Protein 8DT1 (pdb70)

Organism: NCBI:txid95486

Nearest PDB structures (foldseek):
  8dt1-assembly1_D  TM=1.004E+00  e=5.465E-53  Burkholderia cenocepacia
  8dt1-assembly1_A  TM=1.001E+00  e=9.900E-51  Burkholderia cenocepacia
  4trr-assembly1_D  TM=9.990E-01  e=2.284E-48  Burkholderia cenocepacia J2315
  4trr-assembly1_C  TM=9.989E-01  e=4.718E-48  Burkholderia cenocepacia J2315
  4trr-assembly2_H  TM=9.987E-01  e=7.204E-48  Burkholderia cenocepacia J2315

Foldseek 3Di:
DQALAEAEFEPCLDFLSVLLQLVNQVVHYEYEYEYCPQVSRQVSQVVSVVVPGHYYYQNADLLDLVSLLVRLVVRCVVRVAHAEYELEDADADFDAPVPDDVVNLVVRLSNQPVSLVRNVVNRCVGCQVVLVEHEYEYEAAVLLPDDDGRGVSNSVSSVVVLVVQLVCCVVSVVSNYFYEYEHEAAEDDVVNVVVVVVVDVCQCPVRNVLAPPSDHQYSCLRSVVVVCRRPPPHNPCGSYYHYSYNRNDDD/DQALAEAEFEPCLWDLNVLLQLVNQVVHYEYEYEYCPQVSRQVSQVVSVVVPGHYHYANAPLLDLVSLLVRLVVRCVVRVAHAEYELEDAAADFAAPVPQDVVNLVVRLSNQPSSLVSNVVNRCVRCQVVLVEHEYEYEAAVLLVDDDGRGVSNSVSSVVVLVVQQVCCVVSVVSNYFYEYEHEAAEPIVNVVVVVVVPVCCQQPVRQVLAPPSDHQYSCLRSVVVVCRRPPPHNPCGSYYHYSYRRRDDD/DQALAEAEFEPCLFFLSVLLQLVNQVVHYAYEYEYCPQVSRQVSQVVSVVVPGHYYYQHADLLDLVRLLVRLVVSCVVSVAHAEYELEDADFDFDAPVPDDVVVLVVRLSNLPSSLVSNVVSRCVGCLVVLVEHEYEYEAALLLVDDDGRGVSNSVSSVVVLVVQLVCCVVSVVSHYFYEYEHEAAEPTPVVVVVQVVVCVVVVHDSLCCQQCVRQVQAPPSDHQYSCLRSVVVVCRRPPPHRVCGSYYHYSYNRRDDD/DQALAEEEFEPCLDDLSVLLQLVSQVVHYEYEYEYCPQVSRQVSQVVSVVVPGHYHYANADLLDLVRLLVRLVVRCVVRVAHAEYELEDADFDFDAPVPDDVVVLVVRCSRLPSSLVSNVVNRCVGCQVVLVEHEYEYEAAVLLPDDDGRGVSNSVSRVVVLVVQQVCCVVSVVSNYFYEYEHEAAEDDVVNVVVVVVVLDCQCPVRVVQAPPSDHQYSCLRSVVVVCRRPPPHNPCGSYYHYRYNRNDDD

Structure (mmCIF, N/CA/C/O backbone):
data_8DT1
#
_entry.id   8DT1
#
_cell.length_a   59.910
_cell.length_b   65.600
_cell.length_c   68.320
_cell.angle_alpha   97.149
_cell.angle_beta   98.382
_cell.angle_gamma   107.470
#
_symmetry.space_group_name_H-M   'P 1'
#
loop_
_entity.id
_entity.type
_entity.pdbx_description
1 polymer '3-hydroxybutyrate dehydrogenase'
2 non-polymer NICOTINAMIDE-ADENINE-DINUCLEOTIDE
3 non-polymer 'CITRIC ACID'
4 non-polymer 'PHOSPHATE ION'
5 non-polymer 'TETRAETHYLENE GLYCOL'
6 water water
#
loop_
_atom_site.group_PDB
_atom_site.id
_atom_site.type_symbol
_atom_site.label_atom_id
_atom_site.label_alt_id
_atom_site.label_comp_id
_atom_site.label_asym_id
_atom_site.label_entity_id
_atom_site.label_seq_id
_atom_site.pdbx_PDB_ins_code
_atom_site.Cartn_x
_atom_site.Cartn_y
_atom_site.Cartn_z
_atom_site.occupancy
_atom_site.B_iso_or_equiv
_atom_site.auth_seq_id
_atom_site.auth_comp_id
_atom_site.auth_asym_id
_atom_site.auth_atom_id
_atom_site.pdbx_PDB_model_num
ATOM 1 N N . ASN A 1 11 ? 8.62356 20.47493 -8.33229 1.000 64.18281 3 ASN A N 1
ATOM 2 C CA . ASN A 1 11 ? 9.21605 19.48283 -9.22516 1.000 57.85138 3 ASN A CA 1
ATOM 3 C C . ASN A 1 11 ? 9.46526 18.13542 -8.54235 1.000 51.35202 3 ASN A C 1
ATOM 4 O O . ASN A 1 11 ? 10.08323 18.05754 -7.47777 1.000 47.90235 3 ASN A O 1
ATOM 9 N N . LEU A 1 12 ? 9.01374 17.06544 -9.19029 1.000 40.71070 4 LEU A N 1
ATOM 10 C CA . LEU A 1 12 ? 9.06019 15.73160 -8.61510 1.000 37.11090 4 LEU A CA 1
ATOM 11 C C . LEU A 1 12 ? 9.83565 14.75823 -9.49722 1.000 32.70324 4 LEU A C 1
ATOM 12 O O . LEU A 1 12 ? 9.61049 13.55187 -9.43898 1.000 28.60297 4 LEU A O 1
ATOM 17 N N . ASN A 1 13 ? 10.74593 15.27213 -10.32341 1.000 32.94769 5 ASN A N 1
ATOM 18 C CA . ASN A 1 13 ? 11.55930 14.40941 -11.16833 1.000 38.76616 5 ASN A CA 1
ATOM 19 C C . ASN A 1 13 ? 12.42509 13.49425 -10.32078 1.000 34.77781 5 ASN A C 1
ATOM 20 O O . ASN A 1 13 ? 13.13146 13.94683 -9.41791 1.000 34.10546 5 ASN A O 1
ATOM 25 N N . GLY A 1 14 ? 12.36553 12.20153 -10.61374 1.000 38.85990 6 GLY A N 1
ATOM 26 C CA . GLY A 1 14 ? 13.10098 11.21381 -9.86214 1.000 40.41978 6 GLY A CA 1
ATOM 27 C C . GLY A 1 14 ? 12.35332 10.63079 -8.68641 1.000 40.04253 6 GLY A C 1
ATOM 28 O O . GLY A 1 14 ? 12.84183 9.67021 -8.07699 1.000 43.64478 6 GLY A O 1
ATOM 29 N N . LYS A 1 15 ? 11.19961 11.18689 -8.33223 1.000 30.82014 7 LYS A N 1
ATOM 30 C CA . LYS A 1 15 ? 10.39849 10.63358 -7.25939 1.000 25.90415 7 LYS A CA 1
ATOM 31 C C . LYS A 1 15 ? 9.42052 9.62104 -7.83384 1.000 24.13198 7 LYS A C 1
ATOM 32 O O . LYS A 1 15 ? 9.07735 9.65540 -9.01842 1.000 23.65807 7 LYS A O 1
ATOM 38 N N . THR A 1 16 ? 8.96766 8.72153 -6.96426 1.000 22.32788 8 THR A N 1
ATOM 39 C CA A THR A 1 16 ? 8.01903 7.67558 -7.31008 0.524 21.35826 8 THR A CA 1
ATOM 40 C CA B THR A 1 16 ? 8.01575 7.67719 -7.31273 0.476 21.36242 8 THR A CA 1
ATOM 41 C C . THR A 1 16 ? 6.76891 7.83515 -6.45881 1.000 20.90543 8 THR A C 1
ATOM 42 O O . THR A 1 16 ? 6.85852 8.16147 -5.27503 1.000 23.22674 8 THR A O 1
ATOM 49 N N . ALA A 1 17 ? 5.60262 7.62836 -7.06445 1.000 18.07793 9 ALA A N 1
ATOM 50 C CA . ALA A 1 17 ? 4.34914 7.80518 -6.35406 1.000 17.85936 9 ALA A CA 1
ATOM 51 C C . ALA A 1 17 ? 3.42979 6.62779 -6.61306 1.000 17.25747 9 ALA A C 1
ATOM 52 O O . ALA A 1 17 ? 3.41318 6.07133 -7.70948 1.000 20.58222 9 ALA A O 1
ATOM 54 N N . VAL A 1 18 ? 2.64495 6.26827 -5.59959 1.000 16.82076 10 VAL A N 1
ATOM 55 C CA A VAL A 1 18 ? 1.53868 5.32665 -5.74237 0.441 15.12532 10 VAL A CA 1
ATOM 56 C CA B VAL A 1 18 ? 1.53776 5.33811 -5.77100 0.559 15.11298 10 VAL A CA 1
ATOM 57 C C . VAL A 1 18 ? 0.25845 6.05302 -5.35692 1.000 15.81216 10 VAL A C 1
ATOM 58 O O . VAL A 1 18 ? 0.18945 6.65713 -4.27710 1.000 14.62561 10 VAL A O 1
ATOM 65 N N . VAL A 1 19 ? -0.74738 6.01196 -6.23223 1.000 13.51632 11 VAL A N 1
ATOM 66 C CA . VAL A 1 19 ? -2.04843 6.62062 -5.94826 1.000 13.53543 11 VAL A CA 1
ATOM 67 C C . VAL A 1 19 ? -3.09085 5.50615 -5.99202 1.000 16.13336 11 VAL A C 1
ATOM 68 O O . VAL A 1 19 ? -3.30101 4.89629 -7.04732 1.000 15.90134 11 VAL A O 1
ATOM 72 N N . THR A 1 20 ? -3.75438 5.24395 -4.86861 1.000 14.86042 12 THR A N 1
ATOM 73 C CA . THR A 1 20 ? -4.83019 4.24544 -4.88765 1.000 16.92351 12 THR A CA 1
ATOM 74 C C . THR A 1 20 ? -6.14520 4.88983 -5.34139 1.000 15.34680 12 THR A C 1
ATOM 75 O O . THR A 1 20 ? -6.34236 6.09515 -5.21675 1.000 16.34243 12 THR A O 1
ATOM 79 N N . GLY A 1 21 ? -7.02724 4.07082 -5.92042 1.000 14.34950 13 GLY A N 1
ATOM 80 C CA . GLY A 1 21 ? -8.24154 4.58577 -6.53216 1.000 18.08839 13 GLY A CA 1
ATOM 81 C C . GLY A 1 21 ? -8.01452 5.47263 -7.74084 1.000 21.92574 13 GLY A C 1
ATOM 82 O O . GLY A 1 21 ? -8.90276 6.23396 -8.11368 1.000 20.20205 13 GLY A O 1
ATOM 83 N N . ALA A 1 22 ? -6.84712 5.40759 -8.37172 1.000 21.37716 14 ALA A N 1
ATOM 84 C CA . ALA A 1 22 ? -6.54547 6.35187 -9.43561 1.000 19.38972 14 ALA A CA 1
ATOM 85 C C . ALA A 1 22 ? -7.05270 5.91768 -10.81064 1.000 18.17544 14 ALA A C 1
ATOM 86 O O . ALA A 1 22 ? -6.67683 6.54018 -11.80849 1.000 19.05686 14 ALA A O 1
ATOM 88 N N . ALA A 1 23 ? -7.90090 4.88339 -10.90551 1.000 19.32977 15 ALA A N 1
ATOM 89 C CA . ALA A 1 23 ? -8.51229 4.61422 -12.20657 1.000 21.46835 15 ALA A CA 1
ATOM 90 C C . ALA A 1 23 ? -9.57257 5.64755 -12.58926 1.000 19.79710 15 ALA A C 1
ATOM 91 O O . ALA A 1 23 ? -9.99683 5.67811 -13.75112 1.000 20.29896 15 ALA A O 1
ATOM 93 N N . SER A 1 24 ? -9.97690 6.51648 -11.66807 1.000 21.22584 16 SER A N 1
ATOM 94 C CA . SER A 1 24 ? -11.13480 7.36821 -11.88811 1.000 21.77551 16 SER A CA 1
ATOM 95 C C . SER A 1 24 ? -11.01533 8.64472 -11.05589 1.000 19.42025 16 SER A C 1
ATOM 96 O O . SER A 1 24 ? -10.30204 8.68502 -10.05766 1.000 18.55076 16 SER A O 1
ATOM 99 N N . GLY A 1 25 ? -11.73978 9.67835 -11.48364 1.000 19.21364 17 GLY A N 1
ATOM 100 C CA . GLY A 1 25 ? -12.05709 10.80699 -10.60985 1.000 23.78047 17 GLY A CA 1
ATOM 101 C C . GLY A 1 25 ? -10.83907 11.52684 -10.06213 1.000 24.01278 17 GLY A C 1
ATOM 102 O O . GLY A 1 25 ? -9.88554 11.83965 -10.78859 1.000 19.85381 17 GLY A O 1
ATOM 103 N N . ILE A 1 26 ? -10.89776 11.81395 -8.75557 1.000 17.82926 18 ILE A N 1
ATOM 104 C CA . ILE A 1 26 ? -9.85208 12.58159 -8.07648 1.000 18.47883 18 ILE A CA 1
ATOM 105 C C . ILE A 1 26 ? -8.50447 11.87367 -8.16283 1.000 20.18510 18 ILE A C 1
ATOM 106 O O . ILE A 1 26 ? -7.47278 12.49486 -8.45890 1.000 18.52431 18 ILE A O 1
ATOM 111 N N . GLY A 1 27 ? -8.48152 10.57176 -7.86861 1.000 15.48457 19 GLY A N 1
ATOM 112 C CA . GLY A 1 27 ? -7.22495 9.84332 -7.90382 1.000 17.56724 19 GLY A CA 1
ATOM 113 C C . GLY A 1 27 ? -6.57695 9.86446 -9.27662 1.000 15.54288 19 GLY A C 1
ATOM 114 O O . GLY A 1 27 ? -5.35877 9.99740 -9.39326 1.000 17.67651 19 GLY A O 1
ATOM 115 N N . LYS A 1 28 ? -7.38419 9.73625 -10.33155 1.000 18.75403 20 LYS A N 1
ATOM 116 C CA . LYS A 1 28 ? -6.85054 9.77101 -11.69535 1.000 15.76178 20 LYS A CA 1
ATOM 117 C C . LYS A 1 28 ? -6.17882 11.10960 -11.98893 1.000 21.77724 20 LYS A C 1
ATOM 118 O O . LYS A 1 28 ? -5.05597 11.15983 -12.50846 1.000 18.59485 20 LYS A O 1
ATOM 124 N N . GLU A 1 29 ? -6.84142 12.21180 -11.64364 1.000 19.07241 21 GLU A N 1
ATOM 125 C CA . GLU A 1 29 ? -6.23995 13.51878 -11.89707 1.000 16.94720 21 GLU A CA 1
ATOM 126 C C . GLU A 1 29 ? -4.95832 13.70875 -11.09276 1.000 16.05898 21 GLU A C 1
ATOM 127 O O . GLU A 1 29 ? -3.98321 14.26986 -11.59547 1.000 17.32915 21 GLU A O 1
ATOM 133 N N . ILE A 1 30 ? -4.93991 13.25118 -9.84682 1.000 16.00001 22 ILE A N 1
ATOM 134 C CA . ILE A 1 30 ? -3.72075 13.32383 -9.04536 1.000 15.78457 22 ILE A CA 1
ATOM 135 C C . ILE A 1 30 ? -2.58402 12.56981 -9.73905 1.000 17.13126 22 ILE A C 1
ATOM 136 O O . ILE A 1 30 ? -1.46316 13.07509 -9.86322 1.000 16.91630 22 ILE A O 1
ATOM 141 N N . ALA A 1 31 ? -2.87053 11.36712 -10.24644 1.000 19.47680 23 ALA A N 1
ATOM 142 C CA . ALA A 1 31 ? -1.83226 10.59550 -10.92323 1.000 15.57038 23 ALA A CA 1
ATOM 143 C C . ALA A 1 31 ? -1.33928 11.29668 -12.18484 1.000 17.99746 23 ALA A C 1
ATOM 144 O O . ALA A 1 31 ? -0.13044 11.33375 -12.45444 1.000 18.56087 23 ALA A O 1
ATOM 146 N N . LEU A 1 32 ? -2.25865 11.85426 -12.98019 1.000 18.22267 24 LEU A N 1
ATOM 147 C CA . LEU A 1 32 ? -1.85021 12.54649 -14.20094 1.000 18.39873 24 LEU A CA 1
ATOM 148 C C . LEU A 1 32 ? -0.96894 13.75069 -13.89125 1.000 22.36985 24 LEU A C 1
ATOM 149 O O . LEU A 1 32 ? -0.01736 14.04173 -14.63006 1.000 22.15026 24 LEU A O 1
ATOM 154 N N . GLU A 1 33 ? -1.28122 14.48159 -12.81514 1.000 20.00890 25 GLU A N 1
ATOM 155 C CA . GLU A 1 33 ? -0.53275 15.70758 -12.53092 1.000 19.98782 25 GLU A CA 1
ATOM 156 C C . GLU A 1 33 ? 0.79786 15.40578 -11.83889 1.000 20.26089 25 GLU A C 1
ATOM 157 O O . GLU A 1 33 ? 1.78682 16.11839 -12.06494 1.000 23.19787 25 GLU A O 1
ATOM 163 N N . LEU A 1 34 ? 0.85150 14.37076 -10.99885 1.000 20.56151 26 LEU A N 1
ATOM 164 C CA . LEU A 1 34 ? 2.14886 13.92584 -10.48299 1.000 24.15811 26 LEU A CA 1
ATOM 165 C C . LEU A 1 34 ? 3.06439 13.48009 -11.61302 1.000 20.17455 26 LEU A C 1
ATOM 166 O O . LEU A 1 34 ? 4.26178 13.79366 -11.61271 1.000 20.61728 26 LEU A O 1
ATOM 171 N N . ALA A 1 35 ? 2.52674 12.73033 -12.58140 1.000 23.46105 27 ALA A N 1
ATOM 172 C CA . ALA A 1 35 ? 3.33985 12.32748 -13.72669 1.000 27.27863 27 ALA A CA 1
ATOM 173 C C . ALA A 1 35 ? 3.79074 13.53835 -14.52706 1.000 30.54192 27 ALA A C 1
ATOM 174 O O . ALA A 1 35 ? 4.95199 13.61926 -14.94738 1.000 27.13907 27 ALA A O 1
ATOM 176 N N . LYS A 1 36 ? 2.88297 14.48998 -14.75478 1.000 24.74010 28 LYS A N 1
ATOM 177 C CA . LYS A 1 36 ? 3.25102 15.68773 -15.48926 1.000 25.19455 28 LYS A CA 1
ATOM 178 C C . LYS A 1 36 ? 4.38120 16.42169 -14.78754 1.000 26.84859 28 LYS A C 1
ATOM 179 O O . LYS A 1 36 ? 5.23818 17.01849 -15.44793 1.000 26.09509 28 LYS A O 1
ATOM 181 N N . ALA A 1 37 ? 4.41496 16.36309 -13.45779 1.000 25.26912 29 ALA A N 1
ATOM 182 C CA . ALA A 1 37 ? 5.46843 16.98786 -12.67035 1.000 29.07549 29 ALA A CA 1
ATOM 183 C C . ALA A 1 37 ? 6.75839 16.17677 -12.64281 1.000 29.64046 29 ALA A C 1
ATOM 184 O O . ALA A 1 37 ? 7.72179 16.60756 -12.00287 1.000 29.25122 29 ALA A O 1
ATOM 186 N N . GLY A 1 38 ? 6.79327 15.01553 -13.29284 1.000 30.82652 30 GLY A N 1
ATOM 187 C CA . GLY A 1 38 ? 8.01096 14.24267 -13.43829 1.000 31.75090 30 GLY A CA 1
ATOM 188 C C . GLY A 1 38 ? 8.10971 13.00791 -12.56698 1.000 28.94787 30 GLY A C 1
ATOM 189 O O . GLY A 1 38 ? 9.11623 12.30077 -12.65947 1.000 27.61333 30 GLY A O 1
ATOM 190 N N . ALA A 1 39 ? 7.12079 12.73096 -11.71603 1.000 25.01262 31 ALA A N 1
ATOM 191 C CA . ALA A 1 39 ? 7.13854 11.52532 -10.90179 1.000 21.61604 31 ALA A CA 1
ATOM 192 C C . ALA A 1 39 ? 6.78941 10.30939 -11.75117 1.000 24.83642 31 ALA A C 1
ATOM 193 O O . ALA A 1 39 ? 5.98462 10.38600 -12.68327 1.000 20.32300 31 ALA A O 1
ATOM 195 N N . ALA A 1 40 ? 7.41421 9.18166 -11.43177 1.000 21.11640 32 ALA A N 1
ATOM 196 C CA . ALA A 1 40 ? 6.89337 7.89768 -11.88359 1.000 18.29129 32 ALA A CA 1
ATOM 197 C C . ALA A 1 40 ? 5.72596 7.49498 -10.99052 1.000 20.77604 32 ALA A C 1
ATOM 198 O O . ALA A 1 40 ? 5.80985 7.60935 -9.76895 1.000 22.63140 32 ALA A O 1
ATOM 200 N N . VAL A 1 41 ? 4.63457 7.01496 -11.59540 1.000 17.43432 33 VAL A N 1
ATOM 201 C CA . VAL A 1 41 ? 3.36679 6.86300 -10.88404 1.000 17.95769 33 VAL A CA 1
ATOM 202 C C . VAL A 1 41 ? 2.83141 5.45621 -11.07926 1.000 20.77385 33 VAL A C 1
ATOM 203 O O . VAL A 1 41 ? 2.68329 4.99061 -12.21059 1.000 20.14039 33 VAL A O 1
ATOM 207 N N . ALA A 1 42 ? 2.47998 4.80939 -9.98353 1.000 17.74003 34 ALA A N 1
ATOM 208 C CA . ALA A 1 42 ? 1.76172 3.54868 -10.03409 1.000 18.20778 34 ALA A CA 1
ATOM 209 C C . ALA A 1 42 ? 0.29490 3.84661 -9.75463 1.000 17.23140 34 ALA A C 1
ATOM 210 O O . ALA A 1 42 ? -0.03673 4.50482 -8.75491 1.000 17.68195 34 ALA A O 1
ATOM 212 N N . ILE A 1 43 ? -0.56473 3.42487 -10.67536 1.000 19.74853 35 ILE A N 1
ATOM 213 C CA A ILE A 1 43 ? -2.00364 3.57054 -10.49893 0.500 19.63899 35 ILE A CA 1
ATOM 214 C CA B ILE A 1 43 ? -2.01531 3.54528 -10.56166 0.500 19.66139 35 ILE A CA 1
ATOM 215 C C . ILE A 1 43 ? -2.51899 2.26710 -9.90581 1.000 21.31081 35 ILE A C 1
ATOM 216 O O . ILE A 1 43 ? -2.57022 1.23375 -10.57260 1.000 20.83681 35 ILE A O 1
ATOM 225 N N . ALA A 1 44 ? -2.89450 2.32420 -8.63352 1.000 19.47365 36 ALA A N 1
ATOM 226 C CA . ALA A 1 44 ? -3.39647 1.14983 -7.93070 1.000 17.33614 36 ALA A CA 1
ATOM 227 C C . ALA A 1 44 ? -4.91558 1.23899 -7.82637 1.000 21.93673 36 ALA A C 1
ATOM 228 O O . ALA A 1 44 ? -5.45174 2.23769 -7.34011 1.000 20.50107 36 ALA A O 1
ATOM 230 N N . ASP A 1 45 ? -5.60691 0.19649 -8.27923 1.000 20.68557 37 ASP A N 1
ATOM 231 C CA . ASP A 1 45 ? -7.05440 0.24528 -8.25975 1.000 15.81716 37 ASP A CA 1
ATOM 232 C C . ASP A 1 45 ? -7.59703 -1.17635 -8.24886 1.000 19.83671 37 ASP A C 1
ATOM 233 O O . ASP A 1 45 ? -6.92561 -2.12643 -8.66541 1.000 21.24886 37 ASP A O 1
ATOM 238 N N . LEU A 1 46 ? -8.81317 -1.30760 -7.70773 1.000 19.51430 38 LEU A N 1
ATOM 239 C CA . LEU A 1 46 ? -9.54481 -2.56550 -7.81220 1.000 19.96531 38 LEU A CA 1
ATOM 240 C C . LEU A 1 46 ? -9.89497 -2.86188 -9.25755 1.000 24.98833 38 LEU A C 1
ATOM 241 O O . LEU A 1 46 ? -9.96810 -4.02855 -9.68143 1.000 25.39801 38 LEU A O 1
ATOM 246 N N . ASN A 1 47 ? -10.11554 -1.80510 -10.01896 1.000 21.58295 39 ASN A N 1
ATOM 247 C CA . ASN A 1 47 ? -10.45943 -1.86217 -11.43371 1.000 25.28242 39 ASN A CA 1
ATOM 248 C C . ASN A 1 47 ? -9.13571 -1.91446 -12.19460 1.000 33.05969 39 ASN A C 1
ATOM 249 O O . ASN A 1 47 ? -8.51508 -0.89044 -12.47799 1.000 22.24639 39 ASN A O 1
ATOM 254 N N . GLN A 1 48 ? -8.66233 -3.12940 -12.49414 1.000 28.68058 40 GLN A N 1
ATOM 255 C CA . GLN A 1 48 ? -7.34140 -3.23669 -13.10955 1.000 32.36778 40 GLN A CA 1
ATOM 256 C C . GLN A 1 48 ? -7.34583 -2.67490 -14.52642 1.000 30.36166 40 GLN A C 1
ATOM 257 O O . GLN A 1 48 ? -6.36363 -2.06001 -14.95848 1.000 27.19965 40 GLN A O 1
ATOM 263 N N . ASP A 1 49 ? -8.44195 -2.87084 -15.26265 1.000 29.93038 41 ASP A N 1
ATOM 264 C CA . ASP A 1 49 ? -8.54462 -2.30582 -16.60830 1.000 36.84307 41 ASP A CA 1
ATOM 265 C C . ASP A 1 49 ? -8.40281 -0.79370 -16.58355 1.000 33.70989 41 ASP A C 1
ATOM 266 O O . ASP A 1 49 ? -7.69080 -0.20783 -17.40744 1.000 29.52692 41 ASP A O 1
ATOM 271 N N . GLY A 1 50 ? -9.11469 -0.14318 -15.66623 1.000 27.28611 42 GLY A N 1
ATOM 272 C CA . GLY A 1 50 ? -9.04652 1.30240 -15.58910 1.000 27.71804 42 GLY A CA 1
ATOM 273 C C . GLY A 1 50 ? -7.68473 1.77638 -15.13560 1.000 24.41343 42 GLY A C 1
ATOM 274 O O . GLY A 1 50 ? -7.20282 2.82519 -15.57603 1.000 27.66321 42 GLY A O 1
ATOM 275 N N . ALA A 1 51 ? -7.05007 1.02004 -14.23795 1.000 22.89263 43 ALA A N 1
ATOM 276 C CA . ALA A 1 51 ? -5.70294 1.37604 -13.80572 1.000 25.58016 43 ALA A CA 1
ATOM 277 C C . ALA A 1 51 ? -4.73872 1.35742 -14.98477 1.000 25.70654 43 ALA A C 1
ATOM 278 O O . ALA A 1 51 ? -3.94149 2.28592 -15.16416 1.000 24.05301 43 ALA A O 1
ATOM 280 N N . ASN A 1 52 ? -4.80193 0.30356 -15.80632 1.000 28.23921 44 ASN A N 1
ATOM 281 C CA . ASN A 1 52 ? -3.92864 0.22698 -16.97527 1.000 25.39696 44 ASN A CA 1
ATOM 282 C C . ASN A 1 52 ? -4.22043 1.34387 -17.96487 1.000 31.91682 44 ASN A C 1
ATOM 283 O O . ASN A 1 52 ? -3.30462 1.84060 -18.62804 1.000 31.77036 44 ASN A O 1
ATOM 288 N N . ALA A 1 53 ? -5.48607 1.74329 -18.08682 1.000 28.15937 45 ALA A N 1
ATOM 289 C CA . ALA A 1 53 ? -5.82866 2.80835 -19.01948 1.000 35.36235 45 ALA A CA 1
ATOM 290 C C . ALA A 1 53 ? -5.15930 4.11578 -18.62262 1.000 32.89285 45 ALA A C 1
ATOM 291 O O . ALA A 1 53 ? -4.64842 4.84227 -19.48064 1.000 32.30411 45 ALA A O 1
ATOM 293 N N . VAL A 1 54 ? -5.13999 4.42570 -17.32324 1.000 29.82817 46 VAL A N 1
ATOM 294 C CA . VAL A 1 54 ? -4.47932 5.64373 -16.86215 1.000 26.97816 46 VAL A CA 1
ATOM 295 C C . VAL A 1 54 ? -2.97469 5.53782 -17.05618 1.000 28.15098 46 VAL A C 1
ATOM 296 O O . VAL A 1 54 ? -2.32115 6.49670 -17.49166 1.000 29.23880 46 VAL A O 1
ATOM 300 N N . ALA A 1 55 ? -2.39579 4.38323 -16.72072 1.000 24.42361 47 ALA A N 1
ATOM 301 C CA . ALA A 1 55 ? -0.95843 4.20488 -16.91993 1.000 27.10991 47 ALA A CA 1
ATOM 302 C C . ALA A 1 55 ? -0.59793 4.32236 -18.39150 1.000 31.55709 47 ALA A C 1
ATOM 303 O O . ALA A 1 55 ? 0.40865 4.94778 -18.74436 1.000 27.27685 47 ALA A O 1
ATOM 305 N N . ASP A 1 56 ? -1.41565 3.73250 -19.26802 1.000 29.12416 48 ASP A N 1
ATOM 306 C CA . ASP A 1 56 ? -1.11485 3.78883 -20.69228 1.000 30.61552 48 ASP A CA 1
ATOM 307 C C . ASP A 1 56 ? -1.29057 5.20306 -21.23591 1.000 32.88163 48 ASP A C 1
ATOM 308 O O . ASP A 1 56 ? -0.59723 5.58965 -22.18120 1.000 39.86426 48 ASP A O 1
ATOM 313 N N . GLU A 1 57 ? -2.15767 6.00814 -20.61806 1.000 35.79216 49 GLU A N 1
ATOM 314 C CA . GLU A 1 57 ? -2.25355 7.41949 -20.99025 1.000 37.75107 49 GLU A CA 1
ATOM 315 C C . GLU A 1 57 ? -1.00077 8.19060 -20.57919 1.000 39.40552 49 GLU A C 1
ATOM 316 O O . GLU A 1 57 ? -0.48872 9.00998 -21.35073 1.000 35.82436 49 GLU A O 1
ATOM 322 N N . ILE A 1 58 ? -0.49470 7.93853 -19.36716 1.000 32.92334 50 ILE A N 1
ATOM 323 C CA . ILE A 1 58 ? 0.71696 8.59868 -18.88862 1.000 27.28760 50 ILE A CA 1
ATOM 324 C C . ILE A 1 58 ? 1.92978 8.17935 -19.70999 1.000 30.17485 50 ILE A C 1
ATOM 325 O O . ILE A 1 58 ? 2.76822 9.01376 -20.07572 1.000 37.14325 50 ILE A O 1
ATOM 330 N N . ASN A 1 59 ? 2.06362 6.87914 -19.99188 1.000 30.48132 51 ASN A N 1
ATOM 331 C CA . ASN A 1 59 ? 3.21044 6.41281 -20.76302 1.000 32.15556 51 ASN A CA 1
ATOM 332 C C . ASN A 1 59 ? 3.18502 6.93250 -22.18559 1.000 34.29301 51 ASN A C 1
ATOM 333 O O . ASN A 1 59 ? 4.24409 7.17291 -22.76862 1.000 34.63601 51 ASN A O 1
ATOM 338 N N . LYS A 1 60 ? 1.99977 7.09274 -22.76680 1.000 37.88533 52 LYS A N 1
ATOM 339 C CA . LYS A 1 60 ? 1.94649 7.58257 -24.13644 1.000 43.67724 52 LYS A CA 1
ATOM 340 C C . LYS A 1 60 ? 2.27210 9.06338 -24.22036 1.000 39.58633 52 LYS A C 1
ATOM 341 O O . LYS A 1 60 ? 2.68947 9.53194 -25.28366 1.000 43.64434 52 LYS A O 1
ATOM 347 N N . ALA A 1 61 ? 2.11188 9.80246 -23.12846 1.000 39.29045 53 ALA A N 1
ATOM 348 C CA . ALA A 1 61 ? 2.47755 11.21097 -23.06571 1.000 42.15498 53 ALA A CA 1
ATOM 349 C C . ALA A 1 61 ? 3.94673 11.42946 -22.72259 1.000 41.63574 53 ALA A C 1
ATOM 350 O O . ALA A 1 61 ? 4.37493 12.58167 -22.60159 1.000 49.27299 53 ALA A O 1
ATOM 352 N N . GLY A 1 62 ? 4.72643 10.36340 -22.56963 1.000 34.65580 54 GLY A N 1
ATOM 353 C CA . GLY A 1 62 ? 6.13827 10.47447 -22.26263 1.000 38.78981 54 GLY A CA 1
ATOM 354 C C . GLY A 1 62 ? 6.51288 10.27832 -20.80445 1.000 40.39818 54 GLY A C 1
ATOM 355 O O . GLY A 1 62 ? 7.69969 10.40459 -20.46829 1.000 36.53699 54 GLY A O 1
ATOM 356 N N . GLY A 1 63 ? 5.55136 9.96842 -19.93327 1.000 35.21700 55 GLY A N 1
ATOM 357 C CA . GLY A 1 63 ? 5.82220 9.73135 -18.52864 1.000 30.09080 55 GLY A CA 1
ATOM 358 C C . GLY A 1 63 ? 6.19907 8.28560 -18.25570 1.000 31.12585 55 GLY A C 1
ATOM 359 O O . GLY A 1 63 ? 6.47989 7.50107 -19.16121 1.000 30.39642 55 GLY A O 1
ATOM 360 N N . LYS A 1 64 ? 6.20291 7.92876 -16.97150 1.000 28.15481 56 LYS A N 1
ATOM 361 C CA . LYS A 1 64 ? 6.48107 6.55563 -16.55416 1.000 26.34576 56 LYS A CA 1
ATOM 362 C C . LYS A 1 64 ? 5.41169 6.13983 -15.56385 1.000 22.78032 56 LYS A C 1
ATOM 363 O O . LYS A 1 64 ? 5.28419 6.75041 -14.49526 1.000 24.75375 56 LYS A O 1
ATOM 365 N N . ALA A 1 65 ? 4.66509 5.08901 -15.90232 1.000 24.78622 57 ALA A N 1
ATOM 366 C CA . ALA A 1 65 ? 3.54624 4.67225 -15.07097 1.000 22.52856 57 ALA A CA 1
ATOM 367 C C . ALA A 1 65 ? 3.34983 3.16990 -15.19095 1.000 26.20291 57 ALA A C 1
ATOM 368 O O . ALA A 1 65 ? 3.69047 2.56570 -16.20893 1.000 24.92389 57 ALA A O 1
ATOM 370 N N . ILE A 1 66 ? 2.79611 2.56568 -14.14105 1.000 25.00794 58 ILE A N 1
ATOM 371 C CA . ILE A 1 66 ? 2.35508 1.17979 -14.22529 1.000 24.11750 58 ILE A CA 1
ATOM 372 C C . ILE A 1 66 ? 0.97415 1.08970 -13.60044 1.000 25.40623 58 ILE A C 1
ATOM 373 O O . ILE A 1 66 ? 0.61106 1.88445 -12.72880 1.000 21.28276 58 ILE A O 1
ATOM 378 N N . GLY A 1 67 ? 0.18575 0.13144 -14.07346 1.000 22.49145 59 GLY A N 1
ATOM 379 C CA . GLY A 1 67 ? -1.09278 -0.17444 -13.45860 1.000 23.17495 59 GLY A CA 1
ATOM 380 C C . GLY A 1 67 ? -0.89863 -1.31786 -12.47815 1.000 22.33753 59 GLY A C 1
ATOM 381 O O . GLY A 1 67 ? -0.22675 -2.30233 -12.78707 1.000 25.00457 59 GLY A O 1
ATOM 382 N N . VAL A 1 68 ? -1.48160 -1.17304 -11.28719 1.000 19.76482 60 VAL A N 1
ATOM 383 C CA . VAL A 1 68 ? -1.35428 -2.17873 -10.23934 1.000 20.76528 60 VAL A CA 1
ATOM 384 C C . VAL A 1 68 ? -2.74629 -2.59398 -9.78154 1.000 18.14105 60 VAL A C 1
ATOM 385 O O . VAL A 1 68 ? -3.50487 -1.76372 -9.27461 1.000 19.80617 60 VAL A O 1
ATOM 389 N N . ALA A 1 69 ? -3.07868 -3.87328 -9.95422 1.000 22.73501 61 ALA A N 1
ATOM 390 C CA . ALA A 1 69 ? -4.33951 -4.38877 -9.43027 1.000 21.58138 61 ALA A CA 1
ATOM 391 C C . ALA A 1 69 ? -4.23054 -4.50724 -7.91366 1.000 24.85000 61 ALA A C 1
ATOM 392 O O . ALA A 1 69 ? -3.34009 -5.19292 -7.40993 1.000 24.75365 61 ALA A O 1
ATOM 394 N N . MET A 1 70 ? -5.11083 -3.82918 -7.17968 1.000 19.97808 62 MET A N 1
ATOM 395 C CA . MET A 1 70 ? -4.96927 -3.77881 -5.72517 1.000 18.23092 62 MET A CA 1
ATOM 396 C C . MET A 1 70 ? -6.32643 -3.54996 -5.07897 1.000 22.95517 62 MET A C 1
ATOM 397 O O . MET A 1 70 ? -6.91899 -2.48349 -5.24881 1.000 24.20617 62 MET A O 1
ATOM 402 N N . ASP A 1 71 ? -6.79353 -4.53699 -4.31898 1.000 17.75425 63 ASP A N 1
ATOM 403 C CA . ASP A 1 71 ? -7.87556 -4.34644 -3.35868 1.000 18.23458 63 ASP A CA 1
ATOM 404 C C . ASP A 1 71 ? -7.25559 -3.79817 -2.07449 1.000 16.70045 63 ASP A C 1
ATOM 405 O O . ASP A 1 71 ? -6.54398 -4.52808 -1.37416 1.000 18.18803 63 ASP A O 1
ATOM 410 N N . VAL A 1 72 ? -7.49245 -2.51645 -1.76679 1.000 15.25360 64 VAL A N 1
ATOM 411 C CA . VAL A 1 72 ? -6.82583 -1.91649 -0.60722 1.000 14.76517 64 VAL A CA 1
ATOM 412 C C . VAL A 1 72 ? -7.32096 -2.47852 0.71563 1.000 18.70364 64 VAL A C 1
ATOM 413 O O . VAL A 1 72 ? -6.72260 -2.19526 1.76300 1.000 14.23260 64 VAL A O 1
ATOM 417 N N . THR A 1 73 ? -8.36360 -3.30126 0.70560 1.000 16.44614 65 THR A N 1
ATOM 418 C CA . THR A 1 73 ? -8.79442 -3.92449 1.95021 1.000 16.76375 65 THR A CA 1
ATOM 419 C C . THR A 1 73 ? -8.06683 -5.22691 2.23899 1.000 19.56259 65 THR A C 1
ATOM 420 O O . THR A 1 73 ? -8.28909 -5.81312 3.30619 1.000 19.57861 65 THR A O 1
ATOM 424 N N . ASN A 1 74 ? -7.22747 -5.68517 1.31258 1.000 15.28810 66 ASN A N 1
ATOM 425 C CA . ASN A 1 74 ? -6.58407 -6.99651 1.36801 1.000 15.90309 66 ASN A CA 1
ATOM 426 C C . ASN A 1 74 ? -5.09569 -6.78735 1.64219 1.000 17.04461 66 ASN A C 1
ATOM 427 O O . ASN A 1 74 ? -4.36285 -6.31987 0.76569 1.000 16.83606 66 ASN A O 1
ATOM 432 N N . GLU A 1 75 ? -4.64929 -7.15806 2.84742 1.000 15.31994 67 GLU A N 1
ATOM 433 C CA . GLU A 1 75 ? -3.26822 -6.87886 3.25294 1.000 15.89233 67 GLU A CA 1
ATOM 434 C C . GLU A 1 75 ? -2.25281 -7.44203 2.25917 1.000 17.95748 67 GLU A C 1
ATOM 435 O O . GLU A 1 75 ? -1.32272 -6.73975 1.83615 1.000 17.42414 67 GLU A O 1
ATOM 441 N N . GLU A 1 76 ? -2.39598 -8.71985 1.89055 1.000 16.74629 68 GLU A N 1
ATOM 442 C CA . GLU A 1 76 ? -1.40817 -9.33938 1.01457 1.000 20.86019 68 GLU A CA 1
ATOM 443 C C . GLU A 1 76 ? -1.39983 -8.68855 -0.36863 1.000 21.82053 68 GLU A C 1
ATOM 444 O O . GLU A 1 76 ? -0.32960 -8.48565 -0.96308 1.000 20.21405 68 GLU A O 1
ATOM 450 N N . ALA A 1 77 ? -2.57301 -8.32731 -0.89430 1.000 20.60315 69 ALA A N 1
ATOM 451 C CA . ALA A 1 77 ? -2.59424 -7.63989 -2.18457 1.000 21.52724 69 ALA A CA 1
ATOM 452 C C . ALA A 1 77 ? -1.95165 -6.26505 -2.08195 1.000 19.70518 69 ALA A C 1
ATOM 453 O O . ALA A 1 77 ? -1.24904 -5.83806 -3.00258 1.000 19.69268 69 ALA A O 1
ATOM 455 N N . VAL A 1 78 ? -2.19556 -5.55198 -0.97887 1.000 17.54904 70 VAL A N 1
ATOM 456 C CA . VAL A 1 78 ? -1.55061 -4.25214 -0.77875 1.000 14.43120 70 VAL A CA 1
ATOM 457 C C . VAL A 1 78 ? -0.04162 -4.41811 -0.71657 1.000 18.53564 70 VAL A C 1
ATOM 458 O O . VAL A 1 78 ? 0.70223 -3.69559 -1.38783 1.000 16.95238 70 VAL A O 1
ATOM 462 N N . ASN A 1 79 ? 0.43361 -5.38419 0.09097 1.000 15.32724 71 ASN A N 1
ATOM 463 C CA . ASN A 1 79 ? 1.87964 -5.61551 0.19944 1.000 18.30006 71 ASN A CA 1
ATOM 464 C C . ASN A 1 79 ? 2.49199 -5.94934 -1.15202 1.000 18.40051 71 ASN A C 1
ATOM 465 O O . ASN A 1 79 ? 3.55613 -5.43289 -1.51788 1.000 18.01589 71 ASN A O 1
ATOM 470 N N . THR A 1 80 ? 1.85485 -6.85433 -1.88926 1.000 18.07376 72 THR A N 1
ATOM 471 C CA . THR A 1 80 ? 2.39048 -7.28926 -3.17385 1.000 18.79593 72 THR A CA 1
ATOM 472 C C . THR A 1 80 ? 2.44498 -6.13366 -4.16379 1.000 20.17678 72 THR A C 1
ATOM 473 O O . THR A 1 80 ? 3.41432 -5.99410 -4.92482 1.000 20.29738 72 THR A O 1
ATOM 477 N N . GLY A 1 81 ? 1.39484 -5.32156 -4.18881 1.000 18.05589 73 GLY A N 1
ATOM 478 C CA . GLY A 1 81 ? 1.37123 -4.17794 -5.09478 1.000 19.90700 73 GLY A CA 1
ATOM 479 C C . GLY A 1 81 ? 2.39334 -3.11231 -4.74644 1.000 19.28855 73 GLY A C 1
ATOM 480 O O . GLY A 1 81 ? 3.06914 -2.58050 -5.62962 1.000 22.23984 73 GLY A O 1
ATOM 481 N N . ILE A 1 82 ? 2.51749 -2.77389 -3.46276 1.000 19.77523 74 ILE A N 1
ATOM 482 C CA . ILE A 1 82 ? 3.50607 -1.77056 -3.06728 1.000 19.90753 74 ILE A CA 1
ATOM 483 C C . ILE A 1 82 ? 4.91578 -2.27987 -3.34698 1.000 22.53739 74 ILE A C 1
ATOM 484 O O . ILE A 1 82 ? 5.76767 -1.54933 -3.87071 1.000 22.44344 74 ILE A O 1
ATOM 489 N N . ASP A 1 83 ? 5.18878 -3.54312 -3.02139 1.000 18.56783 75 ASP A N 1
ATOM 490 C CA . ASP A 1 83 ? 6.51990 -4.06492 -3.31763 1.000 20.51683 75 ASP A CA 1
ATOM 491 C C . ASP A 1 83 ? 6.78178 -4.08263 -4.81118 1.000 23.54970 75 ASP A C 1
ATOM 492 O O . ASP A 1 83 ? 7.92076 -3.86733 -5.24833 1.000 24.04402 75 ASP A O 1
ATOM 497 N N . LYS A 1 84 ? 5.73477 -4.30097 -5.60491 1.000 23.26237 76 LYS A N 1
ATOM 498 C CA . LYS A 1 84 ? 5.89351 -4.26714 -7.05018 1.000 26.43340 76 LYS A CA 1
ATOM 499 C C . LYS A 1 84 ? 6.31194 -2.87726 -7.51519 1.000 25.65999 76 LYS A C 1
ATOM 500 O O . LYS A 1 84 ? 7.17390 -2.74320 -8.39523 1.000 25.81329 76 LYS A O 1
ATOM 506 N N . VAL A 1 85 ? 5.72198 -1.83832 -6.92945 1.000 22.22856 77 VAL A N 1
ATOM 507 C CA . VAL A 1 85 ? 6.11405 -0.46915 -7.26268 1.000 20.98204 77 VAL A CA 1
ATOM 508 C C . VAL A 1 85 ? 7.58361 -0.24730 -6.94093 1.000 25.96703 77 VAL A C 1
ATOM 509 O O . VAL A 1 85 ? 8.33935 0.29972 -7.75026 1.000 27.03764 77 VAL A O 1
ATOM 513 N N . ALA A 1 86 ? 8.00796 -0.67449 -5.74936 1.000 24.73836 78 ALA A N 1
ATOM 514 C CA . ALA A 1 86 ? 9.38562 -0.44364 -5.32583 1.000 26.17865 78 ALA A CA 1
ATOM 515 C C . ALA A 1 86 ? 10.36539 -1.17428 -6.23561 1.000 28.10086 78 ALA A C 1
ATOM 516 O O . ALA A 1 86 ? 11.43638 -0.65010 -6.55825 1.000 29.66206 78 ALA A O 1
ATOM 518 N N . GLU A 1 87 ? 10.00341 -2.37646 -6.67608 1.000 25.97484 79 GLU A N 1
ATOM 519 C CA A GLU A 1 87 ? 10.87472 -3.11818 -7.58178 0.451 28.05119 79 GLU A CA 1
ATOM 520 C CA B GLU A 1 87 ? 10.86090 -3.12945 -7.58509 0.549 28.02738 79 GLU A CA 1
ATOM 521 C C . GLU A 1 87 ? 10.91750 -2.47691 -8.96384 1.000 30.15727 79 GLU A C 1
ATOM 522 O O . GLU A 1 87 ? 11.99559 -2.36208 -9.56542 1.000 29.37606 79 GLU A O 1
ATOM 533 N N . ALA A 1 88 ? 9.76410 -2.04661 -9.48354 1.000 27.59839 80 ALA A N 1
ATOM 534 C CA . ALA A 1 88 ? 9.71976 -1.44426 -10.81478 1.000 29.05479 80 ALA A CA 1
ATOM 535 C C . ALA A 1 88 ? 10.44733 -0.10389 -10.85291 1.000 26.38681 80 ALA A C 1
ATOM 536 O O . ALA A 1 88 ? 11.15630 0.19392 -11.82059 1.000 26.42392 80 ALA A O 1
ATOM 538 N N . PHE A 1 89 ? 10.31054 0.70041 -9.80432 1.000 23.69422 81 PHE A N 1
ATOM 539 C CA . PHE A 1 89 ? 10.73294 2.09369 -9.83017 1.000 27.65807 81 PHE A CA 1
ATOM 540 C C . PHE A 1 89 ? 11.88925 2.40700 -8.89022 1.000 29.04014 81 PHE A C 1
ATOM 541 O O . PHE A 1 89 ? 12.48931 3.47643 -9.02121 1.000 27.21659 81 PHE A O 1
ATOM 549 N N . GLY A 1 90 ? 12.21819 1.51664 -7.95310 1.000 26.99186 82 GLY A N 1
ATOM 550 C CA . GLY A 1 90 ? 13.34052 1.71145 -7.06405 1.000 26.90253 82 GLY A CA 1
ATOM 551 C C . GLY A 1 90 ? 12.98649 2.24035 -5.69235 1.000 25.12672 82 GLY A C 1
ATOM 552 O O . GLY A 1 90 ? 13.82815 2.17692 -4.79145 1.000 25.29409 82 GLY A O 1
ATOM 553 N N . SER A 1 91 ? 11.77914 2.76403 -5.50611 1.000 21.74361 83 SER A N 1
ATOM 554 C CA . SER A 1 91 ? 11.40387 3.39649 -4.24604 1.000 21.17158 83 SER A CA 1
ATOM 555 C C . SER A 1 91 ? 9.90645 3.66366 -4.27388 1.000 21.82808 83 SER A C 1
ATOM 556 O O . SER A 1 91 ? 9.26049 3.57159 -5.31818 1.000 20.81897 83 SER A O 1
ATOM 559 N N . VAL A 1 92 ? 9.36445 4.01697 -3.10965 1.000 17.63864 84 VAL A N 1
ATOM 560 C CA . VAL A 1 92 ? 7.98290 4.48088 -2.98516 1.000 17.62338 84 VAL A CA 1
ATOM 561 C C . VAL A 1 92 ? 8.06759 5.80001 -2.21877 1.000 20.41842 84 VAL A C 1
ATOM 562 O O . VAL A 1 92 ? 8.06332 5.81659 -0.98547 1.000 19.62859 84 VAL A O 1
ATOM 566 N N . ASP A 1 93 ? 8.15836 6.92188 -2.94401 1.000 17.10237 85 ASP A N 1
ATOM 567 C CA . ASP A 1 93 ? 8.40897 8.19021 -2.25704 1.000 14.79700 85 ASP A CA 1
ATOM 568 C C . ASP A 1 93 ? 7.14510 8.93193 -1.85380 1.000 16.40101 85 ASP A C 1
ATOM 569 O O . ASP A 1 93 ? 7.17232 9.69338 -0.88091 1.000 17.82695 85 ASP A O 1
ATOM 574 N N . ILE A 1 94 ? 6.04421 8.74745 -2.58055 1.000 14.50605 86 ILE A N 1
ATOM 575 C CA . ILE A 1 94 ? 4.78768 9.42169 -2.29616 1.000 13.00401 86 ILE A CA 1
ATOM 576 C C . ILE A 1 94 ? 3.69333 8.36822 -2.30282 1.000 13.82845 86 ILE A C 1
ATOM 577 O O . ILE A 1 94 ? 3.59682 7.58096 -3.24807 1.000 14.81560 86 ILE A O 1
ATOM 582 N N . LEU A 1 95 ? 2.89621 8.32742 -1.24349 1.000 13.20452 87 LEU A N 1
ATOM 583 C CA . LEU A 1 95 ? 1.70568 7.48737 -1.20475 1.000 12.88830 87 LEU A CA 1
ATOM 584 C C . LEU A 1 95 ? 0.50109 8.39345 -1.06890 1.000 15.90365 87 LEU A C 1
ATOM 585 O O . LEU A 1 95 ? 0.45300 9.21710 -0.14567 1.000 13.82168 87 LEU A O 1
ATOM 590 N N . VAL A 1 96 ? -0.46061 8.25748 -1.98329 1.000 13.71697 88 VAL A N 1
ATOM 591 C CA . VAL A 1 96 ? -1.75120 8.93975 -1.87007 1.000 13.38517 88 VAL A CA 1
ATOM 592 C C . VAL A 1 96 ? -2.80842 7.85463 -1.67971 1.000 15.32432 88 VAL A C 1
ATOM 593 O O . VAL A 1 96 ? -3.09517 7.08045 -2.60594 1.000 13.44749 88 VAL A O 1
ATOM 597 N N . SER A 1 97 ? -3.35602 7.77295 -0.46187 1.000 12.67150 89 SER A N 1
ATOM 598 C CA . SER A 1 97 ? -4.38741 6.78481 -0.11117 1.000 13.82583 89 SER A CA 1
ATOM 599 C C . SER A 1 97 ? -5.72967 7.42528 -0.41974 1.000 16.18822 89 SER A C 1
ATOM 600 O O . SER A 1 97 ? -6.19439 8.30490 0.31208 1.000 16.37104 89 SER A O 1
ATOM 603 N N . ASN A 1 98 ? -6.33836 7.02154 -1.53565 1.000 14.59951 90 ASN A N 1
ATOM 604 C CA . ASN A 1 98 ? -7.46502 7.76509 -2.09316 1.000 13.80073 90 ASN A CA 1
ATOM 605 C C . ASN A 1 98 ? -8.67788 6.90474 -2.43514 1.000 16.20362 90 ASN A C 1
ATOM 606 O O . ASN A 1 98 ? -9.78328 7.44531 -2.47297 1.000 21.06985 90 ASN A O 1
ATOM 611 N N . ALA A 1 99 ? -8.52514 5.59722 -2.65752 1.000 11.91047 91 ALA A N 1
ATOM 612 C CA . ALA A 1 99 ? -9.67631 4.75415 -2.98587 1.000 16.49362 91 ALA A CA 1
ATOM 613 C C . ALA A 1 99 ? -10.82095 4.93629 -1.98160 1.000 16.82150 91 ALA A C 1
ATOM 614 O O . ALA A 1 99 ? -10.60852 4.98149 -0.77258 1.000 16.89398 91 ALA A O 1
ATOM 616 N N . GLY A 1 100 ? -12.04898 4.98849 -2.48310 1.000 19.14715 92 GLY A N 1
ATOM 617 C CA . GLY A 1 100 ? -13.18720 5.17077 -1.60022 1.000 18.23168 92 GLY A CA 1
ATOM 618 C C . GLY A 1 100 ? -14.46851 4.81276 -2.32265 1.000 23.79899 92 GLY A C 1
ATOM 619 O O . GLY A 1 100 ? -14.49017 4.60830 -3.53696 1.000 29.91616 92 GLY A O 1
ATOM 620 N N . ILE A 1 101 ? -15.54077 4.71514 -1.54251 1.000 20.95938 93 ILE A N 1
ATOM 621 C CA . ILE A 1 101 ? -16.89090 4.49479 -2.04604 1.000 17.45782 93 ILE A CA 1
ATOM 622 C C . ILE A 1 101 ? -17.83375 5.16984 -1.06032 1.000 16.36255 93 ILE A C 1
ATOM 623 O O . ILE A 1 101 ? -17.44715 5.53861 0.05569 1.000 14.86790 93 ILE A O 1
ATOM 628 N N . GLN A 1 102 ? -19.08484 5.33519 -1.47463 1.000 16.07560 94 GLN A N 1
ATOM 629 C CA . GLN A 1 102 ? -20.10163 5.92877 -0.61751 1.000 16.04981 94 GLN A CA 1
ATOM 630 C C . GLN A 1 102 ? -21.31087 5.00099 -0.54765 1.000 20.98382 94 GLN A C 1
ATOM 631 O O . GLN A 1 102 ? -21.76707 4.48249 -1.57599 1.000 20.76237 94 GLN A O 1
ATOM 637 N N . ILE A 1 103 ? -21.79843 4.76953 0.67229 1.000 16.77414 95 ILE A N 1
ATOM 638 C CA . ILE A 1 103 ? -23.00384 3.97934 0.92213 1.000 16.26485 95 ILE A CA 1
ATOM 639 C C . ILE A 1 103 ? -23.82545 4.73735 1.95640 1.000 17.00409 95 ILE A C 1
ATOM 640 O O . ILE A 1 103 ? -23.36671 4.92734 3.08755 1.000 20.27052 95 ILE A O 1
ATOM 645 N N . VAL A 1 104 ? -25.02962 5.14053 1.59672 1.000 19.17390 96 VAL A N 1
ATOM 646 C CA . VAL A 1 104 ? -25.84524 5.97558 2.47355 1.000 22.15074 96 VAL A CA 1
ATOM 647 C C . VAL A 1 104 ? -27.00309 5.17876 3.05201 1.000 19.13623 96 VAL A C 1
ATOM 648 O O . VAL A 1 104 ? -27.57509 4.28805 2.40470 1.000 23.39204 96 VAL A O 1
ATOM 652 N N . ASN A 1 105 ? -27.33773 5.50856 4.29843 1.000 19.64304 97 ASN A N 1
ATOM 653 C CA . ASN A 1 105 ? -28.51411 4.98215 4.98769 1.000 20.16935 97 ASN A CA 1
ATOM 654 C C . ASN A 1 105 ? -28.55946 5.66551 6.34372 1.000 17.69260 97 ASN A C 1
ATOM 655 O O . ASN A 1 105 ? -27.49722 6.04319 6.86097 1.000 18.19644 97 ASN A O 1
ATOM 660 N N . PRO A 1 106 ? -29.73359 5.83381 6.95416 1.000 18.72982 98 PRO A N 1
ATOM 661 C CA . PRO A 1 106 ? -29.76703 6.30512 8.34531 1.000 23.76227 98 PRO A CA 1
ATOM 662 C C . PRO A 1 106 ? -29.18936 5.23807 9.26897 1.000 21.18964 98 PRO A C 1
ATOM 663 O O . PRO A 1 106 ? -29.20161 4.04282 8.95434 1.000 21.37200 98 PRO A O 1
ATOM 667 N N . ILE A 1 107 ? -28.65667 5.68681 10.41244 1.000 20.96855 99 ILE A N 1
ATOM 668 C CA . ILE A 1 107 ? -27.93477 4.77254 11.29475 1.000 21.63984 99 ILE A CA 1
ATOM 669 C C . ILE A 1 107 ? -28.79855 3.56811 11.65674 1.000 22.10601 99 ILE A C 1
ATOM 670 O O . ILE A 1 107 ? -28.31529 2.43081 11.68104 1.000 20.47298 99 ILE A O 1
ATOM 675 N N . GLU A 1 108 ? -30.08986 3.78697 11.94561 1.000 22.39078 100 GLU A N 1
ATOM 676 C CA . GLU A 1 108 ? -30.88500 2.66631 12.45430 1.000 22.90495 100 GLU A CA 1
ATOM 677 C C . GLU A 1 108 ? -31.13914 1.59829 11.39304 1.000 27.96524 100 GLU A C 1
ATOM 678 O O . GLU A 1 108 ? -31.49645 0.47141 11.74423 1.000 24.93756 100 GLU A O 1
ATOM 684 N N . ASN A 1 109 ? -30.97262 1.91957 10.10697 1.000 25.34869 101 ASN A N 1
ATOM 685 C CA A ASN A 1 109 ? -31.12672 0.93445 9.04327 0.501 24.58130 101 ASN A CA 1
ATOM 686 C CA B ASN A 1 109 ? -31.12940 0.94423 9.03316 0.499 24.58508 101 ASN A CA 1
ATOM 687 C C . ASN A 1 109 ? -29.81945 0.71401 8.28674 1.000 24.56258 101 ASN A C 1
ATOM 688 O O . ASN A 1 109 ? -29.83200 0.22992 7.15481 1.000 24.83242 101 ASN A O 1
ATOM 697 N N . TYR A 1 110 ? -28.68889 1.05082 8.89543 1.000 19.32132 102 TYR A N 1
ATOM 698 C CA . TYR A 1 110 ? -27.39630 0.96539 8.22071 1.000 17.36316 102 TYR A CA 1
ATOM 699 C C . TYR A 1 110 ? -26.85974 -0.45260 8.36691 1.000 19.53867 102 TYR A C 1
ATOM 700 O O . TYR A 1 110 ? -26.75277 -0.96622 9.48362 1.000 21.94676 102 TYR A O 1
ATOM 709 N N . SER A 1 111 ? -26.56719 -1.09931 7.23828 1.000 18.11412 103 SER A N 1
ATOM 710 C CA . SER A 1 111 ? -26.11793 -2.49171 7.25005 1.000 18.34753 103 SER A CA 1
ATOM 711 C C . SER A 1 111 ? -24.74463 -2.59892 7.90541 1.000 20.68586 103 SER A C 1
ATOM 712 O O . SER A 1 111 ? -23.84045 -1.82307 7.59499 1.000 18.87057 103 SER A O 1
ATOM 715 N N . PHE A 1 112 ? -24.57851 -3.57658 8.80581 1.000 19.98835 104 PHE A N 1
ATOM 716 C CA . PHE A 1 112 ? -23.27305 -3.74576 9.44707 1.000 19.04247 104 PHE A CA 1
ATOM 717 C C . PHE A 1 112 ? -22.21528 -4.22644 8.44201 1.000 16.42639 104 PHE A C 1
ATOM 718 O O . PHE A 1 112 ? -21.05042 -3.80100 8.50214 1.000 16.69209 104 PHE A O 1
ATOM 726 N N . ALA A 1 113 ? -22.59496 -5.09209 7.50017 1.000 19.44517 105 ALA A N 1
ATOM 727 C CA . ALA A 1 113 ? -21.67833 -5.46009 6.41938 1.000 19.48033 105 ALA A CA 1
ATOM 728 C C . ALA A 1 113 ? -21.24267 -4.22653 5.62621 1.000 21.39761 105 ALA A C 1
ATOM 729 O O . ALA A 1 113 ? -20.05488 -4.07172 5.32139 1.000 18.73280 105 ALA A O 1
ATOM 731 N N . ASP A 1 114 ? -22.19121 -3.33526 5.29463 1.000 18.20152 106 ASP A N 1
ATOM 732 C CA . ASP A 1 114 ? -21.85303 -2.07540 4.63100 1.000 21.16234 106 ASP A CA 1
ATOM 733 C C . ASP A 1 114 ? -20.91844 -1.24496 5.48720 1.000 16.98208 106 ASP A C 1
ATOM 734 O O . ASP A 1 114 ? -19.91736 -0.70562 4.99952 1.000 15.59678 106 ASP A O 1
ATOM 739 N N . TRP A 1 115 ? -21.24278 -1.12175 6.77667 1.000 15.68257 107 TRP A N 1
ATOM 740 C CA . TRP A 1 115 ? -20.40970 -0.37222 7.71685 1.000 14.65214 107 TRP A CA 1
ATOM 741 C C . TRP A 1 115 ? -18.96499 -0.85619 7.67772 1.000 17.94334 107 TRP A C 1
ATOM 742 O O . TRP A 1 115 ? -18.02270 -0.05926 7.54145 1.000 14.74422 107 TRP A O 1
ATOM 753 N N . LYS A 1 116 ? -18.77362 -2.17355 7.77980 1.000 16.28069 108 LYS A N 1
ATOM 754 C CA . LYS A 1 116 ? -17.42284 -2.71953 7.83267 1.000 15.58427 108 LYS A CA 1
ATOM 755 C C . LYS A 1 116 ? -16.70782 -2.54132 6.50541 1.000 16.28725 108 LYS A C 1
ATOM 756 O O . LYS A 1 116 ? -15.50286 -2.27130 6.48525 1.000 18.09444 108 LYS A O 1
ATOM 762 N N . LYS A 1 117 ? -17.42331 -2.72516 5.38947 1.000 14.25059 109 LYS A N 1
ATOM 763 C CA . LYS A 1 117 ? -16.82173 -2.49418 4.08297 1.000 15.85196 109 LYS A CA 1
ATOM 764 C C . LYS A 1 117 ? -16.33597 -1.05924 3.95476 1.000 15.10544 109 LYS A C 1
ATOM 765 O O . LYS A 1 117 ? -15.22770 -0.81317 3.46481 1.000 14.19741 109 LYS A O 1
ATOM 771 N N . MET A 1 118 ? -17.15732 -0.10185 4.39036 1.000 12.76299 110 MET A N 1
ATOM 772 C CA . MET A 1 118 ? -16.75548 1.30190 4.37170 1.000 15.69624 110 MET A CA 1
ATOM 773 C C . MET A 1 118 ? -15.49910 1.53053 5.20442 1.000 15.22369 110 MET A C 1
ATOM 774 O O . MET A 1 118 ? -14.54659 2.17040 4.74826 1.000 14.73012 110 MET A O 1
ATOM 779 N N . GLN A 1 119 ? -15.47872 1.03558 6.44104 1.000 14.81094 111 GLN A N 1
ATOM 780 C CA . GLN A 1 119 ? -14.28071 1.21993 7.25604 1.000 16.06673 111 GLN A CA 1
ATOM 781 C C . GLN A 1 119 ? -13.07162 0.52103 6.63730 1.000 14.89246 111 GLN A C 1
ATOM 782 O O . GLN A 1 119 ? -11.95812 1.06924 6.66525 1.000 16.92959 111 GLN A O 1
ATOM 788 N N . ALA A 1 120 ? -13.27401 -0.66274 6.03842 1.000 17.32011 112 ALA A N 1
ATOM 789 C CA . ALA A 1 120 ? -12.15103 -1.38825 5.44819 1.000 15.99618 112 ALA A CA 1
ATOM 790 C C . ALA A 1 120 ? -11.54418 -0.63810 4.27037 1.000 15.21021 112 ALA A C 1
ATOM 791 O O . ALA A 1 120 ? -10.32098 -0.59466 4.13197 1.000 15.45993 112 ALA A O 1
ATOM 793 N N . ILE A 1 121 ? -12.36817 -0.08045 3.38069 1.000 13.68013 113 ILE A N 1
ATOM 794 C CA . ILE A 1 121 ? -11.80049 0.57079 2.20663 1.000 14.34013 113 ILE A CA 1
ATOM 795 C C . ILE A 1 121 ? -11.12395 1.87881 2.60255 1.000 15.56308 113 ILE A C 1
ATOM 796 O O . ILE A 1 121 ? -9.97345 2.14000 2.22324 1.000 13.83876 113 ILE A O 1
ATOM 801 N N . HIS A 1 122 ? -11.81916 2.70867 3.39416 1.000 14.60138 114 HIS A N 1
ATOM 802 C CA . HIS A 1 122 ? -11.33649 4.05860 3.68288 1.000 14.70549 114 HIS A CA 1
ATOM 803 C C . HIS A 1 122 ? -10.22720 4.04702 4.72032 1.000 15.45336 114 HIS A C 1
ATOM 804 O O . HIS A 1 122 ? -9.19668 4.71035 4.55089 1.000 15.91673 114 HIS A O 1
ATOM 811 N N . VAL A 1 123 ? -10.44305 3.33331 5.81589 1.000 14.03934 115 VAL A N 1
ATOM 812 C CA . VAL A 1 123 ? -9.54326 3.36305 6.96255 1.000 14.58504 115 VAL A CA 1
ATOM 813 C C . VAL A 1 123 ? -8.51945 2.23923 6.89230 1.000 15.09558 115 VAL A C 1
ATOM 814 O O . VAL A 1 123 ? -7.31709 2.49268 6.92301 1.000 11.99100 115 VAL A O 1
ATOM 818 N N . ASP A 1 124 ? -8.96221 0.98756 6.75676 1.000 15.03102 116 ASP A N 1
ATOM 819 C CA . ASP A 1 124 ? -7.97076 -0.08563 6.67276 1.000 14.94391 116 ASP A CA 1
ATOM 820 C C . ASP A 1 124 ? -7.09102 0.06880 5.43644 1.000 14.13991 116 ASP A C 1
ATOM 821 O O . ASP A 1 124 ? -5.88387 -0.20996 5.48587 1.000 14.00703 116 ASP A O 1
ATOM 826 N N . GLY A 1 125 ? -7.67017 0.50138 4.31098 1.000 12.44379 117 GLY A N 1
ATOM 827 C CA . GLY A 1 125 ? -6.83386 0.73575 3.13797 1.000 14.60986 117 GLY A CA 1
ATOM 828 C C . GLY A 1 125 ? -5.74499 1.76582 3.39571 1.000 17.46153 117 GLY A C 1
ATOM 829 O O . GLY A 1 125 ? -4.60354 1.62501 2.92380 1.000 14.68845 117 GLY A O 1
ATOM 830 N N . ALA A 1 126 ? -6.07595 2.82593 4.13320 1.000 13.23805 118 ALA A N 1
ATOM 831 C CA . ALA A 1 126 ? -5.04026 3.79206 4.48944 1.000 13.95478 118 ALA A CA 1
ATOM 832 C C . ALA A 1 126 ? -4.00724 3.15797 5.41084 1.000 13.82897 118 ALA A C 1
ATOM 833 O O . ALA A 1 126 ? -2.79554 3.34205 5.21614 1.000 13.80602 118 ALA A O 1
ATOM 835 N N . PHE A 1 127 ? -4.45943 2.41250 6.42780 1.000 13.14708 119 PHE A N 1
ATOM 836 C CA . PHE A 1 127 ? -3.51070 1.76728 7.32738 1.000 11.28382 119 PHE A CA 1
ATOM 837 C C . PHE A 1 127 ? -2.60118 0.81529 6.56107 1.000 12.44891 119 PHE A C 1
ATOM 838 O O . PHE A 1 127 ? -1.37192 0.84573 6.71802 1.000 14.46936 119 PHE A O 1
ATOM 846 N N . LEU A 1 128 ? -3.19291 -0.04672 5.72851 1.000 11.54068 120 LEU A N 1
ATOM 847 C CA . LEU A 1 128 ? -2.41910 -1.10992 5.07659 1.000 13.50794 120 LEU A CA 1
ATOM 848 C C . LEU A 1 128 ? -1.43373 -0.54640 4.05824 1.000 12.77681 120 LEU A C 1
ATOM 849 O O . LEU A 1 128 ? -0.27979 -0.99113 3.99968 1.000 14.61530 120 LEU A O 1
ATOM 854 N N . THR A 1 129 ? -1.87068 0.40770 3.22759 1.000 13.35285 121 THR A N 1
ATOM 855 C CA . THR A 1 129 ? -0.93675 0.98472 2.26461 1.000 17.12570 121 THR A CA 1
ATOM 856 C C . THR A 1 129 ? 0.15340 1.78046 2.97104 1.000 11.51961 121 THR A C 1
ATOM 857 O O . THR A 1 129 ? 1.31840 1.72113 2.55677 1.000 12.67096 121 THR A O 1
ATOM 861 N N . THR A 1 130 ? -0.18120 2.44035 4.09393 1.000 13.16036 122 THR A N 1
ATOM 862 C CA . THR A 1 130 ? 0.84812 3.15794 4.84494 1.000 17.00637 122 THR A CA 1
ATOM 863 C C . THR A 1 130 ? 1.87231 2.17649 5.40758 1.000 15.28749 122 THR A C 1
ATOM 864 O O . THR A 1 130 ? 3.08596 2.36302 5.24937 1.000 17.24267 122 THR A O 1
ATOM 868 N N . LYS A 1 131 ? 1.39737 1.09667 6.02408 1.000 13.29285 123 LYS A N 1
ATOM 869 C CA . LYS A 1 131 ? 2.32261 0.13410 6.61149 1.000 12.13310 123 LYS A CA 1
ATOM 870 C C . LYS A 1 131 ? 3.29601 -0.40997 5.56817 1.000 15.66409 123 LYS A C 1
ATOM 871 O O . LYS A 1 131 ? 4.50696 -0.50043 5.82610 1.000 13.17089 123 LYS A O 1
ATOM 877 N N . ALA A 1 132 ? 2.78890 -0.73822 4.37117 1.000 15.42015 124 ALA A N 1
ATOM 878 C CA . ALA A 1 132 ? 3.64252 -1.30985 3.33088 1.000 15.74924 124 ALA A CA 1
ATOM 879 C C . ALA A 1 132 ? 4.61739 -0.27596 2.77968 1.000 13.96219 124 ALA A C 1
ATOM 880 O O . ALA A 1 132 ? 5.77613 -0.60477 2.49075 1.000 15.69713 124 ALA A O 1
ATOM 882 N N . ALA A 1 133 ? 4.16126 0.97731 2.62633 1.000 14.09886 125 ALA A N 1
ATOM 883 C CA . ALA A 1 133 ? 5.00615 2.05535 2.11714 1.000 20.07618 125 ALA A CA 1
ATOM 884 C C . ALA A 1 133 ? 6.09423 2.43928 3.11011 1.000 18.80232 125 ALA A C 1
ATOM 885 O O . ALA A 1 133 ? 7.23362 2.68983 2.71158 1.000 16.11859 125 ALA A O 1
ATOM 887 N N . LEU A 1 134 ? 5.77738 2.46888 4.40826 1.000 14.55034 126 LEU A N 1
ATOM 888 C CA . LEU A 1 134 ? 6.78210 2.86531 5.39708 1.000 16.94107 126 LEU A CA 1
ATOM 889 C C . LEU A 1 134 ? 7.96341 1.91354 5.41980 1.000 19.94439 126 LEU A C 1
ATOM 890 O O . LEU A 1 134 ? 9.09525 2.33167 5.69005 1.000 18.77786 126 LEU A O 1
ATOM 895 N N . LYS A 1 135 ? 7.72600 0.62201 5.17483 1.000 17.36600 127 LYS A N 1
ATOM 896 C CA . LYS A 1 135 ? 8.84581 -0.30927 5.14442 1.000 17.28818 127 LYS A CA 1
ATOM 897 C C . LYS A 1 135 ? 9.87095 0.09343 4.08774 1.000 19.79096 127 LYS A C 1
ATOM 898 O O . LYS A 1 135 ? 11.06138 -0.20447 4.23054 1.000 21.26129 127 LYS A O 1
ATOM 904 N N . HIS A 1 136 ? 9.43179 0.78345 3.03964 1.000 20.13405 128 HIS A N 1
ATOM 905 C CA . HIS A 1 136 ? 10.32820 1.32594 2.02702 1.000 20.57195 128 HIS A CA 1
ATOM 906 C C . HIS A 1 136 ? 10.82479 2.73115 2.37770 1.000 19.20825 128 HIS A C 1
ATOM 907 O O . HIS A 1 136 ? 12.02771 2.99762 2.27389 1.000 20.11357 128 HIS A O 1
ATOM 914 N N . MET A 1 137 ? 9.92440 3.63019 2.78323 1.000 16.92775 129 MET A N 1
ATOM 915 C CA . MET A 1 137 ? 10.33034 5.01302 3.07269 1.000 13.82385 129 MET A CA 1
ATOM 916 C C . MET A 1 137 ? 11.29083 5.08227 4.24905 1.000 21.60481 129 MET A C 1
ATOM 917 O O . MET A 1 137 ? 12.15698 5.96056 4.29421 1.000 20.81105 129 MET A O 1
ATOM 922 N N . TYR A 1 138 ? 11.16659 4.16362 5.20637 1.000 18.33589 130 TYR A N 1
ATOM 923 C CA . TYR A 1 138 ? 12.02893 4.22306 6.37565 1.000 18.58813 130 TYR A CA 1
ATOM 924 C C . TYR A 1 138 ? 13.43084 3.70229 6.11270 1.000 22.15639 130 TYR A C 1
ATOM 925 O O . TYR A 1 138 ? 14.32367 3.93926 6.93329 1.000 24.09511 130 TYR A O 1
ATOM 934 N N . LYS A 1 139 ? 13.63833 2.96072 5.02612 1.000 21.59063 131 LYS A N 1
ATOM 935 C CA . LYS A 1 139 ? 14.94235 2.37149 4.78178 1.000 22.90809 131 LYS A CA 1
ATOM 936 C C . LYS A 1 139 ? 15.96042 3.47933 4.53661 1.000 25.84272 131 LYS A C 1
ATOM 937 O O . LYS A 1 139 ? 15.77279 4.32071 3.65046 1.000 26.92916 131 LYS A O 1
ATOM 939 N N . ASP A 1 140 ? 17.01450 3.49580 5.35756 1.000 27.48587 132 ASP A N 1
ATOM 940 C CA . ASP A 1 140 ? 18.04345 4.54007 5.36565 1.000 31.27584 132 ASP A CA 1
ATOM 941 C C . ASP A 1 140 ? 17.45987 5.94358 5.54443 1.000 29.30336 132 ASP A C 1
ATOM 942 O O . ASP A 1 140 ? 18.11705 6.93994 5.20007 1.000 28.78369 132 ASP A O 1
ATOM 947 N N . ASP A 1 141 ? 16.24259 6.03394 6.08868 1.000 24.16991 133 ASP A N 1
ATOM 948 C CA . ASP A 1 141 ? 15.55584 7.30496 6.31251 1.000 23.85685 133 ASP A CA 1
ATOM 949 C C . ASP A 1 141 ? 15.48583 8.11698 5.02001 1.000 25.55481 133 ASP A C 1
ATOM 950 O O . ASP A 1 141 ? 15.58326 9.35050 5.02124 1.000 25.05329 133 ASP A O 1
ATOM 955 N N . ARG A 1 142 ? 15.32427 7.40734 3.89898 1.000 22.79880 134 ARG A N 1
ATOM 956 C CA . ARG A 1 142 ? 15.05725 8.08340 2.63277 1.000 24.56918 134 ARG A CA 1
ATOM 957 C C . ARG A 1 142 ? 13.88254 9.04152 2.76280 1.000 24.19487 134 ARG A C 1
ATOM 958 O O . ARG A 1 142 ? 13.95069 10.17709 2.28494 1.000 21.76952 134 ARG A O 1
ATOM 966 N N . GLY A 1 143 ? 12.79884 8.61552 3.41638 1.000 22.52298 135 GLY A N 1
ATOM 967 C CA . GLY A 1 143 ? 11.70544 9.53495 3.68492 1.000 20.43330 135 GLY A CA 1
ATOM 968 C C . GLY A 1 143 ? 10.56488 9.40475 2.69042 1.000 19.23827 135 GLY A C 1
ATOM 969 O O . GLY A 1 143 ? 10.55762 8.57626 1.77734 1.000 18.29063 135 GLY A O 1
ATOM 970 N N . GLY A 1 144 ? 9.56690 10.24931 2.86355 1.000 16.03463 136 GLY A N 1
ATOM 971 C CA . GLY A 1 144 ? 8.38961 10.08165 2.03495 1.000 16.64126 136 GLY A CA 1
ATOM 972 C C . GLY A 1 144 ? 7.33522 11.09539 2.39635 1.000 17.78669 136 GLY A C 1
ATOM 973 O O . GLY A 1 144 ? 7.42956 11.79995 3.40606 1.000 16.80031 136 GLY A O 1
ATOM 974 N N . VAL A 1 145 ? 6.33877 11.18151 1.52682 1.000 15.77613 137 VAL A N 1
ATOM 975 C CA . VAL A 1 145 ? 5.13949 11.96337 1.78516 1.000 12.50647 137 VAL A CA 1
ATOM 976 C C . VAL A 1 145 ? 3.95828 11.01472 1.70335 1.000 14.64539 137 VAL A C 1
ATOM 977 O O . VAL A 1 145 ? 3.79831 10.31535 0.69722 1.000 15.03577 137 VAL A O 1
ATOM 981 N N . VAL A 1 146 ? 3.14334 10.98072 2.76030 1.000 12.78257 138 VAL A N 1
ATOM 982 C CA . VAL A 1 146 ? 1.93993 10.14423 2.81199 1.000 10.87110 138 VAL A CA 1
ATOM 983 C C . VAL A 1 146 ? 0.74177 11.07566 2.91046 1.000 13.15120 138 VAL A C 1
ATOM 984 O O . VAL A 1 146 ? 0.65216 11.87684 3.84769 1.000 15.69470 138 VAL A O 1
ATOM 988 N N . ILE A 1 147 ? -0.16486 10.99411 1.94131 1.000 14.58255 139 ILE A N 1
ATOM 989 C CA . ILE A 1 147 ? -1.32498 11.88567 1.88704 1.000 9.45922 139 ILE A CA 1
ATOM 990 C C . ILE A 1 147 ? -2.57302 11.01568 1.88821 1.000 14.72900 139 ILE A C 1
ATOM 991 O O . ILE A 1 147 ? -2.70282 10.11790 1.04891 1.000 14.11451 139 ILE A O 1
ATOM 996 N N . TYR A 1 148 ? -3.49185 11.27611 2.81481 1.000 12.94209 140 TYR A N 1
ATOM 997 C CA . TYR A 1 148 ? -4.76987 10.56461 2.81539 1.000 12.90196 140 TYR A CA 1
ATOM 998 C C . TYR A 1 148 ? -5.82861 11.47381 2.22195 1.000 14.65798 140 TYR A C 1
ATOM 999 O O . TYR A 1 148 ? -5.84761 12.67561 2.51116 1.000 12.67853 140 TYR A O 1
ATOM 1008 N N . MET A 1 149 ? -6.73921 10.89355 1.44283 1.000 12.18658 141 MET A N 1
ATOM 1009 C CA . MET A 1 149 ? -7.84178 11.66096 0.88769 1.000 14.84015 141 MET A CA 1
ATOM 1010 C C . MET A 1 149 ? -8.94939 11.64068 1.92489 1.000 13.76760 141 MET A C 1
ATOM 1011 O O . MET A 1 149 ? -9.57596 10.59994 2.15933 1.000 15.93158 141 MET A O 1
ATOM 1016 N N . GLY A 1 150 ? -9.14864 12.78010 2.57311 1.000 14.75336 142 GLY A N 1
ATOM 1017 C CA . GLY A 1 150 ? -10.24793 12.95136 3.49035 1.000 15.61184 142 GLY A CA 1
ATOM 1018 C C . GLY A 1 150 ? -11.42462 13.55394 2.77425 1.000 16.18686 142 GLY A C 1
ATOM 1019 O O . GLY A 1 150 ? -11.69104 13.21898 1.61669 1.000 15.33108 142 GLY A O 1
ATOM 1020 N N . SER A 1 151 ? -12.11140 14.47179 3.44388 1.000 13.58190 143 SER A N 1
ATOM 1021 C CA . SER A 1 151 ? -13.32898 15.08909 2.93501 1.000 14.48978 143 SER A CA 1
ATOM 1022 C C . SER A 1 151 ? -13.61692 16.24385 3.87731 1.000 14.39254 143 SER A C 1
ATOM 1023 O O . SER A 1 151 ? -13.07533 16.27237 4.99016 1.000 17.54833 143 SER A O 1
ATOM 1026 N N . VAL A 1 152 ? -14.48590 17.16925 3.45880 1.000 14.46653 144 VAL A N 1
ATOM 1027 C CA . VAL A 1 152 ? -15.06772 18.05267 4.47334 1.000 11.37518 144 VAL A CA 1
ATOM 1028 C C . VAL A 1 152 ? -15.69506 17.19358 5.55755 1.000 18.27304 144 VAL A C 1
ATOM 1029 O O . VAL A 1 152 ? -15.70091 17.56028 6.74064 1.000 15.30740 144 VAL A O 1
ATOM 1033 N N . HIS A 1 153 ? -16.16795 15.98207 5.18074 1.000 16.09483 145 HIS A N 1
ATOM 1034 C CA . HIS A 1 153 ? -16.72042 15.05619 6.16585 1.000 15.54396 145 HIS A CA 1
ATOM 1035 C C . HIS A 1 153 ? -15.66222 14.39861 7.06401 1.000 15.30616 145 HIS A C 1
ATOM 1036 O O . HIS A 1 153 ? -16.05528 13.49159 7.84322 1.000 15.92235 145 HIS A O 1
ATOM 1043 N N . SER A 1 154 ? -14.37469 14.75900 6.97844 1.000 13.39943 146 SER A N 1
ATOM 1044 C CA . SER A 1 154 ? -13.42213 14.46469 8.05080 1.000 11.18459 146 SER A CA 1
ATOM 1045 C C . SER A 1 154 ? -13.63539 15.37724 9.23478 1.000 15.46342 146 SER A C 1
ATOM 1046 O O . SER A 1 154 ? -13.08626 15.12046 10.31125 1.000 17.12928 146 SER A O 1
ATOM 1049 N N . HIS A 1 155 ? -14.34783 16.48176 9.01930 1.000 13.50880 147 HIS A N 1
ATOM 1050 C CA . HIS A 1 155 ? -14.47770 17.55460 9.98737 1.000 14.26302 147 HIS A CA 1
ATOM 1051 C C . HIS A 1 155 ? -15.90920 17.89075 10.34443 1.000 16.75053 147 HIS A C 1
ATOM 1052 O O . HIS A 1 155 ? -16.12923 18.51356 11.38998 1.000 15.80412 147 HIS A O 1
ATOM 1059 N N . GLU A 1 156 ? -16.88161 17.50902 9.51228 1.000 15.02278 148 GLU A N 1
ATOM 1060 C CA . GLU A 1 156 ? -18.26266 17.90999 9.70685 1.000 14.77663 148 GLU A CA 1
ATOM 1061 C C . GLU A 1 156 ? -19.15414 16.75783 9.26713 1.000 18.26398 148 GLU A C 1
ATOM 1062 O O . GLU A 1 156 ? -18.76726 15.94121 8.42835 1.000 21.27996 148 GLU A O 1
ATOM 1068 N N . ALA A 1 157 ? -20.33245 16.67431 9.85474 1.000 15.15547 149 ALA A N 1
ATOM 1069 C CA . ALA A 1 157 ? -21.21691 15.56346 9.54043 1.000 17.45075 149 ALA A CA 1
ATOM 1070 C C . ALA A 1 157 ? -22.29280 15.96764 8.54133 1.000 16.92535 149 ALA A C 1
ATOM 1071 O O . ALA A 1 157 ? -22.61301 17.14428 8.37496 1.000 20.23613 149 ALA A O 1
ATOM 1073 N N . SER A 1 158 ? -22.86837 14.95505 7.89372 1.000 15.01495 150 SER A N 1
ATOM 1074 C CA . SER A 1 158 ? -24.13588 15.06749 7.18639 1.000 18.68415 150 SER A CA 1
ATOM 1075 C C . SER A 1 158 ? -24.96513 13.84612 7.53889 1.000 20.39517 150 SER A C 1
ATOM 1076 O O . SER A 1 158 ? -24.41078 12.76836 7.78416 1.000 18.61080 150 SER A O 1
ATOM 1079 N N . PRO A 1 159 ? -26.28473 13.98075 7.57494 1.000 17.87650 151 PRO A N 1
ATOM 1080 C CA . PRO A 1 159 ? -27.12335 12.80972 7.85886 1.000 23.33604 151 PRO A CA 1
ATOM 1081 C C . PRO A 1 159 ? -27.01060 11.78381 6.75085 1.000 23.05536 151 PRO A C 1
ATOM 1082 O O . PRO A 1 159 ? -26.70867 12.10764 5.59985 1.000 20.09714 151 PRO A O 1
ATOM 1086 N N . LEU A 1 160 ? -27.24467 10.52479 7.12245 1.000 19.76949 152 LEU A N 1
ATOM 1087 C CA . LEU A 1 160 ? -27.25480 9.36234 6.24440 1.000 18.84883 152 LEU A CA 1
ATOM 1088 C C . LEU A 1 160 ? -25.85563 8.91909 5.86334 1.000 20.17431 152 LEU A C 1
ATOM 1089 O O . LEU A 1 160 ? -25.72584 7.99481 5.07889 1.000 18.11059 152 LEU A O 1
ATOM 1094 N N . LYS A 1 161 ? -24.80443 9.53275 6.39297 1.000 16.40513 153 LYS A N 1
ATOM 1095 C CA . LYS A 1 161 ? -23.44685 9.19061 5.98948 1.000 15.81495 153 LYS A CA 1
ATOM 1096 C C . LYS A 1 161 ? -22.59788 8.81105 7.19359 1.000 16.31323 153 LYS A C 1
ATOM 1097 O O . LYS A 1 161 ? -21.40223 9.06393 7.22548 1.000 15.78614 153 LYS A O 1
ATOM 1103 N N . SER A 1 162 ? -23.20158 8.12795 8.17402 1.000 16.71561 154 SER A N 1
ATOM 1104 C CA . SER A 1 162 ? -22.45900 7.76648 9.37603 1.000 15.25452 154 SER A CA 1
ATOM 1105 C C . SER A 1 162 ? -21.17258 6.99995 9.05795 1.000 15.14785 154 SER A C 1
ATOM 1106 O O . SER A 1 162 ? -20.11659 7.29705 9.62437 1.000 16.15042 154 SER A O 1
ATOM 1109 N N . ALA A 1 163 ? -21.22377 6.02583 8.14691 1.000 17.33550 155 ALA A N 1
ATOM 1110 C CA . ALA A 1 163 ? -20.02768 5.21439 7.91160 1.000 15.48624 155 ALA A CA 1
ATOM 1111 C C . ALA A 1 163 ? -18.92004 6.04332 7.27706 1.000 15.15884 155 ALA A C 1
ATOM 1112 O O . ALA A 1 163 ? -17.75544 5.95499 7.68031 1.000 15.07623 155 ALA A O 1
ATOM 1114 N N . TYR A 1 164 ? -19.27022 6.80769 6.24096 1.000 13.15562 156 TYR A N 1
ATOM 1115 C CA . TYR A 1 164 ? -18.30636 7.64889 5.53869 1.000 16.56868 156 TYR A CA 1
ATOM 1116 C C . TYR A 1 164 ? -17.71927 8.71862 6.45498 1.000 12.44448 156 TYR A C 1
ATOM 1117 O O . TYR A 1 164 ? -16.50270 8.92820 6.49038 1.000 13.54073 156 TYR A O 1
ATOM 1126 N N . VAL A 1 165 ? -18.58009 9.42184 7.18876 1.000 11.33489 157 VAL A N 1
ATOM 1127 C CA . VAL A 1 165 ? -18.10757 10.48305 8.07397 1.000 14.91895 157 VAL A CA 1
ATOM 1128 C C . VAL A 1 165 ? -17.20865 9.90338 9.14898 1.000 14.02969 157 VAL A C 1
ATOM 1129 O O . VAL A 1 165 ? -16.15001 10.45956 9.45739 1.000 11.54516 157 VAL A O 1
ATOM 1133 N N . THR A 1 166 ? -17.61036 8.76430 9.72739 1.000 11.27955 158 THR A N 1
ATOM 1134 C CA . THR A 1 166 ? -16.77062 8.10056 10.73167 1.000 12.00208 158 THR A CA 1
ATOM 1135 C C . THR A 1 166 ? -15.39634 7.75172 10.16644 1.000 15.24550 158 THR A C 1
ATOM 1136 O O . THR A 1 166 ? -14.35789 8.01037 10.79519 1.000 14.81429 158 THR A O 1
ATOM 1140 N N . ALA A 1 167 ? -15.37039 7.17167 8.96789 1.000 12.53149 159 ALA A N 1
ATOM 1141 C CA . ALA A 1 167 ? -14.10426 6.80590 8.34168 1.000 11.65852 159 ALA A CA 1
ATOM 1142 C C . ALA A 1 167 ? -13.23829 8.03407 8.04978 1.000 13.14145 159 ALA A C 1
ATOM 1143 O O . ALA A 1 167 ? -12.03030 8.04133 8.33830 1.000 13.44313 159 ALA A O 1
ATOM 1145 N N . LYS A 1 168 ? -13.82561 9.07388 7.44644 1.000 10.82874 160 LYS A N 1
ATOM 1146 C CA . LYS A 1 168 ? -13.02674 10.24563 7.08210 1.000 13.05399 160 LYS A CA 1
ATOM 1147 C C . LYS A 1 168 ? -12.53899 11.00246 8.30709 1.000 12.87992 160 LYS A C 1
ATOM 1148 O O . LYS A 1 168 ? -11.46177 11.61270 8.26163 1.000 13.10455 160 LYS A O 1
ATOM 1154 N N . HIS A 1 169 ? -13.30999 10.98688 9.40428 1.000 12.36182 161 HIS A N 1
ATOM 1155 C CA . HIS A 1 169 ? -12.79821 11.50552 10.67355 1.000 11.70537 161 HIS A CA 1
ATOM 1156 C C . HIS A 1 169 ? -11.62691 10.67714 11.19000 1.000 14.90878 161 HIS A C 1
ATOM 1157 O O . HIS A 1 169 ? -10.63857 11.22772 11.68671 1.000 13.96196 161 HIS A O 1
ATOM 1164 N N . GLY A 1 170 ? -11.73060 9.34753 11.12827 1.000 11.72126 162 GLY A N 1
ATOM 1165 C CA . GLY A 1 170 ? -10.62751 8.52060 11.59602 1.000 13.77880 162 GLY A CA 1
ATOM 1166 C C . GLY A 1 170 ? -9.32373 8.76048 10.85457 1.000 13.80607 162 GLY A C 1
ATOM 1167 O O . GLY A 1 170 ? -8.23897 8.64660 11.44243 1.000 12.47225 162 GLY A O 1
ATOM 1168 N N . LEU A 1 171 ? -9.39813 9.09562 9.56361 1.000 9.80042 163 LEU A N 1
ATOM 1169 C CA . LEU A 1 171 ? -8.15862 9.30265 8.81258 1.000 10.99900 163 LEU A CA 1
ATOM 1170 C C . LEU A 1 171 ? -7.33851 10.44190 9.38960 1.000 14.04821 163 LEU A C 1
ATOM 1171 O O . LEU A 1 171 ? -6.10722 10.42250 9.27970 1.000 11.99854 163 LEU A O 1
ATOM 1176 N N . LEU A 1 172 ? -7.99014 11.45113 9.97926 1.000 13.38351 164 LEU A N 1
ATOM 1177 C CA . LEU A 1 172 ? -7.22768 12.53233 10.60303 1.000 12.44340 164 LEU A CA 1
ATOM 1178 C C . LEU A 1 172 ? -6.36104 11.98700 11.72619 1.000 13.23057 164 LEU A C 1
ATOM 1179 O O . LEU A 1 172 ? -5.19446 12.36949 11.86862 1.000 12.37614 164 LEU A O 1
ATOM 1184 N N . GLY A 1 173 ? -6.91956 11.07884 12.52780 1.000 14.18725 165 GLY A N 1
ATOM 1185 C CA . GLY A 1 173 ? -6.16042 10.51008 13.63483 1.000 11.88539 165 GLY A CA 1
ATOM 1186 C C . GLY A 1 173 ? -4.95046 9.72121 13.16418 1.000 12.56929 165 GLY A C 1
ATOM 1187 O O . GLY A 1 173 ? -3.85486 9.86127 13.71907 1.000 12.58435 165 GLY A O 1
ATOM 1188 N N . LEU A 1 174 ? -5.14265 8.85551 12.15699 1.000 11.92282 166 LEU A N 1
ATOM 1189 C CA . LEU A 1 174 ? -4.02459 8.08883 11.60288 1.000 12.68907 166 LEU A CA 1
ATOM 1190 C C . LEU A 1 174 ? -2.93080 9.02313 11.09201 1.000 14.71285 166 LEU A C 1
ATOM 1191 O O . LEU A 1 174 ? -1.74960 8.80828 11.36169 1.000 11.63362 166 LEU A O 1
ATOM 1196 N N . ALA A 1 175 ? -3.31361 10.05959 10.33357 1.000 12.49810 167 ALA A N 1
ATOM 1197 C CA . ALA A 1 175 ? -2.31312 10.97365 9.78479 1.000 12.15281 167 ALA A CA 1
ATOM 1198 C C . ALA A 1 175 ? -1.56191 11.68891 10.89031 1.000 13.65426 167 ALA A C 1
ATOM 1199 O O . ALA A 1 175 ? -0.36414 11.95791 10.76106 1.000 13.01920 167 ALA A O 1
ATOM 1201 N N . ARG A 1 176 ? -2.26648 12.06145 11.96096 1.000 12.96124 168 ARG A N 1
ATOM 1202 C CA . ARG A 1 176 ? -1.61466 12.79540 13.03980 1.000 12.45205 168 ARG A CA 1
ATOM 1203 C C . ARG A 1 176 ? -0.63319 11.91017 13.79989 1.000 14.37676 168 ARG A C 1
ATOM 1204 O O . ARG A 1 176 ? 0.43358 12.37796 14.21821 1.000 13.28837 168 ARG A O 1
ATOM 1212 N N . VAL A 1 177 ? -0.95900 10.61798 13.97401 1.000 10.35103 169 VAL A N 1
ATOM 1213 C CA . VAL A 1 177 ? 0.00770 9.69569 14.56382 1.000 12.21755 169 VAL A CA 1
ATOM 1214 C C . VAL A 1 177 ? 1.20447 9.52838 13.63519 1.000 12.86077 169 VAL A C 1
ATOM 1215 O O . VAL A 1 177 ? 2.35430 9.55715 14.08140 1.000 13.23438 169 VAL A O 1
ATOM 1219 N N . LEU A 1 178 ? 0.95724 9.35434 12.32938 1.000 12.75630 170 LEU A N 1
ATOM 1220 C CA . LEU A 1 178 ? 2.05797 9.16337 11.39112 1.000 17.05834 170 LEU A CA 1
ATOM 1221 C C . LEU A 1 178 ? 2.99265 10.35857 11.39562 1.000 14.56070 170 LEU A C 1
ATOM 1222 O O . LEU A 1 178 ? 4.20864 10.20060 11.30380 1.000 12.67893 170 LEU A O 1
ATOM 1227 N N . ALA A 1 179 ? 2.43881 11.57482 11.48838 1.000 13.43506 171 ALA A N 1
ATOM 1228 C CA . ALA A 1 179 ? 3.30026 12.75283 11.52554 1.000 12.35339 171 ALA A CA 1
ATOM 1229 C C . ALA A 1 179 ? 4.29816 12.66599 12.67679 1.000 14.19090 171 ALA A C 1
ATOM 1230 O O . ALA A 1 179 ? 5.46435 13.05539 12.53677 1.000 14.04812 171 ALA A O 1
ATOM 1232 N N . LYS A 1 180 ? 3.84501 12.17601 13.83253 1.000 13.12048 172 LYS A N 1
ATOM 1233 C CA . LYS A 1 180 ? 4.72438 12.05186 14.99011 1.000 13.89873 172 LYS A CA 1
ATOM 1234 C C . LYS A 1 180 ? 5.73313 10.91828 14.81341 1.000 16.10194 172 LYS A C 1
ATOM 1235 O O . LYS A 1 180 ? 6.92551 11.08128 15.10753 1.000 16.26215 172 LYS A O 1
ATOM 1241 N N . GLU A 1 181 ? 5.26187 9.74381 14.38993 1.000 13.89764 173 GLU A N 1
ATOM 1242 C CA . GLU A 1 181 ? 6.16125 8.59444 14.24249 1.000 13.76867 173 GLU A CA 1
ATOM 1243 C C . GLU A 1 181 ? 7.12504 8.78478 13.08247 1.000 17.05568 173 GLU A C 1
ATOM 1244 O O . GLU A 1 181 ? 8.26691 8.32297 13.13539 1.000 17.39219 173 GLU A O 1
ATOM 1250 N N . GLY A 1 182 ? 6.67561 9.43054 12.01440 1.000 15.47838 174 GLY A N 1
ATOM 1251 C CA . GLY A 1 182 ? 7.47862 9.41254 10.79924 1.000 17.38250 174 GLY A CA 1
ATOM 1252 C C . GLY A 1 182 ? 8.56884 10.45667 10.75952 1.000 16.01131 174 GLY A C 1
ATOM 1253 O O . GLY A 1 182 ? 9.47795 10.37179 9.92355 1.000 16.37588 174 GLY A O 1
ATOM 1254 N N . ALA A 1 183 ? 8.50769 11.42494 11.66633 1.000 14.41761 175 ALA A N 1
ATOM 1255 C CA . ALA A 1 183 ? 9.40713 12.57286 11.58798 1.000 18.50287 175 ALA A CA 1
ATOM 1256 C C . ALA A 1 183 ? 10.86814 12.13439 11.62108 1.000 22.04341 175 ALA A C 1
ATOM 1257 O O . ALA A 1 183 ? 11.70308 12.63988 10.85303 1.000 21.15256 175 ALA A O 1
ATOM 1259 N N . LYS A 1 184 ? 11.20148 11.18001 12.49431 1.000 20.56230 176 LYS A N 1
ATOM 1260 C CA . LYS A 1 184 ? 12.59910 10.78147 12.62085 1.000 23.30219 176 LYS A CA 1
ATOM 1261 C C . LYS A 1 184 ? 13.10389 10.03318 11.39654 1.000 25.68545 176 LYS A C 1
ATOM 1262 O O . LYS A 1 184 ? 14.31936 9.84728 11.26164 1.000 21.05940 176 LYS A O 1
ATOM 1268 N N . HIS A 1 185 ? 12.20871 9.61248 10.51042 1.000 21.16489 177 HIS A N 1
ATOM 1269 C CA . HIS A 1 185 ? 12.56015 8.92673 9.27427 1.000 24.67755 177 HIS A CA 1
ATOM 1270 C C . HIS A 1 185 ? 12.32089 9.79372 8.04070 1.000 20.47597 177 HIS A C 1
ATOM 1271 O O . HIS A 1 185 ? 12.26102 9.26190 6.92108 1.000 20.55019 177 HIS A O 1
ATOM 1278 N N . ASN A 1 186 ? 12.14193 11.10355 8.22494 1.000 18.40975 178 ASN A N 1
ATOM 1279 C CA . ASN A 1 186 ? 11.85969 12.04312 7.13184 1.000 21.24659 178 ASN A CA 1
ATOM 1280 C C . ASN A 1 186 ? 10.57093 11.69816 6.37174 1.000 18.67571 178 ASN A C 1
ATOM 1281 O O . ASN A 1 186 ? 10.46040 11.94236 5.17048 1.000 19.91261 178 ASN A O 1
ATOM 1286 N N . VAL A 1 187 ? 9.57197 11.15822 7.05673 1.000 16.52576 179 VAL A N 1
ATOM 1287 C CA . VAL A 1 187 ? 8.26694 10.89088 6.46109 1.000 15.38331 179 VAL A CA 1
ATOM 1288 C C . VAL A 1 187 ? 7.29842 11.93288 6.99787 1.000 18.56387 179 VAL A C 1
ATOM 1289 O O . VAL A 1 187 ? 7.19326 12.10530 8.21645 1.000 17.16587 179 VAL A O 1
ATOM 1293 N N . ARG A 1 188 ? 6.60493 12.61564 6.08721 1.000 14.19853 180 ARG A N 1
ATOM 1294 C CA . ARG A 1 188 ? 5.56468 13.60007 6.37342 1.000 13.06858 180 ARG A CA 1
ATOM 1295 C C . ARG A 1 188 ? 4.19584 12.97642 6.13471 1.000 14.12927 180 ARG A C 1
ATOM 1296 O O . ARG A 1 188 ? 4.04722 12.11640 5.27152 1.000 14.30908 180 ARG A O 1
ATOM 1304 N N . SER A 1 189 ? 3.16668 13.47786 6.84519 1.000 14.25009 181 SER A N 1
ATOM 1305 C CA . SER A 1 189 ? 1.79006 13.05531 6.59393 1.000 15.26945 181 SER A CA 1
ATOM 1306 C C . SER A 1 189 ? 0.89559 14.27326 6.39705 1.000 13.72400 181 SER A C 1
ATOM 1307 O O . SER A 1 189 ? 1.14963 15.35177 6.95483 1.000 13.31562 181 SER A O 1
ATOM 1310 N N . HIS A 1 190 ? -0.14212 14.10789 5.56814 1.000 11.02086 182 HIS A N 1
ATOM 1311 C CA . HIS A 1 190 ? -1.13158 15.16954 5.38532 1.000 14.00434 182 HIS A CA 1
ATOM 1312 C C . HIS A 1 190 ? -2.47534 14.54338 5.05871 1.000 13.57719 182 HIS A C 1
ATOM 1313 O O . HIS A 1 190 ? -2.54478 13.42652 4.54556 1.000 14.68236 182 HIS A O 1
ATOM 1320 N N . VAL A 1 191 ? -3.54871 15.30002 5.28080 1.000 12.93340 183 VAL A N 1
ATOM 1321 C CA . VAL A 1 191 ? -4.86798 14.88078 4.81304 1.000 12.71558 183 VAL A CA 1
ATOM 1322 C C . VAL A 1 191 ? -5.42896 15.98170 3.92860 1.000 16.66673 183 VAL A C 1
ATOM 1323 O O . VAL A 1 191 ? -5.48591 17.14027 4.34990 1.000 15.83114 183 VAL A O 1
ATOM 1327 N N . VAL A 1 192 ? -5.84253 15.63808 2.69493 1.000 10.41519 184 VAL A N 1
ATOM 1328 C CA . VAL A 1 192 ? -6.50970 16.60944 1.82800 1.000 12.92706 184 VAL A CA 1
ATOM 1329 C C . VAL A 1 192 ? -8.00631 16.35591 1.90184 1.000 15.92496 184 VAL A C 1
ATOM 1330 O O . VAL A 1 192 ? -8.45363 15.22171 1.73885 1.000 15.52490 184 VAL A O 1
ATOM 1334 N N . CYS A 1 193 ? -8.77774 17.41695 2.13400 1.000 14.64927 185 CYS A N 1
ATOM 1335 C CA . CYS A 1 193 ? -10.21425 17.32223 2.39160 1.000 13.36619 185 CYS A CA 1
ATOM 1336 C C . CYS A 1 193 ? -10.95994 18.11101 1.32872 1.000 15.33619 185 CYS A C 1
ATOM 1337 O O . CYS A 1 193 ? -11.25406 19.29795 1.51895 1.000 18.27972 185 CYS A O 1
ATOM 1340 N N . PRO A 1 194 ? -11.31303 17.49088 0.20683 1.000 15.97941 186 PRO A N 1
ATOM 1341 C CA . PRO A 1 194 ? -12.09826 18.20293 -0.79888 1.000 13.81932 186 PRO A CA 1
ATOM 1342 C C . PRO A 1 194 ? -13.53574 18.40825 -0.33967 1.000 12.80430 186 PRO A C 1
ATOM 1343 O O . PRO A 1 194 ? -14.08393 17.61451 0.44233 1.000 15.42475 186 PRO A O 1
ATOM 1347 N N . GLY A 1 195 ? -14.12933 19.48467 -0.85063 1.000 16.49316 187 GLY A N 1
ATOM 1348 C CA . GLY A 1 195 ? -15.55717 19.68809 -0.85588 1.000 19.50374 187 GLY A CA 1
ATOM 1349 C C . GLY A 1 195 ? -16.17187 18.89350 -1.98953 1.000 26.62409 187 GLY A C 1
ATOM 1350 O O . GLY A 1 195 ? -15.61144 17.91129 -2.48498 1.000 21.29393 187 GLY A O 1
ATOM 1351 N N . PHE A 1 196 ? -17.33374 19.35184 -2.41711 1.000 22.97414 188 PHE A N 1
ATOM 1352 C CA . PHE A 1 196 ? -18.14903 18.63093 -3.38032 1.000 30.95646 188 PHE A CA 1
ATOM 1353 C C . PHE A 1 196 ? -17.52747 18.79939 -4.76239 1.000 27.02826 188 PHE A C 1
ATOM 1354 O O . PHE A 1 196 ? -17.43717 19.91591 -5.26492 1.000 26.75358 188 PHE A O 1
ATOM 1362 N N . VAL A 1 197 ? -17.10794 17.69441 -5.37814 1.000 24.93467 189 VAL A N 1
ATOM 1363 C CA . VAL A 1 197 ? -16.46064 17.71166 -6.68724 1.000 24.52707 189 VAL A CA 1
ATOM 1364 C C . VAL A 1 197 ? -17.49334 17.33565 -7.74645 1.000 32.07748 189 VAL A C 1
ATOM 1365 O O . VAL A 1 197 ? -18.18742 16.32105 -7.61199 1.000 38.11771 189 VAL A O 1
ATOM 1369 N N . ARG A 1 198 ? -17.62986 18.16977 -8.77728 1.000 29.82692 190 ARG A N 1
ATOM 1370 C CA . ARG A 1 198 ? -18.57981 17.88290 -9.84438 1.000 38.25644 190 ARG A CA 1
ATOM 1371 C C . ARG A 1 198 ? -18.07766 16.68922 -10.64060 1.000 41.07348 190 ARG A C 1
ATOM 1372 O O . ARG A 1 198 ? -16.93373 16.67343 -11.10192 1.000 50.12051 190 ARG A O 1
ATOM 1380 N N . THR A 1 199 ? -18.91276 15.67479 -10.76115 1.000 46.70965 191 THR A N 1
ATOM 1381 C CA . THR A 1 199 ? -18.57900 14.43455 -11.44348 1.000 46.67900 191 THR A CA 1
ATOM 1382 C C . THR A 1 199 ? -19.64567 14.17131 -12.48470 1.000 48.56919 191 THR A C 1
ATOM 1383 O O . THR A 1 199 ? -20.68856 14.83389 -12.50299 1.000 48.11508 191 THR A O 1
ATOM 1387 N N . PRO A 1 200 ? -19.40457 13.23043 -13.40033 1.000 58.73630 192 PRO A N 1
ATOM 1388 C CA . PRO A 1 200 ? -20.47432 12.86173 -14.34112 1.000 56.93987 192 PRO A CA 1
ATOM 1389 C C . PRO A 1 200 ? -21.77973 12.48900 -13.64745 1.000 53.19189 192 PRO A C 1
ATOM 1390 O O . PRO A 1 200 ? -22.85546 12.81241 -14.16803 1.000 52.94650 192 PRO A O 1
ATOM 1394 N N . LEU A 1 201 ? -21.71721 11.83453 -12.47743 1.000 51.55234 193 LEU A N 1
ATOM 1395 C CA . LEU A 1 201 ? -22.94109 11.52941 -11.73499 1.000 51.53438 193 LEU A CA 1
ATOM 1396 C C . LEU A 1 201 ? -23.62842 12.80230 -11.25398 1.000 50.45234 193 LEU A C 1
ATOM 1397 O O . LEU A 1 201 ? -24.85522 12.93029 -11.36314 1.000 53.72099 193 LEU A O 1
ATOM 1402 N N . VAL A 1 202 ? -22.85602 13.75248 -10.71917 1.000 48.24917 194 VAL A N 1
ATOM 1403 C CA . VAL A 1 202 ? -23.42586 15.03937 -10.33107 1.000 45.11804 194 VAL A CA 1
ATOM 1404 C C . VAL A 1 202 ? -24.09906 15.70383 -11.52631 1.000 50.18354 194 VAL A C 1
ATOM 1405 O O . VAL A 1 202 ? -25.19693 16.26138 -11.40628 1.000 54.41806 194 VAL A O 1
ATOM 1409 N N . ASP A 1 203 ? -23.46144 15.64313 -12.70202 1.000 46.91108 195 ASP A N 1
ATOM 1410 C CA . ASP A 1 203 ? -24.05155 16.22978 -13.90318 1.000 58.04515 195 ASP A CA 1
ATOM 1411 C C . ASP A 1 203 ? -25.39178 15.59937 -14.26300 1.000 61.38364 195 ASP A C 1
ATOM 1412 O O . ASP A 1 203 ? -26.20066 16.24244 -14.94470 1.000 59.91660 195 ASP A O 1
ATOM 1417 N N . LYS A 1 204 ? -25.64315 14.35865 -13.83460 1.000 55.69911 196 LYS A N 1
ATOM 1418 C CA . LYS A 1 204 ? -26.94620 13.73642 -14.04445 1.000 66.80647 196 LYS A CA 1
ATOM 1419 C C . LYS A 1 204 ? -27.93756 14.06878 -12.93608 1.000 69.94682 196 LYS A C 1
ATOM 1420 O O . LYS A 1 204 ? -29.14238 14.15491 -13.19837 1.000 64.87630 196 LYS A O 1
ATOM 1422 N N . GLN A 1 205 ? -27.45953 14.26908 -11.70414 1.000 67.12809 197 GLN A N 1
ATOM 1423 C CA . GLN A 1 205 ? -28.36577 14.58440 -10.60427 1.000 65.81465 197 GLN A CA 1
ATOM 1424 C C . GLN A 1 205 ? -28.90886 16.00343 -10.70139 1.000 67.40911 197 GLN A C 1
ATOM 1425 O O . GLN A 1 205 ? -30.05478 16.25097 -10.30901 1.000 67.29507 197 GLN A O 1
ATOM 1431 N N . ILE A 1 206 ? -28.10321 16.94240 -11.20687 1.000 60.88816 198 ILE A N 1
ATOM 1432 C CA . ILE A 1 206 ? -28.54253 18.33733 -11.29502 1.000 62.22457 198 ILE A CA 1
ATOM 1433 C C . ILE A 1 206 ? -29.85591 18.47838 -12.06490 1.000 70.07766 198 ILE A C 1
ATOM 1434 O O . ILE A 1 206 ? -30.75527 19.17965 -11.57948 1.000 67.14345 198 ILE A O 1
ATOM 1439 N N . PRO A 1 207 ? -30.03899 17.85776 -13.24052 1.000 81.96965 199 PRO A N 1
ATOM 1440 C CA . PRO A 1 207 ? -31.38527 17.85098 -13.83814 1.000 79.67159 199 PRO A CA 1
ATOM 1441 C C . PRO A 1 207 ? -32.38037 17.00760 -13.05498 1.000 79.66852 199 PRO A C 1
ATOM 1442 O O . PRO A 1 207 ? -33.55864 17.38082 -12.97254 1.000 79.20876 199 PRO A O 1
ATOM 1446 N N . GLU A 1 208 ? -31.93510 15.89308 -12.46124 1.000 74.03162 200 GLU A N 1
ATOM 1447 C CA . GLU A 1 208 ? -32.84720 14.98559 -11.76519 1.000 73.78515 200 GLU A CA 1
ATOM 1448 C C . GLU A 1 208 ? -33.45662 15.63647 -10.52551 1.000 77.57234 200 GLU A C 1
ATOM 1449 O O . GLU A 1 208 ? -34.67870 15.59477 -10.32713 1.000 66.73771 200 GLU A O 1
ATOM 1451 N N . GLN A 1 209 ? -32.61662 16.23863 -9.67519 1.000 78.33570 201 GLN A N 1
ATOM 1452 C CA . GLN A 1 209 ? -33.09087 16.74403 -8.38909 1.000 71.87532 201 GLN A CA 1
ATOM 1453 C C . GLN A 1 209 ? -34.06255 17.90520 -8.56630 1.000 73.91484 201 GLN A C 1
ATOM 1454 O O . GLN A 1 209 ? -35.04908 18.01384 -7.82679 1.000 79.37608 201 GLN A O 1
ATOM 1456 N N . ALA A 1 210 ? -33.81112 18.77140 -9.54289 1.000 65.84621 202 ALA A N 1
ATOM 1457 C CA . ALA A 1 210 ? -34.65500 19.93684 -9.77219 1.000 62.99446 202 ALA A CA 1
ATOM 1458 C C . ALA A 1 210 ? -36.06735 19.53506 -10.17963 1.000 65.36453 202 ALA A C 1
ATOM 1459 O O . ALA A 1 210 ? -36.88510 20.38471 -10.53125 1.000 71.48623 202 ALA A O 1
ATOM 1461 N N . GLU A 1 219 ? -30.20450 25.94360 -9.48930 1.000 66.02463 211 GLU A N 1
ATOM 1462 C CA . GLU A 1 219 ? -30.97482 25.90340 -8.24799 1.000 70.38277 211 GLU A CA 1
ATOM 1463 C C . GLU A 1 219 ? -30.44735 24.82889 -7.31352 1.000 69.38281 211 GLU A C 1
ATOM 1464 O O . GLU A 1 219 ? -29.98621 25.12276 -6.20807 1.000 67.22039 211 GLU A O 1
ATOM 1466 N N . VAL A 1 220 ? -30.53655 23.57591 -7.76769 1.000 65.45583 212 VAL A N 1
ATOM 1467 C CA . VAL A 1 220 ? -29.96571 22.46530 -7.01303 1.000 65.49535 212 VAL A CA 1
ATOM 1468 C C . VAL A 1 220 ? -28.48440 22.71265 -6.74882 1.000 57.95268 212 VAL A C 1
ATOM 1469 O O . VAL A 1 220 ? -27.96415 22.37562 -5.67894 1.000 59.75849 212 VAL A O 1
ATOM 1473 N N . ILE A 1 221 ? -27.79527 23.33560 -7.70832 1.000 55.71445 213 ILE A N 1
ATOM 1474 C CA . ILE A 1 221 ? -26.35327 23.54721 -7.60192 1.000 55.92981 213 ILE A CA 1
ATOM 1475 C C . ILE A 1 221 ? -26.03839 24.47175 -6.43406 1.000 50.32477 213 ILE A C 1
ATOM 1476 O O . ILE A 1 221 ? -25.35621 24.08510 -5.47779 1.000 46.70816 213 ILE A O 1
ATOM 1481 N N . LYS A 1 222 ? -26.54577 25.70635 -6.49019 1.000 51.11412 214 LYS A N 1
ATOM 1482 C CA . LYS A 1 222 ? -26.14773 26.72109 -5.52145 1.000 53.85264 214 LYS A CA 1
ATOM 1483 C C . LYS A 1 222 ? -26.76375 26.50961 -4.14005 1.000 54.84429 214 LYS A C 1
ATOM 1484 O O . LYS A 1 222 ? -26.20043 26.99459 -3.15215 1.000 50.86250 214 LYS A O 1
ATOM 1486 N N . LYS A 1 223 ? -27.88349 25.78633 -4.04141 1.000 54.65808 215 LYS A N 1
ATOM 1487 C CA . LYS A 1 223 ? -28.61423 25.63691 -2.78609 1.000 50.70266 215 LYS A CA 1
ATOM 1488 C C . LYS A 1 223 ? -28.47202 24.24389 -2.18496 1.000 54.22431 215 LYS A C 1
ATOM 1489 O O . LYS A 1 223 ? -27.97434 24.09671 -1.06414 1.000 57.08321 215 LYS A O 1
ATOM 1491 N N . VAL A 1 224 ? -28.90971 23.20815 -2.89960 1.000 56.23052 216 VAL A N 1
ATOM 1492 C CA . VAL A 1 224 ? -28.87353 21.85687 -2.34914 1.000 49.59261 216 VAL A CA 1
ATOM 1493 C C . VAL A 1 224 ? -27.44195 21.36211 -2.24907 1.000 49.02090 216 VAL A C 1
ATOM 1494 O O . VAL A 1 224 ? -27.00761 20.85627 -1.20720 1.000 47.27954 216 VAL A O 1
ATOM 1498 N N . MET A 1 225 ? -26.69233 21.48614 -3.34243 1.000 44.01158 217 MET A N 1
ATOM 1499 C CA . MET A 1 225 ? -25.36798 20.88729 -3.41630 1.000 37.85986 217 MET A CA 1
ATOM 1500 C C . MET A 1 225 ? -24.31432 21.78686 -2.78379 1.000 33.73849 217 MET A C 1
ATOM 1501 O O . MET A 1 225 ? -23.52266 21.33609 -1.95091 1.000 36.98702 217 MET A O 1
ATOM 1506 N N . LEU A 1 226 ? -24.31207 23.06999 -3.13786 1.000 32.49457 218 LEU A N 1
ATOM 1507 C CA . LEU A 1 226 ? -23.23344 23.96684 -2.74025 1.000 28.40093 218 LEU A CA 1
ATOM 1508 C C . LEU A 1 226 ? -23.70034 25.07837 -1.80569 1.000 30.38351 218 LEU A C 1
ATOM 1509 O O . LEU A 1 226 ? -22.99754 26.08087 -1.65247 1.000 24.20418 218 LEU A O 1
ATOM 1514 N N . GLY A 1 227 ? -24.85666 24.91704 -1.16004 1.000 32.42426 219 GLY A N 1
ATOM 1515 C CA . GLY A 1 227 ? -25.33909 25.94781 -0.24920 1.000 29.66708 219 GLY A CA 1
ATOM 1516 C C . GLY A 1 227 ? -24.43612 26.19552 0.94192 1.000 27.61043 219 GLY A C 1
ATOM 1517 O O . GLY A 1 227 ? -24.52081 27.25458 1.57309 1.000 25.83486 219 GLY A O 1
ATOM 1518 N N . ASN A 1 228 ? -23.56197 25.25154 1.26264 1.000 24.63598 220 ASN A N 1
ATOM 1519 C CA . ASN A 1 228 ? -22.64584 25.40276 2.37879 1.000 28.74530 220 ASN A CA 1
ATOM 1520 C C . ASN A 1 228 ? -21.29215 25.97204 1.96204 1.000 23.42879 220 ASN A C 1
ATOM 1521 O O . ASN A 1 228 ? -20.42216 26.15561 2.82235 1.000 23.36943 220 ASN A O 1
ATOM 1526 N N . THR A 1 229 ? -21.09313 26.24366 0.67260 1.000 22.10433 221 THR A N 1
ATOM 1527 C CA . THR A 1 229 ? -19.93353 27.00123 0.20834 1.000 20.68883 221 THR A CA 1
ATOM 1528 C C . THR A 1 229 ? -20.21404 28.50577 0.28626 1.000 18.08384 221 THR A C 1
ATOM 1529 O O . THR A 1 229 ? -21.35668 28.94052 0.39130 1.000 22.12184 221 THR A O 1
ATOM 1533 N N . VAL A 1 230 ? -19.14327 29.30641 0.21015 1.000 15.70613 222 VAL A N 1
ATOM 1534 C CA . VAL A 1 230 ? -19.32144 30.75582 0.24456 1.000 18.04690 222 VAL A CA 1
ATOM 1535 C C . VAL A 1 230 ? -19.64885 31.30404 -1.12723 1.000 22.53799 222 VAL A C 1
ATOM 1536 O O . VAL A 1 230 ? -20.15016 32.43165 -1.22596 1.000 18.56308 222 VAL A O 1
ATOM 1540 N N . ASP A 1 231 ? -19.40956 30.52202 -2.19209 1.000 17.09696 223 ASP A N 1
ATOM 1541 C CA . ASP A 1 231 ? -19.50793 31.05334 -3.54329 1.000 19.47814 223 ASP A CA 1
ATOM 1542 C C . ASP A 1 231 ? -20.32253 30.20891 -4.50859 1.000 20.80924 223 ASP A C 1
ATOM 1543 O O . ASP A 1 231 ? -20.45399 30.59983 -5.66954 1.000 21.88957 223 ASP A O 1
ATOM 1548 N N . GLY A 1 232 ? -20.88833 29.08687 -4.07598 1.000 19.72026 224 GLY A N 1
ATOM 1549 C CA . GLY A 1 232 ? -21.62641 28.24548 -5.00298 1.000 24.71667 224 GLY A CA 1
ATOM 1550 C C . GLY A 1 232 ? -20.80345 27.63381 -6.12672 1.000 22.24416 224 GLY A C 1
ATOM 1551 O O . GLY A 1 232 ? -21.33909 27.40619 -7.21614 1.000 25.05586 224 GLY A O 1
ATOM 1552 N N . VAL A 1 233 ? -19.52637 27.34132 -5.89225 1.000 20.80626 225 VAL A N 1
ATOM 1553 C CA . VAL A 1 233 ? -18.61418 26.83687 -6.92272 1.000 19.23230 225 VAL A CA 1
ATOM 1554 C C . VAL A 1 233 ? -18.19345 25.42104 -6.53790 1.000 20.84806 225 VAL A C 1
ATOM 1555 O O . VAL A 1 233 ? -17.82037 25.18265 -5.38842 1.000 19.39870 225 VAL A O 1
ATOM 1559 N N . PHE A 1 234 ? -18.24494 24.48415 -7.49050 1.000 21.75954 226 PHE A N 1
ATOM 1560 C CA . PHE A 1 234 ? -17.77163 23.12712 -7.20711 1.000 22.65248 226 PHE A CA 1
ATOM 1561 C C . PHE A 1 234 ? -16.26003 23.10651 -7.05400 1.000 19.96905 226 PHE A C 1
ATOM 1562 O O . PHE A 1 234 ? -15.54031 23.80742 -7.76641 1.000 19.59794 226 PHE A O 1
ATOM 1570 N N . THR A 1 235 ? -15.77563 22.26039 -6.14877 1.000 17.10335 227 THR A N 1
ATOM 1571 C CA . THR A 1 235 ? -14.35487 21.94827 -6.12719 1.000 22.20847 227 THR A CA 1
ATOM 1572 C C . THR A 1 235 ? -13.99587 21.12417 -7.36041 1.000 16.25641 227 THR A C 1
ATOM 1573 O O . THR A 1 235 ? -14.76947 20.27585 -7.79809 1.000 19.54663 227 THR A O 1
ATOM 1577 N N . THR A 1 236 ? -12.81211 21.35300 -7.92134 1.000 16.55681 228 THR A N 1
ATOM 1578 C CA . THR A 1 236 ? -12.42386 20.60286 -9.11073 1.000 20.61710 228 THR A CA 1
ATOM 1579 C C . THR A 1 236 ? -11.35416 19.57446 -8.77698 1.000 17.79170 228 THR A C 1
ATOM 1580 O O . THR A 1 236 ? -10.64184 19.68817 -7.76892 1.000 17.95357 228 THR A O 1
ATOM 1584 N N . VAL A 1 237 ? -11.23778 18.56877 -9.64881 1.000 18.41632 229 VAL A N 1
ATOM 1585 C CA . VAL A 1 237 ? -10.14272 17.61473 -9.47644 1.000 19.93242 229 VAL A CA 1
ATOM 1586 C C . VAL A 1 237 ? -8.80286 18.32435 -9.57002 1.000 19.10673 229 VAL A C 1
ATOM 1587 O O . VAL A 1 237 ? -7.83484 17.92055 -8.91058 1.000 18.18304 229 VAL A O 1
ATOM 1591 N N . GLN A 1 238 ? -8.73091 19.40354 -10.36342 1.000 15.98022 230 GLN A N 1
ATOM 1592 C CA . GLN A 1 238 ? -7.51919 20.21565 -10.44487 1.000 17.64264 230 GLN A CA 1
ATOM 1593 C C . GLN A 1 238 ? -7.18389 20.87150 -9.10823 1.000 20.05857 230 GLN A C 1
ATOM 1594 O O . GLN A 1 238 ? -6.01545 20.89048 -8.70542 1.000 18.52401 230 GLN A O 1
ATOM 1600 N N . ASP A 1 239 ? -8.18563 21.47867 -8.44336 1.000 17.94105 231 ASP A N 1
ATOM 1601 C CA . ASP A 1 239 ? -7.99241 22.02399 -7.09340 1.000 19.22148 231 ASP A CA 1
ATOM 1602 C C . ASP A 1 239 ? -7.29740 21.00680 -6.20247 1.000 15.71755 231 ASP A C 1
ATOM 1603 O O . ASP A 1 239 ? -6.34178 21.32205 -5.47938 1.000 16.33251 231 ASP A O 1
ATOM 1608 N N . VAL A 1 240 ? -7.81578 19.78463 -6.20350 1.000 13.98760 232 VAL A N 1
ATOM 1609 C CA . VAL A 1 240 ? -7.29859 18.75955 -5.30734 1.000 15.76612 232 VAL A CA 1
ATOM 1610 C C . VAL A 1 240 ? -5.88246 18.37296 -5.70127 1.000 19.37895 232 VAL A C 1
ATOM 1611 O O . VAL A 1 240 ? -4.98756 18.28630 -4.85336 1.000 16.60559 232 VAL A O 1
ATOM 1615 N N . ALA A 1 241 ? -5.67094 18.10344 -6.99164 1.000 16.16541 233 ALA A N 1
ATOM 1616 C CA . ALA A 1 241 ? -4.37330 17.63402 -7.45708 1.000 18.10767 233 ALA A CA 1
ATOM 1617 C C . ALA A 1 241 ? -3.30316 18.69645 -7.25305 1.000 15.63229 233 ALA A C 1
ATOM 1618 O O . ALA A 1 241 ? -2.17402 18.37361 -6.87523 1.000 16.89322 233 ALA A O 1
ATOM 1620 N N . GLN A 1 242 ? -3.64729 19.97250 -7.48639 1.000 16.55373 234 GLN A N 1
ATOM 1621 C CA . GLN A 1 242 ? -2.67695 21.03854 -7.26156 1.000 20.48423 234 GLN A CA 1
ATOM 1622 C C . GLN A 1 242 ? -2.28377 21.11178 -5.79127 1.000 17.87972 234 GLN A C 1
ATOM 1623 O O . GLN A 1 242 ? -1.11435 21.34500 -5.45716 1.000 18.29625 234 GLN A O 1
ATOM 1629 N N . THR A 1 243 ? -3.24251 20.89572 -4.89624 1.000 13.52245 235 THR A N 1
ATOM 1630 C CA . THR A 1 243 ? -2.90486 20.82902 -3.47608 1.000 15.20160 235 THR A CA 1
ATOM 1631 C C . THR A 1 243 ? -1.99917 19.63743 -3.17704 1.000 16.31619 235 THR A C 1
ATOM 1632 O O . THR A 1 243 ? -0.99488 19.77736 -2.46594 1.000 14.74320 235 THR A O 1
ATOM 1636 N N . VAL A 1 244 ? -2.30581 18.46755 -3.75093 1.000 16.63739 236 VAL A N 1
ATOM 1637 C CA . VAL A 1 244 ? -1.44763 17.29788 -3.55554 1.000 14.65082 236 VAL A CA 1
ATOM 1638 C C . VAL A 1 244 ? -0.03199 17.57474 -4.04126 1.000 16.42158 236 VAL A C 1
ATOM 1639 O O . VAL A 1 244 ? 0.94546 17.19629 -3.37348 1.000 16.02671 236 VAL A O 1
ATOM 1643 N N . LEU A 1 245 ? 0.10342 18.23157 -5.20924 1.000 15.64786 237 LEU A N 1
ATOM 1644 C CA A LEU A 1 245 ? 1.42746 18.51463 -5.76892 0.487 18.36685 237 LEU A CA 1
ATOM 1645 C CA B LEU A 1 245 ? 1.43501 18.48943 -5.75190 0.513 18.36725 237 LEU A CA 1
ATOM 1646 C C . LEU A 1 245 ? 2.21157 19.44971 -4.86539 1.000 16.63019 237 LEU A C 1
ATOM 1647 O O . LEU A 1 245 ? 3.40787 19.24503 -4.62738 1.000 20.04162 237 LEU A O 1
ATOM 1656 N N . PHE A 1 246 ? 1.54379 20.48595 -4.36230 1.000 17.33290 238 PHE A N 1
ATOM 1657 C CA . PHE A 1 246 ? 2.18481 21.42452 -3.44432 1.000 19.77519 238 PHE A CA 1
ATOM 1658 C C . PHE A 1 246 ? 2.71139 20.69665 -2.20846 1.000 14.66069 238 PHE A C 1
ATOM 1659 O O . PHE A 1 246 ? 3.85759 20.89861 -1.79437 1.000 15.91951 238 PHE A O 1
ATOM 1667 N N . LEU A 1 247 ? 1.89589 19.81918 -1.61979 1.000 12.33283 239 LEU A N 1
ATOM 1668 C CA . LEU A 1 247 ? 2.36075 19.06951 -0.45676 1.000 12.96436 239 LEU A CA 1
ATOM 1669 C C . LEU A 1 247 ? 3.50309 18.13631 -0.82976 1.000 18.62602 239 LEU A C 1
ATOM 1670 O O . LEU A 1 247 ? 4.48960 18.01029 -0.08348 1.000 16.87881 239 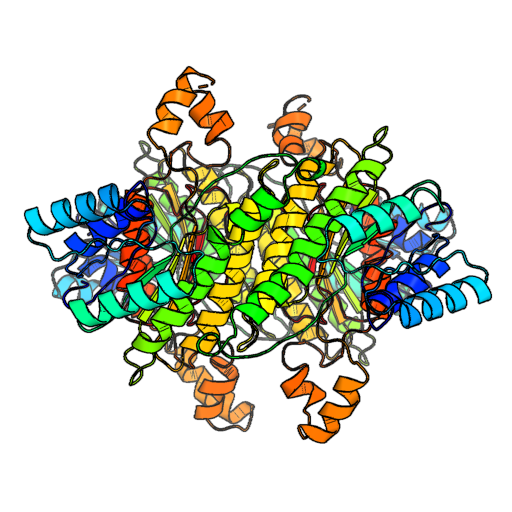LEU A O 1
ATOM 1675 N N . SER A 1 248 ? 3.39123 17.47854 -1.99033 1.000 15.78946 240 SER A N 1
ATOM 1676 C CA . SER A 1 248 ? 4.37005 16.45829 -2.36747 1.000 18.55570 240 SER A CA 1
ATOM 1677 C C . SER A 1 248 ? 5.74595 17.06265 -2.58767 1.000 18.49050 240 SER A C 1
ATOM 1678 O O . SER A 1 248 ? 6.76127 16.41144 -2.33562 1.000 21.38571 240 SER A O 1
ATOM 1681 N N . ALA A 1 249 ? 5.79546 18.30442 -3.04173 1.000 16.80111 241 ALA A N 1
ATOM 1682 C CA . ALA A 1 249 ? 7.04763 18.94425 -3.38224 1.000 19.38525 241 ALA A CA 1
ATOM 1683 C C . ALA A 1 249 ? 7.55473 19.87071 -2.28906 1.000 20.69637 241 ALA A C 1
ATOM 1684 O O . ALA A 1 249 ? 8.60903 20.47935 -2.46408 1.000 18.81567 241 ALA A O 1
ATOM 1686 N N . PHE A 1 250 ? 6.86037 19.97313 -1.16371 1.000 20.91297 242 PHE A N 1
ATOM 1687 C CA . PHE A 1 250 ? 7.23598 20.98117 -0.17873 1.000 22.20020 242 PHE A CA 1
ATOM 1688 C C . PHE A 1 250 ? 8.62553 20.67427 0.38689 1.000 19.36319 242 PHE A C 1
ATOM 1689 O O . PHE A 1 250 ? 8.92001 19.51652 0.72158 1.000 20.44643 242 PHE A O 1
ATOM 1697 N N . PRO A 1 251 ? 9.50985 21.67088 0.49982 1.000 18.99573 243 PRO A N 1
ATOM 1698 C CA . PRO A 1 251 ? 10.92666 21.36895 0.77521 1.000 21.43257 243 PRO A CA 1
ATOM 1699 C C . PRO A 1 251 ? 11.21981 20.90896 2.18576 1.000 27.96124 243 PRO A C 1
ATOM 1700 O O . PRO A 1 251 ? 12.27950 20.31598 2.40941 1.000 30.34672 243 PRO A O 1
ATOM 1704 N N . SER A 1 252 ? 10.34795 21.15861 3.14744 1.000 20.63859 244 SER A N 1
ATOM 1705 C CA . SER A 1 252 ? 10.61000 20.76072 4.52172 1.000 18.12159 244 SER A CA 1
ATOM 1706 C C . SER A 1 252 ? 9.40024 20.00573 5.03926 1.000 18.03985 244 SER A C 1
ATOM 1707 O O . SER A 1 252 ? 8.37450 19.91003 4.35225 1.000 18.95071 244 SER A O 1
ATOM 1710 N N . ALA A 1 253 ? 9.49687 19.52676 6.28241 1.000 15.58654 245 ALA A N 1
ATOM 1711 C CA . ALA A 1 253 ? 8.36929 18.85726 6.93812 1.000 14.48639 245 ALA A CA 1
ATOM 1712 C C . ALA A 1 253 ? 7.42103 19.83897 7.63259 1.000 16.36292 245 ALA A C 1
ATOM 1713 O O . ALA A 1 253 ? 6.63840 19.42696 8.49963 1.000 15.75812 245 ALA A O 1
ATOM 1715 N N . ALA A 1 254 ? 7.45004 21.12669 7.25920 1.000 16.50001 246 ALA A N 1
ATOM 1716 C CA . ALA A 1 254 ? 6.71273 22.12421 8.03553 1.000 14.19133 246 ALA A CA 1
ATOM 1717 C C . ALA A 1 254 ? 5.20218 21.87746 8.06403 1.000 14.25048 246 ALA A C 1
ATOM 1718 O O . ALA A 1 254 ? 4.54023 22.28208 9.02545 1.000 15.47115 246 ALA A O 1
ATOM 1720 N N . LEU A 1 255 ? 4.62394 21.28313 7.02045 1.000 14.13477 247 LEU A N 1
ATOM 1721 C CA . LEU A 1 255 ? 3.18219 21.07470 6.95913 1.000 14.28139 247 LEU A CA 1
ATOM 1722 C C . LEU A 1 255 ? 2.74134 19.68945 7.43027 1.000 13.76111 247 LEU A C 1
ATOM 1723 O O . LEU A 1 255 ? 1.57871 19.32821 7.21448 1.000 13.38749 247 LEU A O 1
ATOM 1728 N N . THR A 1 256 ? 3.62099 18.91438 8.06721 1.000 12.83678 248 THR A N 1
ATOM 1729 C CA . THR A 1 256 ? 3.26892 17.53940 8.41845 1.000 15.84821 248 THR A CA 1
ATOM 1730 C C . THR A 1 256 ? 2.16883 17.51131 9.48813 1.000 16.24154 248 THR A C 1
ATOM 1731 O O . THR A 1 256 ? 2.08290 18.38986 10.35237 1.000 16.71881 248 THR A O 1
ATOM 1735 N N . GLY A 1 257 ? 1.30561 16.49693 9.40665 1.000 12.82828 249 GLY A N 1
ATOM 1736 C CA . GLY A 1 257 ? 0.24221 16.34989 10.37980 1.000 13.82322 249 GLY A CA 1
ATOM 1737 C C . GLY A 1 257 ? -1.00026 17.17792 10.09997 1.000 15.67011 249 GLY A C 1
ATOM 1738 O O . GLY A 1 257 ? -1.99370 17.04184 10.83905 1.000 18.39802 249 GLY A O 1
ATOM 1739 N N . GLN A 1 258 ? -0.99376 18.01402 9.06085 1.000 11.39835 250 GLN A N 1
ATOM 1740 C CA . GLN A 1 258 ? -2.05803 18.99078 8.83458 1.000 11.34186 250 GLN A CA 1
ATOM 1741 C C . GLN A 1 258 ? -3.06090 18.46906 7.82022 1.000 17.49510 250 GLN A C 1
ATOM 1742 O O . GLN A 1 258 ? -2.70717 17.69724 6.92624 1.000 13.91731 250 GLN A O 1
ATOM 1748 N N . SER A 1 259 ? -4.31906 18.90488 7.96608 1.000 13.52068 251 SER A N 1
ATOM 1749 C CA . SER A 1 259 ? -5.32942 18.68384 6.94526 1.000 14.05486 251 SER A CA 1
ATOM 1750 C C . SER A 1 259 ? -5.59651 20.00238 6.21942 1.000 15.33359 251 SER A C 1
ATOM 1751 O O . SER A 1 259 ? -5.39813 21.10183 6.76419 1.000 15.39913 251 SER A O 1
ATOM 1754 N N . PHE A 1 260 ? -5.99278 19.87489 4.95825 1.000 16.19788 252 PHE A N 1
ATOM 1755 C CA . PHE A 1 260 ? -6.12870 20.99318 4.03182 1.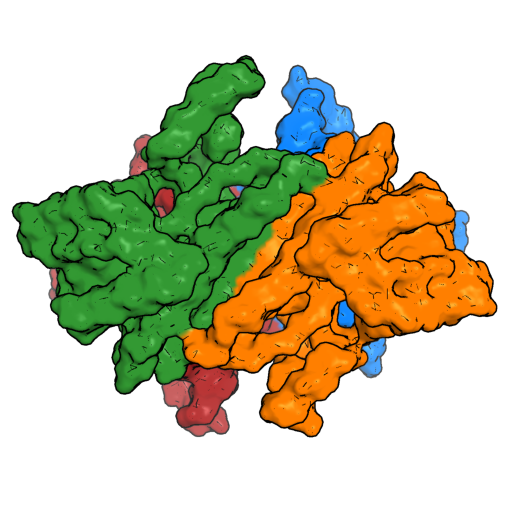000 16.33369 252 PHE A CA 1
ATOM 1756 C C . PHE A 1 260 ? -7.51157 20.89822 3.42587 1.000 16.10291 252 PHE A C 1
ATOM 1757 O O . PHE A 1 260 ? -7.83107 19.90907 2.76786 1.000 14.22540 252 PHE A O 1
ATOM 1765 N N . ILE A 1 261 ? -8.33911 21.88983 3.70952 1.000 15.79997 253 ILE A N 1
ATOM 1766 C CA A ILE A 1 261 ? -9.74061 21.87167 3.31155 0.577 15.78697 253 ILE A CA 1
ATOM 1767 C CA B ILE A 1 261 ? -9.74551 21.88870 3.32500 0.423 15.80670 253 ILE A CA 1
ATOM 1768 C C . ILE A 1 261 ? -9.84689 22.60805 1.98679 1.000 14.18406 253 ILE A C 1
ATOM 1769 O O . ILE A 1 261 ? -9.53688 23.79870 1.90120 1.000 18.16681 253 ILE A O 1
ATOM 1778 N N . VAL A 1 262 ? -10.26788 21.88863 0.95667 1.000 16.18515 254 VAL A N 1
ATOM 1779 C CA . VAL A 1 262 ? -10.28563 22.41374 -0.39834 1.000 15.95871 254 VAL A CA 1
ATOM 1780 C C . VAL A 1 262 ? -11.73945 22.41783 -0.83482 1.000 16.42306 254 VAL A C 1
ATOM 1781 O O . VAL A 1 262 ? -12.16321 21.54536 -1.59090 1.000 17.24879 254 VAL A O 1
ATOM 1785 N N . SER A 1 263 ? -12.53712 23.33047 -0.27511 1.000 14.95377 255 SER A N 1
ATOM 1786 C CA . SER A 1 263 ? -13.98534 23.16356 -0.32730 1.000 15.94158 255 SER A CA 1
ATOM 1787 C C . SER A 1 263 ? -14.74585 24.45401 -0.61297 1.000 17.31121 255 SER A C 1
ATOM 1788 O O . SER A 1 263 ? -15.97407 24.46899 -0.47383 1.000 16.57732 255 SER A O 1
ATOM 1791 N N . HIS A 1 264 ? -14.07272 25.52811 -0.98787 1.000 13.61285 256 HIS A N 1
ATOM 1792 C CA . HIS A 1 264 ? -14.75688 26.80445 -1.24690 1.000 15.56678 256 HIS A CA 1
ATOM 1793 C C . HIS A 1 264 ? -15.52454 27.25980 -0.00738 1.000 18.00292 256 HIS A C 1
ATOM 1794 O O . HIS A 1 264 ? -16.64663 27.77140 -0.09497 1.000 15.81484 256 HIS A O 1
ATOM 1801 N N . GLY A 1 265 ? -14.91352 27.04905 1.15904 1.000 14.42214 257 GLY A N 1
ATOM 1802 C CA . GLY A 1 265 ? -15.39123 27.66068 2.38353 1.000 17.98799 257 GLY A CA 1
ATOM 1803 C C . GLY A 1 265 ? -16.42505 26.85145 3.11655 1.000 18.94360 257 GLY A C 1
ATOM 1804 O O . GLY A 1 265 ? -17.04856 27.37287 4.05109 1.000 17.73289 257 GLY A O 1
ATOM 1805 N N . TRP A 1 266 ? -16.64321 25.60137 2.71008 1.000 16.20354 258 TRP A N 1
ATOM 1806 C CA . TRP A 1 266 ? -17.48766 24.67590 3.45659 1.000 15.31620 258 TRP A CA 1
ATOM 1807 C C . TRP A 1 266 ? -16.62235 24.06358 4.55785 1.000 16.27006 258 TRP A C 1
ATOM 1808 O O . TRP A 1 266 ? -15.71865 23.26775 4.27506 1.000 17.34415 258 TRP A O 1
ATOM 1819 N N . PHE A 1 267 ? -16.92298 24.44193 5.80509 1.000 16.34053 259 PHE A N 1
ATOM 1820 C CA . PHE A 1 267 ? -16.13210 24.24289 7.01804 1.000 14.27753 259 PHE A CA 1
ATOM 1821 C C . PHE A 1 267 ? -14.82751 25.02172 6.95986 1.000 17.14828 259 PHE A C 1
ATOM 1822 O O . PHE A 1 267 ? -13.98157 24.76918 6.09526 1.000 16.55941 259 PHE A O 1
ATOM 1830 N N . MET A 1 268 ? -14.63019 25.94293 7.89444 1.000 14.73148 260 MET A N 1
ATOM 1831 C CA . MET A 1 268 ? -13.40034 26.71800 7.93877 1.000 11.12080 260 MET A CA 1
ATOM 1832 C C . MET A 1 268 ? -12.65464 26.41103 9.23050 1.000 17.61177 260 MET A C 1
ATOM 1833 O O . MET A 1 268 ? -13.22231 26.51570 10.31909 1.000 18.93374 260 MET A O 1
ATOM 1838 N N . GLN A 1 269 ? -11.39358 26.02237 9.11013 1.000 13.93260 261 GLN A N 1
ATOM 1839 C CA . GLN A 1 269 ? -10.52186 25.90181 10.28050 1.000 14.06752 261 GLN A CA 1
ATOM 1840 C C . GLN A 1 269 ? -9.28431 26.74195 10.00697 1.000 12.34818 261 GLN A C 1
ATOM 1841 O O . GLN A 1 269 ? -8.79558 26.64526 8.88926 1.000 15.61948 261 GLN A O 1
ATOM 1848 N N . ASN B 1 11 ? 3.12234 31.71682 -10.37644 1.000 48.22200 3 ASN B N 1
ATOM 1849 C CA . ASN B 1 11 ? 3.47041 32.90015 -11.15620 1.000 47.65441 3 ASN B CA 1
ATOM 1850 C C . ASN B 1 11 ? 2.50252 34.07168 -10.94562 1.000 49.19008 3 ASN B C 1
ATOM 1851 O O . ASN B 1 11 ? 1.28765 33.95661 -11.12833 1.000 40.83422 3 ASN B O 1
ATOM 1856 N N . LEU B 1 12 ? 3.06033 35.22548 -10.59287 1.000 34.26532 4 LEU B N 1
ATOM 1857 C CA . LEU B 1 12 ? 2.25602 36.36292 -10.17652 1.000 29.21467 4 LEU B CA 1
ATOM 1858 C C . LEU B 1 12 ? 2.50045 37.58658 -11.04634 1.000 29.52288 4 LEU B C 1
ATOM 1859 O O . LEU B 1 12 ? 2.25885 38.71305 -10.60018 1.000 27.18061 4 LEU B O 1
ATOM 1864 N N . ASN B 1 13 ? 2.98451 37.38249 -12.27104 1.000 36.65332 5 ASN B N 1
ATOM 1865 C CA . ASN B 1 13 ? 3.21188 38.49535 -13.18080 1.000 39.16193 5 ASN B CA 1
ATOM 1866 C C . ASN B 1 13 ? 1.91366 39.23750 -13.44519 1.000 36.98538 5 ASN B C 1
ATOM 1867 O O . ASN B 1 13 ? 0.88139 38.63019 -13.75155 1.000 39.12470 5 ASN B O 1
ATOM 1872 N N . GLY B 1 14 ? 1.97564 40.55642 -13.32862 1.000 32.12883 6 GLY B N 1
ATOM 1873 C CA . GLY B 1 14 ? 0.81445 41.38930 -13.49041 1.000 39.64664 6 GLY B CA 1
ATOM 1874 C C . GLY B 1 14 ? 0.04695 41.62826 -12.21710 1.000 39.77791 6 GLY B C 1
ATOM 1875 O O . GLY B 1 14 ? -0.90022 42.42400 -12.22453 1.000 41.05802 6 GLY B O 1
ATOM 1876 N N . LYS B 1 15 ? 0.40172 40.95078 -11.12962 1.000 27.99622 7 LYS B N 1
ATOM 1877 C CA A LYS B 1 15 ? -0.28341 41.14775 -9.86491 0.477 28.71821 7 LYS B CA 1
ATOM 1878 C CA B LYS B 1 15 ? -0.28311 41.14915 -9.86442 0.523 28.71616 7 LYS B CA 1
ATOM 1879 C C . LYS B 1 15 ? 0.48159 42.13930 -9.00126 1.000 23.77130 7 LYS B C 1
ATOM 1880 O O . LYS B 1 15 ? 1.70325 42.28488 -9.11226 1.000 24.05929 7 LYS B O 1
ATOM 1891 N N . THR B 1 16 ? -0.26486 42.82871 -8.15002 1.000 20.25650 8 THR B N 1
ATOM 1892 C CA A THR B 1 16 ? 0.25457 43.80090 -7.20532 0.536 22.24888 8 THR B CA 1
ATOM 1893 C CA B THR B 1 16 ? 0.27692 43.78770 -7.20580 0.464 22.25017 8 THR B CA 1
ATOM 1894 C C . THR B 1 16 ? 0.05202 43.27800 -5.79087 1.000 19.56734 8 THR B C 1
ATOM 1895 O O . THR B 1 16 ? -0.98076 42.67336 -5.49417 1.000 24.76709 8 THR B O 1
ATOM 1902 N N . ALA B 1 17 ? 1.03353 43.49702 -4.92209 1.000 18.17282 9 ALA B N 1
ATOM 1903 C CA . ALA B 1 17 ? 0.91657 43.01961 -3.55128 1.000 17.98711 9 ALA B CA 1
ATOM 1904 C C . ALA B 1 17 ? 1.40170 44.08220 -2.57801 1.000 18.73653 9 ALA B C 1
ATOM 1905 O O . ALA B 1 17 ? 2.37678 44.77895 -2.85489 1.000 22.22842 9 ALA B O 1
ATOM 1907 N N . VAL B 1 18 ? 0.71310 44.20667 -1.44300 1.000 17.25592 10 VAL B N 1
ATOM 1908 C CA A VAL B 1 18 ? 1.19893 44.99512 -0.31923 0.497 16.04955 10 VAL B CA 1
ATOM 1909 C CA B VAL B 1 18 ? 1.17781 45.00173 -0.31051 0.503 16.04782 10 VAL B CA 1
ATOM 1910 C C . VAL B 1 18 ? 1.42585 44.04413 0.84524 1.000 17.63937 10 VAL B C 1
ATOM 1911 O O . VAL B 1 18 ? 0.55472 43.23301 1.17097 1.000 14.73844 10 VAL B O 1
ATOM 1918 N N . VAL B 1 19 ? 2.60873 44.12782 1.45384 1.000 14.02483 11 VAL B N 1
ATOM 1919 C CA . VAL B 1 19 ? 2.95703 43.29949 2.60737 1.000 13.25452 11 VAL B CA 1
ATOM 1920 C C . VAL B 1 19 ? 3.25776 44.24472 3.75555 1.000 17.38835 11 VAL B C 1
ATOM 1921 O O . VAL B 1 19 ? 4.23878 44.99699 3.69046 1.000 17.22429 11 VAL B O 1
ATOM 1925 N N . THR B 1 20 ? 2.43285 44.22314 4.80361 1.000 15.59735 12 THR B N 1
ATOM 1926 C CA . THR B 1 20 ? 2.76448 45.05367 5.95520 1.000 16.12187 12 THR B CA 1
ATOM 1927 C C . THR B 1 20 ? 3.79475 44.33449 6.81439 1.000 16.06958 12 THR B C 1
ATOM 1928 O O . THR B 1 20 ? 3.85982 43.09988 6.84497 1.000 15.40414 12 THR B O 1
ATOM 1932 N N . GLY B 1 21 ? 4.59522 45.12137 7.52603 1.000 14.25337 13 GLY B N 1
ATOM 1933 C CA . GLY B 1 21 ? 5.68046 44.55777 8.29868 1.000 16.09300 13 GLY B CA 1
ATOM 1934 C C . GLY B 1 21 ? 6.82362 43.98718 7.48073 1.000 15.64333 13 GLY B C 1
ATOM 1935 O O . GLY B 1 21 ? 7.65195 43.25347 8.03282 1.000 17.29528 13 GLY B O 1
ATOM 1936 N N . ALA B 1 22 ? 6.92531 44.30634 6.18404 1.000 16.21290 14 ALA B N 1
ATOM 1937 C CA . ALA B 1 22 ? 7.90334 43.61829 5.33972 1.000 15.91502 14 ALA B CA 1
ATOM 1938 C C . ALA B 1 22 ? 9.29496 44.27185 5.34337 1.000 17.20786 14 ALA B C 1
ATOM 1939 O O . ALA B 1 22 ? 10.14955 43.88137 4.53727 1.000 18.53115 14 ALA B O 1
ATOM 1941 N N . ALA B 1 23 ? 9.56284 45.22102 6.24159 1.000 17.50048 15 ALA B N 1
ATOM 1942 C CA . ALA B 1 23 ? 10.94298 45.67448 6.40824 1.000 16.03675 15 ALA B CA 1
ATOM 1943 C C . ALA B 1 23 ? 11.85339 44.62044 7.05450 1.000 20.03046 15 ALA B C 1
ATOM 1944 O O . ALA B 1 23 ? 13.08619 44.79567 7.04601 1.000 21.00730 15 ALA B O 1
ATOM 1946 N N . SER B 1 24 ? 11.28723 43.54173 7.59420 1.000 19.07500 16 SER B N 1
ATOM 1947 C CA . SER B 1 24 ? 12.02451 42.62391 8.45083 1.000 17.12296 16 SER B CA 1
ATOM 1948 C C . SER B 1 24 ? 11.40674 41.22618 8.39837 1.000 16.19451 16 SER B C 1
ATOM 1949 O O . SER B 1 24 ? 10.23666 41.05059 8.05092 1.000 16.44123 16 SER B O 1
ATOM 1952 N N . GLY B 1 25 ? 12.22453 40.24294 8.76319 1.000 15.87573 17 GLY B N 1
ATOM 1953 C CA . GLY B 1 25 ? 11.72892 38.92988 9.16780 1.000 19.76951 17 GLY B CA 1
ATOM 1954 C C . GLY B 1 25 ? 10.90472 38.22185 8.10677 1.000 15.60440 17 GLY B C 1
ATOM 1955 O O . GLY B 1 25 ? 11.29403 38.13036 6.93461 1.000 16.99893 17 GLY B O 1
ATOM 1956 N N . ILE B 1 26 ? 9.76737 37.68203 8.55863 1.000 15.28239 18 ILE B N 1
ATOM 1957 C CA . ILE B 1 26 ? 8.85987 36.89782 7.70954 1.000 15.62784 18 ILE B CA 1
ATOM 1958 C C . ILE B 1 26 ? 8.32610 37.75653 6.56760 1.000 18.13594 18 ILE B C 1
ATOM 1959 O O . ILE B 1 26 ? 8.32444 37.34254 5.40027 1.000 15.39337 18 ILE B O 1
ATOM 1964 N N . GLY B 1 27 ? 7.88368 38.97974 6.88298 1.000 13.43435 19 GLY B N 1
ATOM 1965 C CA . GLY B 1 27 ? 7.34585 39.84072 5.83483 1.000 15.61250 19 GLY B CA 1
ATOM 1966 C C . GLY B 1 27 ? 8.37473 40.16039 4.76295 1.000 14.44045 19 GLY B C 1
ATOM 1967 O O . GLY B 1 27 ? 8.05868 40.20396 3.56472 1.000 14.96321 19 GLY B O 1
ATOM 1968 N N . LYS B 1 28 ? 9.61008 40.41289 5.17591 1.000 13.78472 20 LYS B N 1
ATOM 1969 C CA . LYS B 1 28 ? 10.65595 40.69579 4.19900 1.000 16.34854 20 LYS B CA 1
ATOM 1970 C C . LYS B 1 28 ? 10.80387 39.53664 3.21035 1.000 16.91023 20 LYS B C 1
ATOM 1971 O O . LYS B 1 28 ? 10.83292 39.74207 1.98965 1.000 15.20197 20 LYS B O 1
ATOM 1977 N N . GLU B 1 29 ? 10.85829 38.30082 3.71747 1.000 17.48141 21 GLU B N 1
ATOM 1978 C CA . GLU B 1 29 ? 11.01030 37.15856 2.81245 1.000 18.44265 21 GLU B CA 1
ATOM 1979 C C . GLU B 1 29 ? 9.81458 37.04139 1.87555 1.000 16.98318 21 GLU B C 1
ATOM 1980 O O . GLU B 1 29 ? 9.97387 36.81234 0.67174 1.000 16.49163 21 GLU B O 1
ATOM 1986 N N . ILE B 1 30 ? 8.61521 37.25569 2.39945 1.000 13.79609 22 ILE B N 1
ATOM 1987 C CA . ILE B 1 30 ? 7.41366 37.20321 1.57049 1.000 14.99003 22 ILE B CA 1
ATOM 1988 C C . ILE B 1 30 ? 7.49858 38.21958 0.43662 1.000 16.94204 22 ILE B C 1
ATOM 1989 O O . ILE B 1 30 ? 7.20763 37.90004 -0.72290 1.000 18.17558 22 ILE B O 1
ATOM 1994 N N . ALA B 1 31 ? 7.92025 39.45167 0.74883 1.000 14.78431 23 ALA B N 1
ATOM 1995 C CA . ALA B 1 31 ? 8.03574 40.48397 -0.27944 1.000 15.27697 23 ALA B CA 1
ATOM 1996 C C . ALA B 1 31 ? 9.04527 40.08523 -1.34353 1.000 17.69006 23 ALA B C 1
ATOM 1997 O O . ALA B 1 31 ? 8.78782 40.23557 -2.54508 1.000 17.99758 23 ALA B O 1
ATOM 1999 N N . LEU B 1 32 ? 10.20895 39.57520 -0.91850 1.000 16.99458 24 LEU B N 1
ATOM 2000 C CA . LEU B 1 32 ? 11.23141 39.16166 -1.88161 1.000 19.45212 24 LEU B CA 1
ATOM 2001 C C . LEU B 1 32 ? 10.72967 38.02237 -2.76028 1.000 18.19578 24 LEU B C 1
ATOM 2002 O O . LEU B 1 32 ? 10.96811 38.01095 -3.97482 1.000 20.74693 24 LEU B O 1
ATOM 2007 N N . GLU B 1 33 ? 10.03871 37.04761 -2.16577 1.000 18.09346 25 GLU B N 1
ATOM 2008 C CA . GLU B 1 33 ? 9.58393 35.89879 -2.94647 1.000 17.71824 25 GLU B CA 1
ATOM 2009 C C . GLU B 1 33 ? 8.42072 36.27924 -3.85067 1.000 18.81872 25 GLU B C 1
ATOM 2010 O O . GLU B 1 33 ? 8.35775 35.83803 -4.99971 1.000 19.83358 25 GLU B O 1
ATOM 2016 N N . LEU B 1 34 ? 7.50325 37.11956 -3.37233 1.000 15.18832 26 LEU B N 1
ATOM 2017 C CA . LEU B 1 34 ? 6.44688 37.59300 -4.26303 1.000 19.25162 26 LEU B CA 1
ATOM 2018 C C . LEU B 1 34 ? 7.03478 38.35136 -5.44631 1.000 21.36281 26 LEU B C 1
ATOM 2019 O O . LEU B 1 34 ? 6.56985 38.19851 -6.58295 1.000 20.97003 26 LEU B O 1
ATOM 2024 N N . ALA B 1 35 ? 8.06644 39.17437 -5.20393 1.000 17.08489 27 ALA B N 1
ATOM 2025 C CA . ALA B 1 35 ? 8.66358 39.92473 -6.30618 1.000 18.06356 27 ALA B CA 1
ATOM 2026 C C . ALA B 1 35 ? 9.38291 39.00202 -7.27616 1.000 26.25242 27 ALA B C 1
ATOM 2027 O O . ALA B 1 35 ? 9.35121 39.22354 -8.49680 1.000 23.12159 27 ALA B O 1
ATOM 2029 N N . LYS B 1 36 ? 10.05466 37.97053 -6.75658 1.000 21.61099 28 LYS B N 1
ATOM 2030 C CA . LYS B 1 36 ? 10.73928 37.03705 -7.64246 1.000 22.75163 28 LYS B CA 1
ATOM 2031 C C . LYS B 1 36 ? 9.74005 36.28987 -8.52292 1.000 26.48554 28 LYS B C 1
ATOM 2032 O O . LYS B 1 36 ? 10.07242 35.87416 -9.63914 1.000 25.14035 28 LYS B O 1
ATOM 2034 N N . ALA B 1 37 ? 8.51523 36.12570 -8.04698 1.000 22.81931 29 ALA B N 1
ATOM 2035 C CA . ALA B 1 37 ? 7.45349 35.48779 -8.81129 1.000 25.68957 29 ALA B CA 1
ATOM 2036 C C . ALA B 1 37 ? 6.79145 36.43580 -9.80697 1.000 27.38495 29 ALA B C 1
ATOM 2037 O O . ALA B 1 37 ? 5.88997 36.00458 -10.53856 1.000 31.06344 29 ALA B O 1
ATOM 2039 N N . GLY B 1 38 ? 7.21367 37.70147 -9.85342 1.000 25.09128 30 GLY B N 1
ATOM 2040 C CA . GLY B 1 38 ? 6.73179 38.65418 -10.83146 1.000 26.63056 30 GLY B CA 1
ATOM 2041 C C . GLY B 1 38 ? 5.73283 39.66870 -10.31249 1.000 26.04867 30 GLY B C 1
ATOM 2042 O O . GLY B 1 38 ? 5.27902 40.51563 -11.09058 1.000 23.76332 30 GLY B O 1
ATOM 2043 N N . ALA B 1 39 ? 5.36621 39.60893 -9.03622 1.000 19.17760 31 ALA B N 1
ATOM 2044 C CA . ALA B 1 39 ? 4.45893 40.61768 -8.50097 1.000 22.17843 31 ALA B CA 1
ATOM 2045 C C . ALA B 1 39 ? 5.20299 41.92307 -8.28741 1.000 23.70220 31 ALA B C 1
ATOM 2046 O O . ALA B 1 39 ? 6.39042 41.93774 -7.94812 1.000 19.64889 31 ALA B O 1
ATOM 2048 N N . ALA B 1 40 ? 4.49612 43.03046 -8.51117 1.000 19.17087 32 ALA B N 1
ATOM 2049 C CA . ALA B 1 40 ? 4.96308 44.32216 -8.03172 1.000 20.27572 32 ALA B CA 1
ATOM 2050 C C . ALA B 1 40 ? 4.61186 44.40925 -6.55629 1.000 19.98966 32 ALA B C 1
ATOM 2051 O O . ALA B 1 40 ? 3.48119 44.10777 -6.16916 1.000 21.87835 32 ALA B O 1
ATOM 2053 N N . VAL B 1 41 ? 5.56823 44.80404 -5.72293 1.000 18.33495 33 VAL B N 1
ATOM 2054 C CA . VAL B 1 41 ? 5.41993 44.63360 -4.28531 1.000 17.91214 33 VAL B CA 1
ATOM 2055 C C . VAL B 1 41 ? 5.59237 45.96422 -3.58386 1.000 19.23469 33 VAL B C 1
ATOM 2056 O O . VAL B 1 41 ? 6.58687 46.66551 -3.79294 1.000 22.57154 33 VAL B O 1
ATOM 2060 N N . ALA B 1 42 ? 4.64465 46.28975 -2.71987 1.000 15.96307 34 ALA B N 1
ATOM 2061 C CA . ALA B 1 42 ? 4.75029 47.46279 -1.86415 1.000 19.21283 34 ALA B CA 1
ATOM 2062 C C . ALA B 1 42 ? 5.08391 46.97717 -0.46718 1.000 19.80546 34 ALA B C 1
ATOM 2063 O O . ALA B 1 42 ? 4.32849 46.18880 0.10731 1.000 18.25481 34 ALA B O 1
ATOM 2065 N N . ILE B 1 43 ? 6.21493 47.42373 0.06547 1.000 16.18101 35 ILE B N 1
ATOM 2066 C CA . ILE B 1 43 ? 6.60928 47.07705 1.42451 1.000 17.39913 35 ILE B CA 1
ATOM 2067 C C . ILE B 1 43 ? 6.11855 48.19199 2.34475 1.000 19.50637 35 ILE B C 1
ATOM 2068 O O . ILE B 1 43 ? 6.58942 49.33410 2.27340 1.000 21.55914 35 ILE B O 1
ATOM 2073 N N . ALA B 1 44 ? 5.15826 47.86394 3.21008 1.000 17.74710 36 ALA B N 1
ATOM 2074 C CA . ALA B 1 44 ? 4.53568 48.84281 4.09136 1.000 19.70089 36 ALA B CA 1
ATOM 2075 C C . ALA B 1 44 ? 4.95572 48.54362 5.52553 1.000 23.93826 36 ALA B C 1
ATOM 2076 O O . ALA B 1 44 ? 4.76303 47.42555 6.01246 1.000 21.48501 36 ALA B O 1
ATOM 2078 N N . ASP B 1 45 ? 5.53950 49.53080 6.20008 1.000 18.66633 37 ASP B N 1
ATOM 2079 C CA . ASP B 1 45 ? 6.12366 49.25257 7.50182 1.000 21.04050 37 ASP B CA 1
ATOM 2080 C C . ASP B 1 45 ? 6.19908 50.53918 8.29815 1.000 19.74375 37 ASP B C 1
ATOM 2081 O O . ASP B 1 45 ? 6.37247 51.62475 7.73617 1.000 19.90758 37 ASP B O 1
ATOM 2086 N N . LEU B 1 46 ? 6.06405 50.40402 9.61867 1.000 18.89719 38 LEU B N 1
ATOM 2087 C CA . LEU B 1 46 ? 6.32147 51.54167 10.50356 1.000 19.23431 38 LEU B CA 1
ATOM 2088 C C . LEU B 1 46 ? 7.71418 52.10822 10.25958 1.000 23.83588 38 LEU B C 1
ATOM 2089 O O . LEU B 1 46 ? 7.93534 53.32042 10.37137 1.000 26.52254 38 LEU B O 1
ATOM 2094 N N . ASN B 1 47 ? 8.65156 51.22982 9.93733 1.000 20.47292 39 ASN B N 1
ATOM 2095 C CA . ASN B 1 47 ? 10.05565 51.54612 9.67423 1.000 25.81158 39 ASN B CA 1
ATOM 2096 C C . ASN B 1 47 ? 10.16238 51.82772 8.17895 1.000 21.76951 39 ASN B C 1
ATOM 2097 O O . ASN B 1 47 ? 10.43078 50.93593 7.36635 1.000 21.51138 39 ASN B O 1
ATOM 2102 N N . GLN B 1 48 ? 9.95656 53.10171 7.80943 1.000 22.34118 40 GLN B N 1
ATOM 2103 C CA . GLN B 1 48 ? 9.90732 53.43689 6.38886 1.000 20.73799 40 GLN B CA 1
ATOM 2104 C C . GLN B 1 48 ? 11.26505 53.24981 5.71898 1.000 21.27401 40 GLN B C 1
ATOM 2105 O O . GLN B 1 48 ? 11.32849 52.82072 4.56383 1.000 19.72164 40 GLN B O 1
ATOM 2111 N N . ASP B 1 49 ? 12.35760 53.59769 6.40986 1.000 20.03995 41 ASP B N 1
ATOM 2112 C CA . ASP B 1 49 ? 13.68273 53.38093 5.84166 1.000 18.54870 41 ASP B CA 1
ATOM 2113 C C . ASP B 1 49 ? 13.91054 51.90872 5.53977 1.000 19.05823 41 ASP B C 1
ATOM 2114 O O . ASP B 1 49 ? 14.50492 51.56642 4.51144 1.000 18.65300 41 ASP B O 1
ATOM 2119 N N . GLY B 1 50 ? 13.48030 51.02805 6.44369 1.000 22.49327 42 GLY B N 1
ATOM 2120 C CA . GLY B 1 50 ? 13.62482 49.59788 6.19502 1.000 20.00174 42 GLY B CA 1
ATOM 2121 C C . GLY B 1 50 ? 12.77822 49.13014 5.03171 1.000 20.03056 42 GLY B C 1
ATOM 2122 O O . GLY B 1 50 ? 13.19002 48.26761 4.25023 1.000 20.26521 42 GLY B O 1
ATOM 2123 N N . ALA B 1 51 ? 11.58681 49.69732 4.89495 1.000 18.28908 43 ALA B N 1
ATOM 2124 C CA . ALA B 1 51 ? 10.73286 49.35239 3.76856 1.000 20.54189 43 ALA B CA 1
ATOM 2125 C C . ALA B 1 51 ? 11.38107 49.76153 2.45264 1.000 20.44835 43 ALA B C 1
ATOM 2126 O O . ALA B 1 51 ? 11.39182 48.97766 1.48798 1.000 19.59861 43 ALA B O 1
ATOM 2128 N N . ASN B 1 52 ? 11.90086 50.99033 2.39884 1.000 21.72047 44 ASN B N 1
ATOM 2129 C CA . ASN B 1 52 ? 12.61698 51.46606 1.21124 1.000 17.85259 44 ASN B CA 1
ATOM 2130 C C . ASN B 1 52 ? 13.79683 50.56061 0.87263 1.000 22.69169 44 ASN B C 1
ATOM 2131 O O . ASN B 1 52 ? 14.08677 50.31923 -0.30781 1.000 20.65710 44 ASN B O 1
ATOM 2136 N N . ALA B 1 53 ? 14.49529 50.06102 1.89737 1.000 19.76863 45 ALA B N 1
ATOM 2137 C CA . ALA B 1 53 ? 15.67885 49.24192 1.66566 1.000 20.57928 45 ALA B CA 1
ATOM 2138 C C . ALA B 1 53 ? 15.30841 47.90717 1.02281 1.000 20.25034 45 ALA B C 1
ATOM 2139 O O . ALA B 1 53 ? 16.01301 47.42105 0.12928 1.000 21.35097 45 ALA B O 1
ATOM 2141 N N . VAL B 1 54 ? 14.20990 47.30251 1.46482 1.000 18.94811 46 VAL B N 1
ATOM 2142 C CA . VAL B 1 54 ? 13.74886 46.07662 0.82395 1.000 18.76198 46 VAL B CA 1
ATOM 2143 C C . VAL B 1 54 ? 13.30900 46.36842 -0.59794 1.000 22.82915 46 VAL B C 1
ATOM 2144 O O . VAL B 1 54 ? 13.59428 45.59618 -1.52305 1.000 20.23202 46 VAL B O 1
ATOM 2148 N N . ALA B 1 55 ? 12.58531 47.47287 -0.79181 1.000 18.80750 47 ALA B N 1
ATOM 2149 C CA . ALA B 1 55 ? 12.18127 47.85740 -2.13971 1.000 22.30548 47 ALA B CA 1
ATOM 2150 C C . ALA B 1 55 ? 13.39640 48.05574 -3.04087 1.000 25.89106 47 ALA B C 1
ATOM 2151 O O . ALA B 1 55 ? 13.42027 47.57688 -4.18611 1.000 22.45317 47 ALA B O 1
ATOM 2153 N N . ASP B 1 56 ? 14.43316 48.72872 -2.53151 1.000 21.62626 48 ASP B N 1
ATOM 2154 C CA A ASP B 1 56 ? 15.62316 48.93088 -3.34783 0.502 27.45281 48 ASP B CA 1
ATOM 2155 C CA B ASP B 1 56 ? 15.65090 48.93351 -3.31780 0.498 27.44915 48 ASP B CA 1
ATOM 2156 C C . ASP B 1 56 ? 16.28997 47.60690 -3.69622 1.000 23.91789 48 ASP B C 1
ATOM 2157 O O . ASP B 1 56 ? 16.80649 47.44810 -4.80385 1.000 27.25763 48 ASP B O 1
ATOM 2166 N N . GLU B 1 57 ? 16.28272 46.64639 -2.76745 1.000 26.69819 49 GLU B N 1
ATOM 2167 C CA . GLU B 1 57 ? 16.88020 45.34289 -3.03924 1.000 28.94852 49 GLU B CA 1
ATOM 2168 C C . GLU B 1 57 ? 16.13891 44.62611 -4.16077 1.000 28.06480 49 GLU B C 1
ATOM 2169 O O . GLU B 1 57 ? 16.75730 44.02658 -5.04391 1.000 25.78440 49 GLU B O 1
ATOM 2175 N N . ILE B 1 58 ? 14.81009 44.68005 -4.13245 1.000 25.46953 50 ILE B N 1
ATOM 2176 C CA . ILE B 1 58 ? 13.99396 44.11252 -5.20149 1.000 23.33563 50 ILE B CA 1
ATOM 2177 C C . ILE B 1 58 ? 14.27132 44.80858 -6.52643 1.000 28.31999 50 ILE B C 1
ATOM 2178 O O . ILE B 1 58 ? 14.45072 44.15358 -7.56300 1.000 26.58640 50 ILE B O 1
ATOM 2183 N N . ASN B 1 59 ? 14.28051 46.14983 -6.52223 1.000 27.37152 51 ASN B N 1
ATOM 2184 C CA . ASN B 1 59 ? 14.45191 46.89110 -7.77180 1.000 29.35394 51 ASN B CA 1
ATOM 2185 C C . ASN B 1 59 ? 15.82860 46.64000 -8.37583 1.000 31.59394 51 ASN B C 1
ATOM 2186 O O . ASN B 1 59 ? 15.96398 46.49332 -9.59864 1.000 32.85529 51 ASN B O 1
ATOM 2191 N N . LYS B 1 60 ? 16.86585 46.59001 -7.53102 1.000 27.74120 52 LYS B N 1
ATOM 2192 C CA . LYS B 1 60 ? 18.21427 46.31177 -8.01718 1.000 31.19353 52 LYS B CA 1
ATOM 2193 C C . LYS B 1 60 ? 18.31021 44.94061 -8.67086 1.000 34.39530 52 LYS B C 1
ATOM 2194 O O . LYS B 1 60 ? 19.13899 44.73291 -9.56651 1.000 30.48914 52 LYS B O 1
ATOM 2196 N N . ALA B 1 61 ? 17.48910 43.99647 -8.23851 1.000 34.16104 53 ALA B N 1
ATOM 2197 C CA . ALA B 1 61 ? 17.50989 42.64727 -8.78190 1.000 35.62569 53 ALA B CA 1
ATOM 2198 C C . ALA B 1 61 ? 16.61805 42.48399 -10.00634 1.000 37.07082 53 ALA B C 1
ATOM 2199 O O . ALA B 1 61 ? 16.48821 41.36420 -10.51191 1.000 40.85858 53 ALA B O 1
ATOM 2201 N N . GLY B 1 62 ? 16.00657 43.56350 -10.49974 1.000 31.15460 54 GLY B N 1
ATOM 2202 C CA . GLY B 1 62 ? 15.16384 43.48986 -11.67813 1.000 34.81394 54 GLY B CA 1
ATOM 2203 C C . GLY B 1 62 ? 13.67388 43.41531 -11.40987 1.000 33.06310 54 GLY B C 1
ATOM 2204 O O . GLY B 1 62 ? 12.89626 43.26237 -12.35864 1.000 34.30787 54 GLY B O 1
ATOM 2205 N N . GLY B 1 63 ? 13.24727 43.51589 -10.15542 1.000 33.93839 55 GLY B N 1
ATOM 2206 C CA . GLY B 1 63 ? 11.83879 43.51059 -9.82526 1.000 32.21494 55 GLY B CA 1
ATOM 2207 C C . GLY B 1 63 ? 11.25542 44.91061 -9.81658 1.000 29.21366 55 GLY B C 1
ATOM 2208 O O . GLY B 1 63 ? 11.84104 45.87118 -10.31900 1.000 28.54058 55 GLY B O 1
ATOM 2209 N N . LYS B 1 64 ? 10.07123 45.01936 -9.22198 1.000 29.55280 56 LYS B N 1
ATOM 2210 C CA . LYS B 1 64 ? 9.35447 46.28663 -9.14558 1.000 28.86535 56 LYS B CA 1
ATOM 2211 C C . LYS B 1 64 ? 8.76605 46.41687 -7.75314 1.000 30.39620 56 LYS B C 1
ATOM 2212 O O . LYS B 1 64 ? 7.91387 45.60784 -7.36019 1.000 23.73737 56 LYS B O 1
ATOM 2218 N N . ALA B 1 65 ? 9.20652 47.43149 -7.01282 1.000 21.92093 57 ALA B N 1
ATOM 2219 C CA . ALA B 1 65 ? 8.77353 47.57217 -5.63109 1.000 19.96757 57 ALA B CA 1
ATOM 2220 C C . ALA B 1 65 ? 8.82846 49.02798 -5.19475 1.000 25.55850 57 ALA B C 1
ATOM 2221 O O . ALA B 1 65 ? 9.57508 49.84157 -5.75099 1.000 24.50742 57 ALA B O 1
ATOM 2223 N N . ILE B 1 66 ? 8.02854 49.34870 -4.17216 1.000 24.35746 58 ILE B N 1
ATOM 2224 C CA . ILE B 1 66 ? 8.09567 50.64520 -3.50845 1.000 21.03702 58 ILE B CA 1
ATOM 2225 C C . ILE B 1 66 ? 8.04401 50.40573 -2.00791 1.000 26.55916 58 ILE B C 1
ATOM 2226 O O . ILE B 1 66 ? 7.57501 49.36319 -1.53831 1.000 21.82234 58 ILE B O 1
ATOM 2231 N N . GLY B 1 67 ? 8.58331 51.36062 -1.25752 1.000 20.95098 59 GLY B N 1
ATOM 2232 C CA . GLY B 1 67 ? 8.42795 51.37994 0.19152 1.000 20.31997 59 GLY B CA 1
ATOM 2233 C C . GLY B 1 67 ? 7.32199 52.35253 0.56422 1.000 20.86353 59 GLY B C 1
ATOM 2234 O O . GLY B 1 67 ? 7.18411 53.41002 -0.04956 1.000 21.58662 59 GLY B O 1
ATOM 2235 N N . VAL B 1 68 ? 6.53231 51.98955 1.56781 1.000 18.55823 60 VAL B N 1
ATOM 2236 C CA . VAL B 1 68 ? 5.40198 52.80333 2.00184 1.000 20.26784 60 VAL B CA 1
ATOM 2237 C C . VAL B 1 68 ? 5.48460 52.98489 3.50775 1.000 21.44181 60 VAL B C 1
ATOM 2238 O O . VAL B 1 68 ? 5.58986 52.00219 4.24178 1.000 20.45409 60 VAL B O 1
ATOM 2242 N N . ALA B 1 69 ? 5.46021 54.24240 3.97172 1.000 19.21850 61 ALA B N 1
ATOM 2243 C CA . ALA B 1 69 ? 5.33907 54.49023 5.40350 1.000 21.23286 61 ALA B CA 1
ATOM 2244 C C . ALA B 1 69 ? 3.94450 54.07044 5.84985 1.000 20.61797 61 ALA B C 1
ATOM 2245 O O . ALA B 1 69 ? 2.94284 54.56729 5.31667 1.000 24.89932 61 ALA B O 1
ATOM 2247 N N . MET B 1 70 ? 3.86014 53.16984 6.82698 1.000 18.20011 62 MET B N 1
ATOM 2248 C CA . MET B 1 70 ? 2.53280 52.75461 7.27337 1.000 21.65667 62 MET B CA 1
ATOM 2249 C C . MET B 1 70 ? 2.59056 52.24529 8.71341 1.000 23.19640 62 MET B C 1
ATOM 2250 O O . MET B 1 70 ? 2.99781 51.10605 8.95583 1.000 21.51656 62 MET B O 1
ATOM 2255 N N . ASP B 1 71 ? 2.14384 53.08282 9.64150 1.000 19.32915 63 ASP B N 1
ATOM 2256 C CA . ASP B 1 71 ? 1.74318 52.62087 10.96482 1.000 19.50344 63 ASP B CA 1
ATOM 2257 C C . ASP B 1 71 ? 0.36390 51.97152 10.82877 1.000 18.23854 63 ASP B C 1
ATOM 2258 O O . ASP B 1 71 ? -0.62015 52.67583 10.58867 1.000 18.09422 63 ASP B O 1
ATOM 2263 N N . VAL B 1 72 ? 0.27410 50.64187 10.96985 1.000 17.19114 64 VAL B N 1
ATOM 2264 C CA . VAL B 1 72 ? -0.99556 49.97532 10.67315 1.000 16.16340 64 VAL B CA 1
ATOM 2265 C C . VAL B 1 72 ? -2.04426 50.21774 11.75413 1.000 17.98761 64 VAL B C 1
ATOM 2266 O O . VAL B 1 72 ? -3.20755 49.84659 11.56499 1.000 18.27083 64 VAL B O 1
ATOM 2270 N N . THR B 1 73 ? -1.67291 50.88701 12.86434 1.000 20.94692 65 THR B N 1
ATOM 2271 C CA . THR B 1 73 ? -2.65926 51.27821 13.87339 1.000 18.94661 65 THR B CA 1
ATOM 2272 C C . THR B 1 73 ? -3.37758 52.57846 13.53736 1.000 23.92965 65 THR B C 1
ATOM 2273 O O . THR B 1 73 ? -4.33184 52.93021 14.24195 1.000 20.87380 65 THR B O 1
ATOM 2277 N N . ASN B 1 74 ? -2.94093 53.27981 12.49662 1.000 20.54111 66 ASN B N 1
ATOM 2278 C CA . ASN B 1 74 ? -3.35113 54.64939 12.21262 1.000 22.72926 66 ASN B CA 1
ATOM 2279 C C . ASN B 1 74 ? -4.15764 54.63962 10.92330 1.000 23.07757 66 ASN B C 1
ATOM 2280 O O . ASN B 1 74 ? -3.62516 54.34023 9.84759 1.000 23.37480 66 ASN B O 1
ATOM 2285 N N . GLU B 1 75 ? -5.44108 54.95580 11.04040 1.000 23.55627 67 GLU B N 1
ATOM 2286 C CA . GLU B 1 75 ? -6.35832 54.77361 9.92192 1.000 22.83177 67 GLU B CA 1
ATOM 2287 C C . GLU B 1 75 ? -5.95446 55.63305 8.72478 1.000 20.55379 67 GLU B C 1
ATOM 2288 O O . GLU B 1 75 ? -5.97496 55.16564 7.58261 1.000 19.81883 67 GLU B O 1
ATOM 2294 N N . GLU B 1 76 ? -5.55995 56.88393 8.96919 1.000 22.77578 68 GLU B N 1
ATOM 2295 C CA . GLU B 1 76 ? -5.15427 57.75356 7.86574 1.000 25.28379 68 GLU B CA 1
ATOM 2296 C C . GLU B 1 76 ? -3.92258 57.20193 7.15622 1.000 27.70720 68 GLU B C 1
ATOM 2297 O O . GLU B 1 76 ? -3.87252 57.14660 5.91927 1.000 24.17352 68 GLU B O 1
ATOM 2303 N N . ALA B 1 77 ? -2.91079 56.79441 7.92833 1.000 22.47215 69 ALA B N 1
ATOM 2304 C CA . ALA B 1 77 ? -1.68983 56.27204 7.32776 1.000 25.22505 69 ALA B CA 1
ATOM 2305 C C . ALA B 1 77 ? -1.98117 55.02113 6.49927 1.000 21.09975 69 ALA B C 1
ATOM 2306 O O . ALA B 1 77 ? -1.42938 54.84651 5.40561 1.000 19.21295 69 ALA B O 1
ATOM 2308 N N . VAL B 1 78 ? -2.86066 54.15386 6.99872 1.000 18.99639 70 VAL B N 1
ATOM 2309 C CA . VAL B 1 78 ? -3.25305 52.95482 6.24980 1.000 17.86368 70 VAL B CA 1
ATOM 2310 C C . VAL B 1 78 ? -3.94522 53.34055 4.95257 1.000 17.63724 70 VAL B C 1
ATOM 2311 O O . VAL B 1 78 ? -3.60408 52.83634 3.87095 1.000 19.05027 70 VAL B O 1
ATOM 2315 N N . ASN B 1 79 ? -4.92049 54.25060 5.03608 1.000 17.58975 71 ASN B N 1
ATOM 2316 C CA . ASN B 1 79 ? -5.68900 54.60888 3.85102 1.000 22.76876 71 ASN B CA 1
ATOM 2317 C C . ASN B 1 79 ? -4.79627 55.28948 2.82194 1.000 24.39904 71 ASN B C 1
ATOM 2318 O O . ASN B 1 79 ? -4.80907 54.93258 1.63787 1.000 24.74642 71 ASN B O 1
ATOM 2323 N N . THR B 1 80 ? -4.00765 56.27740 3.26410 1.000 23.91526 72 THR B N 1
ATOM 2324 C CA . THR B 1 80 ? -3.06077 56.94740 2.37098 1.000 23.46449 72 THR B CA 1
ATOM 2325 C C . THR B 1 80 ? -2.09277 55.95409 1.72433 1.000 28.22512 72 THR B C 1
ATOM 2326 O O . THR B 1 80 ? -1.78897 56.05160 0.52586 1.000 25.85344 72 THR B O 1
ATOM 2330 N N . GLY B 1 81 ? -1.58057 55.00605 2.50943 1.000 21.83458 73 GLY B N 1
ATOM 2331 C CA . GLY B 1 81 ? -0.57917 54.08657 1.99023 1.000 24.05685 73 GLY B CA 1
ATOM 2332 C C . GLY B 1 81 ? -1.14127 53.13281 0.95980 1.000 22.30955 73 GLY B C 1
ATOM 2333 O O . GLY B 1 81 ? -0.51616 52.88629 -0.07546 1.000 22.81655 73 GLY B O 1
ATOM 2334 N N . ILE B 1 82 ? -2.32415 52.57357 1.22799 1.000 20.07750 74 ILE B N 1
ATOM 2335 C CA . ILE B 1 82 ? -2.94203 51.67107 0.26124 1.000 21.80957 74 ILE B CA 1
ATOM 2336 C C . ILE B 1 82 ? -3.30628 52.42939 -1.00578 1.000 26.36594 74 ILE B C 1
ATOM 2337 O O . ILE B 1 82 ? -3.07614 51.95079 -2.12637 1.000 23.81385 74 ILE B O 1
ATOM 2342 N N . ASP B 1 83 ? -3.85390 53.63263 -0.85633 1.000 26.61319 75 ASP B N 1
ATOM 2343 C CA . ASP B 1 83 ? -4.17593 54.41503 -2.04203 1.000 27.55940 75 ASP B CA 1
ATOM 2344 C C . ASP B 1 83 ? -2.91467 54.74671 -2.82781 1.000 33.20076 75 ASP B C 1
ATOM 2345 O O . ASP B 1 83 ? -2.94241 54.75822 -4.06282 1.000 32.96455 75 ASP B O 1
ATOM 2350 N N . LYS B 1 84 ? -1.79237 54.95737 -2.13574 1.000 29.17038 76 LYS B N 1
ATOM 2351 C CA . LYS B 1 84 ? -0.52125 55.18119 -2.81940 1.000 31.38211 76 LYS B CA 1
ATOM 2352 C C . LYS B 1 84 ? -0.13623 53.98113 -3.68408 1.000 35.46419 76 LYS B C 1
ATOM 2353 O O . LYS B 1 84 ? 0.27575 54.13516 -4.84525 1.000 32.65183 76 LYS B O 1
ATOM 2359 N N . VAL B 1 85 ? -0.24821 52.77674 -3.12339 1.000 27.19666 77 VAL B N 1
ATOM 2360 C CA . VAL B 1 85 ? 0.05063 51.55404 -3.87200 1.000 26.01367 77 VAL B CA 1
ATOM 2361 C C . VAL B 1 85 ? -0.82932 51.46786 -5.11556 1.000 30.78035 77 VAL B C 1
ATOM 2362 O O . VAL B 1 85 ? -0.35060 51.18661 -6.22093 1.000 29.44547 77 VAL B O 1
ATOM 2366 N N . ALA B 1 86 ? -2.13543 51.71077 -4.95308 1.000 26.18794 78 ALA B N 1
ATOM 2367 C CA . ALA B 1 86 ? -3.04359 51.56871 -6.08414 1.000 31.34957 78 ALA B CA 1
ATOM 2368 C C . ALA B 1 86 ? -2.73517 52.58215 -7.17288 1.000 37.63062 78 ALA B C 1
ATOM 2369 O O . ALA B 1 86 ? -2.85933 52.27168 -8.36475 1.000 34.03059 78 ALA B O 1
ATOM 2371 N N . GLU B 1 87 ? -2.31241 53.78799 -6.79441 1.000 34.28306 79 GLU B N 1
ATOM 2372 C CA . GLU B 1 87 ? -1.96634 54.78094 -7.80862 1.000 38.59146 79 GLU B CA 1
ATOM 2373 C C . GLU B 1 87 ? -0.61644 54.48475 -8.45266 1.000 35.97608 79 GLU B C 1
ATOM 2374 O O . GLU B 1 87 ? -0.43111 54.75964 -9.64395 1.000 36.71420 79 GLU B O 1
ATOM 2380 N N . ALA B 1 88 ? 0.32751 53.91929 -7.69127 1.000 35.43820 80 ALA B N 1
ATOM 2381 C CA . ALA B 1 88 ? 1.63818 53.58633 -8.24689 1.000 35.27876 80 ALA B CA 1
ATOM 2382 C C . ALA B 1 88 ? 1.57024 52.36169 -9.15114 1.000 28.49631 80 ALA B C 1
ATOM 2383 O O . ALA B 1 88 ? 2.21524 52.32831 -10.20343 1.000 34.14887 80 ALA B O 1
ATOM 2385 N N . PHE B 1 89 ? 0.80057 51.34893 -8.75758 1.000 27.66910 81 PHE B N 1
ATOM 2386 C CA . PHE B 1 89 ? 0.78615 50.05829 -9.43864 1.000 27.90401 81 PHE B CA 1
ATOM 2387 C C . PHE B 1 89 ? -0.50137 49.77346 -10.20667 1.000 27.54478 81 PHE B C 1
ATOM 2388 O O . PHE B 1 89 ? -0.51627 48.86167 -11.04420 1.000 33.95796 81 PHE B O 1
ATOM 2396 N N . GLY B 1 90 ? -1.57708 50.52503 -9.96469 1.000 28.01936 82 GLY B N 1
ATOM 2397 C CA . GLY B 1 90 ? -2.81478 50.34775 -10.68515 1.000 27.95517 82 GLY B CA 1
ATOM 2398 C C . GLY B 1 90 ? -3.83150 49.46795 -9.99021 1.000 34.15320 82 GLY B C 1
ATOM 2399 O O . GLY B 1 90 ? -5.01303 49.50249 -10.35769 1.000 31.93422 82 GLY B O 1
ATOM 2400 N N . SER B 1 91 ? -3.40646 48.67749 -9.00763 1.000 27.67396 83 SER B N 1
ATOM 2401 C CA . SER B 1 91 ? -4.31521 47.79831 -8.28217 1.000 26.33052 83 SER B CA 1
ATOM 2402 C C . SER B 1 91 ? -3.67719 47.43575 -6.95361 1.000 27.49249 83 SER B C 1
ATOM 2403 O O . SER B 1 91 ? -2.49625 47.69630 -6.72479 1.000 23.10014 83 SER B O 1
ATOM 2406 N N . VAL B 1 92 ? -4.47198 46.79294 -6.09441 1.000 21.12518 84 VAL B N 1
ATOM 2407 C CA . VAL B 1 92 ? -3.98075 46.12876 -4.88158 1.000 17.91474 84 VAL B CA 1
ATOM 2408 C C . VAL B 1 92 ? -4.56256 44.71462 -4.91249 1.000 21.90237 84 VAL B C 1
ATOM 2409 O O . VAL B 1 92 ? -5.64924 44.46706 -4.37837 1.000 22.47353 84 VAL B O 1
ATOM 2413 N N . ASP B 1 93 ? -3.83539 43.77005 -5.53745 1.000 20.65653 85 ASP B N 1
ATOM 2414 C CA . ASP B 1 93 ? -4.37829 42.43253 -5.78016 1.000 18.36574 85 ASP B CA 1
ATOM 2415 C C . ASP B 1 93 ? -4.17171 41.48076 -4.62077 1.000 16.93990 85 ASP B C 1
ATOM 2416 O O . ASP B 1 93 ? -4.98126 40.57070 -4.43996 1.000 16.73999 85 ASP B O 1
ATOM 2421 N N . ILE B 1 94 ? -3.09255 41.65130 -3.86224 1.000 16.94403 86 ILE B N 1
ATOM 2422 C CA . ILE B 1 94 ? -2.74415 40.77501 -2.74706 1.000 15.69953 86 ILE B CA 1
ATOM 2423 C C . ILE B 1 94 ? -2.41999 41.65634 -1.55271 1.000 17.14907 86 ILE B C 1
ATOM 2424 O O . ILE B 1 94 ? -1.58408 42.56152 -1.65985 1.000 17.60040 86 ILE B O 1
ATOM 2429 N N . LEU B 1 95 ? -3.08743 41.41570 -0.42765 1.000 14.60455 87 LEU B N 1
ATOM 2430 C CA . LEU B 1 95 ? -2.73112 42.05045 0.83854 1.000 12.45685 87 LEU B CA 1
ATOM 2431 C C . LEU B 1 95 ? -2.22250 40.97608 1.77962 1.000 14.70260 87 LEU B C 1
ATOM 2432 O O . LEU B 1 95 ? -2.92473 39.99060 2.04487 1.000 16.93617 87 LEU B O 1
ATOM 2437 N N . VAL B 1 96 ? -1.01158 41.16115 2.28116 1.000 13.17654 88 VAL B N 1
ATOM 2438 C CA . VAL B 1 96 ? -0.47753 40.30426 3.32577 1.000 15.08015 88 VAL B CA 1
ATOM 2439 C C . VAL B 1 96 ? -0.38283 41.16290 4.57736 1.000 16.45760 88 VAL B C 1
ATOM 2440 O O . VAL B 1 96 ? 0.48497 42.04035 4.67587 1.000 15.00997 88 VAL B O 1
ATOM 2444 N N . SER B 1 97 ? -1.27611 40.91378 5.53006 1.000 14.41742 89 SER B N 1
ATOM 2445 C CA . SER B 1 97 ? -1.32275 41.68681 6.77116 1.000 18.71246 89 SER B CA 1
ATOM 2446 C C . SER B 1 97 ? -0.43670 40.96188 7.77266 1.000 18.10079 89 SER B C 1
ATOM 2447 O O . SER B 1 97 ? -0.82416 39.92796 8.33371 1.000 17.61240 89 SER B O 1
ATOM 2450 N N . ASN B 1 98 ? 0.76365 41.49856 7.99493 1.000 15.08128 90 ASN B N 1
ATOM 2451 C CA . ASN B 1 98 ? 1.79999 40.75045 8.68428 1.000 12.60748 90 ASN B CA 1
ATOM 2452 C C . ASN B 1 98 ? 2.47854 41.50096 9.81527 1.000 15.32273 90 ASN B C 1
ATOM 2453 O O . ASN B 1 98 ? 3.07786 40.84988 10.67226 1.000 15.59456 90 ASN B O 1
ATOM 2458 N N . ALA B 1 99 ? 2.38970 42.83279 9.88068 1.000 13.05823 91 ALA B N 1
ATOM 2459 C CA . ALA B 1 99 ? 3.10002 43.55095 10.92808 1.000 14.27586 91 ALA B CA 1
ATOM 2460 C C . ALA B 1 99 ? 2.66197 43.06754 12.31653 1.000 14.94920 91 ALA B C 1
ATOM 2461 O O . ALA B 1 99 ? 1.48249 42.81451 12.56101 1.000 15.33880 91 ALA B O 1
ATOM 2463 N N . GLY B 1 100 ? 3.61311 42.97632 13.23945 1.000 14.83533 92 GLY B N 1
ATOM 2464 C CA . GLY B 1 100 ? 3.28966 42.47736 14.56266 1.000 15.94496 92 GLY B CA 1
ATOM 2465 C C . GLY B 1 100 ? 4.45931 42.65330 15.49775 1.000 21.17413 92 GLY B C 1
ATOM 2466 O O . GLY B 1 100 ? 5.60740 42.80676 15.06491 1.000 25.02713 92 GLY B O 1
ATOM 2467 N N . ILE B 1 101 ? 4.14727 42.63612 16.79395 1.000 19.49446 93 ILE B N 1
ATOM 2468 C CA . ILE B 1 101 ? 5.13936 42.68205 17.85746 1.000 18.61617 93 ILE B CA 1
ATOM 2469 C C . ILE B 1 101 ? 4.71131 41.70454 18.94023 1.000 16.93473 93 ILE B C 1
ATOM 2470 O O . ILE B 1 101 ? 3.58427 41.21298 18.95497 1.000 17.17303 93 ILE B O 1
ATOM 2475 N N . GLN B 1 102 ? 5.62580 41.46782 19.87596 1.000 21.02098 94 GLN B N 1
ATOM 2476 C CA . GLN B 1 102 ? 5.36245 40.63270 21.03913 1.000 21.79322 94 GLN B CA 1
ATOM 2477 C C . GLN B 1 102 ? 5.69803 41.41795 22.30606 1.000 21.55904 94 GLN B C 1
ATOM 2478 O O . GLN B 1 102 ? 6.75361 42.04918 22.38515 1.000 22.87401 94 GLN B O 1
ATOM 2484 N N . ILE B 1 103 ? 4.78534 41.40432 23.27519 1.000 20.33442 95 ILE B N 1
ATOM 2485 C CA . ILE B 1 103 ? 5.02085 41.92871 24.61678 1.000 20.76032 95 ILE B CA 1
ATOM 2486 C C . ILE B 1 103 ? 4.56696 40.85626 25.60041 1.000 21.89538 95 ILE B C 1
ATOM 2487 O O . ILE B 1 103 ? 3.39262 40.47510 25.60151 1.000 23.40961 95 ILE B O 1
ATOM 2492 N N . VAL B 1 104 ? 5.47989 40.39110 26.45004 1.000 23.12672 96 VAL B N 1
ATOM 2493 C CA A VAL B 1 104 ? 5.20546 39.26936 27.33981 0.409 22.97290 96 VAL B CA 1
ATOM 2494 C CA B VAL B 1 104 ? 5.25663 39.26028 27.34641 0.591 22.95962 96 VAL B CA 1
ATOM 2495 C C . VAL B 1 104 ? 5.07831 39.77052 28.77114 1.000 28.89084 96 VAL B C 1
ATOM 2496 O O . VAL B 1 104 ? 5.81744 40.66075 29.21032 1.000 27.57653 96 VAL B O 1
ATOM 2503 N N . ASN B 1 105 ? 4.11322 39.19254 29.49727 1.000 21.30536 97 ASN B N 1
ATOM 2504 C CA . ASN B 1 105 ? 3.83677 39.45333 30.90879 1.000 24.28063 97 ASN B CA 1
ATOM 2505 C C . ASN B 1 105 ? 2.69137 38.55111 31.35713 1.000 21.50667 97 ASN B C 1
ATOM 2506 O O . ASN B 1 105 ? 1.77482 38.29648 30.56846 1.000 23.08839 97 ASN B O 1
ATOM 2511 N N . PRO B 1 106 ? 2.68863 38.07564 32.60225 1.000 23.12702 98 PRO B N 1
ATOM 2512 C CA . PRO B 1 106 ? 1.49010 37.41568 33.12817 1.000 22.30020 98 PRO B CA 1
ATOM 2513 C C . PRO B 1 106 ? 0.34847 38.41849 33.20262 1.000 25.27236 98 PRO B C 1
ATOM 2514 O O . PRO B 1 106 ? 0.56178 39.63331 33.26311 1.000 24.56325 98 PRO B O 1
ATOM 2518 N N . ILE B 1 107 ? -0.88046 37.88744 33.16300 1.000 25.53790 99 ILE B N 1
ATOM 2519 C CA . ILE B 1 107 ? -2.06407 38.73719 33.04203 1.000 24.04382 99 ILE B CA 1
ATOM 2520 C C . ILE B 1 107 ? -2.11056 39.78735 34.14823 1.000 26.02830 99 ILE B C 1
ATOM 2521 O O . ILE B 1 107 ? -2.49845 40.93978 33.90788 1.000 25.82279 99 ILE B O 1
ATOM 2526 N N . GLU B 1 108 ? -1.74155 39.41145 35.37524 1.000 24.81620 100 GLU B N 1
ATOM 2527 C CA . GLU B 1 108 ? -1.86377 40.35535 36.48073 1.000 26.16020 100 GLU B CA 1
ATOM 2528 C C . GLU B 1 108 ? -0.87058 41.50068 36.37313 1.000 31.42087 100 GLU B C 1
ATOM 2529 O O . GLU B 1 108 ? -1.08271 42.53525 37.00612 1.000 31.30973 100 GLU B O 1
ATOM 2535 N N . ASN B 1 109 ? 0.18576 41.35988 35.56907 1.000 30.11111 101 ASN B N 1
ATOM 2536 C CA . ASN B 1 109 ? 1.13859 42.43758 35.33936 1.000 31.51194 101 ASN B CA 1
ATOM 2537 C C . ASN B 1 109 ? 1.08669 42.96236 33.91890 1.000 33.48661 101 ASN B C 1
ATOM 2538 O O . ASN B 1 109 ? 2.00708 43.67190 33.50523 1.000 29.49760 101 ASN B O 1
ATOM 2543 N N . TYR B 1 110 ? 0.04937 42.62059 33.15757 1.000 24.68921 102 TYR B N 1
ATOM 2544 C CA . TYR B 1 110 ? -0.06714 43.08752 31.78117 1.000 20.51459 102 TYR B CA 1
ATOM 2545 C C . TYR B 1 110 ? -0.71511 44.46509 31.78195 1.000 22.24787 102 TYR B C 1
ATOM 2546 O O . TYR B 1 110 ? -1.86446 44.61708 32.21048 1.000 23.93556 102 TYR B O 1
ATOM 2555 N N . SER B 1 111 ? 0.02100 45.48648 31.34855 1.000 20.94414 103 SER B N 1
ATOM 2556 C CA . SER B 1 111 ? -0.54592 46.82156 31.44117 1.000 21.91501 103 SER B CA 1
ATOM 2557 C C . SER B 1 111 ? -1.63576 46.99020 30.39309 1.000 21.68138 103 SER B C 1
ATOM 2558 O O . SER B 1 111 ? -1.57324 46.41687 29.30456 1.000 22.79161 103 SER B O 1
ATOM 2561 N N . PHE B 1 112 ? -2.68035 47.73273 30.76095 1.000 19.41473 104 PHE B N 1
ATOM 2562 C CA . PHE B 1 112 ? -3.76499 47.97768 29.81870 1.000 22.67816 104 PHE B CA 1
ATOM 2563 C C . PHE B 1 112 ? -3.26287 48.74036 28.59990 1.000 21.60096 104 PHE B C 1
ATOM 2564 O O . PHE B 1 112 ? -3.74369 48.50905 27.48526 1.000 19.54837 104 PHE B O 1
ATOM 2572 N N . ALA B 1 113 ? -2.27567 49.62919 28.78344 1.000 22.63058 105 ALA B N 1
ATOM 2573 C CA . ALA B 1 113 ? -1.65936 50.29609 27.63646 1.000 23.79051 105 ALA B CA 1
ATOM 2574 C C . ALA B 1 113 ? -1.02022 49.29460 26.67943 1.000 20.79558 105 ALA B C 1
ATOM 2575 O O . ALA B 1 113 ? -1.21181 49.38840 25.46308 1.000 19.26525 105 ALA B O 1
ATOM 2577 N N . ASP B 1 114 ? -0.23592 48.34432 27.20997 1.000 21.20116 106 ASP B N 1
ATOM 2578 C CA . ASP B 1 114 ? 0.34698 47.28083 26.37611 1.000 22.78980 106 ASP B CA 1
ATOM 2579 C C . ASP B 1 114 ? -0.73415 46.44005 25.71299 1.000 19.66028 106 ASP B C 1
ATOM 2580 O O . ASP B 1 114 ? -0.63790 46.08590 24.52474 1.000 16.56299 106 ASP B O 1
ATOM 2585 N N . TRP B 1 115 ? -1.76254 46.08164 26.48127 1.000 16.70499 107 TRP B N 1
ATOM 2586 C CA . TRP B 1 115 ? -2.86200 45.29343 25.94687 1.000 18.44674 107 TRP B CA 1
ATOM 2587 C C . TRP B 1 115 ? -3.45641 45.95871 24.71502 1.000 20.22167 107 TRP B C 1
ATOM 2588 O O . TRP B 1 115 ? -3.61581 45.32422 23.65815 1.000 15.81282 107 TRP B O 1
ATOM 2599 N N . LYS B 1 116 ? -3.76521 47.25549 24.82330 1.000 17.60749 108 LYS B N 1
ATOM 2600 C CA . LYS B 1 116 ? -4.41921 47.94827 23.71738 1.000 21.33557 108 LYS B CA 1
ATOM 2601 C C . LYS B 1 116 ? -3.47206 48.13087 22.54308 1.000 17.78825 108 LYS B C 1
ATOM 2602 O O . LYS B 1 116 ? -3.89144 48.05477 21.38542 1.000 21.07674 108 LYS B O 1
ATOM 2608 N N . LYS B 1 117 ? -2.19566 48.38852 22.81911 1.000 19.67411 109 LYS B N 1
ATOM 2609 C CA . LYS B 1 117 ? -1.22903 48.49421 21.73720 1.000 16.66241 109 LYS B CA 1
ATOM 2610 C C . LYS B 1 117 ? -1.14192 47.19500 20.95764 1.000 19.78774 109 LYS B C 1
ATOM 2611 O O . LYS B 1 117 ? -1.09714 47.20730 19.72158 1.000 18.01160 109 LYS B O 1
ATOM 2617 N N . MET B 1 118 ? -1.12460 46.05843 21.66466 1.000 17.16404 110 MET B N 1
ATOM 2618 C CA . MET B 1 118 ? -1.07762 44.75988 20.99732 1.000 16.51835 110 MET B CA 1
ATOM 2619 C C . MET B 1 118 ? -2.30465 44.53339 20.11877 1.000 17.01225 110 MET B C 1
ATOM 2620 O O . MET B 1 118 ? -2.18258 44.10269 18.96433 1.000 17.52933 110 MET B O 1
ATOM 2625 N N . GLN B 1 119 ? -3.50316 44.81155 20.64218 1.000 16.55607 111 GLN B N 1
ATOM 2626 C CA . GLN B 1 119 ? -4.69991 44.60331 19.82052 1.000 19.66649 111 GLN B CA 1
ATOM 2627 C C . GLN B 1 119 ? -4.73795 45.57072 18.64224 1.000 19.63650 111 GLN B C 1
ATOM 2628 O O . GLN B 1 119 ? -5.17742 45.20195 17.54240 1.000 18.43552 111 GLN B O 1
ATOM 2634 N N . ALA B 1 120 ? -4.26859 46.80551 18.84517 1.000 16.87791 112 ALA B N 1
ATOM 2635 C CA . ALA B 1 120 ? -4.25323 47.78701 17.76570 1.000 15.40646 112 ALA B CA 1
ATOM 2636 C C . ALA B 1 120 ? -3.34814 47.34534 16.62231 1.000 17.24763 112 ALA B C 1
ATOM 2637 O O . ALA B 1 120 ? -3.70519 47.48299 15.44911 1.000 16.28934 112 ALA B O 1
ATOM 2639 N N . ILE B 1 121 ? -2.15101 46.84753 16.94008 1.000 17.00217 113 ILE B N 1
ATOM 2640 C CA . ILE B 1 121 ? -1.22027 46.47246 15.87546 1.000 18.80253 113 ILE B CA 1
ATOM 2641 C C . ILE B 1 121 ? -1.70123 45.21318 15.17145 1.000 16.75176 113 ILE B C 1
ATOM 2642 O O . ILE B 1 121 ? -1.76636 45.15742 13.93435 1.000 14.65048 113 ILE B O 1
ATOM 2647 N N . HIS B 1 122 ? -2.05241 44.18548 15.95088 1.000 18.52799 114 HIS B N 1
ATOM 2648 C CA . HIS B 1 122 ? -2.39185 42.88599 15.37245 1.000 18.30618 114 HIS B CA 1
ATOM 2649 C C . HIS B 1 122 ? -3.80581 42.87105 14.79753 1.000 18.01602 114 HIS B C 1
ATOM 2650 O O . HIS B 1 122 ? -4.01494 42.43655 13.66134 1.000 19.70421 114 HIS B O 1
ATOM 2657 N N . VAL B 1 123 ? -4.78554 43.33560 15.56422 1.000 16.71166 115 VAL B N 1
ATOM 2658 C CA . VAL B 1 123 ? -6.18209 43.20430 15.16067 1.000 18.24605 115 VAL B CA 1
ATOM 2659 C C . VAL B 1 123 ? -6.64978 44.42899 14.37595 1.000 17.52543 115 VAL B C 1
ATOM 2660 O O . VAL B 1 123 ? -7.11570 44.30589 13.23309 1.000 15.53255 115 VAL B O 1
ATOM 2664 N N . ASP B 1 124 ? -6.52119 45.62637 14.95711 1.000 15.41566 116 ASP B N 1
ATOM 2665 C CA . ASP B 1 124 ? -6.95598 46.80487 14.21404 1.000 14.95035 116 ASP B CA 1
ATOM 2666 C C . ASP B 1 124 ? -6.14933 46.97894 12.93062 1.000 16.26949 116 ASP B C 1
ATOM 2667 O O . ASP B 1 124 ? -6.69377 47.41259 11.91022 1.000 15.50850 116 ASP B O 1
ATOM 2672 N N . GLY B 1 125 ? -4.85389 46.63701 12.95171 1.000 14.92207 117 GLY B N 1
ATOM 2673 C CA . GLY B 1 125 ? -4.06415 46.74046 11.72864 1.000 16.74754 117 GLY B CA 1
ATOM 2674 C C . GLY B 1 125 ? -4.59227 45.83608 10.62341 1.000 15.20626 117 GLY B C 1
ATOM 2675 O O . GLY B 1 125 ? -4.69015 46.24143 9.46028 1.000 16.23809 117 GLY B O 1
ATOM 2676 N N . ALA B 1 126 ? -4.95141 44.60098 10.96805 1.000 15.07503 118 ALA B N 1
ATOM 2677 C CA . ALA B 1 126 ? -5.52883 43.71752 9.95874 1.000 13.27193 118 ALA B CA 1
ATOM 2678 C C . ALA B 1 126 ? -6.86483 44.26206 9.46674 1.000 13.45342 118 ALA B C 1
ATOM 2679 O O . ALA B 1 126 ? -7.16194 44.21416 8.26700 1.000 12.43542 118 ALA B O 1
ATOM 2681 N N . PHE B 1 127 ? -7.69269 44.77074 10.38138 1.000 15.03265 119 PHE B N 1
ATOM 2682 C CA . PHE B 1 127 ? -8.98164 45.32292 9.97814 1.000 15.16370 119 PHE B CA 1
ATOM 2683 C C . PHE B 1 127 ? -8.79512 46.52149 9.05161 1.000 14.44393 119 PHE B C 1
ATOM 2684 O O . PHE B 1 127 ? -9.42971 46.61219 7.98960 1.000 14.85953 119 PHE B O 1
ATOM 2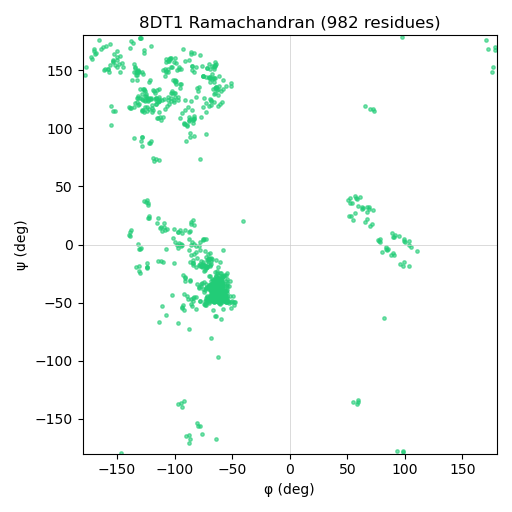692 N N . LEU B 1 128 ? -7.93283 47.46183 9.44933 1.000 12.78571 120 LEU B N 1
ATOM 2693 C CA . LEU B 1 128 ? -7.79465 48.70740 8.69971 1.000 18.88022 120 LEU B CA 1
ATOM 2694 C C . LEU B 1 128 ? -7.21395 48.45645 7.32150 1.000 12.85978 120 LEU B C 1
ATOM 2695 O O . LEU B 1 128 ? -7.67431 49.04865 6.33668 1.000 14.03654 120 LEU B O 1
ATOM 2700 N N . THR B 1 129 ? -6.19275 47.59954 7.23018 1.000 13.63738 121 THR B N 1
ATOM 2701 C CA . THR B 1 129 ? -5.58954 47.34627 5.92372 1.000 14.77230 121 THR B CA 1
ATOM 2702 C C . THR B 1 129 ? -6.54556 46.57245 5.02242 1.000 14.32562 121 THR B C 1
ATOM 2703 O O . THR B 1 129 ? -6.63427 46.85711 3.82172 1.000 13.48954 121 THR B O 1
ATOM 2707 N N . THR B 1 130 ? -7.30598 45.62094 5.58763 1.000 15.48644 122 THR B N 1
ATOM 2708 C CA . THR B 1 130 ? -8.29765 44.89277 4.79065 1.000 15.15283 122 THR B CA 1
ATOM 2709 C C . THR B 1 130 ? -9.34872 45.84704 4.24191 1.000 14.63985 122 THR B C 1
ATOM 2710 O O . THR B 1 130 ? -9.66632 45.84132 3.04429 1.000 16.29571 122 THR B O 1
ATOM 2714 N N . LYS B 1 131 ? -9.90754 46.67689 5.11638 1.000 11.56884 123 LYS B N 1
ATOM 2715 C CA . LYS B 1 131 ? -10.95473 47.59150 4.68452 1.000 14.84005 123 LYS B CA 1
ATOM 2716 C C . LYS B 1 131 ? -10.47399 48.47260 3.53512 1.000 16.87191 123 LYS B C 1
ATOM 2717 O O . LYS B 1 131 ? -11.17903 48.64339 2.52992 1.000 15.54033 123 LYS B O 1
ATOM 2723 N N . ALA B 1 132 ? -9.26643 49.02944 3.65659 1.000 16.03902 124 ALA B N 1
ATOM 2724 C CA . ALA B 1 132 ? -8.74344 49.88821 2.59347 1.000 14.71386 124 ALA B CA 1
ATOM 2725 C C . ALA B 1 132 ? -8.48996 49.10639 1.31116 1.000 17.52844 124 ALA B C 1
ATOM 2726 O O . ALA B 1 132 ? -8.77808 49.59960 0.21009 1.000 19.67555 124 ALA B O 1
ATOM 2728 N N . ALA B 1 133 ? -7.94099 47.89586 1.43696 1.000 18.57517 125 ALA B N 1
ATOM 2729 C CA . ALA B 1 133 ? -7.65580 47.07584 0.26593 1.000 19.09184 125 ALA B CA 1
ATOM 2730 C C . ALA B 1 133 ? -8.93856 46.62232 -0.42236 1.000 17.03573 125 ALA B C 1
ATOM 2731 O O . ALA B 1 133 ? -8.99414 46.56338 -1.65598 1.000 19.06112 125 ALA B O 1
ATOM 2733 N N . LEU B 1 134 ? -9.99090 46.31682 0.35462 1.000 14.70699 126 LEU B N 1
ATOM 2734 C CA . LEU B 1 134 ? -11.23754 45.86119 -0.26243 1.000 15.67617 126 LEU B CA 1
ATOM 2735 C C . LEU B 1 134 ? -11.86796 46.92121 -1.15362 1.000 17.38617 126 LEU B C 1
ATOM 2736 O O . LEU B 1 134 ? -12.50974 46.58830 -2.15803 1.000 19.66783 126 LEU B O 1
ATOM 2741 N N . LYS B 1 135 ? -11.72951 48.20318 -0.80333 1.000 19.65354 127 LYS B N 1
ATOM 2742 C CA . LYS B 1 135 ? -12.27156 49.23609 -1.67281 1.000 19.17671 127 LYS B CA 1
ATOM 2743 C C . LYS B 1 135 ? -11.66740 49.15143 -3.06649 1.000 20.23905 127 LYS B C 1
ATOM 2744 O O . LYS B 1 135 ? -12.35154 49.41736 -4.06762 1.000 20.46744 127 LYS B O 1
ATOM 2750 N N . HIS B 1 136 ? -10.41159 48.74414 -3.15993 1.000 18.87884 128 HIS B N 1
ATOM 2751 C CA . HIS B 1 136 ? -9.80046 48.56116 -4.47126 1.000 21.96689 128 HIS B CA 1
ATOM 2752 C C . HIS B 1 136 ? -10.18213 47.20941 -5.07425 1.000 19.93890 128 HIS B C 1
ATOM 2753 O O . HIS B 1 136 ? -10.60288 47.14368 -6.23569 1.000 20.69348 128 HIS B O 1
ATOM 2760 N N . MET B 1 137 ? -10.11783 46.13524 -4.27680 1.000 17.50480 129 MET B N 1
ATOM 2761 C CA . MET B 1 137 ? -10.36976 44.78957 -4.79831 1.000 17.65522 129 MET B CA 1
ATOM 2762 C C . MET B 1 137 ? -11.81161 44.60689 -5.23983 1.000 21.38252 129 MET B C 1
ATOM 2763 O O . MET B 1 137 ? -12.08124 43.79596 -6.12900 1.000 20.69742 129 MET B O 1
ATOM 2768 N N . TYR B 1 138 ? -12.75071 45.30439 -4.59539 1.000 21.29093 130 TYR B N 1
ATOM 2769 C CA . TYR B 1 138 ? -14.16155 45.18329 -4.93984 1.000 23.93075 130 TYR B CA 1
ATOM 2770 C C . TYR B 1 138 ? -14.52913 45.95090 -6.19543 1.000 21.02631 130 TYR B C 1
ATOM 2771 O O . TYR B 1 138 ? -15.59691 45.70071 -6.76690 1.000 26.48160 130 TYR B O 1
ATOM 2780 N N . LYS B 1 139 ? -13.70272 46.90273 -6.62199 1.000 22.73014 131 LYS B N 1
ATOM 2781 C CA . LYS B 1 139 ? -14.02405 47.66677 -7.81498 1.000 29.44451 131 LYS B CA 1
ATOM 2782 C C . LYS B 1 139 ? -14.17628 46.72449 -9.00255 1.000 31.96137 131 LYS B C 1
ATOM 2783 O O . LYS B 1 139 ? -13.27317 45.93216 -9.29807 1.000 37.80732 131 LYS B O 1
ATOM 2789 N N . ASP B 1 140 ? -15.35173 46.77116 -9.64230 1.000 34.29075 132 ASP B N 1
ATOM 2790 C CA . ASP B 1 140 ? -15.68715 45.90778 -10.77832 1.000 35.46991 132 ASP B CA 1
ATOM 2791 C C . ASP B 1 140 ? -15.44098 44.42772 -10.47713 1.000 38.70787 132 ASP B C 1
ATOM 2792 O O . ASP B 1 140 ? -15.23660 43.62088 -11.39398 1.000 33.39766 132 ASP B O 1
ATOM 2797 N N . ASP B 1 141 ? -15.47209 44.06157 -9.19425 1.000 28.91080 133 ASP B N 1
ATOM 2798 C CA . ASP B 1 141 ? -15.25792 42.68887 -8.75207 1.000 31.65340 133 ASP B CA 1
ATOM 2799 C C . ASP B 1 141 ? -13.95702 42.12771 -9.32737 1.000 36.36958 133 ASP B C 1
ATOM 2800 O O . ASP B 1 141 ? -13.87511 40.96801 -9.74779 1.000 27.81118 133 ASP B O 1
ATOM 2805 N N . ARG B 1 142 ? -12.93038 42.98227 -9.34959 1.000 30.21262 134 ARG B N 1
ATOM 2806 C CA . ARG B 1 142 ? -11.61063 42.55033 -9.79408 1.000 30.72341 134 ARG B CA 1
ATOM 2807 C C . ARG B 1 142 ? -11.09740 41.39681 -8.94019 1.000 32.73297 134 ARG B C 1
ATOM 2808 O O . ARG B 1 142 ? -10.45073 40.47231 -9.44725 1.000 22.94727 134 ARG B O 1
ATOM 2816 N N . GLY B 1 143 ? -11.38438 41.42236 -7.64593 1.000 25.89678 135 GLY B N 1
ATOM 2817 C CA . GLY B 1 143 ? -10.99825 40.31873 -6.79714 1.000 21.87155 135 GLY B CA 1
ATOM 2818 C C . GLY B 1 143 ? -9.65062 40.53231 -6.14346 1.000 25.30475 135 GLY B C 1
ATOM 2819 O O . GLY B 1 143 ? -8.98382 41.55867 -6.30702 1.000 21.55282 135 GLY B O 1
ATOM 2820 N N . GLY B 1 144 ? -9.22656 39.53041 -5.38406 1.000 18.57389 136 GLY B N 1
ATOM 2821 C CA . GLY B 1 144 ? -8.05361 39.74813 -4.56636 1.000 17.33005 136 GLY B CA 1
ATOM 2822 C C . GLY B 1 144 ? -7.82973 38.58716 -3.63888 1.000 17.78492 136 GLY B C 1
ATOM 2823 O O . GLY B 1 144 ? -8.67563 37.70646 -3.48383 1.000 17.43111 136 GLY B O 1
ATOM 2824 N N . VAL B 1 145 ? -6.64478 38.58709 -3.03499 1.000 14.23795 137 VAL B N 1
ATOM 2825 C CA . VAL B 1 145 ? -6.28000 37.59851 -2.02594 1.000 12.41658 137 VAL B CA 1
ATOM 2826 C C . VAL B 1 145 ? -5.82877 38.35595 -0.78816 1.000 16.06850 137 VAL B C 1
ATOM 2827 O O . VAL B 1 145 ? -4.95453 39.22370 -0.88696 1.000 18.26685 137 VAL B O 1
ATOM 2831 N N . VAL B 1 146 ? -6.40578 38.02854 0.36906 1.000 12.48155 138 VAL B N 1
ATOM 2832 C CA . VAL B 1 146 ? -6.03384 38.67619 1.62483 1.000 12.61264 138 VAL B CA 1
ATOM 2833 C C . VAL B 1 146 ? -5.52262 37.59644 2.55950 1.000 17.24719 138 VAL B C 1
ATOM 2834 O O . VAL B 1 146 ? -6.26036 36.66052 2.89096 1.000 14.70974 138 VAL B O 1
ATOM 2838 N N . ILE B 1 147 ? -4.27229 37.72675 2.99349 1.000 13.92957 139 ILE B N 1
ATOM 2839 C CA . ILE B 1 147 ? -3.62819 36.71636 3.83159 1.000 11.50431 139 ILE B CA 1
ATOM 2840 C C . ILE B 1 147 ? -3.22690 37.39110 5.13416 1.000 15.78176 139 ILE B C 1
ATOM 2841 O O . ILE B 1 147 ? -2.50111 38.39524 5.12099 1.000 15.93809 139 ILE B O 1
ATOM 2846 N N . TYR B 1 148 ? -3.67198 36.84041 6.25151 1.000 13.07190 140 TYR B N 1
ATOM 2847 C CA . TYR B 1 148 ? -3.27304 37.35493 7.55270 1.000 13.13590 140 TYR B CA 1
ATOM 2848 C C . TYR B 1 148 ? -2.16599 36.48228 8.10292 1.000 13.53095 140 TYR B C 1
ATOM 2849 O O . TYR B 1 148 ? -2.21778 35.26014 7.97355 1.000 13.95605 140 TYR B O 1
ATOM 2858 N N . MET B 1 149 ? -1.17859 37.10580 8.74383 1.000 14.65409 141 MET B N 1
ATOM 2859 C CA . MET B 1 149 ? -0.12226 36.32679 9.37734 1.000 15.24532 141 MET B CA 1
ATOM 2860 C C . MET B 1 149 ? -0.58817 36.03642 10.79228 1.000 14.98852 141 MET B C 1
ATOM 2861 O O . MET B 1 149 ? -0.58077 36.91376 11.65811 1.000 14.75208 141 MET B O 1
ATOM 2866 N N . GLY B 1 150 ? -1.06877 34.81719 11.00780 1.000 15.60827 142 GLY B N 1
ATOM 2867 C CA . GLY B 1 150 ? -1.42960 34.40157 12.34376 1.000 15.31271 142 GLY B CA 1
ATOM 2868 C C . GLY B 1 150 ? -0.24602 33.73555 13.01592 1.000 17.54292 142 GLY B C 1
ATOM 2869 O O . GLY B 1 150 ? 0.87616 34.21665 12.89067 1.000 15.74359 142 GLY B O 1
ATOM 2870 N N . SER B 1 151 ? -0.46469 32.60576 13.67907 1.000 13.61115 143 SER B N 1
ATOM 2871 C CA . SER B 1 151 ? 0.55110 31.96011 14.51068 1.000 12.61376 143 SER B CA 1
ATOM 2872 C C . SER B 1 151 ? -0.03751 30.62131 14.92319 1.000 14.41825 143 SER B C 1
ATOM 2873 O O . SER B 1 151 ? -1.25463 30.45680 14.90490 1.000 15.74829 143 SER B O 1
ATOM 2876 N N . VAL B 1 152 ? 0.81440 29.69312 15.35492 1.000 13.96323 144 VAL B N 1
ATOM 2877 C CA . VAL B 1 152 ? 0.25368 28.57108 16.11244 1.000 14.49430 144 VAL B CA 1
ATOM 2878 C C . VAL B 1 152 ? -0.54206 29.12338 17.29161 1.000 15.20185 144 VAL B C 1
ATOM 2879 O O . VAL B 1 152 ? -1.52904 28.51704 17.73603 1.000 14.74239 144 VAL B O 1
ATOM 2883 N N . HIS B 1 153 ? -0.18094 30.32690 17.76882 1.000 14.03072 145 HIS B N 1
ATOM 2884 C CA . HIS B 1 153 ? -0.94619 30.97473 18.83331 1.000 15.21157 145 HIS B CA 1
ATOM 2885 C C . HIS B 1 153 ? -2.27638 31.56648 18.36256 1.000 16.23476 145 HIS B C 1
ATOM 2886 O O . HIS B 1 153 ? -2.94491 32.22426 19.16808 1.000 16.70906 145 HIS B O 1
ATOM 2893 N N . SER B 1 154 ? -2.67134 31.38735 17.09025 1.000 15.69451 146 SER B N 1
ATOM 2894 C CA . SER B 1 154 ? -4.07206 31.55640 16.70547 1.000 14.84198 146 SER B CA 1
ATOM 2895 C C . SER B 1 154 ? -4.92305 30.37535 17.14419 1.000 14.92494 146 SER B C 1
ATOM 2896 O O . SER B 1 154 ? -6.14882 30.46682 17.09800 1.000 14.71548 146 SER B O 1
ATOM 2899 N N . HIS B 1 155 ? -4.29195 29.25567 17.51022 1.000 13.10327 147 HIS B N 1
ATOM 2900 C CA . HIS B 1 155 ? -4.98287 28.00025 17.77406 1.000 14.32874 147 HIS B CA 1
ATOM 2901 C C . HIS B 1 155 ? -4.71046 27.44087 19.15259 1.000 16.97073 147 HIS B C 1
ATOM 2902 O O . HIS B 1 155 ? -5.49423 26.61679 19.63323 1.000 19.11920 147 HIS B O 1
ATOM 2909 N N . GLU B 1 156 ? -3.62918 27.86170 19.80157 1.000 15.37105 148 GLU B N 1
ATOM 2910 C CA . GLU B 1 156 ? -3.20527 27.27682 21.06403 1.000 15.98642 148 GLU B CA 1
ATOM 2911 C C . GLU B 1 156 ? -2.59277 28.40236 21.88683 1.000 17.75859 148 GLU B C 1
ATOM 2912 O O . GLU B 1 156 ? -2.14655 29.40749 21.33324 1.000 18.56315 148 GLU B O 1
ATOM 2918 N N . ALA B 1 157 ? -2.58849 28.24682 23.21340 1.000 15.11982 149 ALA B N 1
ATOM 2919 C CA . ALA B 1 157 ? -2.06675 29.29355 24.09018 1.000 18.64122 149 ALA B CA 1
ATOM 2920 C C . ALA B 1 157 ? -0.69216 28.94446 24.65479 1.000 18.06381 149 ALA B C 1
ATOM 2921 O O . ALA B 1 157 ? -0.29401 27.78556 24.72541 1.000 20.04137 149 ALA B O 1
ATOM 2923 N N . SER B 1 158 ? 0.01100 29.98523 25.10149 1.000 16.02793 150 SER B N 1
ATOM 2924 C CA . SER B 1 158 ? 1.16811 29.89451 25.97178 1.000 21.44545 150 SER B CA 1
ATOM 2925 C C . SER B 1 158 ? 1.02074 30.90440 27.09495 1.000 20.09115 150 SER B C 1
ATOM 2926 O O . SER B 1 158 ? 0.45028 31.97715 26.89315 1.000 20.80191 150 SER B O 1
ATOM 2929 N N . PRO B 1 159 ? 1.55126 30.60192 28.27557 1.000 19.30004 151 PRO B N 1
ATOM 2930 C CA . PRO B 1 159 ? 1.50339 31.57801 29.36354 1.000 22.53758 151 PRO B CA 1
ATOM 2931 C C . PRO B 1 159 ? 2.31989 32.80486 29.00983 1.000 22.45201 151 PRO B C 1
ATOM 2932 O O . PRO B 1 159 ? 3.24169 32.75032 28.19135 1.000 23.37891 151 PRO B O 1
ATOM 2936 N N . LEU B 1 160 ? 1.94432 33.92492 29.61857 1.000 21.85343 152 LEU B N 1
ATOM 2937 C CA . LEU B 1 160 ? 2.60489 35.21958 29.49899 1.000 23.96824 152 LEU B CA 1
ATOM 2938 C C . LEU B 1 160 ? 2.25438 35.91354 28.19226 1.000 20.75283 152 LEU B C 1
ATOM 2939 O O . LEU B 1 160 ? 2.77285 36.99555 27.94707 1.000 21.68877 152 LEU B O 1
ATOM 2944 N N . LYS B 1 161 ? 1.39017 35.34888 27.35484 1.000 16.35665 153 LYS B N 1
ATOM 2945 C CA . LYS B 1 161 ? 1.13240 35.93297 26.04954 1.000 16.45366 153 LYS B CA 1
ATOM 2946 C C . LYS B 1 161 ? -0.35302 36.16823 25.82612 1.000 15.24437 153 LYS B C 1
ATOM 2947 O O . LYS B 1 161 ? -0.85906 36.00384 24.71681 1.000 16.70000 153 LYS B O 1
ATOM 2953 N N . SER B 1 162 ? -1.06904 36.58121 26.87648 1.000 17.29345 154 SER B N 1
ATOM 2954 C CA . SER B 1 162 ? -2.50909 36.80175 26.74729 1.000 15.78106 154 SER B CA 1
ATOM 2955 C C . SER B 1 162 ? -2.83862 37.74267 25.58294 1.000 16.56517 154 SER B C 1
ATOM 2956 O O . SER B 1 162 ? -3.72160 37.45229 24.76972 1.000 15.03214 154 SER B O 1
ATOM 2959 N N . ALA B 1 163 ? -2.15251 38.88725 25.48702 1.000 15.64011 155 ALA B N 1
ATOM 2960 C CA . ALA B 1 163 ? -2.52552 39.85927 24.45466 1.000 17.74263 155 ALA B CA 1
ATOM 2961 C C . ALA B 1 163 ? -2.30463 39.28634 23.05970 1.000 17.19115 155 ALA B C 1
ATOM 2962 O O . ALA B 1 163 ? -3.16300 39.39900 22.17584 1.000 15.82191 155 ALA B O 1
ATOM 2964 N N . TYR B 1 164 ? -1.13683 38.69490 22.84413 1.000 13.30775 156 TYR B N 1
ATOM 2965 C CA . TYR B 1 164 ? -0.77869 38.14551 21.53922 1.000 14.36205 156 TYR B CA 1
ATOM 2966 C C . TYR B 1 164 ? -1.70864 37.01241 21.13353 1.000 15.28896 156 TYR B C 1
ATOM 2967 O O . TYR B 1 164 ? -2.17844 36.95045 19.98940 1.000 13.45704 156 TYR B O 1
ATOM 2976 N N . VAL B 1 165 ? -1.95812 36.08132 22.05796 1.000 12.84406 157 VAL B N 1
ATOM 2977 C CA . VAL B 1 165 ? -2.77482 34.90921 21.73168 1.000 13.25461 157 VAL B CA 1
ATOM 2978 C C . VAL B 1 165 ? -4.21143 35.33565 21.43974 1.000 15.41258 157 VAL B C 1
ATOM 2979 O O . VAL B 1 165 ? -4.85092 34.83845 20.50204 1.000 12.58674 157 VAL B O 1
ATOM 2983 N N . THR B 1 166 ? -4.72617 36.28914 22.22061 1.000 12.94362 158 THR B N 1
ATOM 2984 C CA . THR B 1 166 ? -6.05162 36.83997 21.95732 1.000 12.38005 158 THR B CA 1
ATOM 2985 C C . THR B 1 166 ? -6.11991 37.41616 20.54503 1.000 15.03856 158 THR B C 1
ATOM 2986 O O . THR B 1 166 ? -7.04944 37.12298 19.77923 1.000 12.95648 158 THR B O 1
ATOM 2990 N N . ALA B 1 167 ? -5.12501 38.23184 20.18081 1.000 13.52636 159 ALA B N 1
ATOM 2991 C CA . ALA B 1 167 ? -5.13977 38.88725 18.87413 1.000 15.80816 159 ALA B CA 1
ATOM 2992 C C . ALA B 1 167 ? -5.01883 37.86737 17.74257 1.000 12.99282 159 ALA B C 1
ATOM 2993 O O . ALA B 1 167 ? -5.74776 37.94622 16.74530 1.000 14.00417 159 ALA B O 1
ATOM 2995 N N . LYS B 1 168 ? -4.09657 36.90272 17.87425 1.000 12.19423 160 LYS B N 1
ATOM 2996 C CA . LYS B 1 168 ? -3.91862 35.88751 16.83725 1.000 14.85514 160 LYS B CA 1
ATOM 2997 C C . LYS B 1 168 ? -5.15519 35.00081 16.69023 1.000 14.78127 160 LYS B C 1
ATOM 2998 O O . LYS B 1 168 ? -5.48028 34.55663 15.57699 1.000 13.87123 160 LYS B O 1
ATOM 3004 N N . HIS B 1 169 ? -5.83408 34.69386 17.79929 1.000 12.42159 161 HIS B N 1
ATOM 3005 C CA . HIS B 1 169 ? -7.11950 34.00130 17.71261 1.000 11.72125 161 HIS B CA 1
ATOM 3006 C C . HIS B 1 169 ? -8.15608 34.85686 16.99404 1.000 12.81402 161 HIS B C 1
ATOM 3007 O O . HIS B 1 169 ? -8.94807 34.34171 16.19674 1.000 15.05247 161 HIS B O 1
ATOM 3014 N N . GLY B 1 170 ? -8.17934 36.16153 17.28758 1.000 13.82759 162 GLY B N 1
ATOM 3015 C CA . GLY B 1 170 ? -9.14509 37.05203 16.65146 1.000 15.45373 162 GLY B CA 1
ATOM 3016 C C . GLY B 1 170 ? -9.00616 37.10586 15.14073 1.000 12.26911 162 GLY B C 1
ATOM 3017 O O . GLY B 1 170 ? -10.00849 37.20420 14.41895 1.000 14.91111 162 GLY B O 1
ATOM 3018 N N . LEU B 1 171 ? -7.76527 37.02167 14.64211 1.000 11.40467 163 LEU B N 1
ATOM 3019 C CA . LEU B 1 171 ? -7.52452 37.07400 13.20052 1.000 13.48851 163 LEU B CA 1
ATOM 3020 C C . LEU B 1 171 ? -8.26147 35.97221 12.46564 1.000 13.80353 163 LEU B C 1
ATOM 3021 O O . LEU B 1 171 ? -8.69212 36.17435 11.32400 1.000 13.40570 163 LEU B O 1
ATOM 3026 N N . LEU B 1 172 ? -8.39341 34.79114 13.07736 1.000 12.53484 164 LEU B N 1
ATOM 3027 C CA . LEU B 1 172 ? -9.14625 33.73995 12.41166 1.000 13.52576 164 LEU B CA 1
ATOM 3028 C C . LEU B 1 172 ? -10.57281 34.19752 12.15572 1.000 13.40099 164 LEU B C 1
ATOM 3029 O O . LEU B 1 172 ? -11.14953 33.92888 11.09071 1.000 12.96753 164 LEU B O 1
ATOM 3034 N N . GLY B 1 173 ? -11.17415 34.85166 13.14592 1.000 13.34517 165 GLY B N 1
ATOM 3035 C CA . GLY B 1 173 ? -12.55539 35.29543 12.99236 1.000 11.51597 165 GLY B CA 1
ATOM 3036 C C . GLY B 1 173 ? -12.70529 36.28771 11.85931 1.000 14.50074 165 GLY B C 1
ATOM 3037 O O . GLY B 1 173 ? -13.62677 36.18292 11.04182 1.000 12.37410 165 GLY B O 1
ATOM 3038 N N . LEU B 1 174 ? -11.81174 37.28131 11.81599 1.000 14.25339 166 LEU B N 1
ATOM 3039 C CA . LEU B 1 174 ? -11.85709 38.27232 10.74955 1.000 14.38956 166 LEU B CA 1
ATOM 3040 C C . LEU B 1 174 ? -11.72320 37.59260 9.39742 1.000 11.13905 166 LEU B C 1
ATOM 3041 O O . LEU B 1 174 ? -12.48477 37.89129 8.47128 1.000 11.67201 166 LEU B O 1
ATOM 3046 N N . ALA B 1 175 ? -10.75926 36.66329 9.27207 1.000 12.64512 167 ALA B N 1
ATOM 3047 C CA . ALA B 1 175 ? -10.54142 36.01742 7.97224 1.000 14.48342 167 ALA B CA 1
ATOM 3048 C C . ALA B 1 175 ? -11.76283 35.21620 7.54690 1.000 13.57049 167 ALA B C 1
ATOM 3049 O O . ALA B 1 175 ? -12.08907 35.14771 6.35592 1.000 12.02204 167 ALA B O 1
ATOM 3051 N N . ARG B 1 176 ? -12.42589 34.55875 8.50218 1.000 10.89149 168 ARG B N 1
ATOM 3052 C CA . ARG B 1 176 ? -13.54983 33.71498 8.13720 1.000 10.72875 168 ARG B CA 1
ATOM 3053 C C . ARG B 1 176 ? -14.72909 34.56135 7.68558 1.000 13.98363 168 ARG B C 1
ATOM 3054 O O . ARG B 1 176 ? -15.46312 34.17201 6.76998 1.000 14.00594 168 ARG B O 1
ATOM 3062 N N . VAL B 1 177 ? -14.92240 35.73158 8.30892 1.000 11.89189 169 VAL B N 1
ATOM 3063 C CA . VAL B 1 177 ? -15.96994 36.62987 7.83454 1.000 13.26883 169 VAL B CA 1
ATOM 3064 C C . VAL B 1 177 ? -15.62923 37.14814 6.44360 1.000 13.05624 169 VAL B C 1
ATOM 3065 O O . VAL B 1 177 ? -16.48874 37.19239 5.56040 1.000 12.31993 169 VAL B O 1
ATOM 3069 N N . LEU B 1 178 ? -14.37933 37.56501 6.23085 1.000 12.66048 170 LEU B N 1
ATOM 3070 C CA . LEU B 1 178 ? -13.99814 38.03554 4.90554 1.000 14.35465 170 LEU B CA 1
ATOM 3071 C C . LEU B 1 178 ? -14.20817 36.96319 3.84346 1.000 13.92838 170 LEU B C 1
ATOM 3072 O O . LEU B 1 178 ? -14.61790 37.27034 2.71789 1.000 13.88937 170 LEU B O 1
ATOM 3077 N N . ALA B 1 179 ? -13.93879 35.69406 4.16809 1.000 12.92308 171 ALA B N 1
ATOM 3078 C CA . ALA B 1 179 ? -14.15679 34.66720 3.15865 1.000 10.82105 171 ALA B CA 1
ATOM 3079 C C . ALA B 1 179 ? -15.61310 34.64955 2.72209 1.000 15.91694 171 ALA B C 1
ATOM 3080 O O . ALA B 1 179 ? -15.92209 34.45534 1.53937 1.000 14.93193 171 ALA B O 1
ATOM 3082 N N . LYS B 1 180 ? -16.53398 34.83538 3.66996 1.000 14.89392 172 LYS B N 1
ATOM 3083 C CA . LYS B 1 180 ? -17.94180 34.84524 3.30669 1.000 16.09519 172 LYS B CA 1
ATOM 3084 C C . LYS B 1 180 ? -18.31250 36.11917 2.54997 1.000 15.62090 172 LYS B C 1
ATOM 3085 O O . LYS B 1 180 ? -19.05254 36.06276 1.56245 1.000 15.96032 172 LYS B O 1
ATOM 3091 N N . GLU B 1 181 ? -17.84662 37.28121 3.02864 1.000 14.53256 173 GLU B N 1
ATOM 3092 C CA . GLU B 1 181 ? -18.24975 38.54138 2.39739 1.000 14.35838 173 GLU B CA 1
ATOM 3093 C C . GLU B 1 181 ? -17.58606 38.72821 1.04180 1.000 17.87445 173 GLU B C 1
ATOM 3094 O O . GLU B 1 181 ? -18.19003 39.30353 0.12292 1.000 18.64051 173 GLU B O 1
ATOM 3100 N N . GLY B 1 182 ? -16.32513 38.31022 0.92498 1.000 17.18656 174 GLY B N 1
ATOM 3101 C CA . GLY B 1 182 ? -15.54598 38.61444 -0.26321 1.000 18.10175 174 GLY B CA 1
ATOM 3102 C C . GLY B 1 182 ? -15.88870 37.77552 -1.45993 1.000 16.98923 174 GLY B C 1
ATOM 3103 O O . GLY B 1 182 ? -15.56475 38.16348 -2.58864 1.000 17.53991 174 GLY B O 1
ATOM 3104 N N . ALA B 1 183 ? -16.57357 36.64629 -1.24142 1.000 16.89076 175 ALA B N 1
ATOM 3105 C CA . ALA B 1 183 ? -16.75338 35.66157 -2.30421 1.000 21.04792 175 ALA B CA 1
ATOM 3106 C C . ALA B 1 183 ? -17.44942 36.26468 -3.51271 1.000 20.37633 175 ALA B C 1
ATOM 3107 O O . ALA B 1 183 ? -17.04628 36.01556 -4.65827 1.000 23.26378 175 ALA B O 1
ATOM 3109 N N . LYS B 1 184 ? -18.47470 37.09081 -3.28283 1.000 20.36378 176 LYS B N 1
ATOM 3110 C CA . LYS B 1 184 ? -19.22315 37.65141 -4.39951 1.000 22.98050 176 LYS B CA 1
ATOM 3111 C C . LYS B 1 184 ? -18.42502 38.68270 -5.18169 1.000 21.41126 176 LYS B C 1
ATOM 3112 O O . LYS B 1 184 ? -18.84662 39.05484 -6.27894 1.000 23.91449 176 LYS B O 1
ATOM 3118 N N . HIS B 1 185 ? -17.28827 39.13402 -4.65341 1.000 21.44216 177 HIS B N 1
ATOM 3119 C CA . HIS B 1 185 ? -16.41100 40.07020 -5.33875 1.000 25.12163 177 HIS B CA 1
ATOM 3120 C C . HIS B 1 185 ? -15.09550 39.42878 -5.74645 1.000 21.74421 177 HIS B C 1
ATOM 3121 O O . HIS B 1 185 ? -14.13546 40.14646 -6.04131 1.000 22.43878 177 HIS B O 1
ATOM 3128 N N . ASN B 1 186 ? -15.02238 38.09086 -5.71909 1.000 20.27207 178 ASN B N 1
ATOM 3129 C CA . ASN B 1 186 ? -13.82842 37.32918 -6.08954 1.000 18.84144 178 ASN B CA 1
ATOM 3130 C C . ASN B 1 186 ? -12.64112 37.61457 -5.17886 1.000 23.11309 178 ASN B C 1
ATOM 3131 O O . ASN B 1 186 ? -11.49436 37.49059 -5.59763 1.000 20.58859 178 ASN B O 1
ATOM 3136 N N . VAL B 1 187 ? -12.90053 37.93106 -3.91575 1.000 19.51652 179 VAL B N 1
ATOM 3137 C CA . VAL B 1 187 ? -11.84629 38.07236 -2.92265 1.000 15.14565 179 VAL B CA 1
ATOM 3138 C C . VAL B 1 187 ? -11.81231 36.82897 -2.03974 1.000 16.53262 179 VAL B C 1
ATOM 3139 O O . VAL B 1 187 ? -12.85513 36.39976 -1.51835 1.000 18.43925 179 VAL B O 1
ATOM 3143 N N . ARG B 1 188 ? -10.61959 36.26707 -1.86627 1.000 13.84370 180 ARG B N 1
ATOM 3144 C CA . ARG B 1 188 ? -10.35472 35.15261 -0.96235 1.000 12.83019 180 ARG B CA 1
ATOM 3145 C C . ARG B 1 188 ? -9.63414 35.62107 0.28860 1.000 15.86818 180 ARG B C 1
ATOM 3146 O O . ARG B 1 188 ? -8.93191 36.63398 0.28177 1.000 15.94814 180 ARG B O 1
ATOM 3154 N N . SER B 1 189 ? -9.74844 34.82231 1.35531 1.000 12.68406 181 SER B N 1
ATOM 3155 C CA . SER B 1 189 ? -9.02282 35.09605 2.59201 1.000 13.07410 181 SER B CA 1
ATOM 3156 C C . SER B 1 189 ? -8.33836 33.83550 3.07967 1.000 12.24707 181 SER B C 1
ATOM 3157 O O . SER B 1 189 ? -8.80406 32.71345 2.84120 1.000 13.89560 181 SER B O 1
ATOM 3160 N N . HIS B 1 190 ? -7.21688 34.02733 3.76390 1.000 11.85360 182 HIS B N 1
ATOM 3161 C CA . HIS B 1 190 ? -6.53026 32.89914 4.38636 1.000 14.55303 182 HIS B CA 1
ATOM 3162 C C . HIS B 1 190 ? -5.75880 33.42042 5.57930 1.000 14.37577 182 HIS B C 1
ATOM 3163 O O . HIS B 1 190 ? -5.45173 34.61558 5.66837 1.000 12.59706 182 HIS B O 1
ATOM 3170 N N . VAL B 1 191 ? -5.35355 32.49229 6.45115 1.000 13.34944 183 VAL B N 1
ATOM 3171 C CA . VAL B 1 191 ? -4.49408 32.82792 7.58364 1.000 15.45674 183 VAL B CA 1
ATOM 3172 C C . VAL B 1 191 ? -3.32945 31.85167 7.53422 1.000 16.73695 183 VAL B C 1
ATOM 3173 O O . VAL B 1 191 ? -3.54982 30.64071 7.47023 1.000 17.45076 183 VAL B O 1
ATOM 3177 N N . VAL B 1 192 ? -2.10228 32.36485 7.51994 1.000 14.47180 184 VAL B N 1
ATOM 3178 C CA . VAL B 1 192 ? -0.93987 31.49032 7.64482 1.000 13.99943 184 VAL B CA 1
ATOM 3179 C C . VAL B 1 192 ? -0.46810 31.51352 9.09074 1.000 15.92670 184 VAL B C 1
ATOM 3180 O O . VAL B 1 192 ? -0.42813 32.57623 9.72540 1.000 16.29237 184 VAL B O 1
ATOM 3184 N N . CYS B 1 193 ? -0.10348 30.33895 9.61597 1.000 13.06607 185 CYS B N 1
ATOM 3185 C CA . CYS B 1 193 ? 0.16138 30.17097 11.04681 1.000 13.53775 185 CYS B CA 1
ATOM 3186 C C . CYS B 1 193 ? 1.52448 29.51992 11.21930 1.000 14.97914 185 CYS B C 1
ATOM 3187 O O . CYS B 1 193 ? 1.61928 28.29781 11.40165 1.000 17.62155 185 CYS B O 1
ATOM 3190 N N . PRO B 1 194 ? 2.59485 30.30916 11.21884 1.000 15.56104 186 PRO B N 1
ATOM 3191 C CA . PRO B 1 194 ? 3.92892 29.72871 11.39938 1.000 16.93091 186 PRO B CA 1
ATOM 3192 C C . PRO B 1 194 ? 4.13284 29.26580 12.82272 1.000 16.56168 186 PRO B C 1
ATOM 3193 O O . PRO B 1 194 ? 3.53028 29.79464 13.76364 1.000 16.94248 186 PRO B O 1
ATOM 3197 N N . GLY B 1 195 ? 4.99453 28.25244 12.96551 1.000 14.89205 187 GLY B N 1
ATOM 3198 C CA . GLY B 1 195 ? 5.62547 27.95231 14.23066 1.000 18.99766 187 GLY B CA 1
ATOM 3199 C C . GLY B 1 195 ? 6.76016 28.93372 14.44870 1.000 19.65988 187 GLY B C 1
ATOM 3200 O O . GLY B 1 195 ? 6.78597 30.02953 13.88312 1.000 20.76105 187 GLY B O 1
ATOM 3201 N N . PHE B 1 196 ? 7.72564 28.52692 15.26083 1.000 18.64910 188 PHE B N 1
ATOM 3202 C CA . PHE B 1 196 ? 8.85314 29.41568 15.57157 1.000 27.13227 188 PHE B CA 1
ATOM 3203 C C . PHE B 1 196 ? 9.70464 29.72016 14.33948 1.000 22.82369 188 PHE B C 1
ATOM 3204 O O . PHE B 1 196 ? 10.15139 28.80295 13.64656 1.000 23.25653 188 PHE B O 1
ATOM 3212 N N . VAL B 1 197 ? 9.98886 31.00806 14.11112 1.000 18.76674 189 VAL B N 1
ATOM 3213 C CA . VAL B 1 197 ? 10.83421 31.46366 13.00457 1.000 18.86797 189 VAL B CA 1
ATOM 3214 C C . VAL B 1 197 ? 11.88000 32.41340 13.57293 1.000 22.56123 189 VAL B C 1
ATOM 3215 O O . VAL B 1 197 ? 11.54955 33.29156 14.37742 1.000 20.46370 189 VAL B O 1
ATOM 3219 N N . ARG B 1 198 ? 13.14168 32.22998 13.17008 1.000 22.02391 190 ARG B N 1
ATOM 3220 C CA . ARG B 1 198 ? 14.24918 33.04282 13.68076 1.000 27.23872 190 ARG B CA 1
ATOM 3221 C C . ARG B 1 198 ? 14.16942 34.44121 13.07620 1.000 29.76625 190 ARG B C 1
ATOM 3222 O O . ARG B 1 198 ? 14.63413 34.67710 11.95976 1.000 28.33057 190 ARG B O 1
ATOM 3230 N N . THR B 1 199 ? 13.55357 35.36903 13.80868 1.000 23.83029 191 THR B N 1
ATOM 3231 C CA . THR B 1 199 ? 13.47004 36.78555 13.45205 1.000 24.51160 191 THR B CA 1
ATOM 3232 C C . THR B 1 199 ? 13.75112 37.62844 14.68554 1.000 28.40889 191 THR B C 1
ATOM 3233 O O . THR B 1 199 ? 13.83057 37.08040 15.79828 1.000 24.67051 191 THR B O 1
ATOM 3237 N N . PRO B 1 200 ? 13.86131 38.96135 14.54756 1.000 24.15892 192 PRO B N 1
ATOM 3238 C CA . PRO B 1 200 ? 14.02806 39.79510 15.74976 1.000 27.19579 192 PRO B CA 1
ATOM 3239 C C . PRO B 1 200 ? 12.90181 39.65353 16.76930 1.000 24.80437 192 PRO B C 1
ATOM 3240 O O . PRO B 1 200 ? 13.14109 39.87212 17.96663 1.000 29.50549 192 PRO B O 1
ATOM 3244 N N . LEU B 1 201 ? 11.68888 39.29897 16.33724 1.000 22.50653 193 LEU B N 1
ATOM 3245 C CA . LEU B 1 201 ? 10.59794 39.10493 17.28925 1.000 26.54202 193 LEU B CA 1
ATOM 3246 C C . LEU B 1 201 ? 10.91407 37.96432 18.25239 1.000 29.81255 193 LEU B C 1
ATOM 3247 O O . LEU B 1 201 ? 10.65525 38.06391 19.45803 1.000 30.29489 193 LEU B O 1
ATOM 3252 N N . VAL B 1 202 ? 11.49511 36.87952 17.73556 1.000 26.37010 194 VAL B N 1
ATOM 3253 C CA . VAL B 1 202 ? 11.99973 35.80389 18.58641 1.000 26.24178 194 VAL B CA 1
ATOM 3254 C C . VAL B 1 202 ? 13.23916 36.25216 19.36635 1.000 31.90900 194 VAL B C 1
ATOM 3255 O O . VAL B 1 202 ? 13.33720 36.03252 20.58145 1.000 30.32881 194 VAL B O 1
ATOM 3259 N N . ASP B 1 203 ? 14.19912 36.90545 18.69342 1.000 31.34927 195 ASP B N 1
ATOM 3260 C CA . ASP B 1 203 ? 15.44619 37.28710 19.36709 1.000 32.27682 195 ASP B CA 1
ATOM 3261 C C . ASP B 1 203 ? 15.20027 38.09544 20.63251 1.000 35.42041 195 ASP B C 1
ATOM 3262 O O . ASP B 1 203 ? 15.93512 37.95899 21.61584 1.000 34.89718 195 ASP B O 1
ATOM 3267 N N . LYS B 1 204 ? 14.21587 38.99364 20.60469 1.000 32.25646 196 LYS B N 1
ATOM 3268 C CA . LYS B 1 204 ? 13.99904 39.86829 21.75345 1.000 34.00105 196 LYS B CA 1
ATOM 3269 C C . LYS B 1 204 ? 13.39630 39.13021 22.95011 1.000 42.87271 196 LYS B C 1
ATOM 3270 O O . LYS B 1 204 ? 13.52958 39.61268 24.07911 1.000 39.18750 196 LYS B O 1
ATOM 3276 N N . GLN B 1 205 ? 12.76880 37.96428 22.73322 1.000 39.0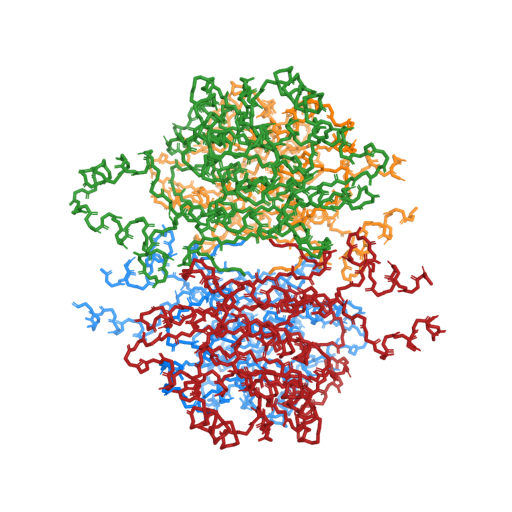3657 197 GLN B N 1
ATOM 3277 C CA . GLN B 1 205 ? 12.11079 37.22728 23.81414 1.000 35.58041 197 GLN B CA 1
ATOM 3278 C C . GLN B 1 205 ? 13.06894 36.31921 24.56459 1.000 47.16722 197 GLN B C 1
ATOM 3279 O O . GLN B 1 205 ? 13.06352 36.28309 25.80099 1.000 63.12943 197 GLN B O 1
ATOM 3285 N N . ILE B 1 206 ? 13.86686 35.55134 23.83322 1.000 40.62318 198 ILE B N 1
ATOM 3286 C CA . ILE B 1 206 ? 14.70754 34.50023 24.40335 1.000 46.99338 198 ILE B CA 1
ATOM 3287 C C . ILE B 1 206 ? 15.53721 34.95878 25.60135 1.000 57.76915 198 ILE B C 1
ATOM 3288 O O . ILE B 1 206 ? 15.60352 34.21746 26.59118 1.000 66.20382 198 ILE B O 1
ATOM 3293 N N . PRO B 1 207 ? 16.19417 36.13362 25.57876 1.000 64.01375 199 PRO B N 1
ATOM 3294 C CA . PRO B 1 207 ? 16.96365 36.54547 26.77078 1.000 67.10023 199 PRO B CA 1
ATOM 3295 C C . PRO B 1 207 ? 16.13164 36.63808 28.03794 1.000 65.65181 199 PRO B C 1
ATOM 3296 O O . PRO B 1 207 ? 16.59752 36.22229 29.10576 1.000 71.45043 199 PRO B O 1
ATOM 3300 N N . GLU B 1 208 ? 14.91635 37.18362 27.94940 1.000 54.17481 200 GLU B N 1
ATOM 3301 C CA . GLU B 1 208 ? 14.02820 37.24768 29.10702 1.000 55.91872 200 GLU B CA 1
ATOM 3302 C C . GLU B 1 208 ? 13.73302 35.84963 29.64642 1.000 64.93833 200 GLU B C 1
ATOM 3303 O O . GLU B 1 208 ? 14.08461 35.51512 30.78792 1.000 59.60833 200 GLU B O 1
ATOM 3305 N N . GLN B 1 209 ? 13.07506 35.01929 28.83539 1.000 54.63866 201 GLN B N 1
ATOM 3306 C CA . GLN B 1 209 ? 12.87010 33.61734 29.17285 1.000 49.53672 201 GLN B CA 1
ATOM 3307 C C . GLN B 1 209 ? 14.22269 32.92003 29.27621 1.000 50.59347 201 GLN B C 1
ATOM 3308 O O . GLN B 1 209 ? 14.53149 32.28348 30.27656 1.000 60.25828 201 GLN B O 1
ATOM 3310 N N . GLU B 1 218 ? 20.63236 27.64383 24.84249 1.000 82.61872 210 GLU B N 1
ATOM 3311 C CA . GLU B 1 218 ? 19.95251 26.85539 23.81971 1.000 80.18481 210 GLU B CA 1
ATOM 3312 C C . GLU B 1 218 ? 18.86211 25.99619 24.43534 1.000 82.27706 210 GLU B C 1
ATOM 3313 O O . GLU B 1 218 ? 18.11712 25.32561 23.72209 1.000 83.47665 210 GLU B O 1
ATOM 3315 N N . GLU B 1 219 ? 18.77639 26.01510 25.76734 1.000 75.02847 211 GLU B N 1
ATOM 3316 C CA . GLU B 1 219 ? 17.76600 25.21492 26.45282 1.000 75.84924 211 GLU B CA 1
ATOM 3317 C C . GLU B 1 219 ? 16.35839 25.71950 26.14651 1.000 69.42379 211 GLU B C 1
ATOM 3318 O O . GLU B 1 219 ? 15.46072 24.92766 25.83390 1.000 67.80028 211 GLU B O 1
ATOM 3320 N N . VAL B 1 220 ? 16.14507 27.03702 26.22614 1.000 66.21932 212 VAL B N 1
ATOM 3321 C CA . VAL B 1 220 ? 14.82583 27.59902 25.92735 1.000 63.54905 212 VAL B CA 1
ATOM 3322 C C . VAL B 1 220 ? 14.43672 27.33108 24.47768 1.000 66.80604 212 VAL B C 1
ATOM 3323 O O . VAL B 1 220 ? 13.24703 27.25588 24.14459 1.000 65.87496 212 VAL B O 1
ATOM 3327 N N . ILE B 1 221 ? 15.42312 27.17297 23.59805 1.000 69.56933 213 ILE B N 1
ATOM 3328 C CA . ILE B 1 221 ? 15.14571 26.96562 22.17980 1.000 66.09812 213 ILE B CA 1
ATOM 3329 C C . ILE B 1 221 ? 14.80543 25.50517 21.90299 1.000 63.24464 213 ILE B C 1
ATOM 3330 O O . ILE B 1 221 ? 13.74868 25.19110 21.34265 1.000 62.70074 213 ILE B O 1
ATOM 3335 N N . LYS B 1 222 ? 15.69618 24.59090 22.29772 1.000 69.99411 214 LYS B N 1
ATOM 3336 C CA . LYS B 1 222 ? 15.51439 23.18243 21.95713 1.000 70.23646 214 LYS B CA 1
ATOM 3337 C C . LYS B 1 222 ? 14.34911 22.56704 22.72334 1.000 69.92908 214 LYS B C 1
ATOM 3338 O O . LYS B 1 222 ? 13.61868 21.72581 22.18296 1.000 66.28786 214 LYS B O 1
ATOM 3340 N N . LYS B 1 223 ? 14.15316 22.97605 23.97686 1.000 65.27759 215 LYS B N 1
ATOM 3341 C CA . LYS B 1 223 ? 13.12269 22.37821 24.81901 1.000 63.68468 215 LYS B CA 1
ATOM 3342 C C . LYS B 1 223 ? 11.84215 23.20302 24.81549 1.000 51.83579 215 LYS B C 1
ATOM 3343 O O . LYS B 1 223 ? 10.81843 22.76125 24.28669 1.000 62.19203 215 LYS B O 1
ATOM 3345 N N . VAL B 1 224 ? 11.89855 24.40024 25.39971 1.000 56.25604 216 VAL B N 1
ATOM 3346 C CA . VAL B 1 224 ? 10.69872 25.21485 25.58932 1.000 58.08089 216 VAL B CA 1
ATOM 3347 C C . VAL B 1 224 ? 10.01139 25.48244 24.25871 1.000 58.85573 216 VAL B C 1
ATOM 3348 O O . VAL B 1 224 ? 8.78779 25.35942 24.13860 1.000 65.67540 216 VAL B O 1
ATOM 3352 N N . MET B 1 225 ? 10.78258 25.86389 23.23990 1.000 55.28055 217 MET B N 1
ATOM 3353 C CA . MET B 1 225 ? 10.19362 26.20082 21.93907 1.000 52.19761 217 MET B CA 1
ATOM 3354 C C . MET B 1 225 ? 10.05162 24.94546 21.08201 1.000 46.70914 217 MET B C 1
ATOM 3355 O O . MET B 1 225 ? 8.94416 24.43274 20.89796 1.000 53.33938 217 MET B O 1
ATOM 3360 N N . LEU B 1 226 ? 11.16531 24.42338 20.57352 1.000 39.70353 218 LEU B N 1
ATOM 3361 C CA . LEU B 1 226 ? 11.07351 23.37020 19.56900 1.000 36.88001 218 LEU B CA 1
ATOM 3362 C C . LEU B 1 226 ? 10.51947 22.05619 20.12014 1.000 40.33875 218 LEU B C 1
ATOM 3363 O O . LEU B 1 226 ? 10.16589 21.17500 19.32768 1.000 33.37413 218 LEU B O 1
ATOM 3368 N N . GLY B 1 227 ? 10.40482 21.91213 21.44517 1.000 41.79570 219 GLY B N 1
ATOM 3369 C CA . GLY B 1 227 ? 9.82233 20.71233 22.03075 1.000 34.60987 219 GLY B CA 1
ATOM 3370 C C . GLY B 1 227 ? 8.38161 20.45133 21.62357 1.000 38.71537 219 GLY B C 1
ATOM 3371 O O . GLY B 1 227 ? 7.88081 19.34121 21.83160 1.000 28.30865 219 GLY B O 1
ATOM 3372 N N . ASN B 1 228 ? 7.70256 21.45392 21.05611 1.000 32.64051 220 ASN B N 1
ATOM 3373 C CA . ASN B 1 228 ? 6.32881 21.31484 20.58524 1.000 30.46527 220 ASN B CA 1
ATOM 3374 C C . ASN B 1 228 ? 6.23515 20.72050 19.17819 1.000 26.82262 220 ASN B C 1
ATOM 3375 O O . ASN B 1 228 ? 5.15639 20.27835 18.76229 1.000 22.02074 220 ASN B O 1
ATOM 3380 N N . THR B 1 229 ? 7.33412 20.70352 18.44370 1.000 22.03615 221 THR B N 1
ATOM 3381 C CA . THR B 1 229 ? 7.37777 20.21589 17.07848 1.000 21.41311 221 THR B CA 1
ATOM 3382 C C . THR B 1 229 ? 7.60040 18.70793 17.09231 1.000 19.77329 221 THR B C 1
ATOM 3383 O O . THR B 1 229 ? 7.99258 18.12617 18.10676 1.000 22.27056 221 THR B O 1
ATOM 3387 N N . VAL B 1 230 ? 7.37781 18.06711 15.93975 1.000 18.73550 222 VAL B N 1
ATOM 3388 C CA . VAL B 1 230 ? 7.61087 16.61946 15.86128 1.000 17.83414 222 VAL B CA 1
ATOM 3389 C C . VAL B 1 230 ? 9.05421 16.29120 15.51856 1.000 22.87004 222 VAL B C 1
ATOM 3390 O O . VAL B 1 230 ? 9.48011 15.14010 15.70017 1.000 22.74223 222 VAL B O 1
ATOM 3394 N N . ASP B 1 231 ? 9.82829 17.27449 15.04204 1.000 20.87690 223 ASP B N 1
ATOM 3395 C CA . ASP B 1 231 ? 11.16327 17.03404 14.54171 1.000 24.73831 223 ASP B CA 1
ATOM 3396 C C . ASP B 1 231 ? 12.22135 17.95438 15.13401 1.000 22.13535 223 ASP B C 1
ATOM 3397 O O . ASP B 1 231 ? 13.40024 17.77095 14.82841 1.000 24.15792 223 ASP B O 1
ATOM 3402 N N . GLY B 1 232 ? 11.84942 18.91364 15.98226 1.000 22.03285 224 GLY B N 1
ATOM 3403 C CA . GLY B 1 232 ? 12.84652 19.79572 16.58170 1.000 26.53674 224 GLY B CA 1
ATOM 3404 C C . GLY B 1 232 ? 13.45160 20.80769 15.62442 1.000 25.70889 224 GLY B C 1
ATOM 3405 O O . GLY B 1 232 ? 14.61192 21.20490 15.80072 1.000 27.98168 224 GLY B O 1
ATOM 3406 N N . VAL B 1 233 ? 12.69679 21.23107 14.61474 1.000 24.64931 225 VAL B N 1
ATOM 3407 C CA . VAL B 1 233 ? 13.18539 22.08061 13.52955 1.000 34.85033 225 VAL B CA 1
ATOM 3408 C C . VAL B 1 233 ? 12.43043 23.40549 13.56799 1.000 22.55629 225 VAL B C 1
ATOM 3409 O O . VAL B 1 233 ? 11.19883 23.41007 13.64097 1.000 24.23445 225 VAL B O 1
ATOM 3413 N N . PHE B 1 234 ? 13.16184 24.52368 13.53298 1.000 25.06814 226 PHE B N 1
ATOM 3414 C CA . PHE B 1 234 ? 12.52336 25.82465 13.33878 1.000 23.16027 226 PHE B CA 1
ATOM 3415 C C . PHE B 1 234 ? 11.80254 25.87392 12.00145 1.000 22.42976 226 PHE B C 1
ATOM 3416 O O . PHE B 1 234 ? 12.30500 25.37716 10.99274 1.000 23.20872 226 PHE B O 1
ATOM 3424 N N . THR B 1 235 ? 10.67084 26.56958 11.97336 1.000 18.58276 227 THR B N 1
ATOM 3425 C CA . THR B 1 235 ? 10.08884 26.97321 10.70207 1.000 20.62731 227 THR B CA 1
ATOM 3426 C C . THR B 1 235 ? 10.97487 28.06002 10.07655 1.000 19.56996 227 THR B C 1
ATOM 3427 O O . THR B 1 235 ? 11.57011 28.88194 10.78178 1.000 21.68534 227 THR B O 1
ATOM 3431 N N . THR B 1 236 ? 11.11010 28.04711 8.75386 1.000 18.93143 228 THR B N 1
ATOM 3432 C CA . THR B 1 236 ? 11.95063 29.04660 8.09933 1.000 21.03001 228 THR B CA 1
ATOM 3433 C C . THR B 1 236 ? 11.10118 30.12649 7.45262 1.000 21.33427 228 THR B C 1
ATOM 3434 O O . THR B 1 236 ? 9.91054 29.94600 7.20247 1.000 19.86509 228 THR B O 1
ATOM 3438 N N . VAL B 1 237 ? 11.72855 31.27536 7.18858 1.000 17.36625 229 VAL B N 1
ATOM 3439 C CA . VAL B 1 237 ? 10.99556 32.30252 6.45820 1.000 15.57768 229 VAL B CA 1
ATOM 3440 C C . VAL B 1 237 ? 10.62838 31.78912 5.08890 1.000 16.67694 229 VAL B C 1
ATOM 3441 O O . VAL B 1 237 ? 9.60492 32.18840 4.52562 1.000 14.63060 229 VAL B O 1
ATOM 3445 N N . GLN B 1 238 ? 11.44870 30.88452 4.52873 1.000 16.86785 230 GLN B N 1
ATOM 3446 C CA . GLN B 1 238 ? 11.10990 30.29952 3.23744 1.000 16.10991 230 GLN B CA 1
ATOM 3447 C C . GLN B 1 238 ? 9.85678 29.43546 3.32118 1.000 18.88486 230 GLN B C 1
ATOM 3448 O O . GLN B 1 238 ? 9.03252 29.47567 2.40566 1.000 17.83719 230 GLN B O 1
ATOM 3454 N N . ASP B 1 239 ? 9.72745 28.60279 4.37140 1.000 16.29331 231 ASP B N 1
ATOM 3455 C CA . ASP B 1 239 ? 8.49947 27.81005 4.57842 1.000 20.47941 231 ASP B CA 1
ATOM 3456 C C . ASP B 1 239 ? 7.26352 28.69707 4.48576 1.000 18.81923 231 ASP B C 1
ATOM 3457 O O . ASP B 1 239 ? 6.25552 28.35079 3.84982 1.000 16.83186 231 ASP B O 1
ATOM 3462 N N . VAL B 1 240 ? 7.30554 29.82473 5.19185 1.000 15.81279 232 VAL B N 1
ATOM 3463 C CA . VAL B 1 240 ? 6.14333 30.70268 5.25094 1.000 13.31799 232 VAL B CA 1
ATOM 3464 C C . VAL B 1 240 ? 5.89738 31.35719 3.89922 1.000 14.22466 232 VAL B C 1
ATOM 3465 O O . VAL B 1 240 ? 4.76014 31.38587 3.40834 1.000 15.44082 232 VAL B O 1
ATOM 3469 N N . ALA B 1 241 ? 6.95192 31.91889 3.29642 1.000 13.07792 233 ALA B N 1
ATOM 3470 C CA . ALA B 1 241 ? 6.79468 32.60141 2.01623 1.000 15.38456 233 ALA B CA 1
ATOM 3471 C C . ALA B 1 241 ? 6.30816 31.65068 0.92672 1.000 14.70678 233 ALA B C 1
ATOM 3472 O O . ALA B 1 241 ? 5.48625 32.04012 0.08695 1.000 15.99981 233 ALA B O 1
ATOM 3474 N N . GLN B 1 242 ? 6.80694 30.40002 0.90915 1.000 16.52601 234 GLN B N 1
ATOM 3475 C CA . GLN B 1 242 ? 6.34663 29.46055 -0.11456 1.000 14.20456 234 GLN B CA 1
ATOM 3476 C C . GLN B 1 242 ? 4.86598 29.16173 0.04087 1.000 17.06151 234 GLN B C 1
ATOM 3477 O O . GLN B 1 242 ? 4.14026 29.02415 -0.95529 1.000 14.93166 234 GLN B O 1
ATOM 3483 N N . THR B 1 243 ? 4.39574 29.05549 1.28628 1.000 13.83079 235 THR B N 1
ATOM 3484 C CA . THR B 1 243 ? 2.96212 28.87820 1.52144 1.000 14.84266 235 THR B CA 1
ATOM 3485 C C . THR B 1 243 ? 2.15670 30.09860 1.07071 1.000 14.83436 235 THR B C 1
ATOM 3486 O O . THR B 1 243 ? 1.10754 29.95652 0.41940 1.000 15.54076 235 THR B O 1
ATOM 3490 N N . VAL B 1 244 ? 2.65228 31.30893 1.36351 1.000 14.52754 236 VAL B N 1
ATOM 3491 C CA . VAL B 1 244 ? 1.98680 32.52896 0.89290 1.000 13.60663 236 VAL B CA 1
ATOM 3492 C C . VAL B 1 244 ? 1.91568 32.56085 -0.63190 1.000 14.76301 236 VAL B C 1
ATOM 3493 O O . VAL B 1 244 ? 0.87931 32.92340 -1.20710 1.000 14.13615 236 VAL B O 1
ATOM 3497 N N . LEU B 1 245 ? 2.99651 32.16305 -1.31160 1.000 14.43480 237 LEU B N 1
ATOM 3498 C CA . LEU B 1 245 ? 2.99326 32.18588 -2.77421 1.000 16.10080 237 LEU B CA 1
ATOM 3499 C C . LEU B 1 245 ? 2.01517 31.16498 -3.34192 1.000 18.28594 237 LEU B C 1
ATOM 3500 O O . LEU B 1 245 ? 1.31759 31.44784 -4.32767 1.000 18.73784 237 LEU B O 1
ATOM 3505 N N . PHE B 1 246 ? 1.96877 29.97405 -2.74525 1.000 14.81726 238 PHE B N 1
ATOM 3506 C CA . PHE B 1 246 ? 0.98955 28.95796 -3.14507 1.000 17.33854 238 PHE B CA 1
ATOM 3507 C C . PHE B 1 246 ? -0.43805 29.48930 -3.05383 1.000 16.78257 238 PHE B C 1
ATOM 3508 O O . PHE B 1 246 ? -1.23404 29.31838 -3.99043 1.000 17.78027 238 PHE B O 1
ATOM 3516 N N . LEU B 1 247 ? -0.78985 30.11311 -1.91833 1.000 13.39589 239 LEU B N 1
ATOM 3517 C CA . LEU B 1 247 ? -2.12755 30.68171 -1.76506 1.000 14.73153 239 LEU B CA 1
ATOM 3518 C C . LEU B 1 247 ? -2.35480 31.79752 -2.76155 1.000 17.24353 239 LEU B C 1
ATOM 3519 O O . LEU B 1 247 ? -3.43542 31.90338 -3.34684 1.000 18.26323 239 LEU B O 1
ATOM 3524 N N . SER B 1 248 ? -1.33996 32.64267 -2.96358 1.000 16.00224 240 SER B N 1
ATOM 3525 C CA . SER B 1 248 ? -1.51563 33.83742 -3.78337 1.000 16.93459 240 SER B CA 1
ATOM 3526 C C . SER B 1 248 ? -1.80369 33.48534 -5.23336 1.000 23.15391 240 SER B C 1
ATOM 3527 O O . SER B 1 248 ? -2.53450 34.22005 -5.91382 1.000 22.70338 240 SER B O 1
ATOM 3530 N N . ALA B 1 249 ? -1.24192 32.37049 -5.71517 1.000 18.74186 241 ALA B N 1
ATOM 3531 C CA . ALA B 1 249 ? -1.35896 31.95933 -7.10452 1.000 21.38000 241 ALA B CA 1
ATOM 3532 C C . ALA B 1 249 ? -2.44083 30.91863 -7.33263 1.000 22.56314 241 ALA B C 1
ATOM 3533 O O . ALA B 1 249 ? -2.64351 30.50495 -8.47774 1.000 20.57993 241 ALA B O 1
ATOM 3535 N N . PHE B 1 250 ? -3.13748 30.48837 -6.29194 1.000 17.63364 242 PHE B N 1
ATOM 3536 C CA . PHE B 1 250 ? -4.04940 29.36322 -6.45423 1.000 18.72118 242 PHE B CA 1
ATOM 3537 C C . PHE B 1 250 ? -5.17548 29.73936 -7.41993 1.000 18.44310 242 PHE B C 1
ATOM 3538 O O . PHE B 1 250 ? -5.72935 30.84088 -7.33491 1.000 20.58369 242 PHE B O 1
ATOM 3546 N N . PRO B 1 251 ? -5.52753 28.85653 -8.35912 1.000 23.34434 243 PRO B N 1
ATOM 3547 C CA . PRO B 1 251 ? -6.37853 29.28313 -9.48744 1.000 29.74762 243 PRO B CA 1
ATOM 3548 C C . PRO B 1 251 ? -7.84901 29.47653 -9.15520 1.000 26.81594 243 PRO B C 1
ATOM 3549 O O . PRO B 1 251 ? -8.55457 30.11830 -9.94475 1.000 30.10296 243 PRO B O 1
ATOM 3553 N N . SER B 1 252 ? -8.34398 28.95468 -8.03926 1.000 18.42311 244 SER B N 1
ATOM 3554 C CA . SER B 1 252 ? -9.73857 29.15983 -7.67752 1.000 16.95825 244 SER B CA 1
ATOM 3555 C C . SER B 1 252 ? -9.78395 29.63439 -6.23746 1.000 19.79864 244 SER B C 1
ATOM 3556 O O . SER B 1 252 ? -8.75305 29.72083 -5.56630 1.000 18.49029 244 SER B O 1
ATOM 3559 N N . ALA B 1 253 ? -10.99474 29.91068 -5.75603 1.000 14.45046 245 ALA B N 1
ATOM 3560 C CA . ALA B 1 253 ? -11.22133 30.27581 -4.36653 1.000 16.26132 245 ALA B CA 1
ATOM 3561 C C . ALA B 1 253 ? -11.35396 29.06835 -3.45616 1.000 15.68493 245 ALA B C 1
ATOM 3562 O O . ALA B 1 253 ? -11.88934 29.20246 -2.35137 1.000 14.39295 245 ALA B O 1
ATOM 3564 N N . ALA B 1 254 ? -10.85517 27.88891 -3.85582 1.000 16.40368 246 ALA B N 1
ATOM 3565 C CA . ALA B 1 254 ? -11.16285 26.68801 -3.09163 1.000 15.81401 246 ALA B CA 1
ATOM 3566 C C . ALA B 1 254 ? -10.60508 26.73434 -1.67268 1.000 15.44527 246 ALA B C 1
ATOM 3567 O O . ALA B 1 254 ? -11.15188 26.07599 -0.78201 1.000 13.01824 246 ALA B O 1
ATOM 3569 N N . LEU B 1 255 ? -9.52647 27.47841 -1.42978 1.000 15.28031 247 LEU B N 1
ATOM 3570 C CA . LEU B 1 255 ? -8.90915 27.46284 -0.10299 1.000 15.41094 247 LEU B CA 1
ATOM 3571 C C . LEU B 1 255 ? -9.35255 28.63452 0.77607 1.000 12.65278 247 LEU B C 1
ATOM 3572 O O . LEU B 1 255 ? -8.79121 28.83743 1.87267 1.000 13.40628 247 LEU B O 1
ATOM 3577 N N . THR B 1 256 ? -10.36967 29.38180 0.35290 1.000 11.73460 248 THR B N 1
ATOM 3578 C CA . THR B 1 256 ? -10.74103 30.59250 1.07388 1.000 16.53596 248 THR B CA 1
ATOM 3579 C C . THR B 1 256 ? -11.27105 30.26902 2.47658 1.000 16.02632 248 THR B C 1
ATOM 3580 O O . THR B 1 256 ? -11.94619 29.25725 2.70527 1.000 15.66887 248 THR B O 1
ATOM 3584 N N . GLY B 1 257 ? -10.93146 31.13249 3.43160 1.000 12.49655 249 GLY B N 1
ATOM 3585 C CA . GLY B 1 257 ? -11.39782 30.98982 4.79511 1.000 12.74859 249 GLY B CA 1
ATOM 3586 C C . GLY B 1 257 ? -10.55751 30.07518 5.66673 1.000 14.98733 249 GLY B C 1
ATOM 3587 O O . GLY B 1 257 ? -10.83354 29.97780 6.86999 1.000 15.33234 249 GLY B O 1
ATOM 3588 N N . GLN B 1 258 ? -9.53235 29.42805 5.11558 1.000 13.71114 250 GLN B N 1
ATOM 3589 C CA . GLN B 1 258 ? -8.77853 28.39805 5.83068 1.000 13.13273 250 GLN B CA 1
ATOM 3590 C C . GLN B 1 258 ? -7.52073 28.97495 6.45911 1.000 14.48514 250 GLN B C 1
ATOM 3591 O O . GLN B 1 258 ? -6.95343 29.94752 5.95119 1.000 14.16380 250 GLN B O 1
ATOM 3597 N N . SER B 1 259 ? -7.08481 28.36987 7.57450 1.000 12.49853 251 SER B N 1
ATOM 3598 C CA . SER B 1 259 ? -5.77364 28.66967 8.13528 1.000 13.36445 251 SER B CA 1
ATOM 3599 C C . SER B 1 259 ? -4.83749 27.49313 7.88226 1.000 14.74756 251 SER B C 1
ATOM 3600 O O . SER B 1 259 ? -5.26609 26.33872 7.76228 1.000 11.71408 251 SER B O 1
ATOM 3603 N N . PHE B 1 260 ? -3.55563 27.81381 7.71019 1.000 11.53224 252 PHE B N 1
ATOM 3604 C CA . PHE B 1 260 ? -2.53689 26.84952 7.30430 1.000 12.10847 252 PHE B CA 1
ATOM 3605 C C . PHE B 1 260 ? -1.44683 26.88458 8.35032 1.000 16.34683 252 PHE B C 1
ATOM 3606 O O . PHE B 1 260 ? -0.79501 27.91431 8.54326 1.000 13.30341 252 PHE B O 1
ATOM 3614 N N . ILE B 1 261 ? -1.29123 25.78008 9.05457 1.000 14.36354 253 ILE B N 1
ATOM 3615 C CA . ILE B 1 261 ? -0.33469 25.69136 10.13899 1.000 14.18298 253 ILE B CA 1
ATOM 3616 C C . ILE B 1 261 ? 0.98281 25.25664 9.53282 1.000 15.39835 253 ILE B C 1
ATOM 3617 O O . ILE B 1 261 ? 1.07145 24.16310 8.97257 1.000 17.50393 253 ILE B O 1
ATOM 3622 N N . VAL B 1 262 ? 2.00183 26.10608 9.66507 1.000 14.99180 254 VAL B N 1
ATOM 3623 C CA . VAL B 1 262 ? 3.29842 25.85982 9.04601 1.000 18.31137 254 VAL B CA 1
ATOM 3624 C C . VAL B 1 262 ? 4.29975 25.77880 10.18770 1.000 17.09529 254 VAL B C 1
ATOM 3625 O O . VAL B 1 262 ? 5.02208 26.73641 10.44461 1.000 20.19944 254 VAL B O 1
ATOM 3629 N N . SER B 1 263 ? 4.29915 24.66784 10.93466 1.000 15.48682 255 SER B N 1
ATOM 3630 C CA . SER B 1 263 ? 4.95369 24.68606 12.24340 1.000 17.46176 255 SER B CA 1
ATOM 3631 C C . SER B 1 263 ? 5.73391 23.42501 12.57964 1.000 18.51923 255 SER B C 1
ATOM 3632 O O . SER B 1 263 ? 6.16550 23.27564 13.73509 1.000 19.57241 255 SER B O 1
ATOM 3635 N N . HIS B 1 264 ? 5.90853 22.50593 11.63385 1.000 16.41181 256 HIS B N 1
ATOM 3636 C CA . HIS B 1 264 ? 6.60194 21.24069 11.89565 1.000 14.72166 256 HIS B CA 1
ATOM 3637 C C . HIS B 1 264 ? 5.87913 20.42979 12.96373 1.000 18.96055 256 HIS B C 1
ATOM 3638 O O . HIS B 1 264 ? 6.50297 19.85592 13.86217 1.000 18.54969 256 HIS B O 1
ATOM 3645 N N . GLY B 1 265 ? 4.54884 20.41941 12.88379 1.000 18.18472 257 GLY B N 1
ATOM 3646 C CA . GLY B 1 265 ? 3.76518 19.50196 13.69776 1.000 18.70656 257 GLY B CA 1
ATOM 3647 C C . GLY B 1 265 ? 3.33494 20.05224 15.03436 1.000 18.54441 257 GLY B C 1
ATOM 3648 O O . GLY B 1 265 ? 2.82972 19.28991 15.86643 1.000 18.13041 257 GLY B O 1
ATOM 3649 N N . TRP B 1 266 ? 3.54859 21.34232 15.27556 1.000 13.41330 258 TRP B N 1
ATOM 3650 C CA . TRP B 1 266 ? 3.11761 22.00009 16.49928 1.000 18.19200 258 TRP B CA 1
ATOM 3651 C C . TRP B 1 266 ? 1.68611 22.48358 16.26989 1.000 15.38068 258 TRP B C 1
ATOM 3652 O O . TRP B 1 266 ? 1.46076 23.45743 15.54367 1.000 15.60808 258 TRP B O 1
ATOM 3663 N N . PHE B 1 267 ? 0.73530 21.77979 16.89336 1.000 15.82137 259 PHE B N 1
ATOM 3664 C CA . PHE B 1 267 ? -0.71823 21.89167 16.75035 1.000 16.65619 259 PHE B CA 1
ATOM 3665 C C . PHE B 1 267 ? -1.15124 21.31447 15.41676 1.000 15.53158 259 PHE B C 1
ATOM 3666 O O . PHE B 1 267 ? -0.80596 21.85583 14.37027 1.000 16.92185 259 PHE B O 1
ATOM 3674 N N . MET B 1 268 ? -1.92190 20.22992 15.42378 1.000 13.94969 260 MET B N 1
ATOM 3675 C CA . MET B 1 268 ? -2.33820 19.59946 14.18314 1.000 13.50094 260 MET B CA 1
ATOM 3676 C C . MET B 1 268 ? -3.84436 19.75032 14.02309 1.000 15.42278 260 MET B C 1
ATOM 3677 O O . MET B 1 268 ? -4.61210 19.34295 14.90003 1.000 17.62160 260 MET B O 1
ATOM 3682 N N . GLN B 1 269 ? -4.26580 20.34260 12.92250 1.000 13.94172 261 GLN B N 1
ATOM 3683 C CA . GLN B 1 269 ? -5.69637 20.36480 12.59213 1.000 16.74872 261 GLN B CA 1
ATOM 3684 C C . GLN B 1 269 ? -5.84524 19.77019 11.19569 1.000 16.63932 261 GLN B C 1
ATOM 3685 O O . GLN B 1 269 ? -5.05878 20.11441 10.33062 1.000 14.91588 261 GLN B O 1
ATOM 3692 N N . ASN C 1 11 ? -24.01324 23.14426 43.88442 1.000 49.47501 3 ASN C N 1
ATOM 3693 C CA . ASN C 1 11 ? -24.27037 24.07382 44.98356 1.000 49.34283 3 ASN C CA 1
ATOM 3694 C C . ASN C 1 11 ? -23.11594 25.04781 45.18675 1.000 53.41153 3 ASN C C 1
ATOM 3695 O O . ASN C 1 11 ? -21.94962 24.65255 45.23353 1.000 51.13972 3 ASN C O 1
ATOM 3700 N N . LEU C 1 12 ? -23.45965 26.32852 45.33435 1.000 40.46917 4 LEU C N 1
ATOM 3701 C CA . LEU C 1 12 ? -22.47740 27.40295 45.37718 1.000 37.10678 4 LEU C CA 1
ATOM 3702 C C . LEU C 1 12 ? -22.58916 28.23314 46.65109 1.000 41.09057 4 LEU C C 1
ATOM 3703 O O . LEU C 1 12 ? -22.15887 29.39028 46.67456 1.000 33.40116 4 LEU C O 1
ATOM 3708 N N . ASN C 1 13 ? -23.16126 27.67385 47.71317 1.000 38.26410 5 ASN C N 1
ATOM 3709 C CA . ASN C 1 13 ? -23.25894 28.42939 48.95105 1.000 44.07051 5 ASN C CA 1
ATOM 3710 C C . ASN C 1 13 ? -21.86504 28.76948 49.45604 1.000 47.40128 5 ASN C C 1
ATOM 3711 O O . ASN C 1 13 ? -20.94567 27.94894 49.39920 1.000 44.84827 5 ASN C O 1
ATOM 3716 N N . GLY C 1 14 ? -21.69992 30.00889 49.90210 1.000 45.34244 6 GLY C N 1
ATOM 3717 C CA . GLY C 1 14 ? -20.41794 30.49025 50.35102 1.000 43.07012 6 GLY C CA 1
ATOM 3718 C C . GLY C 1 14 ? -19.54570 31.07500 49.26722 1.000 44.83555 6 GLY C C 1
ATOM 3719 O O . GLY C 1 14 ? -18.50027 31.65350 49.58520 1.000 48.51047 6 GLY C O 1
ATOM 3720 N N . LYS C 1 15 ? -19.92518 30.93301 48.00164 1.000 37.35880 7 LYS C N 1
ATOM 3721 C CA . LYS C 1 15 ? -19.17867 31.52780 46.90789 1.000 40.00375 7 LYS C CA 1
ATOM 3722 C C . LYS C 1 15 ? -19.82200 32.83732 46.47262 1.000 32.13841 7 LYS C C 1
ATOM 3723 O O . LYS C 1 15 ? -21.01162 33.08441 46.68730 1.000 33.29682 7 LYS C O 1
ATOM 3729 N N . THR C 1 16 ? -19.00160 33.67972 45.86797 1.000 32.17642 8 THR C N 1
ATOM 3730 C CA A THR C 1 16 ? -19.39268 34.98682 45.35873 0.653 31.40621 8 THR C CA 1
ATOM 3731 C CA B THR C 1 16 ? -19.44040 34.96065 45.34828 0.347 31.42965 8 THR C CA 1
ATOM 3732 C C . THR C 1 16 ? -19.21290 35.00241 43.84629 1.000 31.98487 8 THR C C 1
ATOM 3733 O O . THR C 1 16 ? -18.23848 34.44237 43.33193 1.000 34.18980 8 THR C O 1
ATOM 3740 N N . ALA C 1 17 ? -20.13418 35.64511 43.13968 1.000 24.48018 9 ALA C N 1
ATOM 3741 C CA . ALA C 1 17 ? -20.08478 35.71230 41.69003 1.000 23.18467 9 ALA C CA 1
ATOM 3742 C C . ALA C 1 17 ? -20.31023 37.14283 41.23095 1.000 29.12505 9 ALA C C 1
ATOM 3743 O O . ALA C 1 17 ? -21.11469 37.86650 41.82014 1.000 28.92324 9 ALA C O 1
ATOM 3745 N N . VAL C 1 18 ? -19.58490 37.54835 40.19299 1.000 24.98873 10 VAL C N 1
ATOM 3746 C CA A VAL C 1 18 ? -19.81800 38.80751 39.48889 0.602 24.27521 10 VAL C CA 1
ATOM 3747 C CA B VAL C 1 18 ? -19.84039 38.80130 39.49679 0.398 24.28727 10 VAL C CA 1
ATOM 3748 C C . VAL C 1 18 ? -20.18221 38.46842 38.05124 1.000 24.20683 10 VAL C C 1
ATOM 3749 O O . VAL C 1 18 ? -19.43320 37.74819 37.37694 1.000 20.13940 10 VAL C O 1
ATOM 3756 N N . VAL C 1 19 ? -21.32851 38.96419 37.58947 1.000 23.43150 11 VAL C N 1
ATOM 3757 C CA . VAL C 1 19 ? -21.78619 38.76333 36.21419 1.000 22.79094 11 VAL C CA 1
ATOM 3758 C C . VAL C 1 19 ? -21.90480 40.13046 35.56759 1.000 22.66287 11 VAL C C 1
ATOM 3759 O O . VAL C 1 19 ? -22.72176 40.94933 36.00114 1.000 21.87671 11 VAL C O 1
ATOM 3763 N N . THR C 1 20 ? -21.10303 40.38737 34.54121 1.000 22.30638 12 THR C N 1
ATOM 3764 C CA . THR C 1 20 ? -21.24517 41.65687 33.84575 1.000 21.76024 12 THR C CA 1
ATOM 3765 C C . THR C 1 20 ? -22.34509 41.55146 32.79352 1.000 17.15213 12 THR C C 1
ATOM 3766 O O . THR C 1 20 ? -22.61725 40.47445 32.26105 1.000 20.15005 12 THR C O 1
ATOM 3770 N N . GLY C 1 21 ? -22.99621 42.67969 32.52164 1.000 21.11612 13 GLY C N 1
ATOM 3771 C CA . GLY C 1 21 ? -24.09571 42.67322 31.57967 1.000 21.44606 13 GLY C CA 1
ATOM 3772 C C . GLY C 1 21 ? -25.34973 41.99873 32.08802 1.000 24.97386 13 GLY C C 1
ATOM 3773 O O . GLY C 1 21 ? -26.22401 41.66389 31.28479 1.000 25.43109 13 GLY C O 1
ATOM 3774 N N . ALA C 1 22 ? -25.47915 41.80376 33.40285 1.000 19.15523 14 ALA C N 1
ATOM 3775 C CA . ALA C 1 22 ? -26.54941 40.98177 33.94833 1.000 23.62950 14 ALA C CA 1
ATOM 3776 C C . ALA C 1 22 ? -27.80675 41.76894 34.27455 1.000 21.12837 14 ALA C C 1
ATOM 3777 O O . ALA C 1 22 ? -28.69991 41.23012 34.93346 1.000 23.09022 14 ALA C O 1
ATOM 3779 N N . ALA C 1 23 ? -27.91902 43.02141 33.82637 1.000 23.58140 15 ALA C N 1
ATOM 3780 C CA . ALA C 1 23 ? -29.21499 43.66909 33.96327 1.000 23.22623 15 ALA C CA 1
ATOM 3781 C C . ALA C 1 23 ? -30.25806 43.07458 33.02664 1.000 28.48562 15 ALA C C 1
ATOM 3782 O O . ALA C 1 23 ? -31.44727 43.33977 33.21477 1.000 27.48131 15 ALA C O 1
ATOM 3784 N N . SER C 1 24 ? -29.86489 42.25789 32.04944 1.000 25.80768 16 SER C N 1
ATOM 3785 C CA A SER C 1 24 ? -30.80256 41.83606 31.01744 0.314 27.37139 16 SER C CA 1
ATOM 3786 C CA B SER C 1 24 ? -30.82974 41.80396 31.05997 0.686 27.40195 16 SER C CA 1
ATOM 3787 C C . SER C 1 24 ? -30.37681 40.49322 30.44204 1.000 28.55780 16 SER C C 1
ATOM 3788 O O . SER C 1 24 ? -29.22136 40.07634 30.57914 1.000 24.80857 16 SER C O 1
ATOM 3793 N N . GLY C 1 25 ? -31.33314 39.82884 29.79115 1.000 24.30857 17 GLY C N 1
ATOM 3794 C CA . GLY C 1 25 ? -31.02297 38.71711 28.90054 1.000 25.11097 17 GLY C CA 1
ATOM 3795 C C . GLY C 1 25 ? -30.28552 37.57015 29.55553 1.000 21.78159 17 GLY C C 1
ATOM 3796 O O . GLY C 1 25 ? -30.61578 37.12335 30.66164 1.000 25.30443 17 GLY C O 1
ATOM 3797 N N . ILE C 1 26 ? -29.28470 37.07193 28.82886 1.000 20.83822 18 ILE C N 1
ATOM 3798 C CA . ILE C 1 26 ? -28.52312 35.90073 29.25163 1.000 21.11003 18 ILE C CA 1
ATOM 3799 C C . ILE C 1 26 ? -27.86811 36.15258 30.60123 1.000 22.59909 18 ILE C C 1
ATOM 3800 O O . ILE C 1 26 ? -27.95846 35.32621 31.51951 1.000 21.72227 18 ILE C O 1
ATOM 3805 N N . GLY C 1 27 ? -27.22392 37.31496 30.74884 1.000 20.69976 19 GLY C N 1
ATOM 3806 C CA . GLY C 1 27 ? -26.54176 37.61564 31.99743 1.000 22.00057 19 GLY C CA 1
ATOM 3807 C C . GLY C 1 27 ? -27.49579 37.68838 33.16831 1.000 20.53465 19 GLY C C 1
ATOM 3808 O O . GLY C 1 27 ? -27.18101 37.23836 34.27522 1.000 22.64114 19 GLY C O 1
ATOM 3809 N N . LYS C 1 28 ? -28.68360 38.24357 32.94418 1.000 22.86220 20 LYS C N 1
ATOM 3810 C CA . LYS C 1 28 ? -29.66756 38.28343 34.01814 1.000 21.65431 20 LYS C CA 1
ATOM 3811 C C . LYS C 1 28 ? -30.02922 36.87264 34.46482 1.000 29.32076 20 LYS C C 1
ATOM 3812 O O . LYS C 1 28 ? -30.05427 36.57224 35.66658 1.000 24.09305 20 LYS C O 1
ATOM 3818 N N . GLU C 1 29 ? -30.28664 35.97734 33.50732 1.000 25.42130 21 GLU C N 1
ATOM 3819 C CA . GLU C 1 29 ? -30.67155 34.62039 33.89429 1.000 26.39156 21 GLU C CA 1
ATOM 3820 C C . GLU C 1 29 ? -29.53444 33.91345 34.62637 1.000 23.84494 21 GLU C C 1
ATOM 3821 O O . GLU C 1 29 ? -29.77175 33.18888 35.60013 1.000 26.62402 21 GLU C O 1
ATOM 3827 N N . ILE C 1 30 ? -28.29299 34.12851 34.18605 1.000 20.73078 22 ILE C N 1
ATOM 3828 C CA . ILE C 1 30 ? -27.14407 33.54030 34.87398 1.000 22.03137 22 ILE C CA 1
ATOM 3829 C C . ILE C 1 30 ? -27.09441 34.00285 36.32598 1.000 23.68314 22 ILE C C 1
A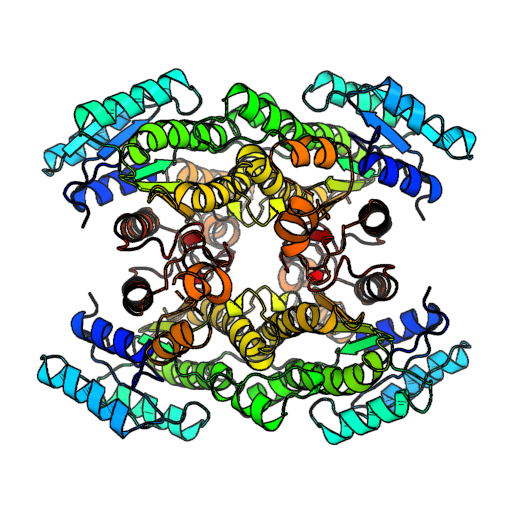TOM 3830 O O . ILE C 1 30 ? -26.85696 33.20412 37.24203 1.000 23.04434 22 ILE C O 1
ATOM 3835 N N . ALA C 1 31 ? -27.30183 35.30262 36.55883 1.000 25.09716 23 ALA C N 1
ATOM 3836 C CA . ALA C 1 31 ? -27.27451 35.82537 37.92605 1.000 26.29623 23 ALA C CA 1
ATOM 3837 C C . ALA C 1 31 ? -28.36153 35.20546 38.78718 1.000 28.56728 23 ALA C C 1
ATOM 3838 O O . ALA C 1 31 ? -28.11876 34.85618 39.95217 1.000 28.03196 23 ALA C O 1
ATOM 3840 N N . LEU C 1 32 ? -29.57436 35.07203 38.24411 1.000 27.15928 24 LEU C N 1
ATOM 3841 C CA . LEU C 1 32 ? -30.66840 34.49489 39.02475 1.000 29.98713 24 LEU C CA 1
ATOM 3842 C C . LEU C 1 32 ? -30.38297 33.04272 39.38910 1.000 29.88532 24 LEU C C 1
ATOM 3843 O O . LEU C 1 32 ? -30.64214 32.61212 40.52112 1.000 29.75268 24 LEU C O 1
ATOM 3848 N N . GLU C 1 33 ? -29.84359 32.27070 38.44475 1.000 27.69292 25 GLU C N 1
ATOM 3849 C CA . GLU C 1 33 ? -29.59329 30.85676 38.70942 1.000 30.57682 25 GLU C CA 1
ATOM 3850 C C . GLU C 1 33 ? -28.38012 30.65884 39.61326 1.000 31.81043 25 GLU C C 1
ATOM 3851 O O . GLU C 1 33 ? -28.39314 29.77228 40.46860 1.000 29.85715 25 GLU C O 1
ATOM 3857 N N . LEU C 1 34 ? -27.32195 31.46470 39.44654 1.000 25.37503 26 LEU C N 1
ATOM 3858 C CA . LEU C 1 34 ? -26.20335 31.39267 40.38797 1.000 27.45064 26 LEU C CA 1
ATOM 3859 C C . LEU C 1 34 ? -26.65877 31.70152 41.80613 1.000 33.26547 26 LEU C C 1
ATOM 3860 O O . LEU C 1 34 ? -26.20868 31.05924 42.76663 1.000 30.97345 26 LEU C O 1
ATOM 3865 N N . ALA C 1 35 ? -27.54450 32.69484 41.96078 1.000 28.86824 27 ALA C N 1
ATOM 3866 C CA . ALA C 1 35 ? -28.05356 33.03754 43.28622 1.000 31.83748 27 ALA C CA 1
ATOM 3867 C C . ALA C 1 35 ? -28.94833 31.93870 43.84175 1.000 38.79434 27 ALA C C 1
ATOM 3868 O O . ALA C 1 35 ? -28.94281 31.66893 45.05421 1.000 34.06009 27 ALA C O 1
ATOM 3870 N N . LYS C 1 36 ? -29.75128 31.31249 42.98325 1.000 29.98105 28 LYS C N 1
ATOM 3871 C CA . LYS C 1 36 ? -30.59607 30.23042 43.46976 1.000 31.37773 28 LYS C CA 1
ATOM 3872 C C . LYS C 1 36 ? -29.75240 29.05923 43.95480 1.000 34.52578 28 LYS C C 1
ATOM 3873 O O . LYS C 1 36 ? -30.16731 28.32824 44.86286 1.000 36.56262 28 LYS C O 1
ATOM 3875 N N . ALA C 1 37 ? -28.56236 28.88462 43.38382 1.000 34.54390 29 ALA C N 1
ATOM 3876 C CA . ALA C 1 37 ? -27.64236 27.83777 43.80602 1.000 40.10379 29 ALA C CA 1
ATOM 3877 C C . ALA C 1 37 ? -26.89285 28.17725 45.09059 1.000 40.13624 29 ALA C C 1
ATOM 3878 O O . ALA C 1 37 ? -26.14353 27.32762 45.58490 1.000 42.80674 29 ALA C O 1
ATOM 3880 N N . GLY C 1 38 ? -27.06077 29.38659 45.63887 1.000 35.37186 30 GLY C N 1
ATOM 3881 C CA . GLY C 1 38 ? -26.44281 29.77099 46.89849 1.000 41.08790 30 GLY C CA 1
ATOM 3882 C C . GLY C 1 38 ? -25.33408 30.80596 46.79725 1.000 39.14055 30 GLY C C 1
ATOM 3883 O O . GLY C 1 38 ? -24.82404 31.24643 47.84105 1.000 32.81478 30 GLY C O 1
ATOM 3884 N N . ALA C 1 39 ? -24.93076 31.19940 45.59028 1.000 31.27816 31 ALA C N 1
ATOM 3885 C CA . ALA C 1 39 ? -23.88765 32.20587 45.45418 1.000 31.44330 31 ALA C CA 1
ATOM 3886 C C . ALA C 1 39 ? -24.43604 33.59377 45.77463 1.000 33.28443 31 ALA C C 1
ATOM 3887 O O . ALA C 1 39 ? -25.59709 33.90969 45.49876 1.000 31.80644 31 ALA C O 1
ATOM 3889 N N . ALA C 1 40 ? -23.58614 34.42053 46.37633 1.000 32.88169 32 ALA C N 1
ATOM 3890 C CA . ALA C 1 40 ? -23.83999 35.85478 46.44569 1.000 31.80439 32 ALA C CA 1
ATOM 3891 C C . ALA C 1 40 ? -23.41987 36.47632 45.12052 1.000 30.41642 32 ALA C C 1
ATOM 3892 O O . ALA C 1 40 ? -22.29836 36.24629 44.65651 1.000 30.49818 32 ALA C O 1
ATOM 3894 N N . VAL C 1 41 ? -24.32002 37.23046 44.48472 1.000 29.05334 33 VAL C N 1
ATOM 3895 C CA . VAL C 1 41 ? -24.11970 37.66527 43.10081 1.000 26.25378 33 VAL C CA 1
ATOM 3896 C C . VAL C 1 41 ? -24.07701 39.18201 43.03685 1.000 26.35494 33 VAL C C 1
ATOM 3897 O O . VAL C 1 41 ? -24.95732 39.85436 43.58198 1.000 30.17411 33 VAL C O 1
ATOM 3901 N N . ALA C 1 42 ? -23.08962 39.71730 42.31948 1.000 27.66440 34 ALA C N 1
ATOM 3902 C CA . ALA C 1 42 ? -23.04516 41.13875 41.99100 1.000 25.14934 34 ALA C CA 1
ATOM 3903 C C . ALA C 1 42 ? -23.39908 41.29816 40.51940 1.000 26.45998 34 ALA C C 1
ATOM 3904 O O . ALA C 1 42 ? -22.76922 40.67530 39.65436 1.000 28.23333 34 ALA C O 1
ATOM 3906 N N . ILE C 1 43 ? -24.41273 42.11141 40.23486 1.000 26.58849 35 ILE C N 1
ATOM 3907 C CA . ILE C 1 43 ? -24.82657 42.38309 38.86045 1.000 27.47272 35 ILE C CA 1
ATOM 3908 C C . ILE C 1 43 ? -24.13562 43.67170 38.43308 1.000 29.04631 35 ILE C C 1
ATOM 3909 O O . ILE C 1 43 ? -24.45868 44.76255 38.92121 1.000 28.91475 35 ILE C O 1
ATOM 3914 N N . ALA C 1 44 ? -23.16507 43.53426 37.53547 1.000 27.53605 36 ALA C N 1
ATOM 3915 C CA . ALA C 1 44 ? -22.37395 44.65255 37.05154 1.000 28.84033 36 ALA C CA 1
ATOM 3916 C C . ALA C 1 44 ? -22.87705 45.02642 35.66585 1.000 25.57472 36 ALA C C 1
ATOM 3917 O O . ALA C 1 44 ? -22.92082 44.17615 34.77181 1.000 25.51845 36 ALA C O 1
ATOM 3919 N N . ASP C 1 45 ? -23.27112 46.28611 35.48942 1.000 23.48248 37 ASP C N 1
ATOM 3920 C CA . ASP C 1 45 ? -23.88427 46.66484 34.22556 1.000 24.73480 37 ASP C CA 1
ATOM 3921 C C . ASP C 1 45 ? -23.80646 48.17531 34.07405 1.000 23.04787 37 ASP C C 1
ATOM 3922 O O . ASP C 1 45 ? -23.80335 48.90908 35.06174 1.000 28.60506 37 ASP C O 1
ATOM 3927 N N . LEU C 1 46 ? -23.74040 48.62510 32.81981 1.000 25.62031 38 LEU C N 1
ATOM 3928 C CA . LEU C 1 46 ? -23.89390 50.04837 32.53363 1.000 28.70344 38 LEU C CA 1
ATOM 3929 C C . LEU C 1 46 ? -25.24339 50.57196 33.01575 1.000 31.89401 38 LEU C C 1
ATOM 3930 O O . LEU C 1 46 ? -25.35957 51.73294 33.43434 1.000 30.45648 38 LEU C O 1
ATOM 3935 N N . ASN C 1 47 ? -26.26942 49.72687 32.97135 1.000 32.84463 39 ASN C N 1
ATOM 3936 C CA . ASN C 1 47 ? -27.62888 50.09407 33.35482 1.000 30.26795 39 ASN C CA 1
ATOM 3937 C C . ASN C 1 47 ? -27.75864 49.87879 34.86086 1.000 36.80629 39 ASN C C 1
ATOM 3938 O O . ASN C 1 47 ? -28.02918 48.76981 35.32861 1.000 30.91253 39 ASN C O 1
ATOM 3943 N N . GLN C 1 48 ? -27.56652 50.95046 35.63261 1.000 37.25225 40 GLN C N 1
ATOM 3944 C CA . GLN C 1 48 ? -27.56251 50.80607 37.08701 1.000 36.00597 40 GLN C CA 1
ATOM 3945 C C . GLN C 1 48 ? -28.94507 50.44670 37.63687 1.000 32.82860 40 GLN C C 1
ATOM 3946 O O . GLN C 1 48 ? -29.06100 49.58402 38.52087 1.000 34.92649 40 GLN C O 1
ATOM 3952 N N . ASP C 1 49 ? -30.00437 51.10461 37.15477 1.000 33.58922 41 ASP C N 1
ATOM 3953 C CA . ASP C 1 49 ? -31.34241 50.76522 37.63872 1.000 35.97074 41 ASP C CA 1
ATOM 3954 C C . ASP C 1 49 ? -31.69012 49.31699 37.32967 1.000 30.90992 41 ASP C C 1
ATOM 3955 O O . ASP C 1 49 ? -32.25381 48.61097 38.17931 1.000 31.59865 41 ASP C O 1
ATOM 3960 N N . GLY C 1 50 ? -31.39455 48.87081 36.10277 1.000 30.41447 42 GLY C N 1
ATOM 3961 C CA . GLY C 1 50 ? -31.64110 47.48757 35.74376 1.000 32.92661 42 GLY C CA 1
ATOM 3962 C C . GLY C 1 50 ? -30.82223 46.51144 36.56142 1.000 31.09422 42 GLY C C 1
ATOM 3963 O O . GLY C 1 50 ? -31.29313 45.41527 36.88113 1.000 35.19482 42 GLY C O 1
ATOM 3964 N N . ALA C 1 51 ? -29.59659 46.89110 36.92158 1.000 30.64947 43 ALA C N 1
ATOM 3965 C CA . ALA C 1 51 ? -28.77791 46.02768 37.76985 1.000 31.80158 43 ALA C CA 1
ATOM 3966 C C . ALA C 1 51 ? -29.34920 45.93314 39.18507 1.000 36.92102 43 ALA C C 1
ATOM 3967 O O . ALA C 1 51 ? -29.46328 44.83473 39.74966 1.000 30.78885 43 ALA C O 1
ATOM 3969 N N . ASN C 1 52 ? -29.70701 47.07835 39.78152 1.000 30.04082 44 ASN C N 1
ATOM 3970 C CA . ASN C 1 52 ? -30.34673 47.06009 41.09272 1.000 31.96232 44 ASN C CA 1
ATOM 3971 C C . ASN C 1 52 ? -31.65183 46.27572 41.05684 1.000 35.34911 44 ASN C C 1
ATOM 3972 O O . ASN C 1 52 ? -32.01694 45.63217 42.04663 1.000 32.42899 44 ASN C O 1
ATOM 3977 N N . ALA C 1 53 ? -32.35941 46.30549 39.92459 1.000 32.98665 45 ALA C N 1
ATOM 3978 C CA . ALA C 1 53 ? -33.62568 45.58560 39.81443 1.000 35.53201 45 ALA C CA 1
ATOM 3979 C C . ALA C 1 53 ? -33.40864 44.07868 39.88578 1.000 31.41698 45 ALA C C 1
ATOM 3980 O O . ALA C 1 53 ? -34.13090 43.36904 40.59221 1.000 35.33818 45 ALA C O 1
ATOM 3982 N N . VAL C 1 54 ? -32.42075 43.57161 39.15251 1.000 30.13568 46 VAL C N 1
ATOM 3983 C CA . VAL C 1 54 ? -32.11508 42.14608 39.22111 1.000 36.91551 46 VAL C CA 1
ATOM 3984 C C . VAL C 1 54 ? -31.66408 41.76742 40.62430 1.000 33.26029 46 VAL C C 1
ATOM 3985 O O . VAL C 1 54 ? -32.08358 40.73970 41.16481 1.000 33.13621 46 VAL C O 1
ATOM 3989 N N . ALA C 1 55 ? -30.81094 42.59530 41.23895 1.000 33.07293 47 ALA C N 1
ATOM 3990 C CA . ALA C 1 55 ? -30.35171 42.32212 42.59808 1.000 31.06930 47 ALA C CA 1
ATOM 3991 C C . ALA C 1 55 ? -31.51816 42.26170 43.56769 1.000 34.22121 47 ALA C C 1
ATOM 3992 O O . ALA C 1 55 ? -31.57206 41.37962 44.43560 1.000 35.52103 47 ALA C O 1
ATOM 3994 N N . ASP C 1 56 ? -32.46142 43.19679 43.44562 1.000 34.42378 48 ASP C N 1
ATOM 3995 C CA . ASP C 1 56 ? -33.61445 43.16609 44.33820 1.000 35.42106 48 ASP C CA 1
ATOM 3996 C C . ASP C 1 56 ? -34.50240 41.95454 44.07937 1.000 38.22467 48 ASP C C 1
ATOM 3997 O O . ASP C 1 56 ? -35.07929 41.40583 45.02404 1.000 43.28369 48 ASP C O 1
ATOM 4002 N N . GLU C 1 57 ? -34.61938 41.50847 42.82156 1.000 38.97775 49 GLU C N 1
ATOM 4003 C CA . GLU C 1 57 ? -35.35212 40.27289 42.56233 1.000 40.70735 49 GLU C CA 1
ATOM 4004 C C . GLU C 1 57 ? -34.71071 39.10441 43.29793 1.000 38.78881 49 GLU C C 1
ATOM 4005 O O . GLU C 1 57 ? -35.40576 38.24575 43.85143 1.000 38.54175 49 GLU C O 1
ATOM 4011 N N . ILE C 1 58 ? -33.38150 39.07022 43.33121 1.000 38.31092 50 ILE C N 1
ATOM 4012 C CA . ILE C 1 58 ? -32.67317 37.99418 44.01921 1.000 39.02539 50 ILE C CA 1
ATOM 4013 C C . ILE C 1 58 ? -32.88479 38.09298 45.52522 1.000 43.01140 50 ILE C C 1
ATOM 4014 O O . ILE C 1 58 ? -33.15042 37.09143 46.20428 1.000 39.46249 50 ILE C O 1
ATOM 4019 N N . ASN C 1 59 ? -32.76162 39.30468 46.07026 1.000 37.94306 51 ASN C N 1
ATOM 4020 C CA . ASN C 1 59 ? -32.86561 39.47765 47.51490 1.000 37.65070 51 ASN C CA 1
ATOM 4021 C C . ASN C 1 59 ? -34.26545 39.14809 48.01962 1.000 43.80786 51 ASN C C 1
ATOM 4022 O O . ASN C 1 59 ? -34.41879 38.52686 49.08083 1.000 46.88283 51 ASN C O 1
ATOM 4027 N N . LYS C 1 60 ? -35.29756 39.53423 47.26602 1.000 44.40715 52 LYS C N 1
ATOM 4028 C CA . LYS C 1 60 ? -36.66557 39.26404 47.69746 1.000 46.47818 52 LYS C CA 1
ATOM 4029 C C . LYS C 1 60 ? -36.96418 37.77393 47.71072 1.000 45.28503 52 LYS C C 1
ATOM 4030 O O . LYS C 1 60 ? -37.78321 37.31372 48.51665 1.000 49.97125 52 LYS C O 1
ATOM 4036 N N . ALA C 1 61 ? -36.32774 37.01697 46.82643 1.000 44.78099 53 ALA C N 1
ATOM 4037 C CA . ALA C 1 61 ? -36.42005 35.56560 46.81733 1.000 39.93538 53 ALA C CA 1
ATOM 4038 C C . ALA C 1 61 ? -35.54760 34.91482 47.88324 1.000 44.59713 53 ALA C C 1
ATOM 4039 O O . ALA C 1 61 ? -35.50127 33.68222 47.95310 1.000 53.42022 53 ALA C O 1
ATOM 4041 N N . GLY C 1 62 ? -34.86371 35.70256 48.71214 1.000 45.54439 54 GLY C N 1
ATOM 4042 C CA . GLY C 1 62 ? -34.07432 35.16560 49.80066 1.000 41.99562 54 GLY C CA 1
ATOM 4043 C C . GLY C 1 62 ? -32.60510 34.95131 49.51282 1.000 44.57690 54 GLY C C 1
ATOM 4044 O O . GLY C 1 62 ? -31.90685 34.36179 50.34953 1.000 41.80463 54 GLY C O 1
ATOM 4045 N N . GLY C 1 63 ? -32.11230 35.39428 48.36526 1.000 41.77238 55 GLY C N 1
ATOM 4046 C CA . GLY C 1 63 ? -30.70453 35.30401 48.04038 1.000 37.96307 55 GLY C CA 1
ATOM 4047 C C . GLY C 1 63 ? -29.94483 36.51414 48.54315 1.000 40.32157 55 GLY C C 1
ATOM 4048 O O . GLY C 1 63 ? -30.42391 37.28110 49.38196 1.000 40.07673 55 GLY C O 1
ATOM 4049 N N . LYS C 1 64 ? -28.73749 36.68843 48.01590 1.000 36.29043 56 LYS C N 1
ATOM 4050 C CA . LYS C 1 64 ? -27.87854 37.80583 48.39480 1.000 37.12440 56 LYS C CA 1
ATOM 4051 C C . LYS C 1 64 ? -27.29761 38.39992 47.12289 1.000 38.98833 56 LYS C C 1
ATOM 4052 O O . LYS C 1 64 ? -26.63405 37.69143 46.35379 1.000 36.21883 56 LYS C O 1
ATOM 4058 N N . ALA C 1 65 ? -27.54939 39.68906 46.89675 1.000 35.83273 57 ALA C N 1
ATOM 4059 C CA . ALA C 1 65 ? -27.14498 40.30482 45.63947 1.000 32.08748 57 ALA C CA 1
ATOM 4060 C C . ALA C 1 65 ? -27.02688 41.81224 45.79464 1.000 32.25838 57 ALA C C 1
ATOM 4061 O O . ALA C 1 65 ? -27.72026 42.42772 46.60911 1.000 36.03556 57 ALA C O 1
ATOM 4063 N N . ILE C 1 66 ? -26.14048 42.39757 44.98796 1.000 32.41283 58 ILE C N 1
ATOM 4064 C CA . ILE C 1 66 ? -26.00376 43.84238 44.88782 1.000 30.61709 58 ILE C CA 1
ATOM 4065 C C . ILE C 1 66 ? -25.91192 44.22034 43.41559 1.000 32.69496 58 ILE C C 1
ATOM 4066 O O . ILE C 1 66 ? -25.47950 43.42317 42.57713 1.000 28.32489 58 ILE C O 1
ATOM 4071 N N . GLY C 1 67 ? -26.34021 45.43971 43.10084 1.000 30.86847 59 GLY C N 1
ATOM 4072 C CA . GLY C 1 67 ? -26.11559 46.02526 41.78549 1.000 32.07751 59 GLY C CA 1
ATOM 4073 C C . GLY C 1 67 ? -24.87403 46.90033 41.81468 1.000 29.92140 59 GLY C C 1
ATOM 4074 O O . GLY C 1 67 ? -24.63995 47.62767 42.78113 1.000 30.65574 59 GLY C O 1
ATOM 4075 N N . VAL C 1 68 ? -24.07168 46.80501 40.75634 1.000 29.64631 60 VAL C N 1
ATOM 4076 C CA . VAL C 1 68 ? -22.81117 47.53483 40.63650 1.000 31.65112 60 VAL C CA 1
ATOM 4077 C C . VAL C 1 68 ? -22.80551 48.26116 39.29857 1.000 28.53651 60 VAL C C 1
ATOM 4078 O O . VAL C 1 68 ? -22.80027 47.61370 38.24892 1.000 29.97084 60 VAL C O 1
ATOM 4082 N N . ALA C 1 69 ? -22.79777 49.60011 39.32702 1.000 29.85624 61 ALA C N 1
ATOM 4083 C CA . ALA C 1 69 ? -22.63434 50.35510 38.08717 1.000 28.32927 61 ALA C CA 1
ATOM 4084 C C . ALA C 1 69 ? -21.21964 50.15583 37.55908 1.000 32.12436 61 ALA C C 1
ATOM 4085 O O . ALA C 1 69 ? -20.24472 50.40401 38.27402 1.000 31.66089 61 ALA C O 1
ATOM 4087 N N . MET C 1 70 ? -21.09873 49.69308 36.31804 1.000 25.16635 62 MET C N 1
ATOM 4088 C CA . MET C 1 70 ? -19.77869 49.37715 35.77595 1.000 25.87981 62 MET C CA 1
ATOM 4089 C C . MET C 1 70 ? -19.80928 49.46456 34.26169 1.000 25.87317 62 MET C C 1
ATOM 4090 O O . MET C 1 70 ? -20.52224 48.69738 33.60846 1.000 27.94139 62 MET C O 1
ATOM 4095 N N . ASP C 1 71 ? -18.99503 50.35738 33.71286 1.000 23.86425 63 ASP C N 1
ATOM 4096 C CA . ASP C 1 71 ? -18.61807 50.33536 32.30194 1.000 24.99669 63 ASP C CA 1
ATOM 4097 C C . ASP C 1 71 ? -17.39773 49.43326 32.13920 1.000 23.13055 63 ASP C C 1
ATOM 4098 O O . ASP C 1 71 ? -16.29315 49.80696 32.55337 1.000 25.03166 63 ASP C O 1
ATOM 4103 N N . VAL C 1 72 ? -17.58768 48.26269 31.51599 1.000 21.07144 64 VAL C N 1
ATOM 4104 C CA . VAL C 1 72 ? -16.51823 47.26800 31.44444 1.000 21.55807 64 VAL C CA 1
ATOM 4105 C C . VAL C 1 72 ? -15.38797 47.69889 30.51131 1.000 23.71492 64 VAL C C 1
ATOM 4106 O O . VAL C 1 72 ? -14.33771 47.05497 30.49615 1.000 19.73215 64 VAL C O 1
ATOM 4110 N N . THR C 1 73 ? -15.54843 48.79117 29.76117 1.000 24.37560 65 THR C N 1
ATOM 4111 C CA . THR C 1 73 ? -14.45438 49.28499 28.92907 1.000 21.66929 65 THR C CA 1
ATOM 4112 C C . THR C 1 73 ? -13.50758 50.19812 29.69138 1.000 26.39254 65 THR C C 1
ATOM 4113 O O . THR C 1 73 ? -12.44495 50.54969 29.16029 1.000 24.61224 65 THR C O 1
ATOM 4117 N N . ASN C 1 74 ? -13.86249 50.58133 30.91474 1.000 25.16863 66 ASN C N 1
ATOM 4118 C CA . ASN C 1 74 ? -13.15440 51.60496 31.66844 1.000 23.65526 66 ASN C CA 1
ATOM 4119 C C . ASN C 1 74 ? -12.39212 50.94903 32.81420 1.000 27.82134 66 ASN C C 1
ATOM 4120 O O . ASN C 1 74 ? -13.00641 50.40204 33.73353 1.000 28.00651 66 ASN C O 1
ATOM 4125 N N . GLU C 1 75 ? -11.06238 51.05365 32.78049 1.000 26.49900 67 GLU C N 1
ATOM 4126 C CA . GLU C 1 75 ? -10.22771 50.35478 33.75574 1.000 27.83795 67 GLU C CA 1
ATOM 4127 C C . GLU C 1 75 ? -10.55748 50.76649 35.18642 1.000 27.86842 67 GLU C C 1
ATOM 4128 O O . GLU C 1 75 ? -10.65079 49.90980 36.07502 1.000 26.70001 67 GLU C O 1
ATOM 4134 N N . GLU C 1 76 ? -10.72287 52.07335 35.43870 1.000 26.63489 68 GLU C N 1
ATOM 4135 C CA . GLU C 1 76 ? -11.03866 52.51491 36.79442 1.000 29.76887 68 GLU C CA 1
ATOM 4136 C C . GLU C 1 76 ? -12.39179 51.98703 37.25498 1.000 30.26309 68 GLU C C 1
ATOM 4137 O O . GLU C 1 76 ? -12.52800 51.53314 38.39742 1.000 29.93497 68 GLU C O 1
ATOM 4143 N N . ALA C 1 77 ? -13.41024 52.05551 36.38945 1.000 28.43223 69 ALA C N 1
ATOM 4144 C CA . ALA C 1 77 ? -14.73031 51.55471 36.76416 1.000 25.81158 69 ALA C CA 1
ATOM 4145 C C . ALA C 1 77 ? -14.68574 50.06233 37.07991 1.000 24.25012 69 ALA C C 1
ATOM 4146 O O . ALA C 1 77 ? -15.28221 49.61252 38.06622 1.000 27.67018 69 ALA C O 1
ATOM 4148 N N . VAL C 1 78 ? -13.95261 49.29035 36.28080 1.000 22.62895 70 VAL C N 1
ATOM 4149 C CA . VAL C 1 78 ? -13.85781 47.84286 36.51742 1.000 22.99590 70 VAL C CA 1
ATOM 4150 C C . VAL C 1 78 ? -13.13147 47.57049 37.82899 1.000 26.74365 70 VAL C C 1
ATOM 4151 O O . VAL C 1 78 ? -13.62304 46.82424 38.68688 1.000 27.69453 70 VAL C O 1
ATOM 4155 N N . ASN C 1 79 ? -11.96639 48.19813 38.02349 1.000 25.04030 71 ASN C N 1
ATOM 4156 C CA . ASN C 1 79 ? -11.20592 47.97366 39.25244 1.000 29.05284 71 ASN C CA 1
ATOM 4157 C C . ASN C 1 79 ? -12.02135 48.35621 40.48265 1.000 32.20958 71 ASN C C 1
ATOM 4158 O O . ASN C 1 79 ? -12.05308 47.62602 41.48327 1.000 28.27183 71 ASN C O 1
ATOM 4163 N N . THR C 1 80 ? -12.65925 49.52516 40.43620 1.000 29.87891 72 THR C N 1
ATOM 4164 C CA . THR C 1 80 ? -13.44940 49.99741 41.56772 1.000 34.97765 72 THR C CA 1
ATOM 4165 C C . THR C 1 80 ? -14.62088 49.06797 41.84794 1.000 34.73381 72 THR C C 1
ATOM 4166 O O . THR C 1 80 ? -14.89192 48.72041 43.00321 1.000 33.28731 72 THR C O 1
ATOM 4170 N N . GLY C 1 81 ? -15.33781 48.66918 40.79839 1.000 27.09630 73 GLY C N 1
ATOM 4171 C CA . GLY C 1 81 ? -16.48975 47.81021 40.99443 1.000 30.93906 73 GLY C CA 1
ATOM 4172 C C . GLY C 1 81 ? -16.11552 46.44041 41.52708 1.000 29.04461 73 GLY C C 1
ATOM 4173 O O . GLY C 1 81 ? -16.77339 45.91523 42.43016 1.000 31.66417 73 GLY C O 1
ATOM 4174 N N . ILE C 1 82 ? -15.04993 45.84254 40.98974 1.000 26.26034 74 ILE C N 1
ATOM 4175 C CA . ILE C 1 82 ? -14.66693 44.51000 41.45896 1.000 28.19898 74 ILE C CA 1
ATOM 4176 C C . ILE C 1 82 ? -14.21055 44.57517 42.91482 1.000 31.82264 74 ILE C C 1
ATOM 4177 O O . ILE C 1 82 ? -14.63373 43.76644 43.75457 1.000 31.95763 74 ILE C O 1
ATOM 4182 N N . ASP C 1 83 ? -13.35375 45.54861 43.24381 1.000 29.23390 75 ASP C N 1
ATOM 4183 C CA . ASP C 1 83 ? -12.93055 45.70760 44.63455 1.000 29.47388 75 ASP C CA 1
ATOM 4184 C C . ASP C 1 83 ? -14.11690 45.97231 45.55074 1.000 36.19307 75 ASP C C 1
ATOM 4185 O O . ASP C 1 83 ? -14.08277 45.59146 46.72735 1.000 37.67782 75 ASP C O 1
ATOM 4190 N N . LYS C 1 84 ? -15.17034 46.61995 45.03673 1.000 32.78174 76 LYS C N 1
ATOM 4191 C CA . LYS C 1 84 ? -16.37351 46.83359 45.83904 1.000 33.42665 76 LYS C CA 1
ATOM 4192 C C . LYS C 1 84 ? -17.03316 45.50456 46.18864 1.000 37.39662 76 LYS C C 1
ATOM 4193 O O . LYS C 1 84 ? -17.41915 45.27312 47.34421 1.000 35.15882 76 LYS C O 1
ATOM 4199 N N . VAL C 1 85 ? -17.16752 44.62016 45.19434 1.000 37.03581 77 VAL C N 1
ATOM 4200 C CA . VAL C 1 85 ? -17.73737 43.29266 45.42432 1.000 33.62313 77 VAL C CA 1
ATOM 4201 C C . VAL C 1 85 ? -16.91897 42.53929 46.46159 1.000 36.17761 77 VAL C C 1
ATOM 4202 O O . VAL C 1 85 ? -17.46474 41.94300 47.39838 1.000 37.91548 77 VAL C O 1
ATOM 4206 N N . ALA C 1 86 ? -15.59285 42.56457 46.30931 1.000 32.70771 78 ALA C N 1
ATOM 4207 C CA . ALA C 1 86 ? -14.71185 41.88275 47.25028 1.000 36.95391 78 ALA C CA 1
ATOM 4208 C C . ALA C 1 86 ? -14.88433 42.41149 48.67077 1.000 35.29231 78 ALA C C 1
ATOM 4209 O O . ALA C 1 86 ? -14.81911 41.64386 49.63644 1.000 36.64245 78 ALA C O 1
ATOM 4211 N N . GLU C 1 87 ? -15.09840 43.71562 48.82339 1.000 35.51062 79 GLU C N 1
ATOM 4212 C CA . GLU C 1 87 ? -15.30373 44.25754 50.16341 1.000 39.20695 79 GLU C CA 1
ATOM 4213 C C . GLU C 1 87 ? -16.70826 43.96475 50.67424 1.000 40.20328 79 GLU C C 1
ATOM 4214 O O . GLU C 1 87 ? -16.89338 43.71760 51.87114 1.000 41.73835 79 GLU C O 1
ATOM 4220 N N . ALA C 1 88 ? -17.70427 43.98082 49.78533 1.000 37.96819 80 ALA C N 1
ATOM 4221 C CA . ALA C 1 88 ? -19.07660 43.70710 50.20026 1.000 39.67796 80 ALA C CA 1
ATOM 4222 C C . ALA C 1 88 ? -19.27268 42.23624 50.55714 1.000 39.13205 80 ALA C C 1
ATOM 4223 O O . ALA C 1 88 ? -19.82586 41.91457 51.61487 1.000 38.03324 80 ALA C O 1
ATOM 4225 N N . PHE C 1 89 ? -18.83127 41.32439 49.68478 1.000 33.57653 81 PHE C N 1
ATOM 4226 C CA . PHE C 1 89 ? -19.09161 39.89901 49.86203 1.000 37.20900 81 PHE C CA 1
ATOM 4227 C C . PHE C 1 89 ? -17.91674 39.11763 50.44601 1.000 39.29535 81 PHE C C 1
ATOM 4228 O O . PHE C 1 89 ? -18.11626 37.98711 50.90226 1.000 39.09058 81 PHE C O 1
ATOM 4236 N N . GLY C 1 90 ? -16.70352 39.67233 50.45038 1.000 36.27539 82 GLY C N 1
ATOM 4237 C CA . GLY C 1 90 ? -15.56376 39.02130 51.06493 1.000 35.16838 82 GLY C CA 1
ATOM 4238 C C . GLY C 1 90 ? -14.59772 38.37553 50.09256 1.000 33.54926 82 GLY C C 1
ATOM 4239 O O . GLY C 1 90 ? -13.45379 38.10408 50.47033 1.000 35.50957 82 GLY C O 1
ATOM 4240 N N . SER C 1 91 ? -15.02532 38.13044 48.85837 1.000 32.05137 83 SER C N 1
ATOM 4241 C CA . SER C 1 91 ? -14.19399 37.50494 47.83555 1.000 35.67213 83 SER C CA 1
ATOM 4242 C C . SER C 1 91 ? -14.87032 37.71514 46.48737 1.000 33.82935 83 SER C C 1
ATOM 4243 O O . SER C 1 91 ? -15.97161 38.26767 46.40180 1.000 33.57766 83 SER C O 1
ATOM 4246 N N . VAL C 1 92 ? -14.19174 37.26726 45.42612 1.000 26.47149 84 VAL C N 1
ATOM 4247 C CA . VAL C 1 92 ? -14.72342 37.21968 44.06268 1.000 26.28737 84 VAL C CA 1
ATOM 4248 C C . VAL C 1 92 ? -14.34562 35.86012 43.49624 1.000 29.69077 84 VAL C C 1
ATOM 4249 O O . VAL C 1 92 ? -13.25311 35.68528 42.94681 1.000 30.41396 84 VAL C O 1
ATOM 4253 N N . ASP C 1 93 ? -15.23001 34.88258 43.64875 1.000 25.70998 85 ASP C N 1
ATOM 4254 C CA . ASP C 1 93 ? -14.88540 33.50205 43.33173 1.000 29.17846 85 ASP C CA 1
ATOM 4255 C C . ASP C 1 93 ? -15.20063 33.12739 41.89495 1.000 24.33288 85 ASP C C 1
ATOM 4256 O O . ASP C 1 93 ? -14.54671 32.24190 41.33061 1.000 25.81687 85 ASP C O 1
ATOM 4261 N N . ILE C 1 94 ? -16.20798 33.76006 41.31046 1.000 21.60221 86 ILE C N 1
ATOM 4262 C CA . ILE C 1 94 ? -16.70475 33.43329 39.97983 1.000 20.99003 86 ILE C CA 1
ATOM 4263 C C . ILE C 1 94 ? -16.84176 34.74770 39.22715 1.000 21.97511 86 ILE C C 1
ATOM 4264 O O . ILE C 1 94 ? -17.53919 35.65694 39.69174 1.000 23.41107 86 ILE C O 1
ATOM 4269 N N . LEU C 1 95 ? -16.17482 34.86096 38.08185 1.000 19.72583 87 LEU C N 1
ATOM 4270 C CA . LEU C 1 95 ? -16.37170 35.99599 37.18864 1.000 22.25936 87 LEU C CA 1
ATOM 4271 C C . LEU C 1 95 ? -17.00908 35.48807 35.90671 1.000 23.06795 87 LEU C C 1
ATOM 4272 O O . LEU C 1 95 ? -16.47650 34.57521 35.26820 1.000 21.53136 87 LEU C O 1
ATOM 4277 N N . VAL C 1 96 ? -18.13984 36.06714 35.53203 1.000 19.95406 88 VAL C N 1
ATOM 4278 C CA . VAL C 1 96 ? -18.76052 35.78215 34.24407 1.000 20.69055 88 VAL C CA 1
ATOM 4279 C C . VAL C 1 96 ? -18.73122 37.07634 33.44314 1.000 20.84593 88 VAL C C 1
ATOM 4280 O O . VAL C 1 96 ? -19.44307 38.03701 33.77781 1.000 18.79687 88 VAL C O 1
ATOM 4284 N N . SER C 1 97 ? -17.87747 37.11839 32.41038 1.000 18.33113 89 SER C N 1
ATOM 4285 C CA . SER C 1 97 ? -17.69095 38.30700 31.57154 1.000 19.55765 89 SER C CA 1
ATOM 4286 C C . SER C 1 97 ? -18.65260 38.18447 30.39663 1.000 20.45138 89 SER C C 1
ATOM 4287 O O . SER C 1 97 ? -18.42554 37.39812 29.47711 1.000 21.30354 89 SER C O 1
ATOM 4290 N N . ASN C 1 98 ? -19.73934 38.95778 30.42571 1.000 19.36560 90 ASN C N 1
ATOM 4291 C CA . ASN C 1 98 ? -20.89004 38.66777 29.57164 1.000 21.28770 90 ASN C CA 1
ATOM 4292 C C . ASN C 1 98 ? -21.45566 39.88232 28.82951 1.000 23.67033 90 ASN C C 1
ATOM 4293 O O . ASN C 1 98 ? -22.12838 39.68559 27.80461 1.000 17.94952 90 ASN C O 1
ATOM 4298 N N . ALA C 1 99 ? -21.17404 41.11856 29.26685 1.000 16.79510 91 ALA C N 1
ATOM 4299 C CA . ALA C 1 99 ? -21.71975 42.28842 28.58970 1.000 19.48047 91 ALA C CA 1
ATOM 4300 C C . ALA C 1 99 ? -21.35284 42.26520 27.10784 1.000 19.87827 91 ALA C C 1
ATOM 4301 O O . ALA C 1 99 ? -20.21801 41.95263 26.73737 1.000 20.39930 91 ALA C O 1
ATOM 4303 N N . GLY C 1 100 ? -22.32300 42.58120 26.25003 1.000 20.46326 92 GLY C N 1
ATOM 4304 C CA . GLY C 1 100 ? -22.03634 42.59189 24.82850 1.000 20.83878 92 GLY C CA 1
ATOM 4305 C C . GLY C 1 100 ? -22.82008 43.65771 24.09148 1.000 24.54523 92 GLY C C 1
ATOM 4306 O O . GLY C 1 100 ? -23.59768 44.40246 24.68482 1.000 27.94559 92 GLY C O 1
ATOM 4307 N N . ILE C 1 101 ? -22.60237 43.69911 22.77575 1.000 22.77314 93 ILE C N 1
ATOM 4308 C CA . ILE C 1 101 ? -23.20152 44.66662 21.86036 1.000 22.38105 93 ILE C CA 1
ATOM 4309 C C . ILE C 1 101 ? -23.05985 44.06818 20.47046 1.000 16.73674 93 ILE C C 1
ATOM 4310 O O . ILE C 1 101 ? -22.09809 43.35124 20.19150 1.000 18.23134 93 ILE C O 1
ATOM 4315 N N . GLN C 1 102 ? -23.98849 44.39485 19.57732 1.000 20.33633 94 GLN C N 1
ATOM 4316 C CA . GLN C 1 102 ? -23.82952 43.97867 18.18318 1.000 19.61583 94 GLN C CA 1
ATOM 4317 C C . GLN C 1 102 ? -23.95447 45.19183 17.27619 1.000 18.20807 94 GLN C C 1
ATOM 4318 O O . GLN C 1 102 ? -24.85183 46.01299 17.46242 1.000 17.54941 94 GLN C O 1
ATOM 4324 N N . ILE C 1 103 ? -23.04126 45.31608 16.31614 1.000 17.02995 95 ILE C N 1
ATOM 4325 C CA . ILE C 1 103 ? -23.06513 46.38575 15.32239 1.000 18.57829 95 ILE C CA 1
ATOM 4326 C C . ILE C 1 103 ? -22.68377 45.76014 13.98839 1.000 16.49406 95 ILE C C 1
ATOM 4327 O O . ILE C 1 103 ? -21.57139 45.24730 13.84645 1.000 17.09882 95 ILE C O 1
ATOM 4332 N N . VAL C 1 104 ? -23.58287 45.80552 13.00420 1.000 16.81774 96 VAL C N 1
ATOM 4333 C CA . VAL C 1 104 ? -23.33574 45.07222 11.76369 1.000 18.67805 96 VAL C CA 1
ATOM 4334 C C . VAL C 1 104 ? -23.06048 46.04340 10.63103 1.000 18.37029 96 VAL C C 1
ATOM 4335 O O . VAL C 1 104 ? -23.56154 47.17839 10.61508 1.000 20.23052 96 VAL C O 1
ATOM 4339 N N . ASN C 1 105 ? -22.24619 45.57606 9.67556 1.000 18.12468 97 ASN C N 1
ATOM 4340 C CA . ASN C 1 105 ? -21.85015 46.26897 8.45265 1.000 14.97171 97 ASN C CA 1
ATOM 4341 C C . ASN C 1 105 ? -20.84355 45.37764 7.72952 1.000 15.21342 97 ASN C C 1
ATOM 4342 O O . ASN C 1 105 ? -20.10912 44.60609 8.37261 1.000 14.87627 97 ASN C O 1
ATOM 4347 N N . PRO C 1 106 ? -20.74126 45.47959 6.40962 1.000 14.46975 98 PRO C N 1
ATOM 4348 C CA . PRO C 1 106 ? -19.67160 44.76875 5.70916 1.000 16.61860 98 PRO C CA 1
ATOM 4349 C C . PRO C 1 106 ? -18.33467 45.41128 6.03171 1.000 19.48560 98 PRO C C 1
ATOM 4350 O O . PRO C 1 106 ? -18.24465 46.60180 6.36846 1.000 16.88766 98 PRO C O 1
ATOM 4354 N N . ILE C 1 107 ? -17.27811 44.60423 5.89797 1.000 16.25429 99 ILE C N 1
ATOM 4355 C CA . ILE C 1 107 ? -15.94412 45.05414 6.29152 1.000 14.75439 99 ILE C CA 1
ATOM 4356 C C . ILE C 1 107 ? -15.54535 46.32157 5.54505 1.000 18.69757 99 ILE C C 1
ATOM 4357 O O . ILE C 1 107 ? -14.96279 47.23435 6.13726 1.000 15.13842 99 ILE C O 1
ATOM 4362 N N . GLU C 1 108 ? -15.82544 46.39475 4.23051 1.000 19.64211 100 GLU C N 1
ATOM 4363 C CA . GLU C 1 108 ? -15.37246 47.56684 3.48488 1.000 18.28705 100 GLU C CA 1
ATOM 4364 C C . GLU C 1 108 ? -16.09666 48.83633 3.88967 1.000 19.33726 100 GLU C C 1
ATOM 4365 O O . GLU C 1 108 ? -15.60782 49.92657 3.56522 1.000 19.57421 100 GLU C O 1
ATOM 4371 N N . ASN C 1 109 ? -17.23704 48.74034 4.57648 1.000 15.80307 101 ASN C N 1
ATOM 4372 C CA . ASN C 1 109 ? -17.86912 49.92954 5.12779 1.000 16.73120 101 ASN C CA 1
ATOM 4373 C C . ASN C 1 109 ? -18.09362 49.79699 6.62935 1.000 18.37205 101 ASN C C 1
ATOM 4374 O O . ASN C 1 109 ? -19.11222 50.25169 7.16186 1.000 19.18742 101 ASN C O 1
ATOM 4379 N N . TYR C 1 110 ? -17.14157 49.18480 7.34362 1.000 17.04527 102 TYR C N 1
ATOM 4380 C CA . TYR C 1 110 ? -17.24618 49.07532 8.79900 1.000 15.06346 102 TYR C CA 1
ATOM 4381 C C . TYR C 1 110 ? -16.56518 50.28230 9.45196 1.000 18.49393 102 TYR C C 1
ATOM 4382 O O . TYR C 1 110 ? -15.39327 50.56604 9.17591 1.000 16.18589 102 TYR C O 1
ATOM 4391 N N . SER C 1 111 ? -17.31194 51.00604 10.29874 1.000 13.60898 103 SER C N 1
ATOM 4392 C CA . SER C 1 111 ? -16.78354 52.17601 10.99835 1.000 16.94307 103 SER C CA 1
ATOM 4393 C C . SER C 1 111 ? -15.67711 51.79034 11.98346 1.000 15.50313 103 SER C C 1
ATOM 4394 O O . SER C 1 111 ? -15.85489 50.91230 12.82887 1.000 15.65889 103 SER C O 1
ATOM 4397 N N . PHE C 1 112 ? -14.54432 52.48256 11.90032 1.000 15.82157 104 PHE C N 1
ATOM 4398 C CA . PHE C 1 112 ? -13.46219 52.18711 12.84185 1.000 15.97460 104 PHE C CA 1
ATOM 4399 C C . PHE C 1 112 ? -13.86731 52.56871 14.26968 1.000 17.53559 104 PHE C C 1
ATOM 4400 O O . PHE C 1 112 ? -13.51437 51.86722 15.22291 1.000 15.03508 104 PHE C O 1
ATOM 4408 N N . ALA C 1 113 ? -14.62833 53.66503 14.44335 1.000 16.91730 105 ALA C N 1
ATOM 4409 C CA . ALA C 1 113 ? -15.16981 53.95470 15.77523 1.000 15.27233 105 ALA C CA 1
ATOM 4410 C C . ALA C 1 113 ? -15.98805 52.78026 16.30272 1.000 16.40493 105 ALA C C 1
ATOM 4411 O O . ALA C 1 113 ? -15.85007 52.39214 17.46668 1.000 18.82588 105 ALA C O 1
ATOM 4413 N N . ASP C 1 114 ? -16.83959 52.19104 15.46399 1.000 15.16196 106 ASP C N 1
ATOM 4414 C CA . ASP C 1 114 ? -17.61831 51.04770 15.93164 1.000 14.99484 106 ASP C CA 1
ATOM 4415 C C . ASP C 1 114 ? -16.74384 49.83020 16.15199 1.000 17.79294 106 ASP C C 1
ATOM 4416 O O . ASP C 1 114 ? -17.00113 49.04645 17.07212 1.000 17.09021 106 ASP C O 1
ATOM 4421 N N . TRP C 1 115 ? -15.72299 49.64335 15.30634 1.000 16.96067 107 TRP C N 1
ATOM 4422 C CA . TRP C 1 115 ? -14.81065 48.52002 15.49317 1.000 12.44953 107 TRP C CA 1
ATOM 4423 C C . TRP C 1 115 ? -14.13752 48.60861 16.85489 1.000 15.29931 107 TRP C C 1
ATOM 4424 O O . TRP C 1 115 ? -14.08776 47.62364 17.60404 1.000 15.82454 107 TRP C O 1
ATOM 4435 N N . LYS C 1 116 ? -13.66281 49.80779 17.22021 1.000 16.33672 108 LYS C N 1
ATOM 4436 C CA . LYS C 1 116 ? -12.96224 49.97106 18.49077 1.000 19.23679 108 LYS C CA 1
ATOM 4437 C C . LYS C 1 116 ? -13.90092 49.79410 19.67031 1.000 20.13643 108 LYS C C 1
ATOM 4438 O O . LYS C 1 116 ? -13.51739 49.22788 20.70405 1.000 17.12740 108 LYS C O 1
ATOM 4444 N N . LYS C 1 117 ? -15.14787 50.22842 19.51226 1.000 15.82515 109 LYS C N 1
ATOM 4445 C CA . LYS C 1 117 ? -16.13699 50.04497 20.56110 1.000 16.82609 109 LYS C CA 1
ATOM 4446 C C . LYS C 1 117 ? -16.48521 48.57713 20.74911 1.000 19.40307 109 LYS C C 1
ATOM 4447 O O . LYS C 1 117 ? -16.63893 48.11509 21.88764 1.000 16.42147 109 LYS C O 1
ATOM 4453 N N . MET C 1 118 ? -16.59351 47.82612 19.64482 1.000 12.71230 110 MET C N 1
ATOM 4454 C CA . MET C 1 118 ? -16.85551 46.39874 19.74363 1.000 15.53953 110 MET C CA 1
ATOM 4455 C C . MET C 1 118 ? -15.70937 45.67961 20.45099 1.000 19.14051 110 MET C C 1
ATOM 4456 O O . MET C 1 118 ? -15.94228 44.83722 21.32433 1.000 16.10132 110 MET C O 1
ATOM 4461 N N . GLN C 1 119 ? -14.46540 46.01956 20.11562 1.000 15.12071 111 GLN C N 1
ATOM 4462 C CA A GLN C 1 119 ? -13.29856 45.42356 20.77428 0.479 20.96317 111 GLN C CA 1
ATOM 4463 C CA B GLN C 1 119 ? -13.39094 45.31782 20.79382 0.521 20.97339 111 GLN C CA 1
ATOM 4464 C C . GLN C 1 119 ? -13.26636 45.76610 22.25345 1.000 22.08702 111 GLN C C 1
ATOM 4465 O O . GLN C 1 119 ? -12.93288 44.92997 23.10962 1.000 18.20274 111 GLN C O 1
ATOM 4476 N N . ALA C 1 120 ? -13.56888 47.02527 22.56701 1.000 18.75669 112 ALA C N 1
ATOM 4477 C CA . ALA C 1 120 ? -13.48822 47.50045 23.94560 1.000 16.24825 112 ALA C CA 1
ATOM 4478 C C . ALA C 1 120 ? -14.47626 46.76310 24.84333 1.000 17.04378 112 ALA C C 1
ATOM 4479 O O . ALA C 1 120 ? -14.14567 46.39294 25.97646 1.000 18.56346 112 ALA C O 1
ATOM 4481 N N . ILE C 1 121 ? -15.71560 46.60030 24.38099 1.000 14.91691 113 ILE C N 1
ATOM 4482 C CA . ILE C 1 121 ? -16.73423 45.99344 25.23378 1.000 14.32373 113 ILE C CA 1
ATOM 4483 C C . ILE C 1 121 ? -16.47421 44.49461 25.37689 1.000 16.80590 113 ILE C C 1
ATOM 4484 O O . ILE C 1 121 ? -16.39500 43.96556 26.49399 1.000 16.74911 113 ILE C O 1
ATOM 4489 N N . HIS C 1 122 ? -16.30646 43.79610 24.25157 1.000 16.41084 114 HIS C N 1
ATOM 4490 C CA . HIS C 1 122 ? -16.16021 42.33857 24.29448 1.000 17.89250 114 HIS C CA 1
ATOM 4491 C C . HIS C 1 122 ? -14.78155 41.91873 24.80909 1.000 19.65039 114 HIS C C 1
ATOM 4492 O O . HIS C 1 122 ? -14.67755 41.06024 25.69557 1.000 22.92054 114 HIS C O 1
ATOM 4499 N N . VAL C 1 123 ? -13.71150 42.47085 24.24142 1.000 17.31148 115 VAL C N 1
ATOM 4500 C CA . VAL C 1 123 ? -12.36402 41.96216 24.51817 1.000 16.99442 115 VAL C CA 1
ATOM 4501 C C . VAL C 1 123 ? -11.70964 42.71232 25.68329 1.000 18.21128 115 VAL C C 1
ATOM 4502 O O . VAL C 1 123 ? -11.21297 42.08991 26.62899 1.000 15.58859 115 VAL C O 1
ATOM 4506 N N . ASP C 1 124 ? -11.67598 44.05156 25.65052 1.000 16.14190 116 ASP C N 1
ATOM 4507 C CA . ASP C 1 124 ? -11.12560 44.77752 26.79214 1.000 15.40795 116 ASP C CA 1
ATOM 4508 C C . ASP C 1 124 ? -11.93017 44.50427 28.06715 1.000 18.46689 116 ASP C C 1
ATOM 4509 O O . ASP C 1 124 ? -11.35485 44.41106 29.15819 1.000 20.24035 116 ASP C O 1
ATOM 4514 N N . GLY C 1 125 ? -13.26241 44.40786 27.95857 1.000 18.62768 117 GLY C N 1
ATOM 4515 C CA . GLY C 1 125 ? -14.06571 44.08510 29.13920 1.000 18.37447 117 GLY C CA 1
ATOM 4516 C C . GLY C 1 125 ? -13.65729 42.76587 29.77433 1.000 21.91282 117 GLY C C 1
ATOM 4517 O O . GLY C 1 125 ? -13.53528 42.66135 31.00208 1.000 17.87403 117 GLY C O 1
ATOM 4518 N N . ALA C 1 126 ? -13.43914 41.74191 28.94858 1.000 17.13100 118 ALA C N 1
ATOM 4519 C CA . ALA C 1 126 ? -12.97022 40.46311 29.47136 1.000 15.22910 118 ALA C CA 1
ATOM 4520 C C . ALA C 1 126 ? -11.57930 40.59686 30.08794 1.000 18.32953 118 ALA C C 1
ATOM 4521 O O . ALA C 1 126 ? -11.32412 40.05808 31.17111 1.000 17.71265 118 ALA C O 1
ATOM 4523 N N . PHE C 1 127 ? -10.66701 41.32536 29.42568 1.000 16.99899 119 PHE C N 1
ATOM 4524 C CA . PHE C 1 127 ? -9.32281 41.47458 29.97822 1.000 19.26006 119 PHE C CA 1
ATOM 4525 C C . PHE C 1 127 ? -9.35036 42.24119 31.29550 1.000 20.16233 119 PHE C C 1
ATOM 4526 O O . PHE C 1 127 ? -8.74168 41.81527 32.28459 1.000 18.21368 119 PHE C O 1
ATOM 4534 N N . LEU C 1 128 ? -10.05258 43.38071 31.32722 1.000 15.48895 120 LEU C N 1
ATOM 4535 C CA . LEU C 1 128 ? -10.04446 44.22682 32.51268 1.000 21.77676 120 LEU C CA 1
ATOM 4536 C C . LEU C 1 128 ? -10.69058 43.53086 33.69817 1.000 18.03972 120 LEU C C 1
ATOM 4537 O O . LEU C 1 128 ? -10.14123 43.54723 34.80626 1.000 19.21547 120 LEU C O 1
ATOM 4542 N N . THR C 1 129 ? -11.87020 42.92320 33.49496 1.000 21.16688 121 THR C N 1
ATOM 4543 C CA . THR C 1 129 ? -12.51967 42.26687 34.62713 1.000 19.93608 121 THR C CA 1
ATOM 4544 C C . THR C 1 129 ? -11.71562 41.05902 35.08540 1.000 17.08444 121 THR C C 1
ATOM 4545 O O . THR C 1 129 ? -11.62252 40.79632 36.29079 1.000 20.87845 121 THR C O 1
ATOM 4549 N N . THR C 1 130 ? -11.10254 40.33366 34.14600 1.000 15.92691 122 THR C N 1
ATOM 4550 C CA . THR C 1 130 ? -10.27901 39.19222 34.53499 1.000 21.00206 122 THR C CA 1
ATOM 4551 C C . THR C 1 130 ? -9.14000 39.65352 35.42989 1.000 20.60946 122 THR C C 1
ATOM 4552 O O . THR C 1 130 ? -8.95497 39.14437 36.54270 1.000 21.63084 122 THR C O 1
ATOM 4556 N N . LYS C 1 131 ? -8.40910 40.67497 34.98310 1.000 18.62957 123 LYS C N 1
ATOM 4557 C CA . LYS C 1 131 ? -7.24216 41.13274 35.73684 1.000 23.89577 123 LYS C CA 1
ATOM 4558 C C . LYS C 1 131 ? -7.63382 41.62979 37.12739 1.000 22.51874 123 LYS C C 1
ATOM 4559 O O . LYS C 1 131 ? -6.97919 41.29284 38.12711 1.000 21.08130 123 LYS C O 1
ATOM 4565 N N . ALA C 1 132 ? -8.71529 42.40949 37.21562 1.000 21.55607 124 ALA C N 1
ATOM 4566 C CA . ALA C 1 132 ? -9.20840 42.85418 38.51760 1.000 24.74614 124 ALA C CA 1
ATOM 4567 C C . ALA C 1 132 ? -9.58746 41.67415 39.41001 1.000 22.31328 124 ALA C C 1
ATOM 4568 O O . ALA C 1 132 ? -9.26959 41.66668 40.60604 1.000 26.10212 124 ALA C O 1
ATOM 4570 N N . ALA C 1 133 ? -10.27216 40.67078 38.84790 1.000 22.96063 125 ALA C N 1
ATOM 4571 C CA . ALA C 1 133 ? -10.69647 39.52503 39.64141 1.000 23.57848 125 ALA C CA 1
ATOM 4572 C C . ALA C 1 133 ? -9.50980 38.67427 40.07552 1.000 23.91011 125 ALA C C 1
ATOM 4573 O O . ALA C 1 133 ? -9.51073 38.13979 41.18585 1.000 25.94665 125 ALA C O 1
ATOM 4575 N N . LEU C 1 134 ? -8.47827 38.56088 39.23009 1.000 22.74242 126 LEU C N 1
ATOM 4576 C CA . LEU C 1 134 ? -7.32066 37.75552 39.60358 1.000 25.15150 126 LEU C CA 1
ATOM 4577 C C . LEU C 1 134 ? -6.60160 38.33010 40.80672 1.000 30.03636 126 LEU C C 1
ATOM 4578 O O . LEU C 1 134 ? -5.98459 37.57675 41.56667 1.000 27.72336 126 LEU C O 1
ATOM 4583 N N . LYS C 1 135 ? -6.65371 39.65284 40.99508 1.000 26.88739 127 LYS C N 1
ATOM 4584 C CA . LYS C 1 135 ? -6.01620 40.24064 42.16956 1.000 26.74137 127 LYS C CA 1
ATOM 4585 C C . LYS C 1 135 ? -6.59357 39.65844 43.45080 1.000 28.35860 127 LYS C C 1
ATOM 4586 O O . LYS C 1 135 ? -5.89344 39.55944 44.46428 1.000 26.88502 127 LYS C O 1
ATOM 4588 N N . HIS C 1 136 ? -7.85268 39.24979 43.41844 1.000 24.24094 128 HIS C N 1
ATOM 4589 C CA . HIS C 1 136 ? -8.46021 38.60581 44.57223 1.000 26.05316 128 HIS C CA 1
ATOM 4590 C C . HIS C 1 136 ? -8.31539 37.08515 44.51747 1.000 26.99565 128 HIS C C 1
ATOM 4591 O O . HIS C 1 136 ? -7.97593 36.45352 45.52961 1.000 29.08538 128 HIS C O 1
ATOM 4598 N N . MET C 1 137 ? -8.53118 36.49103 43.34209 1.000 25.22908 129 MET C N 1
ATOM 4599 C CA . MET C 1 137 ? -8.45822 35.03731 43.22271 1.000 25.39375 129 MET C CA 1
ATOM 4600 C C . MET C 1 137 ? -7.05467 34.52547 43.50810 1.000 24.03673 129 MET C C 1
ATOM 4601 O O . MET C 1 137 ? -6.88447 33.44778 44.08384 1.000 31.79729 129 MET C O 1
ATOM 4606 N N . TYR C 1 138 ? -6.03547 35.27716 43.09973 1.000 27.49235 130 TYR C N 1
ATOM 4607 C CA . TYR C 1 138 ? -4.66233 34.83715 43.30331 1.000 28.45229 130 TYR C CA 1
ATOM 4608 C C . TYR C 1 138 ? -4.21145 35.01245 44.74350 1.000 28.60952 130 TYR C C 1
ATOM 4609 O O . TYR C 1 138 ? -3.22447 34.39063 45.15604 1.000 31.59400 130 TYR C O 1
ATOM 4618 N N . LYS C 1 139 ? -4.90652 35.84681 45.51035 1.000 32.43398 131 LYS C N 1
ATOM 4619 C CA . LYS C 1 139 ? -4.51392 36.10372 46.88428 1.000 30.94198 131 LYS C CA 1
ATOM 4620 C C . LYS C 1 139 ? -4.58684 34.80827 47.68601 1.000 39.27017 131 LYS C C 1
ATOM 4621 O O . LYS C 1 139 ? -5.65293 34.18848 47.78026 1.000 38.22866 131 LYS C O 1
ATOM 4623 N N . ASP C 1 140 ? -3.43270 34.38624 48.22449 1.000 36.34885 132 ASP C N 1
ATOM 4624 C CA . ASP C 1 140 ? -3.29028 33.13045 48.96903 1.000 37.50441 132 ASP C CA 1
ATOM 4625 C C . ASP C 1 140 ? -3.72382 31.91953 48.14250 1.000 41.59460 132 ASP C C 1
ATOM 4626 O O . ASP C 1 140 ? -4.12212 30.88683 48.69156 1.000 37.11327 132 ASP C O 1
ATOM 4631 N N . ASP C 1 141 ? -3.62213 32.04208 46.81667 1.000 39.04100 133 ASP C N 1
ATOM 4632 C CA . ASP C 1 141 ? -4.00099 30.98739 45.87948 1.000 38.29655 133 ASP C CA 1
ATOM 4633 C C . ASP C 1 141 ? -5.40794 30.46682 46.17141 1.000 38.01682 133 ASP C C 1
ATOM 4634 O O . ASP C 1 141 ? -5.69498 29.26978 46.05112 1.000 35.70307 133 ASP C O 1
ATOM 4639 N N . ARG C 1 142 ? -6.29857 31.39548 46.54585 1.000 32.47587 134 ARG C N 1
ATOM 4640 C CA . ARG C 1 142 ? -7.68380 31.04057 46.84017 1.000 35.62770 134 ARG C CA 1
ATOM 4641 C C . ARG C 1 142 ? -8.36174 30.38941 45.64063 1.000 36.91396 134 ARG C C 1
ATOM 4642 O O . ARG C 1 142 ? -9.10797 29.41482 45.79281 1.000 28.70660 134 ARG C O 1
ATOM 4650 N N . GLY C 1 143 ? -8.13967 30.92195 44.44677 1.000 27.80558 135 GLY C N 1
ATOM 4651 C CA . GLY C 1 143 ? -8.66946 30.30979 43.24129 1.000 29.00053 135 GLY C CA 1
ATOM 4652 C C . GLY C 1 143 ? -9.95358 30.96719 42.77075 1.000 31.83674 135 GLY C C 1
ATOM 4653 O O . GLY C 1 143 ? -10.45604 31.93129 43.35247 1.000 26.88593 135 GLY C O 1
ATOM 4654 N N . GLY C 1 144 ? -10.49544 30.42787 41.68564 1.000 26.58501 136 GLY C N 1
ATOM 4655 C CA . GLY C 1 144 ? -11.73712 30.96006 41.16433 1.000 27.09507 136 GLY C CA 1
ATOM 4656 C C . GLY C 1 144 ? -12.04325 30.36768 39.80957 1.000 24.08346 136 GLY C C 1
ATOM 4657 O O . GLY C 1 144 ? -11.25625 29.59717 39.24794 1.000 27.71849 136 GLY C O 1
ATOM 4658 N N . VAL C 1 145 ? -13.21242 30.74233 39.29315 1.000 21.59980 137 VAL C N 1
ATOM 4659 C CA . VAL C 1 145 ? -13.67928 30.31036 37.97862 1.000 22.01569 137 VAL C CA 1
ATOM 4660 C C . VAL C 1 145 ? -13.96465 31.54992 37.13738 1.000 20.96796 137 VAL C C 1
ATOM 4661 O O . VAL C 1 145 ? -14.73934 32.41664 37.55528 1.000 21.72810 137 VAL C O 1
ATOM 4665 N N . VAL C 1 146 ? -13.35378 31.63547 35.95176 1.000 17.72063 138 VAL C N 1
ATOM 4666 C CA . VAL C 1 146 ? -13.57719 32.75795 35.03751 1.000 19.75224 138 VAL C CA 1
ATOM 4667 C C . VAL C 1 146 ? -14.23026 32.21087 33.77628 1.000 18.82939 138 VAL C C 1
ATOM 4668 O O . VAL C 1 146 ? -13.66887 31.33620 33.11137 1.000 20.59158 138 VAL C O 1
ATOM 4672 N N . ILE C 1 147 ? -15.41667 32.70659 33.45259 1.000 19.02860 139 ILE C N 1
ATOM 4673 C CA . ILE C 1 147 ? -16.16021 32.24378 32.28455 1.000 15.64146 139 ILE C CA 1
ATOM 4674 C C . ILE C 1 147 ? -16.38189 33.44408 31.37853 1.000 19.73323 139 ILE C C 1
ATOM 4675 O O . ILE C 1 147 ? -16.89194 34.47695 31.82639 1.000 18.64981 139 ILE C O 1
ATOM 4680 N N . TYR C 1 148 ? -15.99023 33.31891 30.11920 1.000 16.15412 140 TYR C N 1
ATOM 4681 C CA . TYR C 1 148 ? -16.30854 34.33733 29.13262 1.000 17.49016 140 TYR C CA 1
ATOM 4682 C C . TYR C 1 148 ? -17.51389 33.88232 28.34130 1.000 17.42772 140 TYR C C 1
ATOM 4683 O O . TYR C 1 148 ? -17.61960 32.70820 27.98669 1.000 16.69005 140 TYR C O 1
ATOM 4692 N N . MET C 1 149 ? -18.39661 34.82079 28.02666 1.000 15.74857 141 MET C N 1
ATOM 4693 C CA . MET C 1 149 ? -19.51466 34.54855 27.13569 1.000 14.66420 141 MET C CA 1
ATOM 4694 C C . MET C 1 149 ? -19.03553 34.76605 25.70814 1.000 15.91348 141 MET C C 1
ATOM 4695 O O . MET C 1 149 ? -18.75612 35.89720 25.29181 1.000 20.04354 141 MET C O 1
ATOM 4700 N N . GLY C 1 150 ? -18.86634 33.66454 24.97892 1.000 18.07191 142 GLY C N 1
ATOM 4701 C CA . GLY C 1 150 ? -18.53543 33.72290 23.57395 1.000 16.72029 142 GLY C CA 1
ATOM 4702 C C . GLY C 1 150 ? -19.80391 33.57872 22.76411 1.000 20.08526 142 GLY C C 1
ATOM 4703 O O . GLY C 1 150 ? -20.84234 34.13428 23.12376 1.000 16.99157 142 GLY C O 1
ATOM 4704 N N . SER C 1 151 ? -19.74220 32.78427 21.70485 1.000 16.17156 143 SER C N 1
ATOM 4705 C CA . SER C 1 151 ? -20.85038 32.61695 20.77485 1.000 16.03670 143 SER C CA 1
ATOM 4706 C C . SER C 1 151 ? -20.49412 31.42823 19.90383 1.000 18.31056 143 SER C C 1
ATOM 4707 O O . SER C 1 151 ? -19.33009 31.02942 19.85107 1.000 19.27370 143 SER C O 1
ATOM 4710 N N . VAL C 1 152 ? -21.48647 30.88559 19.18795 1.000 16.12066 144 VAL C N 1
ATOM 4711 C CA . VAL C 1 152 ? -21.10107 30.06991 18.02977 1.000 12.95461 144 VAL C CA 1
ATOM 4712 C C . VAL C 1 152 ? -20.13784 30.85238 17.14274 1.000 15.40209 144 VAL C C 1
ATOM 4713 O O . VAL C 1 152 ? -19.23534 30.27370 16.50740 1.000 18.04349 144 VAL C O 1
ATOM 4717 N N . HIS C 1 153 ? -20.27959 32.18444 17.11409 1.000 14.39574 145 HIS C N 1
ATOM 4718 C CA . HIS C 1 153 ? -19.37331 33.06271 16.36752 1.000 15.18705 145 HIS C CA 1
ATOM 4719 C C . HIS C 1 153 ? -17.99477 33.24434 17.02017 1.000 17.84795 145 HIS C C 1
ATOM 4720 O O . HIS C 1 153 ? -17.19041 34.03937 16.50303 1.000 17.07797 145 HIS C O 1
ATOM 4727 N N . SER C 1 154 ? -17.69141 32.54710 18.12331 1.000 15.71262 146 SER C N 1
ATOM 4728 C CA . SER C 1 154 ? -16.29577 32.32169 18.51814 1.000 14.61507 146 SER C CA 1
ATOM 4729 C C . SER C 1 154 ? -15.61895 31.29769 17.62087 1.000 17.85398 146 SER C C 1
ATOM 4730 O O . SER C 1 154 ? -14.39351 31.18791 17.62810 1.000 15.52452 146 SER C 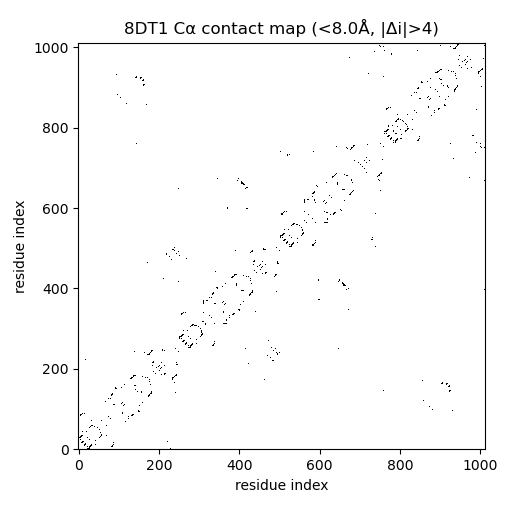O 1
ATOM 4733 N N . HIS C 1 155 ? -16.39841 30.49645 16.91290 1.000 14.36179 147 HIS C N 1
ATOM 4734 C CA . HIS C 1 155 ? -15.87694 29.34500 16.18555 1.000 15.57664 147 HIS C CA 1
ATOM 4735 C C . HIS C 1 155 ? -16.19399 29.34602 14.70893 1.000 15.45547 147 HIS C C 1
ATOM 4736 O O . HIS C 1 155 ? -15.52163 28.63055 13.95582 1.000 16.90042 147 HIS C O 1
ATOM 4743 N N . GLU C 1 156 ? -17.14319 30.16861 14.27010 1.000 15.58751 148 GLU C N 1
ATOM 4744 C CA . GLU C 1 156 ? -17.62934 30.17678 12.89569 1.000 16.61195 148 GLU C CA 1
ATOM 4745 C C . GLU C 1 156 ? -18.04120 31.60541 12.56595 1.000 18.56386 148 GLU C C 1
ATOM 4746 O O . GLU C 1 156 ? -18.36859 32.38128 13.46010 1.000 19.42507 148 GLU C O 1
ATOM 4752 N N . ALA C 1 157 ? -18.02679 31.95823 11.27947 1.000 15.54204 149 ALA C N 1
ATOM 4753 C CA . ALA C 1 157 ? -18.29254 33.33795 10.87996 1.000 15.31986 149 ALA C CA 1
ATOM 4754 C C . ALA C 1 157 ? -19.67691 33.49706 10.26816 1.000 18.33397 149 ALA C C 1
ATOM 4755 O O . ALA C 1 157 ? -20.28891 32.54250 9.78519 1.000 16.71196 149 ALA C O 1
ATOM 4757 N N . SER C 1 158 ? -20.16923 34.73488 10.29599 1.000 14.73412 150 SER C N 1
ATOM 4758 C CA . SER C 1 158 ? -21.30303 35.13839 9.48281 1.000 17.39045 150 SER C CA 1
ATOM 4759 C C . SER C 1 158 ? -20.95539 36.45599 8.80541 1.000 16.27062 150 SER C C 1
ATOM 4760 O O . SER C 1 158 ? -20.22597 37.26878 9.37906 1.000 17.32467 150 SER C O 1
ATOM 4763 N N . PRO C 1 159 ? -21.48145 36.71292 7.60891 1.000 17.52803 151 PRO C N 1
ATOM 4764 C CA . PRO C 1 159 ? -21.22331 38.00988 6.97717 1.000 18.73316 151 PRO C CA 1
ATOM 4765 C C . PRO C 1 159 ? -21.85219 39.14770 7.76735 1.000 17.69193 151 PRO C C 1
ATOM 4766 O O . PRO C 1 159 ? -22.87066 38.98295 8.44874 1.000 17.83077 151 PRO C O 1
ATOM 4770 N N . LEU C 1 160 ? -21.21244 40.31231 7.66887 1.000 16.70789 152 LEU C N 1
ATOM 4771 C CA . LEU C 1 160 ? -21.61795 41.61514 8.23138 1.000 17.36614 152 LEU C CA 1
ATOM 4772 C C . LEU C 1 160 ? -21.29041 41.68734 9.71901 1.000 20.71001 152 LEU C C 1
ATOM 4773 O O . LEU C 1 160 ? -21.59687 42.70744 10.35742 1.000 18.13099 152 LEU C O 1
ATOM 4778 N N . LYS C 1 161 ? -20.63081 40.67460 10.28544 1.000 15.69455 153 LYS C N 1
ATOM 4779 C CA . LYS C 1 161 ? -20.36491 40.64434 11.71495 1.000 15.28519 153 LYS C CA 1
ATOM 4780 C C . LYS C 1 161 ? -18.87579 40.52190 12.00517 1.000 14.70038 153 LYS C C 1
ATOM 4781 O O . LYS C 1 161 ? -18.46528 39.91418 13.00346 1.000 14.80882 153 LYS C O 1
ATOM 4787 N N . SER C 1 162 ? -18.04039 41.15936 11.17296 1.000 14.95829 154 SER C N 1
ATOM 4788 C CA . SER C 1 162 ? -16.59598 41.01772 11.34965 1.000 12.31067 154 SER C CA 1
ATOM 4789 C C . SER C 1 162 ? -16.15971 41.39499 12.76467 1.000 14.53473 154 SER C C 1
ATOM 4790 O O . SER C 1 162 ? -15.36920 40.68546 13.39322 1.000 14.31346 154 SER C O 1
ATOM 4793 N N . ALA C 1 163 ? -16.64810 42.52057 13.28091 1.000 13.78363 155 ALA C N 1
ATOM 4794 C CA . ALA C 1 163 ? -16.15874 42.98761 14.57696 1.000 15.42905 155 ALA C CA 1
ATOM 4795 C C . ALA C 1 163 ? -16.54848 42.01397 15.68176 1.000 16.73318 155 ALA C C 1
ATOM 4796 O O . ALA C 1 163 ? -15.72981 41.66554 16.53772 1.000 13.67250 155 ALA C O 1
ATOM 4798 N N . TYR C 1 164 ? -17.81286 41.59305 15.68406 1.000 13.80063 156 TYR C N 1
ATOM 4799 C CA . TYR C 1 164 ? -18.30148 40.65957 16.69497 1.000 14.84310 156 TYR C CA 1
ATOM 4800 C C . TYR C 1 164 ? -17.57634 39.32434 16.60738 1.000 17.00125 156 TYR C C 1
ATOM 4801 O O . TYR C 1 164 ? -17.11485 38.78214 17.62389 1.000 16.28082 156 TYR C O 1
ATOM 4810 N N . VAL C 1 165 ? -17.48597 38.76707 15.39406 1.000 13.02114 157 VAL C N 1
ATOM 4811 C CA . VAL C 1 165 ? -16.83428 37.46030 15.21487 1.000 13.00398 157 VAL C CA 1
ATOM 4812 C C . VAL C 1 165 ? -15.36826 37.52887 15.62698 1.000 14.60833 157 VAL C C 1
ATOM 4813 O O . VAL C 1 165 ? -14.84319 36.61432 16.28091 1.000 13.56304 157 VAL C O 1
ATOM 4817 N N . THR C 1 166 ? -14.67998 38.60708 15.25367 1.000 11.41962 158 THR C N 1
ATOM 4818 C CA . THR C 1 166 ? -13.27878 38.74203 15.63335 1.000 13.29868 158 THR C CA 1
ATOM 4819 C C . THR C 1 166 ? -13.12571 38.76019 17.15317 1.000 15.14767 158 THR C C 1
ATOM 4820 O O . THR C 1 166 ? -12.23828 38.09853 17.71284 1.000 15.23032 158 THR C O 1
ATOM 4824 N N . ALA C 1 167 ? -13.97785 39.53950 17.82885 1.000 15.26441 159 ALA C N 1
ATOM 4825 C CA . ALA C 1 167 ? -13.93347 39.65026 19.28343 1.000 15.73952 159 ALA C CA 1
ATOM 4826 C C . ALA C 1 167 ? -14.21668 38.31458 19.94596 1.000 14.35757 159 ALA C C 1
ATOM 4827 O O . ALA C 1 167 ? -13.47314 37.88903 20.83733 1.000 14.61899 159 ALA C O 1
ATOM 4829 N N . LYS C 1 168 ? -15.27574 37.62671 19.50199 1.000 12.75389 160 LYS C N 1
ATOM 4830 C CA . LYS C 1 168 ? -15.66916 36.36210 20.11473 1.000 13.50678 160 LYS C CA 1
ATOM 4831 C C . LYS C 1 168 ? -14.63478 35.26887 19.86193 1.000 13.66700 160 LYS C C 1
ATOM 4832 O O . LYS C 1 168 ? -14.43563 34.40558 20.72415 1.000 13.43803 160 LYS C O 1
ATOM 4838 N N . HIS C 1 169 ? -13.97411 35.28957 18.69672 1.000 13.52463 161 HIS C N 1
ATOM 4839 C CA . HIS C 1 169 ? -12.81700 34.41908 18.46441 1.000 14.09131 161 HIS C CA 1
ATOM 4840 C C . HIS C 1 169 ? -11.67825 34.73688 19.42864 1.000 14.47628 161 HIS C C 1
ATOM 4841 O O . HIS C 1 169 ? -11.04766 33.82867 19.98837 1.000 14.16369 161 HIS C O 1
ATOM 4848 N N . GLY C 1 170 ? -11.37267 36.02860 19.60967 1.000 12.94241 162 GLY C N 1
ATOM 4849 C CA . GLY C 1 170 ? -10.31624 36.42305 20.53009 1.000 13.27458 162 GLY C CA 1
ATOM 4850 C C . GLY C 1 170 ? -10.53479 35.95536 21.96187 1.000 12.84194 162 GLY C C 1
ATOM 4851 O O . GLY C 1 170 ? -9.57212 35.62211 22.65668 1.000 15.21147 162 GLY C O 1
ATOM 4852 N N . LEU C 1 171 ? -11.78948 35.92258 22.42638 1.000 15.20636 163 LEU C N 1
ATOM 4853 C CA . LEU C 1 171 ? -12.04524 35.47191 23.80046 1.000 11.35749 163 LEU C CA 1
ATOM 4854 C C . LEU C 1 171 ? -11.56377 34.04791 24.02870 1.000 13.66906 163 LEU C C 1
ATOM 4855 O O . LEU C 1 171 ? -11.15212 33.70489 25.14806 1.000 13.64809 163 LEU C O 1
ATOM 4860 N N . LEU C 1 172 ? -11.59248 33.20417 22.99171 1.000 14.05505 164 LEU C N 1
ATOM 4861 C CA . LEU C 1 172 ? -11.07000 31.84805 23.16554 1.000 14.79835 164 LEU C CA 1
ATOM 4862 C C . LEU C 1 172 ? -9.59109 31.89742 23.50729 1.000 14.18872 164 LEU C C 1
ATOM 4863 O O . LEU C 1 172 ? -9.10695 31.14434 24.36588 1.000 13.50511 164 LEU C O 1
ATOM 4868 N N . GLY C 1 173 ? -8.85037 32.75784 22.81133 1.000 13.97255 165 GLY C N 1
ATOM 4869 C CA . GLY C 1 173 ? -7.42185 32.87293 23.07876 1.000 14.20116 165 GLY C CA 1
ATOM 4870 C C . GLY C 1 173 ? -7.13507 33.33962 24.49054 1.000 14.16397 165 GLY C C 1
ATOM 4871 O O . GLY C 1 173 ? -6.26251 32.79941 25.17556 1.000 13.59394 165 GLY C O 1
ATOM 4872 N N . LEU C 1 174 ? -7.84626 34.38233 24.93505 1.000 15.19998 166 LEU C N 1
ATOM 4873 C CA . LEU C 1 174 ? -7.64273 34.86726 26.29617 1.000 14.96750 166 LEU C CA 1
ATOM 4874 C C . LEU C 1 174 ? -7.91218 33.76182 27.31059 1.000 15.38626 166 LEU C C 1
ATOM 4875 O O . LEU C 1 174 ? -7.12600 33.55212 28.24393 1.000 12.93107 166 LEU C O 1
ATOM 4880 N N . ALA C 1 175 ? -9.02295 33.03076 27.14034 1.000 14.83882 167 ALA C N 1
ATOM 4881 C CA . ALA C 1 175 ? -9.37268 31.98898 28.10109 1.000 15.86746 167 ALA C CA 1
ATOM 4882 C C . ALA C 1 175 ? -8.34098 30.86526 28.11959 1.000 13.98455 167 ALA C C 1
ATOM 4883 O O . ALA C 1 175 ? -8.06592 30.28322 29.17823 1.000 15.20002 167 ALA C O 1
ATOM 4885 N N . ARG C 1 176 ? -7.76776 30.54141 26.95800 1.000 15.05821 168 ARG C N 1
ATOM 4886 C CA . ARG C 1 176 ? -6.77953 29.47268 26.89090 1.000 16.20085 168 ARG C CA 1
ATOM 4887 C C . ARG C 1 176 ? -5.48168 29.87439 27.58552 1.000 17.28339 168 ARG C C 1
ATOM 4888 O O . ARG C 1 176 ? -4.87695 29.06383 28.28757 1.000 14.30435 168 ARG C O 1
ATOM 4896 N N . VAL C 1 177 ? -5.07608 31.13982 27.46800 1.000 13.92663 169 VAL C N 1
ATOM 4897 C CA . VAL C 1 177 ? -3.92521 31.62045 28.22571 1.000 13.06181 169 VAL C CA 1
ATOM 4898 C C . VAL C 1 177 ? -4.22191 31.59983 29.72125 1.000 16.13407 169 VAL C C 1
ATOM 4899 O O . VAL C 1 177 ? -3.39013 31.16881 30.52486 1.000 17.17994 169 VAL C O 1
ATOM 4903 N N . LEU C 1 178 ? -5.39863 32.09248 30.11922 1.000 14.08544 170 LEU C N 1
ATOM 4904 C CA . LEU C 1 178 ? -5.73622 32.10812 31.54073 1.000 19.80784 170 LEU C CA 1
ATOM 4905 C C . LEU C 1 178 ? -5.70765 30.70610 32.12236 1.000 14.87536 170 LEU C C 1
ATOM 4906 O O . LEU C 1 178 ? -5.27339 30.50685 33.25996 1.000 16.97104 170 LEU C O 1
ATOM 4911 N N . ALA C 1 179 ? -6.17573 29.71815 31.36102 1.000 17.28512 171 ALA C N 1
ATOM 4912 C CA . ALA C 1 179 ? -6.13497 28.34945 31.86659 1.000 16.68322 171 ALA C CA 1
ATOM 4913 C C . ALA C 1 179 ? -4.71184 27.93901 32.21303 1.000 17.03118 171 ALA C C 1
ATOM 4914 O O . ALA C 1 179 ? -4.48123 27.26288 33.22105 1.000 19.22209 171 ALA C O 1
ATOM 4916 N N . LYS C 1 180 ? -3.74911 28.29234 31.36046 1.000 17.18564 172 LYS C N 1
ATOM 4917 C CA . LYS C 1 180 ? -2.36224 27.93868 31.63302 1.000 17.20661 172 LYS C CA 1
ATOM 4918 C C . LYS C 1 180 ? -1.79449 28.76144 32.78928 1.000 17.06928 172 LYS C C 1
ATOM 4919 O O . LYS C 1 180 ? -1.16454 28.20401 33.69271 1.000 19.47646 172 LYS C O 1
ATOM 4925 N N . GLU C 1 181 ? -2.00294 30.08578 32.77901 1.000 18.45893 173 GLU C N 1
ATOM 4926 C CA . GLU C 1 181 ? -1.42975 30.91609 33.84418 1.000 18.76172 173 GLU C CA 1
ATOM 4927 C C . GLU C 1 181 ? -2.14433 30.70132 35.16621 1.000 18.45412 173 GLU C C 1
ATOM 4928 O O . GLU C 1 181 ? -1.51987 30.77176 36.23052 1.000 22.39192 173 GLU C O 1
ATOM 4934 N N . GLY C 1 182 ? -3.46134 30.49067 35.12650 1.000 22.81376 174 GLY C N 1
ATOM 4935 C CA . GLY C 1 182 ? -4.23503 30.45709 36.35974 1.000 21.76757 174 GLY C CA 1
ATOM 4936 C C . GLY C 1 182 ? -4.07977 29.18545 37.15887 1.000 23.60810 174 GLY C C 1
ATOM 4937 O O . GLY C 1 182 ? -4.33895 29.18869 38.36929 1.000 24.89431 174 GLY C O 1
ATOM 4938 N N . ALA C 1 183 ? -3.62117 28.11332 36.51127 1.000 21.74855 175 ALA C N 1
ATOM 4939 C CA . ALA C 1 183 ? -3.60061 26.78526 37.12507 1.000 21.67128 175 ALA C CA 1
ATOM 4940 C C . ALA C 1 183 ? -2.86369 26.78617 38.45774 1.000 27.49650 175 ALA C C 1
ATOM 4941 O O . ALA C 1 183 ? -3.34722 26.22359 39.44576 1.000 25.55446 175 ALA C O 1
ATOM 4943 N N . LYS C 1 184 ? -1.68412 27.41489 38.50781 1.000 27.39330 176 LYS C N 1
ATOM 4944 C CA . LYS C 1 184 ? -0.88678 27.35082 39.72942 1.000 29.47187 176 LYS C CA 1
ATOM 4945 C C . LYS C 1 184 ? -1.52825 28.10455 40.88883 1.000 30.08494 176 LYS C C 1
ATOM 4946 O O . LYS C 1 184 ? -1.12097 27.90815 42.04086 1.000 32.31478 176 LYS C O 1
ATOM 4952 N N . HIS C 1 185 ? -2.52656 28.94354 40.61412 1.000 25.25080 177 HIS C N 1
ATOM 4953 C CA . HIS C 1 185 ? -3.25041 29.69132 41.62901 1.000 29.37917 177 HIS C CA 1
ATOM 4954 C C . HIS C 1 185 ? -4.66250 29.17137 41.83275 1.000 28.01436 177 HIS C C 1
ATOM 4955 O O . HIS C 1 185 ? -5.47920 29.86687 42.43997 1.000 28.35541 177 HIS C O 1
ATOM 4962 N N . ASN C 1 186 ? -4.98056 27.99330 41.29215 1.000 25.15184 178 ASN C N 1
ATOM 4963 C CA . ASN C 1 186 ? -6.29819 27.37734 41.40725 1.000 25.17562 178 ASN C CA 1
ATOM 4964 C C . ASN C 1 186 ? -7.38501 28.15313 40.66573 1.000 28.37601 178 ASN C C 1
ATOM 4965 O O . ASN C 1 186 ? -8.55926 28.06910 41.02583 1.000 26.22231 178 ASN C O 1
ATOM 4970 N N . VAL C 1 187 ? -7.03572 28.87648 39.60217 1.000 23.48699 179 VAL C N 1
ATOM 4971 C CA . VAL C 1 187 ? -8.03000 29.56643 38.78303 1.000 20.68508 179 VAL C CA 1
ATOM 4972 C C . VAL C 1 187 ? -8.24640 28.78038 37.49794 1.000 25.18191 179 VAL C C 1
ATOM 4973 O O . VAL C 1 187 ? -7.27679 28.40138 36.82325 1.000 22.31662 179 VAL C O 1
ATOM 4977 N N . ARG C 1 188 ? -9.51451 28.51564 37.17277 1.000 19.41320 180 ARG C N 1
ATOM 4978 C CA . ARG C 1 188 ? -9.91969 27.88299 35.92282 1.000 17.06170 180 ARG C CA 1
ATOM 4979 C C . ARG C 1 188 ? -10.59057 28.89007 34.99419 1.000 19.86834 180 ARG C C 1
ATOM 4980 O O . ARG C 1 188 ? -11.13388 29.90544 35.43251 1.000 20.44483 180 ARG C O 1
ATOM 4988 N N . SER C 1 189 ? -10.56795 28.57028 33.69764 1.000 16.25032 181 SER C N 1
ATOM 4989 C CA . SER C 1 189 ? -11.20325 29.39011 32.67418 1.000 16.25638 181 SER C CA 1
ATOM 4990 C C . SER C 1 189 ? -12.07389 28.52090 31.77472 1.000 16.36005 181 SER C C 1
ATOM 4991 O O . SER C 1 189 ? -11.80366 27.32647 31.55459 1.000 17.71130 181 SER C O 1
ATOM 4994 N N . HIS C 1 190 ? -13.15030 29.12660 31.27126 1.000 16.67573 182 HIS C N 1
ATOM 4995 C CA . HIS C 1 190 ? -13.99990 28.47314 30.27793 1.000 17.12338 182 HIS C CA 1
ATOM 4996 C C . HIS C 1 190 ? -14.61803 29.53419 29.39037 1.000 15.85660 182 HIS C C 1
ATOM 4997 O O . HIS C 1 190 ? -14.70953 30.70502 29.76315 1.000 18.80326 182 HIS C O 1
ATOM 5004 N N . VAL C 1 191 ? -15.08996 29.10092 28.22750 1.000 16.43332 183 VAL C N 1
ATOM 5005 C CA . VAL C 1 191 ? -15.87326 29.96174 27.35389 1.000 17.71409 183 VAL C CA 1
ATOM 5006 C C . VAL C 1 191 ? -17.18146 29.24383 27.08477 1.000 17.08029 183 VAL C C 1
ATOM 5007 O O . VAL C 1 191 ? -17.17633 28.06716 26.70947 1.000 17.27671 183 VAL C O 1
ATOM 5011 N N . VAL C 1 192 ? -18.30535 29.93211 27.30329 1.000 16.86746 184 VAL C N 1
ATOM 5012 C CA . VAL C 1 192 ? -19.60733 29.37494 26.93187 1.000 17.49734 184 VAL C CA 1
ATOM 5013 C C . VAL C 1 192 ? -20.05064 30.04805 25.63836 1.000 14.78747 184 VAL C C 1
ATOM 5014 O O . VAL C 1 192 ? -19.99706 31.27877 25.52433 1.000 18.70515 184 VAL C O 1
ATOM 5018 N N . CYS C 1 193 ? -20.49339 29.23589 24.66527 1.000 16.64884 185 CYS C N 1
ATOM 5019 C CA . CYS C 1 193 ? -20.74563 29.68232 23.29097 1.000 18.64069 185 CYS C CA 1
ATOM 5020 C C . CYS C 1 193 ? -22.18403 29.40087 22.89652 1.000 15.77058 185 CYS C C 1
ATOM 5021 O O . CYS C 1 193 ? -22.47155 28.34968 22.30943 1.000 18.33005 185 CYS C O 1
ATOM 5024 N N . PRO C 1 194 ? -23.11692 30.30720 23.16778 1.000 16.37276 186 PRO C N 1
ATOM 5025 C CA . PRO C 1 194 ? -24.50748 30.03428 22.79844 1.000 17.71921 186 PRO C CA 1
ATOM 5026 C C . PRO C 1 194 ? -24.75015 30.20160 21.30763 1.000 15.65883 186 PRO C C 1
ATOM 5027 O O . PRO C 1 194 ? -24.10249 31.00816 20.63222 1.000 16.75056 186 PRO C O 1
ATOM 5031 N N . GLY C 1 195 ? -25.75556 29.47040 20.81966 1.000 17.85692 187 GLY C N 1
ATOM 5032 C CA . GLY C 1 195 ? -26.41381 29.80943 19.57351 1.000 19.81936 187 GLY C CA 1
ATOM 5033 C C . GLY C 1 195 ? -27.34925 30.98264 19.78596 1.000 23.03004 187 GLY C C 1
ATOM 5034 O O . GLY C 1 195 ? -27.23909 31.71452 20.77002 1.000 23.94011 187 GLY C O 1
ATOM 5035 N N . PHE C 1 196 ? -28.27222 31.18487 18.84120 1.000 22.49605 188 PHE C N 1
ATOM 5036 C CA . PHE C 1 196 ? -29.22382 32.29130 18.98588 1.000 23.28020 188 PHE C CA 1
ATOM 5037 C C . PHE C 1 196 ? -30.10249 32.07699 20.21691 1.000 18.21925 188 PHE C C 1
ATOM 5038 O O . PHE C 1 196 ? -30.62695 30.98541 20.42231 1.000 24.83069 188 PHE C O 1
ATOM 5046 N N . VAL C 1 197 ? -30.25693 33.12362 21.02352 1.000 22.27727 189 VAL C N 1
ATOM 5047 C CA . VAL C 1 197 ? -31.14265 33.13789 22.18848 1.000 24.52307 189 VAL C CA 1
ATOM 5048 C C . VAL C 1 197 ? -32.15898 34.26128 22.00972 1.000 25.87215 189 VAL C C 1
ATOM 5049 O O . VAL C 1 197 ? -31.81221 35.34830 21.53318 1.000 30.31270 189 VAL C O 1
ATOM 5053 N N . ARG C 1 198 ? -33.41548 34.02236 22.41709 1.000 32.04836 190 ARG C N 1
ATOM 5054 C CA . ARG C 1 198 ? -34.47176 35.03101 22.25652 1.000 28.55839 190 ARG C CA 1
ATOM 5055 C C . ARG C 1 198 ? -34.36886 36.11681 23.32796 1.000 39.97275 190 ARG C C 1
ATOM 5056 O O . ARG C 1 198 ? -35.18733 36.22350 24.24355 1.000 48.78431 190 ARG C O 1
ATOM 5064 N N . THR C 1 199 ? -33.37598 36.97103 23.16108 1.000 36.12622 191 THR C N 1
ATOM 5065 C CA . THR C 1 199 ? -33.26094 38.19928 23.93443 1.000 45.12669 191 THR C CA 1
ATOM 5066 C C . THR C 1 199 ? -33.92145 39.34212 23.17926 1.000 50.22360 191 THR C C 1
ATOM 5067 O O . THR C 1 199 ? -34.27784 39.20035 22.00639 1.000 54.37027 191 THR C O 1
ATOM 5071 N N . PRO C 1 200 ? -34.13213 40.49357 23.83716 1.000 62.92794 192 PRO C N 1
ATOM 5072 C CA . PRO C 1 200 ? -34.76800 41.63228 23.13854 1.000 51.69624 192 PRO C CA 1
ATOM 5073 C C . PRO C 1 200 ? -34.17598 41.95713 21.77297 1.000 55.96001 192 PRO C C 1
ATOM 5074 O O . PRO C 1 200 ? -34.91698 42.03948 20.78271 1.000 59.64123 192 PRO C O 1
ATOM 5078 N N . LEU C 1 201 ? -32.85371 42.13607 21.69128 1.000 58.53497 193 LEU C N 1
ATOM 5079 C CA . LEU C 1 201 ? -32.22100 42.46580 20.41706 1.000 63.04993 193 LEU C CA 1
ATOM 5080 C C . LEU C 1 201 ? -32.51978 41.42250 19.34117 1.000 67.10184 193 LEU C C 1
ATOM 5081 O O . LEU C 1 201 ? -32.52569 41.74518 18.14623 1.000 67.72993 193 LEU C O 1
ATOM 5083 N N . VAL C 1 202 ? -32.77993 40.17735 19.73771 1.000 56.32997 194 VAL C N 1
ATOM 5084 C CA . VAL C 1 202 ? -33.03890 39.12541 18.75910 1.000 59.69874 194 VAL C CA 1
ATOM 5085 C C . VAL C 1 202 ? -34.50297 39.12975 18.32930 1.000 57.68402 194 VAL C C 1
ATOM 5086 O O . VAL C 1 202 ? -34.81129 39.04831 17.13393 1.000 52.72885 194 VAL C O 1
ATOM 5090 N N . ASP C 1 203 ? -35.42567 39.23043 19.29457 1.000 50.67717 195 ASP C N 1
ATOM 5091 C CA . ASP C 1 203 ? -36.83671 39.41027 18.97116 1.000 55.72657 195 ASP C CA 1
ATOM 5092 C C . ASP C 1 203 ? -37.07435 40.61218 18.07164 1.000 62.45833 195 ASP C C 1
ATOM 5093 O O . ASP C 1 203 ? -38.09366 40.65663 17.37450 1.000 53.27561 195 ASP C O 1
ATOM 5098 N N . LYS C 1 204 ? -36.16623 41.59544 18.08675 1.000 59.12885 196 LYS C N 1
ATOM 5099 C CA . LYS C 1 204 ? -36.21941 42.68525 17.11989 1.000 60.92770 196 LYS C CA 1
ATOM 5100 C C . LYS C 1 204 ? -35.64998 42.26058 15.77194 1.000 51.67875 196 LYS C C 1
ATOM 5101 O O . LYS C 1 204 ? -36.16166 42.66991 14.72311 1.000 60.53080 196 LYS C O 1
ATOM 5103 N N . GLN C 1 205 ? -34.59317 41.44481 15.77744 1.000 52.54200 197 GLN C N 1
ATOM 5104 C CA . GLN C 1 205 ? -33.98979 41.02495 14.51871 1.000 48.33323 197 GLN C CA 1
ATOM 5105 C C . GLN C 1 205 ? -34.98980 40.28954 13.63429 1.000 60.23107 197 GLN C C 1
ATOM 5106 O O . GLN C 1 205 ? -34.92832 40.40381 12.40349 1.000 59.07239 197 GLN C O 1
ATOM 5108 N N . ILE C 1 206 ? -35.93700 39.57235 14.23358 1.000 52.47402 198 ILE C N 1
ATOM 5109 C CA . ILE C 1 206 ? -36.73830 38.60477 13.48627 1.000 47.89920 198 ILE C CA 1
ATOM 5110 C C . ILE C 1 206 ? -37.75225 39.31498 12.59012 1.000 42.91297 198 ILE C C 1
ATOM 5111 O O . ILE C 1 206 ? -37.78817 39.02072 11.38617 1.000 49.78385 198 ILE C O 1
ATOM 5116 N N . PRO C 1 207 ? -38.58447 40.24357 13.08890 1.000 54.09988 199 PRO C N 1
ATOM 5117 C CA . PRO C 1 207 ? -39.41305 41.02593 12.15446 1.000 49.88893 199 PRO C CA 1
ATOM 5118 C C . PRO C 1 207 ? -38.60752 41.91417 11.22368 1.000 56.23385 199 PRO C C 1
ATOM 5119 O O . PRO C 1 207 ? -39.04529 42.15324 10.09207 1.000 49.52084 199 PRO C O 1
ATOM 5123 N N . GLU C 1 208 ? -37.44558 42.40998 11.65293 1.000 56.57839 200 GLU C N 1
ATOM 5124 C CA . GLU C 1 208 ? -36.63419 43.24135 10.76668 1.000 65.77706 200 GLU C CA 1
ATOM 5125 C C . GLU C 1 208 ? -36.05906 42.41943 9.61637 1.000 60.69587 200 GLU C C 1
ATOM 5126 O O . GLU C 1 208 ? -36.12054 42.83342 8.45172 1.000 60.67846 200 GLU C O 1
ATOM 5128 N N . GLN C 1 209 ? -35.50023 41.24647 9.92159 1.000 46.11773 201 GLN C N 1
ATOM 5129 C CA . GLN C 1 209 ? -34.96040 40.39559 8.86447 1.000 52.62207 201 GLN C CA 1
ATOM 5130 C C . GLN C 1 209 ? -36.06279 39.86950 7.95112 1.000 51.83594 201 GLN C C 1
ATOM 5131 O O . GLN C 1 209 ? -35.84264 39.71250 6.74428 1.000 45.37789 201 GLN C O 1
ATOM 5133 N N . ALA C 1 210 ? -37.25021 39.60481 8.50157 1.000 43.86441 202 ALA C N 1
ATOM 5134 C CA . ALA C 1 210 ? -38.37183 39.15935 7.68072 1.000 46.57678 202 ALA C CA 1
ATOM 5135 C C . ALA C 1 210 ? -38.69711 40.18052 6.59341 1.000 50.12883 202 ALA C C 1
ATOM 5136 O O . ALA C 1 210 ? -38.71533 39.85440 5.39998 1.000 49.62512 202 ALA C O 1
ATOM 5138 N N . LYS C 1 211 ? -38.95813 41.42783 6.99226 1.000 50.88539 203 LYS C N 1
ATOM 5139 C CA . LYS C 1 211 ? -39.23723 42.47833 6.01696 1.000 54.00128 203 LYS C CA 1
ATOM 5140 C C . LYS C 1 211 ? -38.09395 42.61879 5.01370 1.000 56.51157 203 LYS C C 1
ATOM 5141 O O . LYS C 1 211 ? -38.32334 42.64423 3.80017 1.000 50.14054 203 LYS C O 1
ATOM 5143 N N . GLU C 1 212 ? -36.84756 42.66426 5.50065 1.000 58.35417 204 GLU C N 1
ATOM 5144 C CA . GLU C 1 212 ? -35.70979 42.93107 4.61768 1.000 59.36542 204 GLU C CA 1
ATOM 5145 C C . GLU C 1 212 ? -35.49299 41.80786 3.60354 1.000 54.50156 204 GLU C C 1
ATOM 5146 O O . GLU C 1 212 ? -35.25546 42.07535 2.41970 1.000 59.98836 204 GLU C O 1
ATOM 5148 N N . LEU C 1 213 ? -35.56163 40.55066 4.03757 1.000 46.27562 205 LEU C N 1
ATOM 5149 C CA . LEU C 1 213 ? -35.33688 39.43473 3.12443 1.000 49.99398 205 LEU C CA 1
ATOM 5150 C C . LEU C 1 213 ? -36.56052 39.08606 2.28883 1.000 51.17645 205 LEU C C 1
ATOM 5151 O O . LEU C 1 213 ? -36.45777 38.22317 1.40756 1.000 49.73932 205 LEU C O 1
ATOM 5156 N N . GLY C 1 214 ? -37.70869 39.70754 2.54895 1.000 44.75748 206 GLY C N 1
ATOM 5157 C CA . GLY C 1 214 ? -38.91224 39.36423 1.81166 1.000 44.79635 206 GLY C CA 1
ATOM 5158 C C . GLY C 1 214 ? -39.38283 37.93483 1.99597 1.000 41.61358 206 GLY C C 1
ATOM 5159 O O . GLY C 1 214 ? -39.93932 37.34777 1.05953 1.000 43.30164 206 GLY C O 1
ATOM 5160 N N . ILE C 1 215 ? -39.17063 37.35069 3.17937 1.000 43.51667 207 ILE C N 1
ATOM 5161 C CA . ILE C 1 215 ? -39.67489 36.02267 3.51265 1.000 38.32500 207 ILE C CA 1
ATOM 5162 C C . ILE C 1 215 ? -40.46875 36.11691 4.81276 1.000 36.59119 207 ILE C C 1
ATOM 5163 O O . ILE C 1 215 ? -40.37018 37.09107 5.56027 1.000 36.60991 207 ILE C O 1
ATOM 5168 N N . SER C 1 216 ? -41.24890 35.07070 5.08612 1.000 37.48165 208 SER C N 1
ATOM 5169 C CA . SER C 1 216 ? -42.07108 35.02633 6.28952 1.000 34.24417 208 SER C CA 1
ATOM 5170 C C . SER C 1 216 ? -41.21043 35.00711 7.55253 1.000 32.58065 208 SER C C 1
ATOM 5171 O O . SER C 1 216 ? -40.05417 34.58700 7.55269 1.000 30.94899 208 SER C O 1
ATOM 5174 N N . GLU C 1 217 ? -41.81713 35.43977 8.65498 1.000 33.21800 209 GLU C N 1
ATOM 5175 C CA . GLU C 1 217 ? -41.13018 35.40415 9.93798 1.000 31.90741 209 GLU C CA 1
ATOM 5176 C C . GLU C 1 217 ? -40.72603 33.98353 10.33116 1.000 29.76716 209 GLU C C 1
ATOM 5177 O O . GLU C 1 217 ? -39.62303 33.75788 10.84465 1.000 28.16618 209 GLU C O 1
ATOM 5183 N N . GLU C 1 218 ? -41.60342 33.00645 10.10091 1.000 29.93193 210 GLU C N 1
ATOM 5184 C CA . GLU C 1 218 ? -41.24691 31.62793 10.42980 1.000 28.30722 210 GLU C CA 1
ATOM 5185 C C . GLU C 1 218 ? -40.05424 31.15171 9.61660 1.000 26.95314 210 GLU C C 1
ATOM 5186 O O . GLU C 1 218 ? -39.23018 30.36959 10.11020 1.000 25.42168 210 GLU C O 1
ATOM 5192 N N . GLU C 1 219 ? -39.93584 31.61847 8.37650 1.000 30.93766 211 GLU C N 1
ATOM 5193 C CA . GLU C 1 219 ? -38.80943 31.24273 7.53364 1.000 32.86033 211 GLU C CA 1
ATOM 5194 C C . GLU C 1 219 ? -37.52279 31.94140 7.95722 1.000 32.38164 211 GLU C C 1
ATOM 5195 O O . GLU C 1 219 ? -36.43670 31.36658 7.83164 1.000 31.23249 211 GLU C O 1
ATOM 5201 N N . VAL C 1 220 ? -37.61661 33.16135 8.48167 1.000 29.23480 212 VAL C N 1
ATOM 5202 C CA . VAL C 1 220 ? -36.43382 33.77723 9.07964 1.000 29.42434 212 VAL C CA 1
ATOM 5203 C C . VAL C 1 220 ? -35.93553 32.94188 10.25103 1.000 26.27612 212 VAL C C 1
ATOM 5204 O O . VAL C 1 220 ? -34.72709 32.70465 10.39897 1.000 28.51903 212 VAL C O 1
ATOM 5208 N N . ILE C 1 221 ? -36.85590 32.46239 11.08846 1.000 24.56662 213 ILE C N 1
ATOM 5209 C CA . ILE C 1 221 ? -36.47268 31.67458 12.25703 1.000 22.83791 213 ILE C CA 1
ATOM 5210 C C . ILE C 1 221 ? -35.85782 30.34747 11.82620 1.000 28.30039 213 ILE C C 1
ATOM 5211 O O . ILE C 1 221 ? -34.71837 30.02036 12.18396 1.000 29.30898 213 ILE C O 1
ATOM 5216 N N . LYS C 1 222 ? -36.60445 29.57389 11.02640 1.000 26.53134 214 LYS C N 1
ATOM 5217 C CA . LYS C 1 222 ? -36.23578 28.18585 10.74507 1.000 27.96128 214 LYS C CA 1
ATOM 5218 C C . LYS C 1 222 ? -35.10333 28.07297 9.73881 1.000 32.41138 214 LYS C C 1
ATOM 5219 O O . LYS C 1 222 ? -34.28274 27.15164 9.83205 1.000 32.07428 214 LYS C O 1
ATOM 5225 N N . LYS C 1 223 ? -35.03624 28.98406 8.77782 1.000 31.96512 215 LYS C N 1
ATOM 5226 C CA . LYS C 1 223 ? -34.05418 28.85741 7.71735 1.000 31.47244 215 LYS C CA 1
ATOM 5227 C C . LYS C 1 223 ? -32.85923 29.77998 7.89883 1.000 32.25580 215 LYS C C 1
ATOM 5228 O O . LYS C 1 223 ? -31.71989 29.33476 7.73538 1.000 42.21021 215 LYS C O 1
ATOM 5234 N N . VAL C 1 224 ? -33.07520 31.03874 8.27365 1.000 33.77383 216 VAL C N 1
ATOM 5235 C CA . VAL C 1 224 ? -31.97833 32.00612 8.33184 1.000 25.15324 216 VAL C CA 1
ATOM 5236 C C . VAL C 1 224 ? -31.25117 31.95461 9.66866 1.000 33.01511 216 VAL C C 1
ATOM 5237 O O . VAL C 1 224 ? -30.02177 31.86836 9.72600 1.000 37.41850 216 VAL C O 1
ATOM 5241 N N . MET C 1 225 ? -31.98140 32.02873 10.77418 1.000 23.37524 217 MET C N 1
ATOM 5242 C CA . MET C 1 225 ? -31.31680 32.04543 12.06952 1.000 25.12745 217 MET C CA 1
ATOM 5243 C C . MET C 1 225 ? -30.96825 30.64606 12.54648 1.000 29.84606 217 MET C C 1
ATOM 5244 O O . MET C 1 225 ? -29.86807 30.42004 13.05260 1.000 27.88627 217 MET C O 1
ATOM 5249 N N . LEU C 1 226 ? -31.89684 29.70019 12.42890 1.000 22.81403 218 LEU C N 1
ATOM 5250 C CA . LEU C 1 226 ? -31.70295 28.37985 13.01137 1.000 24.73135 218 LEU C CA 1
ATOM 5251 C C . LEU C 1 226 ? -31.40600 27.31355 11.96616 1.000 25.46206 218 LEU C C 1
ATOM 5252 O O . LEU C 1 226 ? -31.48684 26.12222 12.27759 1.000 26.75745 218 LEU C O 1
ATOM 5257 N N . GLY C 1 227 ? -31.09052 27.71195 10.73327 1.000 27.93595 219 GLY C N 1
ATOM 5258 C CA . GLY C 1 227 ? -30.92996 26.75018 9.65825 1.000 26.37183 219 GLY C CA 1
ATOM 5259 C C . GLY C 1 227 ? -29.76027 25.81851 9.87139 1.000 29.51334 219 GLY C C 1
ATOM 5260 O O . GLY C 1 227 ? -29.75394 24.71376 9.32044 1.000 26.41575 219 GLY C O 1
ATOM 5261 N N . ASN C 1 228 ? -28.77658 26.23707 10.67164 1.000 25.39669 220 ASN C N 1
ATOM 5262 C CA . ASN C 1 228 ? -27.61669 25.41590 10.99772 1.000 27.42010 220 ASN C CA 1
ATOM 5263 C C . ASN C 1 228 ? -27.76653 24.64092 12.29945 1.000 23.52563 220 ASN C C 1
ATOM 5264 O O . ASN C 1 228 ? -26.84795 23.90491 12.66190 1.000 24.50280 220 ASN C O 1
ATOM 5269 N N . THR C 1 229 ? -28.87877 24.78395 13.01761 1.000 22.04264 221 THR C N 1
ATOM 5270 C CA . THR C 1 229 ? -29.14366 23.86781 14.11395 1.000 21.75969 221 THR C CA 1
ATOM 5271 C C . THR C 1 229 ? -29.65539 22.54511 13.55492 1.000 22.20329 221 THR C C 1
ATOM 5272 O O . THR C 1 229 ? -30.10091 22.46002 12.40776 1.000 23.22334 221 THR C O 1
ATOM 5276 N N . VAL C 1 230 ? -29.60810 21.50622 14.38855 1.000 19.92919 222 VAL C N 1
ATOM 5277 C CA . VAL C 1 230 ? -30.11200 20.20901 13.95620 1.000 19.04268 222 VAL C CA 1
ATOM 5278 C C . VAL C 1 230 ? -31.62019 20.10760 14.09242 1.000 21.87158 222 VAL C C 1
ATOM 5279 O O . VAL C 1 230 ? -32.23210 19.25098 13.44774 1.000 19.95114 222 VAL C O 1
ATOM 5283 N N . ASP C 1 231 ? -32.23919 20.96826 14.90911 1.000 21.72576 223 ASP C N 1
ATOM 5284 C CA . ASP C 1 231 ? -33.60868 20.76437 15.34354 1.000 22.21086 223 ASP C CA 1
ATOM 5285 C C . ASP C 1 231 ? -34.48724 21.99051 15.17918 1.000 20.73818 223 ASP C C 1
ATOM 5286 O O . ASP C 1 231 ? -35.69172 21.89577 15.43639 1.000 25.46835 223 ASP C O 1
ATOM 5291 N N . GLY C 1 232 ? -33.93489 23.11748 14.74818 1.000 21.48464 224 GLY C N 1
ATOM 5292 C CA . GLY C 1 232 ? -34.73812 24.32183 14.60871 1.000 24.12017 224 GLY C CA 1
ATOM 5293 C C . GLY C 1 232 ? -35.20197 24.91999 15.91871 1.000 22.93674 224 GLY C C 1
ATOM 5294 O O . GLY C 1 232 ? -36.28170 25.51474 15.96389 1.000 22.97695 224 GLY C O 1
ATOM 5295 N N . VAL C 1 233 ? -34.41340 24.79385 16.98425 1.000 19.21969 225 VAL C N 1
ATOM 5296 C CA . VAL C 1 233 ? -34.81809 25.22957 18.32125 1.000 22.88632 225 VAL C CA 1
ATOM 5297 C C . VAL C 1 233 ? -33.87646 26.33179 18.79415 1.000 20.32451 225 VAL C C 1
ATOM 5298 O O . VAL C 1 233 ? -32.65115 26.18247 18.71843 1.000 21.48928 225 VAL C O 1
ATOM 5302 N N . PHE C 1 234 ? -34.44387 27.42191 19.30907 1.000 18.67895 226 PHE C N 1
ATOM 5303 C CA . PHE C 1 234 ? -33.61025 28.46793 19.88599 1.000 22.30222 226 PHE C CA 1
ATOM 5304 C C . PHE C 1 234 ? -32.92537 27.95535 21.14388 1.000 17.99218 226 PHE C C 1
ATOM 5305 O O . PHE C 1 234 ? -33.51066 27.19721 21.91855 1.000 22.33754 226 PHE C O 1
ATOM 5313 N N . THR C 1 235 ? -31.68602 28.38331 21.35223 1.000 21.21730 227 THR C N 1
ATOM 5314 C CA . THR C 1 235 ? -31.06237 28.20934 22.65576 1.000 21.46543 227 THR C CA 1
ATOM 5315 C C . THR C 1 235 ? -31.79263 29.09455 23.65309 1.000 21.52958 227 THR C C 1
ATOM 5316 O O . THR C 1 235 ? -32.23401 30.19298 23.30777 1.000 20.58314 227 THR C O 1
ATOM 5320 N N . THR C 1 236 ? -31.96824 28.60683 24.87787 1.000 21.62463 228 THR C N 1
ATOM 5321 C CA . THR C 1 236 ? -32.66403 29.39045 25.89223 1.000 22.21093 228 THR C CA 1
ATOM 5322 C C . THR C 1 236 ? -31.67380 29.97468 26.89065 1.000 22.29596 228 THR C C 1
ATOM 5323 O O . THR C 1 236 ? -30.53967 29.50434 27.02270 1.000 24.00063 228 THR C O 1
ATOM 5327 N N . VAL C 1 237 ? -32.12561 31.01326 27.60939 1.000 24.68830 229 VAL C N 1
ATOM 5328 C CA . VAL C 1 237 ? -31.30374 31.54563 28.69047 1.000 26.40927 229 VAL C CA 1
ATOM 5329 C C . VAL C 1 237 ? -31.08119 30.48795 29.76804 1.000 30.60202 229 VAL C C 1
ATOM 5330 O O . VAL C 1 237 ? -30.03362 30.48140 30.42309 1.000 25.90119 229 VAL C O 1
ATOM 5334 N N . GLN C 1 238 ? -32.03038 29.55116 29.93760 1.000 26.21502 230 GLN C N 1
ATOM 5335 C CA . GLN C 1 238 ? -31.84167 28.45677 30.88895 1.000 26.46892 230 GLN C CA 1
ATOM 5336 C C . GLN C 1 238 ? -30.73897 27.49789 30.42648 1.000 29.49280 230 GLN C C 1
ATOM 5337 O O . GLN C 1 238 ? -29.92695 27.03890 31.24658 1.000 24.08978 230 GLN C O 1
ATOM 5343 N N . ASP C 1 239 ? -30.69131 27.18527 29.11919 1.000 22.46320 231 ASP C N 1
ATOM 5344 C CA . ASP C 1 239 ? -29.59913 26.37782 28.56317 1.000 25.59084 231 ASP C CA 1
ATOM 5345 C C . ASP C 1 239 ? -28.24601 26.94293 28.97302 1.000 26.38437 231 ASP C C 1
ATOM 5346 O O . ASP C 1 239 ? -27.35332 26.21755 29.43364 1.000 22.87479 231 ASP C O 1
ATOM 5351 N N . VAL C 1 240 ? -28.07291 28.24600 28.78275 1.000 21.49811 232 VAL C N 1
ATOM 5352 C CA . VAL C 1 240 ? -26.78008 28.86762 29.04055 1.000 23.03103 232 VAL C CA 1
ATOM 5353 C C . VAL C 1 240 ? -26.48865 28.88887 30.53298 1.000 21.11714 232 VAL C C 1
ATOM 5354 O O . VAL C 1 240 ? -25.37203 28.58270 30.96251 1.000 24.11139 232 VAL C O 1
ATOM 5358 N N . ALA C 1 241 ? -27.48359 29.27870 31.34000 1.000 23.01498 233 ALA C N 1
ATOM 5359 C CA . ALA C 1 241 ? -27.26630 29.41889 32.77535 1.000 21.83085 233 ALA C CA 1
ATOM 5360 C C . ALA C 1 241 ? -26.96086 28.06671 33.42135 1.000 25.93927 233 ALA C C 1
ATOM 5361 O O . ALA C 1 241 ? -26.12631 27.98084 34.32652 1.000 24.28562 233 ALA C O 1
ATOM 5363 N N . GLN C 1 242 ? -27.60659 26.98857 32.95692 1.000 23.42177 234 GLN C N 1
ATOM 5364 C CA . GLN C 1 242 ? -27.31319 25.68965 33.55586 1.000 24.15448 234 GLN C CA 1
ATOM 5365 C C . GLN C 1 242 ? -25.90217 25.23478 33.22135 1.000 23.28166 234 GLN C C 1
ATOM 5366 O O . GLN C 1 242 ? -25.23554 24.61094 34.05434 1.000 22.88335 234 GLN C O 1
ATOM 5372 N N . THR C 1 243 ? -25.41511 25.57274 32.02874 1.000 20.64245 235 THR C N 1
ATOM 5373 C CA . THR C 1 243 ? -24.03074 25.25514 31.69406 1.000 23.92290 235 THR C CA 1
ATOM 5374 C C . THR C 1 243 ? -23.06442 26.05298 32.56428 1.000 21.01089 235 THR C C 1
ATOM 5375 O O . THR C 1 243 ? -22.06066 25.51191 33.04578 1.000 21.25262 235 THR C O 1
ATOM 5379 N N . VAL C 1 244 ? -23.36496 27.33279 32.79976 1.000 20.90607 236 VAL C N 1
ATOM 5380 C CA . VAL C 1 244 ? -22.52411 28.14759 33.67691 1.000 22.35239 236 VAL C CA 1
ATOM 5381 C C . VAL C 1 244 ? -22.52649 27.59212 35.09811 1.000 21.08884 236 VAL C C 1
ATOM 5382 O O . VAL C 1 244 ? -21.47566 27.52699 35.74925 1.000 20.47900 236 VAL C O 1
ATOM 5386 N N . LEU C 1 245 ? -23.70343 27.18233 35.60015 1.000 23.70182 237 LEU C N 1
ATOM 5387 C CA . LEU C 1 245 ? -23.79208 26.55686 36.92276 1.000 27.85312 237 LEU C CA 1
ATOM 5388 C C . LEU C 1 245 ? -22.91088 25.31935 37.01229 1.000 22.83360 237 LEU C C 1
ATOM 5389 O O . LEU C 1 245 ? -22.17771 25.12788 37.99050 1.000 23.56230 237 LEU C O 1
ATOM 5394 N N . PHE C 1 246 ? -22.99430 24.45965 36.00275 1.000 20.37615 238 PHE C N 1
ATOM 5395 C CA . PHE C 1 246 ? -22.21495 23.22165 35.97926 1.000 27.23587 238 PHE C CA 1
ATOM 5396 C C . PHE C 1 246 ? -20.72208 23.51167 36.02130 1.000 25.15864 238 PHE C C 1
ATOM 5397 O O . PHE C 1 246 ? -19.98308 22.92159 36.82198 1.000 22.85452 238 PHE C O 1
ATOM 5405 N N . LEU C 1 247 ? -20.26703 24.43543 35.17299 1.000 20.50377 239 LEU C N 1
ATOM 5406 C CA . LEU C 1 247 ? -18.86786 24.84788 35.20080 1.000 20.66183 239 LEU C CA 1
ATOM 5407 C C . LEU C 1 247 ? -18.48971 25.42824 36.55431 1.000 22.65959 239 LEU C C 1
ATOM 5408 O O . LEU C 1 247 ? -17.42574 25.11048 37.09440 1.000 22.49037 239 LEU C O 1
ATOM 5413 N N . SER C 1 248 ? -19.35535 26.27440 37.11991 1.000 21.71740 240 SER C N 1
ATOM 5414 C CA . SER C 1 248 ? -19.00057 27.01390 38.33373 1.000 26.05700 240 SER C CA 1
ATOM 5415 C C . SER C 1 248 ? -18.83361 26.10365 39.53739 1.000 30.73871 240 SER C C 1
ATOM 5416 O O . SER C 1 248 ? -18.02163 26.39104 40.42373 1.000 31.44424 240 SER C O 1
ATOM 5419 N N . ALA C 1 249 ? -19.61375 25.03629 39.61078 1.000 22.27920 241 ALA C N 1
ATOM 5420 C CA . ALA C 1 249 ? -19.56877 24.13621 40.75031 1.000 26.10119 241 ALA C CA 1
ATOM 5421 C C . ALA C 1 249 ? -18.67630 22.92750 40.52253 1.000 24.94601 241 ALA C C 1
ATOM 5422 O O . ALA C 1 249 ? -18.57353 22.07999 41.42096 1.000 26.99079 241 ALA C O 1
ATOM 5424 N N . PHE C 1 250 ? -18.02250 22.81678 39.36559 1.000 23.39896 242 PHE C N 1
ATOM 5425 C CA . PHE C 1 250 ? -17.31453 21.57538 39.06814 1.000 25.93282 242 PHE C CA 1
ATOM 5426 C C . PHE C 1 250 ? -16.20912 21.35148 40.09872 1.000 28.51491 242 PHE C C 1
ATOM 5427 O O . PHE C 1 250 ? -15.47571 22.29124 40.42749 1.000 28.31597 242 PHE C O 1
ATOM 5435 N N . PRO C 1 251 ? -16.07246 20.14025 40.64393 1.000 27.53370 243 PRO C N 1
ATOM 5436 C CA . PRO C 1 251 ? -15.17738 19.94838 41.80160 1.000 31.17827 243 PRO C CA 1
ATOM 5437 C C . PRO C 1 251 ? -13.69465 20.03418 41.48922 1.000 33.45626 243 PRO C C 1
ATOM 5438 O O . PRO C 1 251 ? -12.90310 20.22052 42.42217 1.000 37.62274 243 PRO C O 1
ATOM 5442 N N . SER C 1 252 ? -13.27996 19.88388 40.23639 1.000 26.81982 244 SER C N 1
ATOM 5443 C CA . SER C 1 252 ? -11.86889 19.97868 39.89093 1.000 25.93078 244 SER C CA 1
ATOM 5444 C C . SER C 1 252 ? -11.70923 20.93422 38.72757 1.000 23.78306 244 SER C C 1
ATOM 5445 O O . SER C 1 252 ? -12.68267 21.47343 38.19662 1.000 26.55212 244 SER C O 1
ATOM 5448 N N . ALA C 1 253 ? -10.45230 21.14191 38.33799 1.000 23.02382 245 ALA C N 1
ATOM 5449 C CA . ALA C 1 253 ? -10.09147 21.95987 37.19612 1.000 23.06935 245 ALA C CA 1
ATOM 5450 C C . ALA C 1 253 ? -10.11088 21.18173 35.88318 1.000 18.15382 245 ALA C C 1
ATOM 5451 O O . ALA C 1 253 ? -9.55477 21.65285 34.88571 1.000 17.62014 245 ALA C O 1
ATOM 5453 N N . ALA C 1 254 ? -10.76238 20.02172 35.84570 1.000 18.05265 246 ALA C N 1
ATOM 5454 C CA . ALA C 1 254 ? -10.66878 19.16792 34.66135 1.000 18.87253 246 ALA C CA 1
ATOM 5455 C C . ALA C 1 254 ? -11.15447 19.85434 33.38931 1.000 19.29991 246 ALA C C 1
ATOM 5456 O O . ALA C 1 254 ? -10.68316 19.52010 32.29515 1.000 21.31703 246 ALA C O 1
ATOM 5458 N N . LEU C 1 255 ? -12.07739 20.80569 33.48482 1.000 20.52995 247 LEU C N 1
ATOM 5459 C CA . LEU C 1 255 ? -12.62876 21.42665 32.28340 1.000 17.68888 247 LEU C CA 1
ATOM 5460 C C . LEU C 1 255 ? -11.96563 22.75330 31.92971 1.000 20.32702 247 LEU C C 1
ATOM 5461 O O . LEU C 1 255 ? -12.47450 23.47182 31.06160 1.000 16.53307 247 LEU C O 1
ATOM 5466 N N . THR C 1 256 ? -10.85122 23.09928 32.57348 1.000 18.43580 248 THR C N 1
ATOM 5467 C CA . THR C 1 256 ? -10.27205 24.42140 32.35941 1.000 18.68663 248 THR C CA 1
ATOM 5468 C C . THR C 1 256 ? -9.78152 24.58155 30.92087 1.000 20.51774 248 THR C C 1
ATOM 5469 O O . THR C 1 256 ? -9.27372 23.64234 30.29561 1.000 21.18683 248 THR C O 1
ATOM 5473 N N . GLY C 1 257 ? -9.95341 25.78657 30.38750 1.000 16.75432 249 GLY C N 1
ATOM 5474 C CA . GLY C 1 257 ? -9.47729 26.10666 29.05911 1.000 16.47752 249 GLY C CA 1
ATOM 5475 C C . GLY C 1 257 ? -10.39707 25.71116 27.92912 1.000 17.73894 249 GLY C C 1
ATOM 5476 O O . GLY C 1 257 ? -10.07076 25.99115 26.77453 1.000 18.94259 249 GLY C O 1
ATOM 5477 N N . GLN C 1 258 ? -11.53174 25.07616 28.21756 1.000 15.18512 250 GLN C N 1
ATOM 5478 C CA . GLN C 1 258 ? -12.42409 24.54819 27.19222 1.000 16.40426 250 GLN C CA 1
ATOM 5479 C C . GLN C 1 258 ? -13.55230 25.52328 26.88128 1.000 19.88235 250 GLN C C 1
ATOM 5480 O O . GLN C 1 258 ? -13.98079 26.30261 27.73832 1.000 18.63064 250 GLN C O 1
ATOM 5486 N N . SER C 1 259 ? -14.05920 25.43882 25.65101 1.000 17.79029 251 SER C N 1
ATOM 5487 C CA . SER C 1 259 ? -15.28320 26.13388 25.27935 1.000 17.64424 251 SER C CA 1
ATOM 5488 C C . SER C 1 259 ? -16.42365 25.12861 25.09965 1.000 17.26961 251 SER C C 1
ATOM 5489 O O . SER C 1 259 ? -16.21244 23.93948 24.81717 1.000 16.44258 251 SER C O 1
ATOM 5492 N N . PHE C 1 260 ? -17.63837 25.60418 25.35914 1.000 17.32684 252 PHE C N 1
ATOM 5493 C CA . PHE C 1 260 ? -18.83374 24.76960 25.41320 1.000 20.51345 252 PHE C CA 1
ATOM 5494 C C . PHE C 1 260 ? -19.86847 25.36493 24.47082 1.000 22.50582 252 PHE C C 1
ATOM 5495 O O . PHE C 1 260 ? -20.31278 26.50207 24.66560 1.000 16.98559 252 PHE C O 1
ATOM 5503 N N . ILE C 1 261 ? -20.19630 24.62735 23.41098 1.000 21.14492 253 ILE C N 1
ATOM 5504 C CA . ILE C 1 261 ? -21.10541 25.12528 22.38496 1.000 18.49371 253 ILE C CA 1
ATOM 5505 C C . ILE C 1 261 ? -22.50350 24.70760 22.80326 1.000 17.73057 253 ILE C C 1
ATOM 5506 O O . ILE C 1 261 ? -22.80650 23.51262 22.85902 1.000 18.48980 253 ILE C O 1
ATOM 5511 N N . VAL C 1 262 ? -23.34754 25.69365 23.08553 1.000 16.32334 254 VAL C N 1
ATOM 5512 C CA . VAL C 1 262 ? -24.70166 25.47508 23.57167 1.000 16.67393 254 VAL C CA 1
ATOM 5513 C C . VAL C 1 262 ? -25.61843 26.02476 22.48673 1.000 18.94243 254 VAL C C 1
ATOM 5514 O O . VAL C 1 262 ? -26.14415 27.13250 22.61144 1.000 24.38736 254 VAL C O 1
ATOM 5518 N N . SER C 1 263 ? -25.72494 25.30066 21.36267 1.000 17.83605 255 SER C N 1
ATOM 5519 C CA . SER C 1 263 ? -26.31732 25.88020 20.16292 1.000 19.30182 255 SER C CA 1
ATOM 5520 C C . SER C 1 263 ? -27.25815 24.93953 19.41996 1.000 24.24852 255 SER C C 1
ATOM 5521 O O . SER C 1 263 ? -27.61924 25.24211 18.27200 1.000 22.99251 255 SER C O 1
ATOM 5524 N N . HIS C 1 264 ? -27.65165 23.81922 20.01582 1.000 18.29612 256 HIS C N 1
ATOM 5525 C CA . HIS C 1 264 ? -28.50839 22.83496 19.33866 1.000 18.33942 256 HIS C CA 1
ATOM 5526 C C . HIS C 1 264 ? -27.86799 22.36628 18.03675 1.000 22.45406 256 HIS C C 1
ATOM 5527 O O . HIS C 1 264 ? -28.53661 22.21416 17.00119 1.000 20.89649 256 HIS C O 1
ATOM 5534 N N . GLY C 1 265 ? -26.55928 22.13915 18.08517 1.000 18.89658 257 GLY C N 1
ATOM 5535 C CA . GLY C 1 265 ? -25.89828 21.47944 16.97911 1.000 18.27564 257 GLY C CA 1
ATOM 5536 C C . GLY C 1 265 ? -25.38216 22.39355 15.89851 1.000 21.93783 257 GLY C C 1
ATOM 5537 O O . GLY C 1 265 ? -24.93693 21.89854 14.86301 1.000 20.35300 257 GLY C O 1
ATOM 5538 N N . TRP C 1 266 ? -25.44804 23.70698 16.09571 1.000 20.79366 258 TRP C N 1
ATOM 5539 C CA . TRP C 1 266 ? -24.83936 24.66525 15.18047 1.000 16.54373 258 TRP C CA 1
ATOM 5540 C C . TRP C 1 266 ? -23.36826 24.78060 15.55054 1.000 18.17806 258 TRP C C 1
ATOM 5541 O O . TRP C 1 266 ? -23.03591 25.34848 16.59263 1.000 17.09193 258 TRP C O 1
ATOM 5552 N N . PHE C 1 267 ? -22.50586 24.21759 14.69536 1.000 17.67302 259 PHE C N 1
ATOM 5553 C CA . PHE C 1 267 ? -21.06415 24.04286 14.86074 1.000 15.20798 259 PHE C CA 1
ATOM 5554 C C . PHE C 1 267 ? -20.78743 22.96168 15.88950 1.000 19.84271 259 PHE C C 1
ATOM 5555 O O . PHE C 1 267 ? -21.12333 23.10284 17.06551 1.000 18.72104 259 PHE C O 1
ATOM 5563 N N . MET C 1 268 ? -20.16172 21.87558 15.46857 1.000 17.30966 260 MET C N 1
ATOM 5564 C CA . MET C 1 268 ? -19.89683 20.77586 16.37882 1.000 16.62207 260 MET C CA 1
ATOM 5565 C C . MET C 1 268 ? -18.39493 20.59888 16.53286 1.000 16.29256 260 MET C C 1
ATOM 5566 O O . MET C 1 268 ? -17.67786 20.43611 15.54662 1.000 18.07947 260 MET C O 1
ATOM 5571 N N . GLN C 1 269 ? -17.92956 20.61805 17.76667 1.000 14.79324 261 GLN C N 1
ATOM 5572 C CA . GLN C 1 269 ? -16.55516 20.24341 18.02911 1.000 16.49988 261 GLN C CA 1
ATOM 5573 C C . GLN C 1 269 ? -16.56014 19.15845 19.09733 1.000 14.54565 261 GLN C C 1
ATOM 5574 O O . GLN C 1 269 ? -17.32133 19.30087 20.04940 1.000 16.93012 261 GLN C O 1
ATOM 5581 N N . ASN D 1 11 ? -31.23168 14.45702 37.95044 1.000 49.89704 3 ASN D N 1
ATOM 5582 C CA . ASN D 1 11 ? -32.41272 13.65258 38.26600 1.000 60.75611 3 ASN D CA 1
ATOM 5583 C C . ASN D 1 11 ? -32.77490 12.70613 37.12892 1.000 57.37297 3 ASN D C 1
ATOM 5584 O O . ASN D 1 11 ? -33.38929 13.10381 36.13923 1.000 59.92357 3 ASN D O 1
ATOM 5589 N N . LEU D 1 12 ? -32.40225 11.44103 37.28529 1.000 51.22052 4 LEU D N 1
ATOM 5590 C CA . LEU D 1 12 ? -32.64808 10.43050 36.26887 1.000 46.70844 4 LEU D CA 1
ATOM 5591 C C . LEU D 1 12 ? -33.61293 9.36118 36.75042 1.000 41.02359 4 LEU D C 1
ATOM 5592 O O . LEU D 1 12 ? -33.61683 8.24850 36.21767 1.000 45.94526 4 LEU D O 1
ATOM 5597 N N . ASN D 1 13 ? -34.43261 9.67605 37.75175 1.000 44.62514 5 ASN D N 1
ATOM 5598 C CA . ASN D 1 13 ? -35.43666 8.72682 38.22012 1.000 41.12916 5 ASN D CA 1
ATOM 5599 C C . ASN D 1 13 ? -36.36551 8.34284 37.08106 1.000 37.36307 5 ASN D C 1
ATOM 5600 O O . ASN D 1 13 ? -36.82380 9.20199 36.32308 1.000 49.70226 5 ASN D O 1
ATOM 5605 N N . GLY D 1 14 ? -36.62223 7.04456 36.94760 1.000 39.92962 6 GLY D N 1
ATOM 5606 C CA . GLY D 1 14 ? -37.44967 6.54102 35.87265 1.000 49.28404 6 GLY D CA 1
ATOM 5607 C C . GLY D 1 14 ? -36.75292 6.39239 34.54086 1.000 47.05544 6 GLY D C 1
ATOM 5608 O O . GLY D 1 14 ? -37.36051 5.87541 33.59485 1.000 50.21042 6 GLY D O 1
ATOM 5609 N N . LYS D 1 15 ? -35.51204 6.84376 34.42175 1.000 45.67761 7 LYS D N 1
ATOM 5610 C CA . LYS D 1 15 ? -34.74158 6.60921 33.21646 1.000 38.88477 7 LYS D CA 1
ATOM 5611 C C . LYS D 1 15 ? -34.01480 5.27224 33.32264 1.000 31.61758 7 LYS D C 1
ATOM 5612 O O . LYS D 1 15 ? -33.80728 4.72746 34.41432 1.000 30.05021 7 LYS D O 1
ATOM 5618 N N . THR D 1 16 ? -33.65441 4.73732 32.16384 1.000 31.34007 8 THR D N 1
ATOM 5619 C CA . THR D 1 16 ? -32.91467 3.49225 32.04708 1.000 31.32815 8 THR D CA 1
ATOM 5620 C C . THR D 1 16 ? -31.63310 3.77796 31.28047 1.000 29.52904 8 THR D C 1
ATOM 5621 O O . THR D 1 16 ? -31.63149 4.57691 30.33672 1.000 31.38565 8 THR D O 1
ATOM 5625 N N . ALA D 1 17 ? -30.53992 3.15968 31.71217 1.000 26.54517 9 ALA D N 1
ATOM 5626 C CA . ALA D 1 17 ? -29.23404 3.37329 31.10299 1.000 23.46699 9 ALA D CA 1
ATOM 5627 C C . ALA D 1 17 ? -28.53553 2.04548 30.84757 1.000 27.24925 9 ALA D C 1
ATOM 5628 O O . ALA D 1 17 ? -28.69408 1.08932 31.61245 1.000 27.72929 9 ALA D O 1
ATOM 5630 N N . VAL D 1 18 ? -27.76422 1.98528 29.75630 1.000 23.03223 10 VAL D N 1
ATOM 5631 C CA A VAL D 1 18 ? -26.85390 0.87476 29.49909 0.692 23.20582 10 VAL D CA 1
ATOM 5632 C CA B VAL D 1 18 ? -26.85687 0.87521 29.47998 0.308 23.24637 10 VAL D CA 1
ATOM 5633 C C . VAL D 1 18 ? -25.45779 1.45803 29.35035 1.000 23.56093 10 VAL D C 1
ATOM 5634 O O . VAL D 1 18 ? -25.26426 2.43045 28.61306 1.000 19.32733 10 VAL D O 1
ATOM 5641 N N . VAL D 1 19 ? -24.49274 0.87732 30.06523 1.000 21.53163 11 VAL D N 1
ATOM 5642 C CA . VAL D 1 19 ? -23.09495 1.30976 30.00741 1.000 22.92829 11 VAL D CA 1
ATOM 5643 C C . VAL D 1 19 ? -22.25306 0.10636 29.58446 1.000 23.51630 11 VAL D C 1
ATOM 5644 O O . VAL D 1 19 ? -22.17168 -0.87880 30.32478 1.000 23.49426 11 VAL D O 1
ATOM 5648 N N . THR D 1 20 ? -21.60610 0.18940 28.41993 1.000 24.33360 12 THR D N 1
ATOM 5649 C CA . THR D 1 20 ? -20.74898 -0.91720 28.01185 1.000 26.59594 12 THR D CA 1
ATOM 5650 C C . THR D 1 20 ? -19.36750 -0.75721 28.63989 1.000 23.33656 12 THR D C 1
ATOM 5651 O O . THR D 1 20 ? -18.94651 0.34541 28.99165 1.000 21.99433 12 THR D O 1
ATOM 5655 N N . GLY D 1 21 ? -18.67697 -1.88440 28.82196 1.000 23.74845 13 GLY D N 1
ATOM 5656 C CA . GLY D 1 21 ? -17.40629 -1.81136 29.51600 1.000 23.95556 13 GLY D CA 1
ATOM 5657 C C . GLY D 1 21 ? -17.48840 -1.42553 30.98258 1.000 30.07968 13 GLY D C 1
ATOM 5658 O O . GLY D 1 21 ? -16.49338 -0.96054 31.54932 1.000 26.71788 13 GLY D O 1
ATOM 5659 N N . ALA D 1 22 ? -18.63551 -1.61443 31.63402 1.000 28.36038 14 ALA D N 1
ATOM 5660 C CA . ALA D 1 22 ? -18.81614 -1.05439 32.96655 1.000 25.93348 14 ALA D CA 1
ATOM 5661 C C . ALA D 1 22 ? -18.45401 -2.01423 34.08420 1.000 26.50779 14 ALA D C 1
ATOM 5662 O O . ALA D 1 22 ? -18.74366 -1.71682 35.24791 1.000 29.09711 14 ALA D O 1
ATOM 5664 N N . ALA D 1 23 ? -17.83562 -3.15908 33.77658 1.000 27.45441 15 ALA D N 1
ATOM 5665 C CA . ALA D 1 23 ? -17.32679 -3.99556 34.85498 1.000 29.65274 15 ALA D CA 1
ATOM 5666 C C . ALA D 1 23 ? -16.11423 -3.38386 35.54466 1.000 29.53150 15 ALA D C 1
ATOM 5667 O O . ALA D 1 23 ? -15.78073 -3.81276 36.65527 1.000 31.37197 15 ALA D O 1
ATOM 5669 N N . SER D 1 24 ? -15.48888 -2.36623 34.95743 1.000 27.53383 16 SER D N 1
ATOM 5670 C CA A SER D 1 24 ? -14.21928 -1.85153 35.45443 0.506 30.09979 16 SER D CA 1
ATOM 5671 C CA B SER D 1 24 ? -14.24996 -1.83621 35.50599 0.494 30.09500 16 SER D CA 1
ATOM 5672 C C . SER D 1 24 ? -14.11412 -0.35926 35.16434 1.000 28.59803 16 SER D C 1
ATOM 5673 O O . SER D 1 24 ? -14.83407 0.17979 34.32124 1.000 23.82612 16 SER D O 1
ATOM 5678 N N . GLY D 1 25 ? -13.19246 0.29273 35.87272 1.000 27.19496 17 GLY D N 1
ATOM 5679 C CA . GLY D 1 25 ? -12.71097 1.62216 35.52051 1.000 27.45146 17 GLY D CA 1
ATOM 5680 C C . GLY D 1 25 ? -13.76764 2.69063 35.36286 1.000 27.23645 17 GLY D C 1
ATOM 5681 O O . GLY D 1 25 ? -14.67631 2.83372 36.19533 1.000 26.26411 17 GLY D O 1
ATOM 5682 N N . ILE D 1 26 ? -13.60930 3.46879 34.28704 1.000 21.56409 18 ILE D N 1
ATOM 5683 C CA . ILE D 1 26 ? -14.47253 4.62212 34.01550 1.000 21.78603 18 ILE D CA 1
ATOM 5684 C C . ILE D 1 26 ? -15.92296 4.18555 33.86087 1.000 23.77631 18 ILE D C 1
ATOM 5685 O O . ILE D 1 26 ? -16.83502 4.79519 34.42729 1.000 23.15854 18 ILE D O 1
ATOM 5690 N N . GLY D 1 27 ? -16.15712 3.13811 33.06060 1.000 23.76042 19 GLY D N 1
ATOM 5691 C CA . GLY D 1 27 ? -17.51307 2.64714 32.88068 1.000 20.46587 19 GLY D CA 1
ATOM 5692 C C . GLY D 1 27 ? -18.18054 2.26107 34.18919 1.000 23.19065 19 GLY D C 1
ATOM 5693 O O . GLY D 1 27 ? -19.36842 2.52072 34.38898 1.000 24.29997 19 GLY D O 1
ATOM 5694 N N . LYS D 1 28 ? -17.43121 1.63101 35.09597 1.000 23.42708 20 LYS D N 1
ATOM 5695 C CA . LYS D 1 28 ? -18.01083 1.23410 36.37429 1.000 25.39119 20 LYS D CA 1
ATOM 5696 C C . LYS D 1 28 ? -18.44548 2.45175 37.18598 1.000 25.21074 20 LYS D C 1
ATOM 5697 O O . LYS D 1 28 ? -19.55558 2.47764 37.72857 1.000 26.10453 20 LYS D O 1
ATOM 5703 N N . GLU D 1 29 ? -17.58159 3.47167 37.28658 1.000 24.17974 21 GLU D N 1
ATOM 5704 C CA . GLU D 1 29 ? -17.96654 4.66460 38.04150 1.000 24.08973 21 GLU D CA 1
ATOM 5705 C C . GLU D 1 29 ? -19.18865 5.32953 37.42324 1.000 23.13834 21 GLU D C 1
ATOM 5706 O O . GLU D 1 29 ? -20.09293 5.77687 38.13804 1.000 26.23730 21 GLU D O 1
ATOM 5712 N N . ILE D 1 30 ? -19.23832 5.38619 36.09828 1.000 21.60264 22 ILE D N 1
ATOM 5713 C CA . ILE D 1 30 ? -20.40109 5.95055 35.42312 1.000 26.19644 22 ILE D CA 1
ATOM 5714 C C . ILE D 1 30 ? -21.66014 5.19665 35.82502 1.000 27.49691 22 ILE D C 1
ATOM 5715 O O . ILE D 1 30 ? -22.67951 5.80083 36.18207 1.000 24.64398 22 ILE D O 1
ATOM 5720 N N . ALA D 1 31 ? -21.60607 3.86263 35.77865 1.000 23.34157 23 ALA D N 1
ATOM 5721 C CA . ALA D 1 31 ? -22.77175 3.07100 36.16676 1.000 28.10416 23 ALA D CA 1
ATOM 5722 C C . ALA D 1 31 ? -23.17733 3.34790 37.60740 1.000 27.50774 23 ALA D C 1
ATOM 5723 O O . ALA D 1 31 ? -24.36548 3.52757 37.90704 1.000 27.28754 23 ALA D O 1
ATOM 5725 N N . LEU D 1 32 ? -22.20217 3.37798 38.51982 1.000 28.34003 24 LEU D N 1
ATOM 5726 C CA . LEU D 1 32 ? -22.52086 3.61210 39.92633 1.000 28.73084 24 LEU D CA 1
ATOM 5727 C C . LEU D 1 32 ? -23.20122 4.96225 40.12477 1.000 28.15265 24 LEU D C 1
ATOM 5728 O O . LEU D 1 32 ? -24.15231 5.07592 40.90990 1.000 29.48045 24 LEU D O 1
ATOM 5733 N N . GLU D 1 33 ? -22.74146 5.99071 39.40448 1.000 29.37115 25 GLU D N 1
ATOM 5734 C CA . GLU D 1 33 ? -23.26916 7.34159 39.60772 1.000 30.14659 25 GLU D CA 1
ATOM 5735 C C . GLU D 1 33 ? -24.61721 7.52882 38.92143 1.000 28.27538 25 GLU D C 1
ATOM 5736 O O . GLU D 1 33 ? -25.49588 8.20576 39.46212 1.000 27.95027 25 GLU D O 1
ATOM 5742 N N . LEU D 1 34 ? -24.80262 6.92859 37.73877 1.000 26.11536 26 LEU D N 1
ATOM 5743 C CA . LEU D 1 34 ? -26.12769 6.89477 37.13194 1.000 31.43350 26 LEU D CA 1
ATOM 5744 C C . LEU D 1 34 ? -27.13072 6.20510 38.05085 1.000 34.05957 26 LEU D C 1
ATOM 5745 O O . LEU D 1 34 ? -28.25749 6.68415 38.22007 1.000 34.11780 26 LEU D O 1
ATOM 5750 N N . ALA D 1 35 ? -26.73879 5.07946 38.65980 1.000 30.51197 27 ALA D N 1
ATOM 5751 C CA . ALA D 1 35 ? -27.63020 4.41036 39.60482 1.000 30.47920 27 ALA D CA 1
ATOM 5752 C C . ALA D 1 35 ? -27.91700 5.28614 40.81693 1.000 37.94795 27 ALA D C 1
ATOM 5753 O O . ALA D 1 35 ? -29.06409 5.35856 41.28279 1.000 35.02169 27 ALA D O 1
ATOM 5755 N N . LYS D 1 36 ? -26.88599 5.93447 41.36240 1.000 36.00022 28 LYS D N 1
ATOM 5756 C CA . LYS D 1 36 ? -27.09486 6.80717 42.51378 1.000 32.88248 28 LYS D CA 1
ATOM 5757 C C . LYS D 1 36 ? -28.00725 7.98010 42.18332 1.000 38.57350 28 LYS D C 1
ATOM 5758 O O . LYS D 1 36 ? -28.63713 8.53442 43.09083 1.000 42.88580 28 LYS D O 1
ATOM 5760 N N . ALA D 1 37 ? -28.09460 8.37004 40.91336 1.000 34.92767 29 ALA D N 1
ATOM 5761 C CA . ALA D 1 37 ? -28.99904 9.42724 40.47785 1.000 36.56929 29 ALA D CA 1
ATOM 5762 C C . ALA D 1 37 ? -30.40598 8.92219 40.17113 1.000 40.22746 29 ALA D C 1
ATOM 5763 O O . ALA D 1 37 ? -31.26463 9.72314 39.78449 1.000 42.13301 29 ALA D O 1
ATOM 5765 N N . GLY D 1 38 ? -30.65953 7.62272 40.31457 1.000 36.26093 30 GLY D N 1
ATOM 5766 C CA . GLY D 1 38 ? -31.99974 7.07704 40.19037 1.000 40.29466 30 GLY D CA 1
ATOM 5767 C C . GLY D 1 38 ? -32.31337 6.34875 38.89481 1.000 40.80109 30 GLY D C 1
ATOM 5768 O O . GLY D 1 38 ? -33.46189 5.92286 38.70909 1.000 37.09723 30 GLY D O 1
ATOM 5769 N N . ALA D 1 39 ? -31.34869 6.19179 37.99348 1.000 31.70480 31 ALA D N 1
ATOM 5770 C CA . ALA D 1 39 ? -31.59257 5.41377 36.78326 1.000 31.24857 31 ALA D CA 1
ATOM 5771 C C . ALA D 1 39 ? -31.40564 3.92182 37.05174 1.000 36.54723 31 ALA D C 1
ATOM 5772 O O . ALA D 1 39 ? -30.60885 3.52157 37.90433 1.000 33.48004 31 ALA D O 1
ATOM 5774 N N . ALA D 1 40 ? -32.16875 3.09505 36.32559 1.000 31.35269 32 ALA D N 1
ATOM 5775 C CA . ALA D 1 40 ? -31.89488 1.66653 36.26275 1.000 32.21118 32 ALA D CA 1
ATOM 5776 C C . ALA D 1 40 ? -30.77567 1.44647 35.25475 1.000 32.00675 32 ALA D C 1
ATOM 5777 O O . ALA D 1 40 ? -30.79371 2.04132 34.17244 1.000 34.25494 32 ALA D O 1
ATOM 5779 N N . VAL D 1 41 ? -29.79198 0.61862 35.61482 1.000 30.76467 33 VAL D N 1
ATOM 5780 C CA . VAL D 1 41 ? -28.52571 0.55895 34.88691 1.000 29.13401 33 VAL D CA 1
ATOM 5781 C C . VAL D 1 41 ? -28.22421 -0.87883 34.49435 1.000 29.94514 33 VAL D C 1
ATOM 5782 O O . VAL D 1 41 ? -28.14732 -1.76409 35.35157 1.000 32.28925 33 VAL D O 1
ATOM 5786 N N . ALA D 1 42 ? -28.01096 -1.10240 33.20861 1.000 28.68411 34 ALA D N 1
ATOM 5787 C CA . ALA D 1 42 ? -27.51577 -2.37552 32.71796 1.000 31.49022 34 ALA D CA 1
ATOM 5788 C C . ALA D 1 42 ? -26.00607 -2.25718 32.54064 1.000 32.01458 34 ALA D C 1
ATOM 5789 O O . ALA D 1 42 ? -25.53054 -1.35513 31.84156 1.000 27.95994 34 ALA D O 1
ATOM 5791 N N . ILE D 1 43 ? -25.26564 -3.15207 33.19174 1.000 32.49093 35 ILE D N 1
ATOM 5792 C CA A ILE D 1 43 ? -23.81461 -3.19698 33.06318 0.458 28.53968 35 ILE D CA 1
ATOM 5793 C CA B ILE D 1 43 ? -23.80916 -3.23065 33.10187 0.542 28.61770 35 ILE D CA 1
ATOM 5794 C C . ILE D 1 43 ? -23.49307 -4.23161 31.99641 1.000 29.21534 35 ILE D C 1
ATOM 5795 O O . ILE D 1 43 ? -23.58421 -5.44197 32.22006 1.000 32.21643 35 ILE D O 1
ATOM 5804 N N . ALA D 1 44 ? -23.11909 -3.74034 30.81611 1.000 29.65275 36 ALA D N 1
ATOM 5805 C CA . ALA D 1 44 ? -22.83965 -4.58421 29.66527 1.000 30.31906 36 ALA D CA 1
ATOM 5806 C C . ALA D 1 44 ? -21.33315 -4.74666 29.52347 1.000 32.29183 36 ALA D C 1
ATOM 5807 O O . ALA D 1 44 ? -20.60413 -3.75674 29.40672 1.000 28.20540 36 ALA D O 1
ATOM 5809 N N . ASP D 1 45 ? -20.86425 -5.98781 29.53293 1.000 27.42415 37 ASP D N 1
ATOM 5810 C CA . ASP D 1 45 ? -19.42713 -6.17371 29.49848 1.000 27.46821 37 ASP D CA 1
ATOM 5811 C C . ASP D 1 45 ? -19.12204 -7.56428 28.96780 1.000 29.72121 37 ASP D C 1
ATOM 5812 O O . ASP D 1 45 ? -19.92860 -8.48884 29.09452 1.000 31.55554 37 ASP D O 1
ATOM 5817 N N . LEU D 1 46 ? -17.95914 -7.68082 28.33515 1.000 28.00882 38 LEU D N 1
ATOM 5818 C CA . LEU D 1 46 ? -17.43516 -8.99613 27.98964 1.000 29.58666 38 LEU D CA 1
ATOM 5819 C C . LEU D 1 46 ? -17.22293 -9.83193 29.24121 1.000 36.22197 38 LEU D C 1
ATOM 5820 O O . LEU D 1 46 ? -17.46984 -11.04576 29.24565 1.000 36.88157 38 LEU D O 1
ATOM 5825 N N . ASN D 1 47 ? -16.78594 -9.18640 30.32087 1.000 32.15387 39 ASN D N 1
ATOM 5826 C CA . ASN D 1 47 ? -16.49342 -9.82757 31.60460 1.000 34.50640 39 ASN D CA 1
ATOM 5827 C C . ASN D 1 47 ? -17.80910 -9.95768 32.36666 1.000 40.87145 39 ASN D C 1
ATOM 5828 O O . ASN D 1 47 ? -18.24312 -9.04553 33.07427 1.000 37.23682 39 ASN D O 1
ATOM 5833 N N . GLN D 1 48 ? -18.46391 -11.11476 32.22599 1.000 37.42141 40 GLN D N 1
ATOM 5834 C CA . GLN D 1 48 ? -19.77321 -11.26745 32.85615 1.000 46.68161 40 GLN D CA 1
ATOM 5835 C C . GLN D 1 48 ? -19.66390 -11.30147 34.37852 1.000 47.04460 40 GLN D C 1
ATOM 5836 O O . GLN D 1 48 ? -20.51837 -10.73447 35.07338 1.000 47.43073 40 GLN D O 1
ATOM 5842 N N . ASP D 1 49 ? -18.63249 -11.96623 34.91562 1.000 43.33715 41 ASP D N 1
ATOM 5843 C CA . ASP D 1 49 ? -18.38880 -11.93658 36.35790 1.000 46.61094 41 ASP D CA 1
ATOM 5844 C C . ASP D 1 49 ? -18.37942 -10.50331 36.87205 1.000 42.59574 41 ASP D C 1
ATOM 5845 O O . ASP D 1 49 ? -19.10918 -10.15019 37.80611 1.000 42.34953 41 ASP D O 1
ATOM 5850 N N . GLY D 1 50 ? -17.53673 -9.66452 36.26167 1.000 39.55724 42 GLY D N 1
ATOM 5851 C CA . GLY D 1 50 ? -17.40633 -8.29095 36.71625 1.000 37.93200 42 GLY D CA 1
ATOM 5852 C C . GLY D 1 50 ? -18.66829 -7.48095 36.52287 1.000 39.08951 42 GLY D C 1
ATOM 5853 O O . GLY D 1 50 ? -18.97889 -6.60127 37.33213 1.000 36.33733 42 GLY D O 1
ATOM 5854 N N . ALA D 1 51 ? -19.40978 -7.75525 35.45123 1.000 35.88227 43 ALA D N 1
ATOM 5855 C CA . ALA D 1 51 ? -20.65147 -7.02885 35.22023 1.000 38.72916 43 ALA D CA 1
ATOM 5856 C C . ALA D 1 51 ? -21.67650 -7.35457 36.29896 1.000 36.79155 43 ALA D C 1
ATOM 5857 O O . ALA D 1 51 ? -22.30971 -6.45315 36.86143 1.000 36.57054 43 ALA D O 1
ATOM 5859 N N . ASN D 1 52 ? -21.85629 -8.64708 36.59658 1.000 39.09245 44 ASN D N 1
ATOM 5860 C CA . ASN D 1 52 ? -22.74267 -9.03722 37.68562 1.000 41.22919 44 ASN D CA 1
ATOM 5861 C C . ASN D 1 52 ? -22.29739 -8.42604 39.00730 1.000 41.78154 44 ASN D C 1
ATOM 5862 O O . ASN D 1 52 ? -23.13326 -8.07210 39.84634 1.000 42.54963 44 ASN D O 1
ATOM 5867 N N . ALA D 1 53 ? -20.98582 -8.30737 39.22071 1.000 41.53608 45 ALA D N 1
ATOM 5868 C CA . ALA D 1 53 ? -20.50144 -7.77110 40.48956 1.000 43.98312 45 ALA D CA 1
ATOM 5869 C C . ALA D 1 53 ? -20.90550 -6.31007 40.66510 1.000 42.86658 45 ALA D C 1
ATOM 5870 O O . ALA D 1 53 ? -21.34914 -5.90678 41.74654 1.000 41.36260 45 ALA D O 1
ATOM 5872 N N . VAL D 1 54 ? -20.76568 -5.50270 39.61083 1.000 37.94116 46 VAL D N 1
ATOM 5873 C CA . VAL D 1 54 ? -21.17718 -4.10343 39.69085 1.000 37.76894 46 VAL D CA 1
ATOM 5874 C C . VAL D 1 54 ? -22.68385 -4.00301 39.86887 1.000 38.84939 46 VAL D C 1
ATOM 5875 O O . VAL D 1 54 ? -23.17730 -3.21163 40.68325 1.000 37.05675 46 VAL D O 1
ATOM 5879 N N . ALA D 1 55 ? -23.43981 -4.80737 39.11692 1.000 37.23119 47 ALA D N 1
ATOM 5880 C CA . ALA D 1 55 ? -24.88710 -4.81820 39.28478 1.000 38.04068 47 ALA D CA 1
ATOM 5881 C C . ALA D 1 55 ? -25.26286 -5.16177 40.72171 1.000 40.42249 47 ALA D C 1
ATOM 5882 O O . ALA D 1 55 ? -26.11990 -4.50106 41.32467 1.000 40.73602 47 ALA D O 1
ATOM 5884 N N . ASP D 1 56 ? -24.60654 -6.17242 41.30044 1.000 42.22139 48 ASP D N 1
ATOM 5885 C CA . ASP D 1 56 ? -24.92970 -6.55151 42.67545 1.000 44.86577 48 ASP D CA 1
ATOM 5886 C C . ASP D 1 56 ? -24.56715 -5.44464 43.65326 1.000 46.32836 48 ASP D C 1
ATOM 5887 O O . ASP D 1 56 ? -25.26806 -5.23768 44.64929 1.000 45.64599 48 ASP D O 1
ATOM 5892 N N . GLU D 1 57 ? -23.46625 -4.73539 43.39746 1.000 43.30981 49 GLU D N 1
ATOM 5893 C CA . GLU D 1 57 ? -23.13241 -3.57499 44.21500 1.000 42.08866 49 GLU D CA 1
ATOM 5894 C C . GLU D 1 57 ? -24.26454 -2.55896 44.18826 1.000 42.95313 49 GLU D C 1
ATOM 5895 O O . GLU D 1 57 ? -24.65801 -2.02468 45.23212 1.000 43.20641 49 GLU D O 1
ATOM 5901 N N . ILE D 1 58 ? -24.81818 -2.30520 43.00207 1.000 39.61155 50 ILE D N 1
ATOM 5902 C CA . ILE D 1 58 ? -25.89863 -1.33495 42.86003 1.000 38.84300 50 ILE D CA 1
ATOM 5903 C C . ILE D 1 58 ? -27.16108 -1.83036 43.55405 1.000 40.96665 50 ILE D C 1
ATOM 5904 O O . ILE D 1 58 ? -27.83059 -1.07855 44.27184 1.000 43.62572 50 ILE D O 1
ATOM 5909 N N . ASN D 1 59 ? -27.51174 -3.10215 43.34367 1.000 42.34934 51 ASN D N 1
ATOM 5910 C CA . ASN D 1 59 ? -28.74633 -3.62141 43.92855 1.000 44.45429 51 ASN D CA 1
ATOM 5911 C C . ASN D 1 59 ? -28.67684 -3.66354 45.45111 1.000 46.49348 51 ASN D C 1
ATOM 5912 O O . ASN D 1 59 ? -29.68708 -3.43483 46.12630 1.000 47.76716 51 ASN D O 1
ATOM 5917 N N . LYS D 1 60 ? -27.49984 -3.95535 46.01014 1.000 46.94383 52 LYS D N 1
ATOM 5918 C CA . LYS D 1 60 ? -27.37180 -4.01317 47.46342 1.000 50.61074 52 LYS D CA 1
ATOM 5919 C C . LYS D 1 60 ? -27.48185 -2.62754 48.08504 1.000 53.70400 52 LYS D C 1
ATOM 5920 O O . LYS D 1 60 ? -27.90484 -2.49148 49.24108 1.000 49.98446 52 LYS D O 1
ATOM 5926 N N . ALA D 1 61 ? -27.12873 -1.59781 47.33313 1.000 45.80880 53 ALA D N 1
ATOM 5927 C CA . ALA D 1 61 ? -27.22027 -0.21983 47.78993 1.000 45.00849 53 ALA D CA 1
ATOM 5928 C C . ALA D 1 61 ? -28.61472 0.37481 47.61880 1.000 46.85677 53 ALA D C 1
ATOM 5929 O O . ALA D 1 61 ? -28.81707 1.54575 47.96579 1.000 57.27334 53 ALA D O 1
ATOM 5931 N N . GLY D 1 62 ? -29.57272 -0.38995 47.09193 1.000 49.07574 54 GLY D N 1
ATOM 5932 C CA . GLY D 1 62 ? -30.93035 0.08165 46.90490 1.000 52.53804 54 GLY D CA 1
ATOM 5933 C C . GLY D 1 62 ? -31.29455 0.53324 45.50194 1.000 54.54302 54 GLY D C 1
ATOM 5934 O O . GLY D 1 62 ? -32.42566 0.99015 45.29359 1.000 53.05652 54 GLY D O 1
ATOM 5935 N N . GLY D 1 63 ? -30.38606 0.43253 44.53534 1.000 46.83748 55 GLY D N 1
ATOM 5936 C CA . GLY D 1 63 ? -30.69695 0.75841 43.16078 1.000 41.98581 55 GLY D CA 1
ATOM 5937 C C . GLY D 1 63 ? -31.26354 -0.43634 42.41586 1.000 45.15918 55 GLY D C 1
ATOM 5938 O O . GLY D 1 63 ? -31.57341 -1.47949 42.99335 1.000 42.79862 55 GLY D O 1
ATOM 5939 N N . LYS D 1 64 ? -31.39020 -0.27513 41.09714 1.000 39.08844 56 LYS D N 1
ATOM 5940 C CA . LYS D 1 64 ? -31.81026 -1.35108 40.20395 1.000 41.00967 56 LYS D CA 1
ATOM 5941 C C . LYS D 1 64 ? -30.76505 -1.49485 39.10907 1.000 37.89767 56 LYS D C 1
ATOM 5942 O O . LYS D 1 64 ? -30.46585 -0.52022 38.40920 1.000 38.89853 56 LYS D O 1
ATOM 5944 N N . ALA D 1 65 ? -30.21149 -2.70067 38.96583 1.000 38.20611 57 ALA D N 1
ATOM 5945 C CA . ALA D 1 65 ? -29.21668 -2.95942 37.93183 1.000 36.60986 57 ALA D CA 1
ATOM 5946 C C . ALA D 1 65 ? -29.26082 -4.41675 37.50253 1.000 37.85282 57 ALA D C 1
ATOM 5947 O O . ALA D 1 65 ? -29.68544 -5.30010 38.26077 1.000 40.27118 57 ALA D O 1
ATOM 5949 N N . ILE D 1 66 ? -28.81921 -4.65661 36.26920 1.000 36.46782 58 ILE D N 1
ATOM 5950 C CA . ILE D 1 66 ? -28.62759 -6.00062 35.74778 1.000 39.47061 58 ILE D CA 1
ATOM 5951 C C . ILE D 1 66 ? -27.25593 -6.06966 35.09405 1.000 36.01674 58 ILE D C 1
ATOM 5952 O O . ILE D 1 66 ? -26.73788 -5.06933 34.58747 1.000 33.89656 58 ILE D O 1
ATOM 5957 N N . GLY D 1 67 ? -26.65145 -7.25223 35.14113 1.000 37.32764 59 GLY D N 1
ATOM 5958 C CA . GLY D 1 67 ? -25.45382 -7.51458 34.36612 1.000 37.58611 59 GLY D CA 1
ATOM 5959 C C . GLY D 1 67 ? -25.83523 -8.15496 33.04230 1.000 35.92057 59 GLY D C 1
ATOM 5960 O O . GLY D 1 67 ? -26.71761 -9.01175 32.98346 1.000 37.53353 59 GLY D O 1
ATOM 5961 N N . VAL D 1 68 ? -25.17424 -7.71595 31.97624 1.000 36.20742 60 VAL D N 1
ATOM 5962 C CA . VAL D 1 68 ? -25.43235 -8.22518 30.63341 1.000 35.03699 60 VAL D CA 1
ATOM 5963 C C . VAL D 1 68 ? -24.11039 -8.66081 30.01512 1.000 32.79545 60 VAL D C 1
ATOM 5964 O O . VAL D 1 68 ? -23.22497 -7.83304 29.78662 1.000 31.02760 60 VAL D O 1
ATOM 5968 N N . ALA D 1 69 ? -23.97859 -9.95464 29.73968 1.000 35.54206 61 ALA D N 1
ATOM 5969 C CA . ALA D 1 69 ? -22.84154 -10.43860 28.97249 1.000 34.21805 61 ALA D CA 1
ATOM 5970 C C . ALA D 1 69 ? -22.96927 -9.92402 27.54848 1.000 38.52207 61 ALA D C 1
ATOM 5971 O O . ALA D 1 69 ? -23.96459 -10.19906 26.87167 1.000 33.90663 61 ALA D O 1
ATOM 5973 N N . MET D 1 70 ? -21.98951 -9.15283 27.09261 1.000 29.96419 62 MET D N 1
ATOM 5974 C CA . MET D 1 70 ? -22.11194 -8.56516 25.76529 1.000 27.94500 62 MET D CA 1
ATOM 5975 C C . MET D 1 70 ? -20.73241 -8.34689 25.17097 1.000 29.91797 62 MET D C 1
ATOM 5976 O O . MET D 1 70 ? -19.95910 -7.52665 25.67489 1.000 30.81054 62 MET D O 1
ATOM 5981 N N . ASP D 1 71 ? -20.44093 -9.05408 24.08865 1.000 27.57243 63 ASP D N 1
ATOM 5982 C CA . ASP D 1 71 ? -19.29944 -8.72170 23.23808 1.000 28.04341 63 ASP D CA 1
ATOM 5983 C C . ASP D 1 71 ? -19.73635 -7.63397 22.25747 1.000 23.97619 63 ASP D C 1
ATOM 5984 O O . ASP D 1 71 ? -20.49360 -7.91190 21.32222 1.000 26.06894 63 ASP D O 1
ATOM 5989 N N . VAL D 1 72 ? -19.26964 -6.39516 22.46975 1.000 21.72436 64 VAL D N 1
ATOM 5990 C CA . VAL D 1 72 ? -19.72718 -5.25640 21.66762 1.000 23.83425 64 VAL D CA 1
ATOM 5991 C C . VAL D 1 72 ? -19.27412 -5.32325 20.21394 1.000 21.56795 64 VAL D C 1
ATOM 5992 O O . VAL D 1 72 ? -19.78388 -4.55947 19.38613 1.000 19.98229 64 VAL D O 1
ATOM 5996 N N . THR D 1 73 ? -18.34006 -6.21404 19.87142 1.000 22.73213 65 THR D N 1
ATOM 5997 C CA . THR D 1 73 ? -17.98308 -6.39621 18.46899 1.000 22.70625 65 THR D CA 1
ATOM 5998 C C . THR D 1 73 ? -18.96961 -7.27778 17.72706 1.000 29.41641 65 THR D C 1
ATOM 5999 O O . THR D 1 73 ? -18.90334 -7.35044 16.49444 1.000 25.38278 65 THR D O 1
ATOM 6003 N N . ASN D 1 74 ? -19.86191 -7.95580 18.43775 1.000 23.05655 66 ASN D N 1
ATOM 6004 C CA . ASN D 1 74 ? -20.71529 -8.97210 17.83586 1.000 23.69950 66 ASN D CA 1
ATOM 6005 C C . ASN D 1 74 ? -22.14591 -8.45516 17.70651 1.000 26.60768 66 ASN D C 1
ATOM 6006 O O . ASN D 1 74 ? -22.80527 -8.16183 18.71247 1.000 22.78043 66 ASN D O 1
ATOM 6011 N N . GLU D 1 75 ? -22.63263 -8.38819 16.46859 1.000 21.84767 67 GLU D N 1
ATOM 6012 C CA . GLU D 1 75 ? -23.93922 -7.80002 16.20749 1.000 27.05166 67 GLU D CA 1
ATOM 6013 C C . GLU D 1 75 ? -25.04166 -8.53458 16.95668 1.000 25.95181 67 GLU D C 1
ATOM 6014 O O . GLU D 1 75 ? -25.90132 -7.90779 17.58222 1.000 24.17839 67 GLU D O 1
ATOM 6020 N N . GLU D 1 76 ? -25.04412 -9.86826 16.89179 1.000 26.52363 68 GLU D N 1
ATOM 6021 C CA . GLU D 1 76 ? -26.08142 -10.62627 17.58840 1.000 29.13342 68 GLU D CA 1
ATOM 6022 C C . GLU D 1 76 ? -26.02562 -10.38637 19.09583 1.000 31.24267 68 GLU D C 1
ATOM 6023 O O . GLU D 1 76 ? -27.06318 -10.17780 19.73579 1.000 33.42729 68 GLU D O 1
ATOM 6029 N N . ALA D 1 77 ? -24.82501 -10.39629 19.68112 1.000 27.89356 69 ALA D N 1
ATOM 6030 C CA . ALA D 1 77 ? -24.70375 -10.19807 21.12426 1.000 27.63986 69 ALA D CA 1
ATOM 6031 C C . ALA D 1 77 ? -25.18905 -8.81275 21.54158 1.000 30.40334 69 ALA D C 1
ATOM 6032 O O . ALA D 1 77 ? -25.81835 -8.65399 22.60035 1.000 27.57233 69 ALA D O 1
ATOM 6034 N N . VAL D 1 78 ? -24.89981 -7.79626 20.72677 1.000 26.87640 70 VAL D N 1
ATOM 6035 C CA . VAL D 1 78 ? -25.33177 -6.43626 21.05238 1.000 22.65580 70 VAL D CA 1
ATOM 6036 C C . VAL D 1 78 ? -26.84674 -6.32502 20.93950 1.000 26.38844 70 VAL D C 1
ATOM 6037 O O . VAL D 1 78 ? -27.51361 -5.78692 21.83261 1.000 25.48367 70 VAL D O 1
ATOM 6041 N N . ASN D 1 79 ? -27.41711 -6.84833 19.84689 1.000 25.85413 71 ASN D N 1
ATOM 6042 C CA . ASN D 1 79 ? -28.86278 -6.75273 19.64876 1.000 29.24763 71 ASN D CA 1
ATOM 6043 C C . ASN D 1 79 ? -29.61221 -7.47053 20.76582 1.000 32.14980 71 ASN D C 1
ATOM 6044 O O . ASN D 1 79 ? -30.56665 -6.93301 21.34496 1.000 29.54929 71 ASN D O 1
ATOM 6049 N N . THR D 1 80 ? -29.18589 -8.69293 21.08337 1.000 33.14689 72 THR D N 1
ATOM 6050 C CA . THR D 1 80 ? -29.83614 -9.45860 22.14029 1.000 30.39019 72 THR D CA 1
ATOM 6051 C C . THR D 1 80 ? -29.70057 -8.76609 23.48888 1.000 32.03974 72 THR D C 1
ATOM 6052 O O . THR D 1 80 ? -30.67450 -8.67188 24.25126 1.000 33.09668 72 THR D O 1
ATOM 6056 N N . GLY D 1 81 ? -28.50026 -8.26884 23.79509 1.000 31.40508 73 GLY D N 1
ATOM 6057 C CA . GLY D 1 81 ? -28.28348 -7.58514 25.06156 1.000 29.02535 73 GLY D CA 1
ATOM 6058 C C . GLY D 1 81 ? -29.14043 -6.34286 25.22786 1.000 30.15832 73 GLY D C 1
ATOM 6059 O O . GLY D 1 81 ? -29.73514 -6.12888 26.28441 1.000 29.15491 73 GLY D O 1
ATOM 6060 N N . ILE D 1 82 ? -29.20647 -5.49744 24.18877 1.000 30.45253 74 ILE D N 1
ATOM 6061 C CA . ILE D 1 82 ? -29.98041 -4.26102 24.29729 1.000 30.43307 74 ILE D CA 1
ATOM 6062 C C . ILE D 1 82 ? -31.46844 -4.57132 24.39963 1.000 31.61534 74 ILE D C 1
ATOM 6063 O O . ILE D 1 82 ? -32.19061 -3.96340 25.19904 1.000 33.18296 74 ILE D O 1
ATOM 6068 N N . ASP D 1 83 ? -31.94449 -5.54586 23.62544 1.000 31.64210 75 ASP D N 1
ATOM 6069 C CA . ASP D 1 83 ? -33.33574 -5.96754 23.75418 1.000 37.30414 75 ASP D CA 1
ATOM 6070 C C . ASP D 1 83 ? -33.62568 -6.50182 25.15235 1.000 34.77846 75 ASP D C 1
ATOM 6071 O O . ASP D 1 83 ? -34.71358 -6.27208 25.69374 1.000 37.16272 75 ASP D O 1
ATOM 6076 N N . LYS D 1 84 ? -32.65263 -7.18281 25.76980 1.000 38.53706 76 LYS D N 1
ATOM 6077 C CA . LYS D 1 84 ? -32.83899 -7.65139 27.14196 1.000 41.92328 76 LYS D CA 1
ATOM 6078 C C . LYS D 1 84 ? -33.01788 -6.48667 28.11287 1.000 41.62603 76 LYS D C 1
ATOM 6079 O O . LYS D 1 84 ? -33.82117 -6.57338 29.04837 1.000 37.83262 76 LYS D O 1
ATOM 6081 N N . VAL D 1 85 ? -32.27290 -5.39342 27.91539 1.000 33.16601 77 VAL D N 1
ATOM 6082 C CA . VAL D 1 85 ? -32.40995 -4.22124 28.77849 1.000 37.41693 77 VAL D CA 1
ATOM 6083 C C . VAL D 1 85 ? -33.80322 -3.62607 28.63859 1.000 38.18731 77 VAL D C 1
ATOM 6084 O O . VAL D 1 85 ? -34.48044 -3.34035 29.63498 1.000 38.18539 77 VAL D O 1
ATOM 6088 N N . ALA D 1 86 ? -34.24626 -3.42209 27.39352 1.000 33.66760 78 ALA D N 1
ATOM 6089 C CA . ALA D 1 86 ? -35.59286 -2.90995 27.15361 1.000 38.12324 78 ALA D CA 1
ATOM 6090 C C . ALA D 1 86 ? -36.64394 -3.83171 27.75176 1.000 40.49125 78 ALA D C 1
ATOM 6091 O O . ALA D 1 86 ? -37.64949 -3.37285 28.30892 1.000 41.82762 78 ALA D O 1
ATOM 6093 N N . GLU D 1 87 ? -36.42845 -5.13893 27.64804 1.000 38.85015 79 GLU D N 1
ATOM 6094 C CA . GLU D 1 87 ? -37.35019 -6.08653 28.25948 1.000 38.89093 79 GLU D CA 1
ATOM 6095 C C . GLU D 1 87 ? -37.35657 -5.93180 29.77348 1.000 38.74814 79 GLU D C 1
ATOM 6096 O O . GLU D 1 87 ? -38.42078 -5.84359 30.40252 1.000 40.36751 79 GLU D O 1
ATOM 6102 N N . ALA D 1 88 ? -36.17062 -5.89228 30.37958 1.000 38.02726 80 ALA D N 1
ATOM 6103 C CA . ALA D 1 88 ? -36.09107 -5.84514 31.83698 1.000 43.41282 80 ALA D CA 1
ATOM 6104 C C . ALA D 1 88 ? -36.65624 -4.54463 32.38692 1.000 43.53275 80 ALA D C 1
ATOM 6105 O O . ALA D 1 88 ? -37.38816 -4.55071 33.38177 1.000 40.60743 80 ALA D O 1
ATOM 6107 N N . PHE D 1 89 ? -36.33841 -3.42462 31.74548 1.000 38.09019 81 PHE D N 1
ATOM 6108 C CA . PHE D 1 89 ? -36.54576 -2.10944 32.32734 1.000 40.96179 81 PHE D CA 1
ATOM 6109 C C . PHE D 1 89 ? -37.62685 -1.28670 31.63953 1.000 42.40077 81 PHE D C 1
ATOM 6110 O O . PHE D 1 89 ? -38.04692 -0.26692 32.19679 1.000 41.82774 81 PHE D O 1
ATOM 6118 N N . GLY D 1 90 ? -38.06637 -1.67307 30.44312 1.000 35.00773 82 GLY D N 1
ATOM 6119 C CA . GLY D 1 90 ? -39.12208 -0.97727 29.74296 1.000 35.13247 82 GLY D CA 1
ATOM 6120 C C . GLY D 1 90 ? -38.65216 -0.00208 28.68426 1.000 38.60511 82 GLY D C 1
ATOM 6121 O O . GLY D 1 90 ? -39.44944 0.38322 27.82379 1.000 36.54957 82 GLY D O 1
ATOM 6122 N N . SER D 1 91 ? -37.39063 0.41730 28.73033 1.000 31.94036 83 SER D N 1
ATOM 6123 C CA . SER D 1 91 ? -36.86894 1.38856 27.77892 1.000 30.42586 83 SER D CA 1
ATOM 6124 C C . SER D 1 91 ? -35.35092 1.32272 27.80462 1.000 30.90139 83 SER D C 1
ATOM 6125 O O . SER D 1 91 ? -34.75340 0.67796 28.66910 1.000 27.88068 83 SER D O 1
ATOM 6128 N N . VAL D 1 92 ? -34.73658 1.99921 26.83272 1.000 31.07271 84 VAL D N 1
ATOM 6129 C CA . VAL D 1 92 ? -33.29478 2.25148 26.81854 1.000 24.37905 84 VAL D CA 1
ATOM 6130 C C . VAL D 1 92 ? -33.14043 3.75806 26.60560 1.000 28.79025 84 VAL D C 1
ATOM 6131 O O . VAL D 1 92 ? -33.11789 4.24073 25.47041 1.000 28.05425 84 VAL D O 1
ATOM 6135 N N . ASP D 1 93 ? -33.03767 4.51811 27.69696 1.000 26.29453 85 ASP D N 1
ATOM 6136 C CA . ASP D 1 93 ? -33.04255 5.97480 27.56026 1.000 25.01726 85 ASP D CA 1
ATOM 6137 C C . ASP D 1 93 ? -31.65796 6.59193 27.43837 1.000 24.79473 85 ASP D C 1
ATOM 6138 O O . ASP D 1 93 ? -31.53097 7.68414 26.86606 1.000 23.95569 85 ASP D O 1
ATOM 6143 N N . ILE D 1 94 ? -30.63047 5.94039 27.98155 1.000 22.94501 86 ILE D N 1
ATOM 6144 C CA . ILE D 1 94 ? -29.26104 6.44469 27.96466 1.000 20.43020 86 ILE D CA 1
ATOM 6145 C C . ILE D 1 94 ? -28.35086 5.31359 27.51873 1.000 21.83426 86 ILE D C 1
ATOM 6146 O O . ILE D 1 94 ? -28.37099 4.23478 28.12088 1.000 23.13255 86 ILE D O 1
ATOM 6151 N N . LEU D 1 95 ? -27.54218 5.56437 26.48922 1.000 18.39680 87 LEU D N 1
ATOM 6152 C CA . LEU D 1 95 ? -26.49579 4.63795 26.06915 1.000 20.88308 87 LEU D CA 1
ATOM 6153 C C . LEU D 1 95 ? -25.15068 5.30812 26.29573 1.000 21.28451 87 LEU D C 1
ATOM 6154 O O . LEU D 1 95 ? -24.90888 6.39924 25.76879 1.000 22.23495 87 LEU D O 1
ATOM 6159 N N . VAL D 1 96 ? -24.28750 4.66421 27.07011 1.000 19.99172 88 VAL D N 1
ATOM 6160 C CA . VAL D 1 96 ? -22.89443 5.07701 27.20075 1.000 18.47474 88 VAL D CA 1
ATOM 6161 C C . VAL D 1 96 ? -22.04847 3.98364 26.56666 1.000 21.00428 88 VAL D C 1
ATOM 6162 O O . VAL D 1 96 ? -21.93921 2.87693 27.11294 1.000 18.01137 88 VAL D O 1
ATOM 6166 N N . SER D 1 97 ? -21.44384 4.29736 25.41800 1.000 18.21820 89 SER D N 1
ATOM 6167 C CA . SER D 1 97 ? -20.59339 3.36054 24.68071 1.000 17.70801 89 SER D CA 1
ATOM 6168 C C . SER D 1 97 ? -19.16299 3.57648 25.15424 1.000 20.65065 89 SER D C 1
ATOM 6169 O O . SER D 1 97 ? -18.54147 4.58228 24.80511 1.000 22.05291 89 SER D O 1
ATOM 6172 N N . ASN D 1 98 ? -18.66128 2.66289 25.99350 1.000 18.17691 90 ASN D N 1
ATOM 6173 C CA . ASN D 1 98 ? -17.45097 2.92143 26.75792 1.000 21.07762 90 ASN D CA 1
ATOM 6174 C C . ASN D 1 98 ? -16.39786 1.82128 26.67001 1.000 24.54944 90 ASN D C 1
ATOM 6175 O O . ASN D 1 98 ? -15.21793 2.12183 26.87691 1.000 23.84887 90 ASN D O 1
ATOM 6180 N N . ALA D 1 99 ? -16.76940 0.57259 26.38472 1.000 17.65127 91 ALA D N 1
ATOM 6181 C CA . ALA D 1 99 ? -15.80217 -0.52097 26.36685 1.000 24.50930 91 ALA D CA 1
ATOM 6182 C C . ALA D 1 99 ? -14.59086 -0.16969 25.50752 1.000 24.55818 91 ALA D C 1
ATOM 6183 O O . ALA D 1 99 ? -14.72678 0.36466 24.40901 1.000 20.11653 91 ALA D O 1
ATOM 6185 N N . GLY D 1 100 ? -13.39715 -0.48352 26.00652 1.000 26.63079 92 GLY D N 1
ATOM 6186 C CA . GLY D 1 100 ? -12.21412 -0.19700 25.21833 1.000 25.25420 92 GLY D CA 1
ATOM 6187 C C . GLY D 1 100 ? -11.03865 -1.06947 25.59856 1.000 26.36176 92 GLY D C 1
ATOM 6188 O O . GLY D 1 100 ? -11.07584 -1.82844 26.56712 1.000 33.12419 92 GLY D O 1
ATOM 6189 N N . ILE D 1 101 ? -9.98872 -0.93924 24.79213 1.000 21.39470 93 ILE D N 1
ATOM 6190 C CA A ILE D 1 101 ? -8.72633 -1.63929 25.01543 0.559 23.79037 93 ILE D CA 1
ATOM 6191 C CA B ILE D 1 101 ? -8.75153 -1.69956 24.91077 0.441 23.79707 93 ILE D CA 1
ATOM 6192 C C . ILE D 1 101 ? -7.64826 -0.82576 24.32741 1.000 20.83624 93 ILE D C 1
ATOM 6193 O O . ILE D 1 101 ? -7.91511 0.01904 23.47061 1.000 19.52303 93 ILE D O 1
ATOM 6202 N N . GLN D 1 102 ? -6.41028 -1.04853 24.74631 1.000 22.07545 94 GLN D N 1
ATOM 6203 C CA . GLN D 1 102 ? -5.29394 -0.33030 24.14849 1.000 20.83269 94 GLN D CA 1
ATOM 6204 C C . GLN D 1 102 ? -4.23788 -1.32730 23.69232 1.000 20.62610 94 GLN D C 1
ATOM 6205 O O . GLN D 1 102 ? -3.91801 -2.26717 24.42274 1.000 21.84264 94 GLN D O 1
ATOM 6211 N N . ILE D 1 103 ? -3.72751 -1.15137 22.47358 1.000 19.26243 95 ILE D N 1
ATOM 6212 C CA . ILE D 1 103 ? -2.66485 -2.00381 21.94063 1.000 18.00425 95 ILE D CA 1
ATOM 6213 C C . ILE D 1 103 ? -1.68559 -1.09793 21.21387 1.000 17.57763 95 ILE D C 1
ATOM 6214 O O . ILE D 1 103 ? -2.04759 -0.47540 20.21230 1.000 17.67838 95 ILE D O 1
ATOM 6219 N N . VAL D 1 104 ? -0.43798 -1.05116 21.67981 1.000 19.05072 96 VAL D N 1
ATOM 6220 C CA . VAL D 1 104 ? 0.53261 -0.10491 21.14187 1.000 16.17876 96 VAL D CA 1
ATOM 6221 C C . VAL D 1 104 ? 1.53525 -0.82126 20.24465 1.000 18.12208 96 VAL D C 1
ATOM 6222 O O . VAL D 1 104 ? 1.86680 -2.00111 20.44209 1.000 19.46136 96 VAL D O 1
ATOM 6226 N N . ASN D 1 105 ? 2.01129 -0.08888 19.23090 1.000 17.18029 97 ASN D N 1
ATOM 6227 C CA . ASN D 1 105 ? 3.04256 -0.51613 18.28481 1.000 15.46803 97 ASN D CA 1
ATOM 6228 C C . ASN D 1 105 ? 3.19458 0.59233 17.25250 1.000 15.81648 97 ASN D C 1
ATOM 6229 O O . ASN D 1 105 ? 2.20632 1.27914 16.93071 1.000 16.11482 97 ASN D O 1
ATOM 6234 N N . PRO D 1 106 ? 4.39095 0.78681 16.69731 1.000 17.94290 98 PRO D N 1
ATOM 6235 C CA . PRO D 1 106 ? 4.53097 1.71615 15.57372 1.000 19.35927 98 PRO D CA 1
ATOM 6236 C C . PRO D 1 106 ? 3.77294 1.21092 14.35279 1.000 19.38706 98 PRO D C 1
ATOM 6237 O O . PRO D 1 106 ? 3.53741 0.00586 14.18258 1.000 17.33761 98 PRO D O 1
ATOM 6241 N N . ILE D 1 107 ? 3.36437 2.15901 13.50820 1.000 14.33968 99 ILE D N 1
ATOM 6242 C CA . ILE D 1 107 ? 2.50212 1.81665 12.38012 1.000 15.06327 99 ILE D CA 1
ATOM 6243 C C . ILE D 1 107 ? 3.14474 0.73812 11.51412 1.000 16.95756 99 ILE D C 1
ATOM 6244 O O . ILE D 1 107 ? 2.47198 -0.19830 11.05992 1.000 18.54991 99 ILE D O 1
ATOM 6249 N N . GLU D 1 108 ? 4.44730 0.85375 11.24611 1.000 18.39464 100 GLU D N 1
ATOM 6250 C CA . GLU D 1 108 ? 5.01721 -0.07735 10.27415 1.000 20.22164 100 GLU D CA 1
ATOM 6251 C C . GLU D 1 108 ? 5.10148 -1.49285 10.81536 1.000 22.81262 100 GLU D C 1
ATOM 6252 O O . GLU D 1 108 ? 5.25700 -2.42766 10.02545 1.000 18.53959 100 GLU D O 1
ATOM 6258 N N . ASN D 1 109 ? 4.99733 -1.67283 12.13300 1.000 16.92445 101 ASN D N 1
ATOM 6259 C CA . ASN D 1 109 ? 5.04032 -2.99301 12.75100 1.000 16.40777 101 ASN D CA 1
ATOM 6260 C C . ASN D 1 109 ? 3.67799 -3.42921 13.25094 1.000 18.75548 101 ASN D C 1
ATOM 6261 O O . ASN D 1 109 ? 3.54468 -4.55761 13.74193 1.000 17.34517 101 ASN D O 1
ATOM 6266 N N . TYR D 1 110 ? 2.66765 -2.56602 13.14026 1.000 15.30805 102 TYR D N 1
ATOM 6267 C CA . TYR D 1 110 ? 1.36172 -2.83742 13.73761 1.000 18.68408 102 TYR D CA 1
ATOM 6268 C C . TYR D 1 110 ? 0.69390 -4.05502 13.10353 1.000 15.23250 102 TYR D C 1
ATOM 6269 O O . TYR D 1 110 ? 0.67823 -4.21124 11.87598 1.000 15.90640 102 TYR D O 1
ATOM 6278 N N . SER D 1 111 ? 0.14023 -4.92280 13.95667 1.000 15.74362 103 SER D N 1
ATOM 6279 C CA . SER D 1 111 ? -0.58952 -6.10660 13.50166 1.000 17.21932 103 SER D CA 1
ATOM 6280 C C . SER D 1 111 ? -1.95661 -5.71207 12.94629 1.000 16.67617 103 SER D C 1
ATOM 6281 O O . SER D 1 111 ? -2.73540 -5.03629 13.62825 1.000 16.39677 103 SER D O 1
ATOM 6284 N N . PHE D 1 112 ? -2.24873 -6.12372 11.70901 1.000 15.71262 104 PHE D N 1
ATOM 6285 C CA . PHE D 1 112 ? -3.59427 -5.90548 11.18096 1.000 15.55169 104 PHE D CA 1
ATOM 6286 C C . PHE D 1 112 ? -4.64749 -6.62293 12.02995 1.000 17.02919 104 PHE D C 1
ATOM 6287 O O . PHE D 1 112 ? -5.75582 -6.10775 12.19255 1.000 17.53458 104 PHE D O 1
ATOM 6295 N N . ALA D 1 113 ? -4.32107 -7.80754 12.57699 1.000 15.36700 105 ALA D N 1
ATOM 6296 C CA . ALA D 1 113 ? -5.22689 -8.47299 13.51848 1.000 16.35697 105 ALA D CA 1
ATOM 6297 C C . ALA D 1 113 ? -5.53432 -7.56983 14.71433 1.000 19.03196 105 ALA D C 1
ATOM 6298 O O . ALA D 1 113 ? -6.69823 -7.40892 15.09862 1.000 18.93380 105 ALA D O 1
ATOM 6300 N N . ASP D 1 114 ? -4.50389 -6.93582 15.29472 1.000 16.99079 106 ASP D N 1
ATOM 6301 C CA . ASP D 1 114 ? -4.75817 -5.96736 16.36707 1.000 18.07179 106 ASP D CA 1
ATOM 6302 C C . ASP D 1 114 ? -5.53823 -4.76572 15.85565 1.000 17.76259 106 ASP D C 1
ATOM 6303 O O . ASP D 1 114 ? -6.43703 -4.25722 16.54284 1.000 17.16747 106 ASP D O 1
ATOM 6308 N N . TRP D 1 115 ? -5.18077 -4.27079 14.67085 1.000 15.77293 107 TRP D N 1
ATOM 6309 C CA . TRP D 1 115 ? -5.88492 -3.13075 14.08825 1.000 16.34359 107 TRP D CA 1
ATOM 6310 C C . TRP D 1 115 ? -7.37431 -3.42022 14.00118 1.000 21.27460 107 TRP D C 1
ATOM 6311 O O . TRP D 1 115 ? -8.20128 -2.61906 14.45589 1.000 16.74721 107 TRP D O 1
ATOM 6322 N N . LYS D 1 116 ? -7.73100 -4.59801 13.48203 1.000 18.99758 108 LYS D N 1
ATOM 6323 C CA . LYS D 1 116 ? -9.14444 -4.91653 13.30832 1.000 17.46130 108 LYS D CA 1
ATOM 6324 C C . LYS D 1 116 ? -9.84261 -5.07692 14.65079 1.000 21.71850 108 LYS D C 1
ATOM 6325 O O . LYS D 1 116 ? -10.98612 -4.63706 14.81081 1.000 21.78733 108 LYS D O 1
ATOM 6331 N N . LYS D 1 117 ? -9.16057 -5.66941 15.63582 1.000 20.95616 109 LYS D N 1
ATOM 6332 C CA . LYS D 1 117 ? -9.74063 -5.79067 16.96782 1.000 20.28628 109 LYS D CA 1
ATOM 6333 C C . LYS D 1 117 ? -10.00142 -4.42401 17.57384 1.000 18.41684 109 LYS D C 1
ATOM 6334 O O . LYS D 1 117 ? -11.06218 -4.19347 18.16506 1.000 19.64049 109 LYS D O 1
ATOM 6340 N N . MET D 1 118 ? -9.04907 -3.49625 17.42281 1.000 14.52235 110 MET D N 1
ATOM 6341 C CA . MET D 1 118 ? -9.21640 -2.15289 17.97165 1.000 15.18718 110 MET D CA 1
ATOM 6342 C C . MET D 1 118 ? -10.39482 -1.43891 17.32410 1.000 19.29581 110 MET D C 1
ATOM 6343 O O . MET D 1 118 ? -11.23989 -0.84988 18.01339 1.000 17.36062 110 MET D O 1
ATOM 6348 N N . GLN D 1 119 ? -10.47044 -1.48204 15.99103 1.000 16.17329 111 GLN D N 1
ATOM 6349 C CA A GLN D 1 119 ? -11.60644 -0.84609 15.34320 0.418 18.08196 111 GLN D CA 1
ATOM 6350 C CA B GLN D 1 119 ? -11.60873 -0.90873 15.26925 0.582 18.07647 111 GLN D CA 1
ATOM 6351 C C . GLN D 1 119 ? -12.91579 -1.54013 15.71404 1.000 19.92157 111 GLN D C 1
ATOM 6352 O O . GLN D 1 119 ? -13.92688 -0.85606 15.91899 1.000 17.85778 111 GLN D O 1
ATOM 6363 N N . ALA D 1 120 ? -12.92133 -2.87320 15.83336 1.000 16.63723 112 ALA D N 1
ATOM 6364 C CA . ALA D 1 120 ? -14.15385 -3.57759 16.17869 1.000 19.98746 112 ALA D CA 1
ATOM 6365 C C . ALA D 1 120 ? -14.67131 -3.16178 17.55271 1.000 21.82342 112 ALA D C 1
ATOM 6366 O O . ALA D 1 120 ? -15.87850 -2.96121 17.73529 1.000 19.49201 112 ALA D O 1
ATOM 6368 N N . ILE D 1 121 ? -13.78656 -3.07520 18.54886 1.000 17.01630 113 ILE D N 1
ATOM 6369 C CA . ILE D 1 121 ? -14.26430 -2.77506 19.89766 1.000 17.21737 113 ILE D CA 1
ATOM 6370 C C . ILE D 1 121 ? -14.66264 -1.30038 20.00985 1.000 16.22430 113 ILE D C 1
ATOM 6371 O O . ILE D 1 121 ? -15.77551 -0.96748 20.44631 1.000 18.08967 113 ILE D O 1
ATOM 6376 N N . HIS D 1 122 ? -13.78063 -0.39492 19.59479 1.000 18.62419 114 HIS D N 1
ATOM 6377 C CA . HIS D 1 122 ? -14.04726 1.03170 19.78953 1.000 17.62680 114 HIS D CA 1
ATOM 6378 C C . HIS D 1 122 ? -15.11576 1.55179 18.83292 1.000 15.99461 114 HIS D C 1
ATOM 6379 O O . HIS D 1 122 ? -16.04081 2.27007 19.24521 1.000 18.73264 114 HIS D O 1
ATOM 6386 N N . VAL D 1 123 ? -14.98692 1.23919 17.54828 1.000 15.67887 115 VAL D N 1
ATOM 6387 C CA . VAL D 1 123 ? -15.82481 1.84037 16.51156 1.000 17.03459 115 VAL D CA 1
ATOM 6388 C C . VAL D 1 123 ? -17.04254 0.97195 16.21128 1.000 16.58200 115 VAL D C 1
ATOM 6389 O O . VAL D 1 123 ? -18.17902 1.44260 16.29453 1.000 16.38009 115 VAL D O 1
ATOM 6393 N N . ASP D 1 124 ? -16.84032 -0.30779 15.88846 1.000 16.45550 116 ASP D N 1
ATOM 6394 C CA . ASP D 1 124 ? -18.00558 -1.15588 15.64877 1.000 15.98480 116 ASP D CA 1
ATOM 6395 C C . ASP D 1 124 ? -18.89057 -1.24698 16.88847 1.000 18.46600 116 ASP D C 1
ATOM 6396 O O . ASP D 1 124 ? -20.11850 -1.22944 16.77326 1.000 17.60454 116 ASP D O 1
ATOM 6401 N N . GLY D 1 125 ? -18.29537 -1.31188 18.08615 1.000 18.32430 117 GLY D N 1
ATOM 6402 C CA . GLY D 1 125 ? -19.12199 -1.35943 19.28896 1.000 19.91184 117 GLY D CA 1
ATOM 6403 C C . GLY D 1 125 ? -20.02688 -0.14213 19.43578 1.000 16.44599 117 GLY D C 1
ATOM 6404 O O . GLY D 1 125 ? -21.19975 -0.26420 19.81850 1.000 18.17633 117 GLY D O 1
ATOM 6405 N N . ALA D 1 126 ? -19.48968 1.04592 19.15923 1.000 16.14183 118 ALA D N 1
ATOM 6406 C CA . ALA D 1 126 ? -20.30236 2.25963 19.17562 1.000 15.51839 118 ALA D CA 1
ATOM 6407 C C . ALA D 1 126 ? -21.40845 2.18544 18.12843 1.000 15.64306 118 ALA D C 1
ATOM 6408 O O . ALA D 1 126 ? -22.56084 2.52808 18.39678 1.000 16.47125 118 ALA D O 1
ATOM 6410 N N . PHE D 1 127 ? -21.06447 1.76675 16.91166 1.000 15.03028 119 PHE D N 1
ATOM 6411 C CA . PHE D 1 127 ? -22.06876 1.67108 15.85680 1.000 17.87484 119 PHE D CA 1
ATOM 6412 C C . PHE D 1 127 ? -23.16516 0.66918 16.20978 1.000 18.00119 119 PHE D C 1
ATOM 6413 O O . PHE D 1 127 ? -24.35922 0.96603 16.07698 1.000 17.17487 119 PHE D O 1
ATOM 6421 N N . LEU D 1 128 ? -22.78236 -0.54248 16.63097 1.000 16.70851 120 LEU D N 1
ATOM 6422 C CA . LEU D 1 128 ? -23.79186 -1.57191 16.88017 1.000 15.50025 120 LEU D CA 1
ATOM 6423 C C . LEU D 1 128 ? -24.67311 -1.22072 18.07038 1.000 17.62508 120 LEU D C 1
ATOM 6424 O O . LEU D 1 128 ? -25.89790 -1.39488 18.00843 1.000 19.40695 120 LEU D O 1
ATOM 6429 N N . THR D 1 129 ? -24.07445 -0.74337 19.17492 1.000 19.74718 121 THR D N 1
ATOM 6430 C CA . THR D 1 129 ? -24.90579 -0.40743 20.32740 1.000 19.37349 121 THR D CA 1
ATOM 6431 C C . THR D 1 129 ? -25.79581 0.79352 20.01929 1.000 16.14895 121 THR D C 1
ATOM 6432 O O . THR D 1 129 ? -26.95663 0.82172 20.43828 1.000 17.55920 121 THR D O 1
ATOM 6436 N N . THR D 1 130 ? -25.28413 1.77312 19.25674 1.000 16.82832 122 THR D N 1
ATOM 6437 C CA . THR D 1 130 ? -26.13101 2.89968 18.85072 1.000 18.71504 122 THR D CA 1
ATOM 6438 C C . THR D 1 130 ? -27.31890 2.40981 18.03260 1.000 20.76878 122 THR D C 1
ATOM 6439 O O . THR D 1 130 ? -28.47481 2.75325 18.32021 1.000 20.39034 122 THR D O 1
ATOM 6443 N N . LYS D 1 131 ? -27.04918 1.59310 17.01143 1.000 17.17323 123 LYS D N 1
ATOM 6444 C CA . LYS D 1 131 ? -28.11192 1.16405 16.10853 1.000 19.61259 123 LYS D CA 1
ATOM 6445 C C . LYS D 1 131 ? -29.19016 0.38982 16.86198 1.000 19.75256 123 LYS D C 1
ATOM 6446 O O . LYS D 1 131 ? -30.39822 0.62451 16.67059 1.000 19.74894 123 LYS D O 1
ATOM 6452 N N . ALA D 1 132 ? -28.77204 -0.48538 17.77648 1.000 20.03010 124 ALA D N 1
ATOM 6453 C CA . ALA D 1 132 ? -29.73421 -1.25222 18.56466 1.000 21.81110 124 ALA D CA 1
ATOM 6454 C C . ALA D 1 132 ? -30.52478 -0.35226 19.50506 1.000 25.42509 124 ALA D C 1
ATOM 6455 O O . ALA D 1 132 ? -31.72447 -0.56369 19.71024 1.000 24.78082 124 ALA D O 1
ATOM 6457 N N . ALA D 1 133 ? -29.87029 0.64726 20.09381 1.000 22.81972 125 ALA D N 1
ATOM 6458 C CA . ALA D 1 133 ? -30.56554 1.53396 21.02014 1.000 21.21680 125 ALA D CA 1
ATOM 6459 C C . ALA D 1 133 ? -31.57146 2.40801 20.29623 1.000 22.22562 125 ALA D C 1
ATOM 6460 O O . ALA D 1 133 ? -32.64527 2.70221 20.84414 1.000 23.23174 125 ALA D O 1
ATOM 6462 N N . LEU D 1 134 ? -31.25633 2.81498 19.06184 1.000 20.81245 126 LEU D N 1
ATOM 6463 C CA . LEU D 1 134 ? -32.16312 3.71177 18.35012 1.000 25.59773 126 LEU D CA 1
ATOM 6464 C C . LEU D 1 134 ? -33.47748 3.04132 18.04333 1.000 26.83933 126 LEU D C 1
ATOM 6465 O O . LEU D 1 134 ? -34.50801 3.72331 17.96649 1.000 25.29766 126 LEU D O 1
ATOM 6470 N N . LYS D 1 135 ? -33.46228 1.71783 17.84132 1.000 24.23548 127 LYS D N 1
ATOM 6471 C CA . LYS D 1 135 ? -34.71307 0.99440 17.62124 1.000 25.55989 127 LYS D CA 1
ATOM 6472 C C . LYS D 1 135 ? -35.68859 1.25799 18.74539 1.000 25.87327 127 LYS D C 1
ATOM 6473 O O . LYS D 1 135 ? -36.89939 1.27326 18.52449 1.000 25.66416 127 LYS D O 1
ATOM 6479 N N . HIS D 1 136 ? -35.17552 1.44147 19.96008 1.000 26.33384 128 HIS D N 1
ATOM 6480 C CA . HIS D 1 136 ? -36.00522 1.72931 21.12446 1.000 24.30291 128 HIS D CA 1
ATOM 6481 C C . HIS D 1 136 ? -36.23292 3.22625 21.32938 1.000 27.47521 128 HIS D C 1
ATOM 6482 O O . HIS D 1 136 ? -37.36772 3.65396 21.57767 1.000 26.42366 128 HIS D O 1
ATOM 6489 N N . MET D 1 137 ? -35.17763 4.03827 21.19687 1.000 27.75715 129 MET D N 1
ATOM 6490 C CA . MET D 1 137 ? -35.30460 5.47268 21.43698 1.000 25.95149 129 MET D CA 1
ATOM 6491 C C . MET D 1 137 ? -36.18619 6.15396 20.39794 1.000 28.35273 129 MET D C 1
ATOM 6492 O O . MET D 1 137 ? -36.85731 7.14514 20.71392 1.000 28.39750 129 MET D O 1
ATOM 6497 N N . TYR D 1 138 ? -36.17888 5.66813 19.15250 1.000 24.02503 130 TYR D N 1
ATOM 6498 C CA . TYR D 1 138 ? -36.96270 6.31389 18.10576 1.000 26.93791 130 TYR D CA 1
ATOM 6499 C C . TYR D 1 138 ? -38.44560 5.99127 18.21647 1.000 32.68934 130 TYR D C 1
ATOM 6500 O O . TYR D 1 138 ? -39.27271 6.70882 17.63728 1.000 30.37854 130 TYR D O 1
ATOM 6509 N N . LYS D 1 139 ? -38.79180 4.92956 18.94008 1.000 24.60245 131 LYS D N 1
ATOM 6510 C CA . LYS D 1 139 ? -40.17963 4.50210 19.05437 1.000 26.62680 131 LYS D CA 1
ATOM 6511 C C . LYS D 1 139 ? -41.01113 5.60866 19.69091 1.000 32.53985 131 LYS D C 1
ATOM 6512 O O . LYS D 1 139 ? -40.71792 6.05885 20.80488 1.000 34.49482 131 LYS D O 1
ATOM 6514 N N . ASP D 1 140 ? -42.02873 6.06897 18.96284 1.000 33.21786 132 ASP D N 1
ATOM 6515 C CA . ASP D 1 140 ? -42.88462 7.18098 19.38046 1.000 31.10178 132 ASP D CA 1
ATOM 6516 C C . ASP D 1 140 ? -42.07777 8.42419 19.75277 1.000 34.39409 132 ASP D C 1
ATOM 6517 O O . ASP D 1 140 ? -42.55519 9.26767 20.51722 1.000 34.77023 132 ASP D O 1
ATOM 6522 N N . ASP D 1 141 ? -40.86448 8.54872 19.21518 1.000 31.79354 133 ASP D N 1
ATOM 6523 C CA . ASP D 1 141 ? -39.98222 9.67878 19.49490 1.000 31.89851 133 ASP D CA 1
ATOM 6524 C C . ASP D 1 141 ? -39.79432 9.88686 20.99792 1.000 31.08716 133 ASP D C 1
ATOM 6525 O O . ASP D 1 141 ? -39.68845 11.01665 21.48712 1.000 29.75402 133 ASP D O 1
ATOM 6530 N N . ARG D 1 142 ? -39.74704 8.77169 21.73850 1.000 29.82720 134 ARG D N 1
ATOM 6531 C CA . ARG D 1 142 ? -39.46515 8.84494 23.16793 1.000 26.60597 134 ARG D CA 1
ATOM 6532 C C . ARG D 1 142 ? -38.15958 9.58620 23.42517 1.000 29.38274 134 ARG D C 1
ATOM 6533 O O . ARG D 1 142 ? -38.06826 10.39793 24.35306 1.000 32.34802 134 ARG D O 1
ATOM 6541 N N . GLY D 1 143 ? -37.15100 9.34850 22.59924 1.000 26.27191 135 GLY D N 1
ATOM 6542 C CA . GLY D 1 143 ? -35.90227 10.08716 22.70776 1.000 27.44977 135 GLY D CA 1
ATOM 6543 C C . GLY D 1 143 ? -34.84847 9.32799 23.49760 1.000 27.53521 135 GLY D C 1
ATOM 6544 O O . GLY D 1 143 ? -35.06466 8.22509 24.00645 1.000 25.25300 135 GLY D O 1
ATOM 6545 N N . GLY D 1 144 ? -33.67984 9.93940 23.61197 1.000 24.13612 136 GLY D N 1
ATOM 6546 C CA . GLY D 1 144 ? -32.59468 9.27953 24.31274 1.000 22.83716 136 GLY D CA 1
ATOM 6547 C C . GLY D 1 144 ? -31.34862 10.13429 24.28159 1.000 22.14004 136 GLY D C 1
ATOM 6548 O O . GLY D 1 144 ? -31.27543 11.14078 23.57307 1.000 24.49346 136 GLY D O 1
ATOM 6549 N N . VAL D 1 145 ? -30.36310 9.71665 25.07513 1.000 21.00513 137 VAL D N 1
ATOM 6550 C CA . VAL D 1 145 ? -29.04240 10.34233 25.11079 1.000 18.04455 137 VAL D CA 1
ATOM 6551 C C . VAL D 1 145 ? -28.02093 9.25468 24.79610 1.000 21.37489 137 VAL D C 1
ATOM 6552 O O . VAL D 1 145 ? -27.98410 8.21920 25.47566 1.000 21.27273 137 VAL D O 1
ATOM 6556 N N . VAL D 1 146 ? -27.20359 9.47609 23.76950 1.000 18.61610 138 VAL D N 1
ATOM 6557 C CA . VAL D 1 146 ? -26.13330 8.54831 23.40301 1.000 18.38509 138 VAL D CA 1
ATOM 6558 C C . VAL D 1 146 ? -24.79349 9.24100 23.61899 1.000 20.17007 138 VAL D C 1
ATOM 6559 O O . VAL D 1 146 ? -24.52960 10.30485 23.03589 1.000 18.50780 138 VAL D O 1
ATOM 6563 N N . ILE D 1 147 ? -23.94076 8.63947 24.44768 1.000 16.79434 139 ILE D N 1
ATOM 6564 C CA . ILE D 1 147 ? -22.65306 9.22912 24.81085 1.000 16.18765 139 ILE D CA 1
ATOM 6565 C C . ILE D 1 147 ? -21.55326 8.23934 24.44763 1.000 20.45043 139 ILE D C 1
ATOM 6566 O O . ILE D 1 147 ? -21.58795 7.07886 24.87157 1.000 16.62143 139 ILE D O 1
ATOM 6571 N N . TYR D 1 148 ? -20.58848 8.67699 23.65100 1.000 14.37081 140 TYR D N 1
ATOM 6572 C CA . TYR D 1 148 ? -19.44818 7.81816 23.34018 1.000 14.81905 140 TYR D CA 1
ATOM 6573 C C . TYR D 1 148 ? -18.29420 8.23540 24.23646 1.000 20.86105 140 TYR D C 1
ATOM 6574 O O . TYR D 1 148 ? -18.06717 9.42798 24.44661 1.000 16.42857 140 TYR D O 1
ATOM 6583 N N . MET D 1 149 ? -17.55864 7.25555 24.74331 1.000 19.20043 141 MET D N 1
ATOM 6584 C CA . MET D 1 149 ? -16.32477 7.53216 25.47210 1.000 18.37684 141 MET D CA 1
ATOM 6585 C C . MET D 1 149 ? -15.19494 7.69066 24.46463 1.000 18.49125 141 MET D C 1
ATOM 6586 O O . MET D 1 149 ? -14.71958 6.71797 23.87179 1.000 19.85424 141 MET D O 1
ATOM 6591 N N . GLY D 1 150 ? -14.78605 8.94099 24.23607 1.000 18.63316 142 GLY D N 1
ATOM 6592 C CA . GLY D 1 150 ? -13.62717 9.18040 23.40683 1.000 19.05580 142 GLY D CA 1
ATOM 6593 C C . GLY D 1 150 ? -12.39282 9.30838 24.27071 1.000 21.06067 142 GLY D C 1
ATOM 6594 O O . GLY D 1 150 ? -12.19354 8.54420 25.22171 1.000 18.19334 142 GLY D O 1
ATOM 6595 N N . SER D 1 151 ? -11.56693 10.29937 23.95958 1.000 19.15838 143 SER D N 1
ATOM 6596 C CA . SER D 1 151 ? -10.29297 10.50453 24.63552 1.000 16.06930 143 SER D CA 1
ATOM 6597 C C . SER D 1 151 ? -9.78704 11.86065 24.17186 1.000 15.32355 143 SER D C 1
ATOM 6598 O O . SER D 1 151 ? -10.28475 12.40973 23.18688 1.000 16.96853 143 SER D O 1
ATOM 6601 N N . VAL D 1 152 ? -8.78063 12.39068 24.86656 1.000 17.76959 144 VAL D N 1
ATOM 6602 C CA . VAL D 1 152 ? -8.03363 13.47729 24.23079 1.000 17.65244 144 VAL D CA 1
ATOM 6603 C C . VAL D 1 152 ? -7.48258 12.98092 22.90420 1.000 18.78943 144 VAL D C 1
ATOM 6604 O O . VAL D 1 152 ? -7.33659 13.75582 21.95159 1.000 18.20520 144 VAL D O 1
ATOM 6608 N N . HIS D 1 153 ? -7.26394 11.65819 22.78047 1.000 14.57314 145 HIS D N 1
ATOM 6609 C CA . HIS D 1 153 ? -6.81848 11.09987 21.51062 1.000 16.79511 145 HIS D CA 1
ATOM 6610 C C . HIS D 1 153 ? -7.92461 11.00577 20.46264 1.000 17.75183 145 HIS D C 1
ATOM 6611 O O . HIS D 1 153 ? -7.68165 10.44899 19.38274 1.000 16.86782 145 HIS D O 1
ATOM 6618 N N . SER D 1 154 ? -9.13176 11.50640 20.75640 1.000 14.71746 146 SER D N 1
ATOM 6619 C CA . SER D 1 154 ? -10.10156 11.81976 19.70916 1.000 13.96678 146 SER D CA 1
ATOM 6620 C C . SER D 1 154 ? -9.70537 13.06279 18.93844 1.000 15.27741 146 SER D C 1
ATOM 6621 O O . SER D 1 154 ? -10.22494 13.27871 17.83877 1.000 18.03338 146 SER D O 1
ATOM 6624 N N . HIS D 1 155 ? -8.82156 13.88553 19.51524 1.000 13.60895 147 HIS D N 1
ATOM 6625 C CA . HIS D 1 155 ? -8.49341 15.22023 19.02276 1.000 17.62517 147 HIS D CA 1
ATOM 6626 C C . HIS D 1 155 ? -7.01313 15.43179 18.75139 1.000 15.61808 147 HIS D C 1
ATOM 6627 O O . HIS D 1 155 ? -6.67068 16.35714 18.00562 1.000 17.51044 147 HIS D O 1
ATOM 6634 N N . GLU D 1 156 ? -6.13455 14.59889 19.31831 1.000 15.63054 148 GLU D N 1
ATOM 6635 C CA . GLU D 1 156 ? -4.69026 14.79923 19.30213 1.000 14.47214 148 GLU D CA 1
ATOM 6636 C C . GLU D 1 156 ? -4.00729 13.43256 19.26464 1.000 18.77150 148 GLU D C 1
ATOM 6637 O O . GLU D 1 156 ? -4.54101 12.44512 19.77878 1.000 22.50011 148 GLU D O 1
ATOM 6643 N N . ALA D 1 157 ? -2.84087 13.36224 18.62708 1.000 15.76599 149 ALA D N 1
ATOM 6644 C CA . ALA D 1 157 ? -2.16873 12.08406 18.45443 1.000 14.65646 149 ALA D CA 1
ATOM 6645 C C . ALA D 1 157 ? -1.04747 11.88617 19.47210 1.000 18.61725 149 ALA D C 1
ATOM 6646 O O . ALA D 1 157 ? -0.48860 12.83744 20.00266 1.000 19.57266 149 ALA D O 1
ATOM 6648 N N . SER D 1 158 ? -0.71181 10.62242 19.71456 1.000 16.26189 150 SER D N 1
ATOM 6649 C CA . SER D 1 158 ? 0.52179 10.21510 20.37171 1.000 21.45574 150 SER D CA 1
ATOM 6650 C C . SER D 1 158 ? 1.15797 9.11170 19.54342 1.000 20.39791 150 SER D C 1
ATOM 6651 O O . SER D 1 158 ? 0.45041 8.33918 18.88737 1.000 17.24704 150 SER D O 1
ATOM 6654 N N . PRO D 1 159 ? 2.47883 9.01603 19.53528 1.000 16.46912 151 PRO D N 1
ATOM 6655 C CA . PRO D 1 159 ? 3.10818 7.91043 18.80352 1.000 19.96282 151 PRO D CA 1
ATOM 6656 C C . PRO D 1 159 ? 2.76540 6.57962 19.43894 1.000 19.81006 151 PRO D C 1
ATOM 6657 O O . PRO D 1 159 ? 2.48611 6.49218 20.63981 1.000 18.84771 151 PRO D O 1
ATOM 6661 N N . LEU D 1 160 ? 2.77619 5.53378 18.60442 1.000 17.42252 152 LEU D N 1
ATOM 6662 C CA . LEU D 1 160 ? 2.56663 4.13412 18.95857 1.000 18.41622 152 LEU D CA 1
ATOM 6663 C C . LEU D 1 160 ? 1.09035 3.83129 19.15052 1.000 18.87651 152 LEU D C 1
ATOM 6664 O O . LEU D 1 160 ? 0.75113 2.68782 19.45547 1.000 17.71986 152 LEU D O 1
ATOM 6669 N N . LYS D 1 161 ? 0.18912 4.79485 18.93791 1.000 16.27187 153 LYS D N 1
ATOM 6670 C CA . LYS D 1 161 ? -1.21350 4.56835 19.23822 1.000 15.59439 153 LYS D CA 1
ATOM 6671 C C . LYS D 1 161 ? -2.08570 4.79155 18.01322 1.000 15.66904 153 LYS D C 1
ATOM 6672 O O . LYS D 1 161 ? -3.22328 5.24029 18.13066 1.000 16.89856 153 LYS D O 1
ATOM 6678 N N . SER D 1 162 ? -1.56380 4.45843 16.82501 1.000 15.20707 154 SER D N 1
ATOM 6679 C CA . SER D 1 162 ? -2.31221 4.71994 15.59900 1.000 14.19020 154 SER D CA 1
ATOM 6680 C C . SER D 1 162 ? -3.71339 4.11971 15.65693 1.000 15.66696 154 SER D C 1
ATOM 6681 O O . SER D 1 162 ? -4.69653 4.79710 15.33519 1.000 16.57987 154 SER D O 1
ATOM 6684 N N . ALA D 1 163 ? -3.83126 2.83931 16.05241 1.000 16.39765 155 ALA D N 1
ATOM 6685 C CA . ALA D 1 163 ? -5.14699 2.19781 16.02773 1.000 16.01072 155 ALA D CA 1
ATOM 6686 C C . ALA D 1 163 ? -6.11330 2.91595 16.96531 1.000 18.07021 155 ALA D C 1
ATOM 6687 O O . ALA D 1 163 ? -7.24904 3.23676 16.58901 1.000 13.54720 155 ALA D O 1
ATOM 6689 N N . TYR D 1 164 ? -5.65979 3.18653 18.18725 1.000 13.39396 156 TYR D N 1
ATOM 6690 C CA . TYR D 1 164 ? -6.50740 3.82006 19.19063 1.000 12.99806 156 TYR D CA 1
ATOM 6691 C C . TYR D 1 164 ? -6.88727 5.23591 18.77324 1.000 15.45125 156 TYR D C 1
ATOM 6692 O O . TYR D 1 164 ? -8.05719 5.62196 18.85660 1.000 14.06082 156 TYR D O 1
ATOM 6701 N N . VAL D 1 165 ? -5.90418 6.01993 18.31122 1.000 13.64789 157 VAL D N 1
ATOM 6702 C CA . VAL D 1 165 ? -6.17535 7.41243 17.94931 1.000 15.43008 157 VAL D CA 1
ATOM 6703 C C . VAL D 1 165 ? -7.12773 7.46230 16.76597 1.000 15.24823 157 VAL D C 1
ATOM 6704 O O . VAL D 1 165 ? -8.06991 8.26758 16.73535 1.000 13.17565 157 VAL D O 1
ATOM 6708 N N . THR D 1 166 ? -6.93226 6.56252 15.79746 1.000 12.67519 158 THR D N 1
ATOM 6709 C CA . THR D 1 166 ? -7.82364 6.51006 14.64039 1.000 16.34674 158 THR D CA 1
ATOM 6710 C C . THR D 1 166 ? -9.26153 6.21025 15.07311 1.000 14.80161 158 THR D C 1
ATOM 6711 O O . THR D 1 166 ? -10.21275 6.86440 14.61799 1.000 12.94449 158 THR D O 1
ATOM 6715 N N . ALA D 1 167 ? -9.43255 5.22142 15.96230 1.000 14.47332 159 ALA D N 1
ATOM 6716 C CA . ALA D 1 167 ? -10.76683 4.83567 16.42261 1.000 14.62689 159 ALA D CA 1
ATOM 6717 C C . ALA D 1 167 ? -11.43753 5.98720 17.16543 1.000 15.53538 159 ALA D C 1
ATOM 6718 O O . ALA D 1 167 ? -12.60442 6.31839 16.89973 1.000 12.78048 159 ALA D O 1
ATOM 6720 N N . LYS D 1 168 ? -10.69867 6.63018 18.08316 1.000 15.59215 160 LYS D N 1
ATOM 6721 C CA . LYS D 1 168 ? -11.27286 7.70465 18.90098 1.000 14.30171 160 LYS D CA 1
ATOM 6722 C C . LYS D 1 168 ? -11.59877 8.93940 18.07209 1.000 16.43230 160 LYS D C 1
ATOM 6723 O O . LYS D 1 168 ? -12.59676 9.62962 18.35179 1.000 13.66937 160 LYS D O 1
ATOM 6729 N N . HIS D 1 169 ? -10.77516 9.24820 17.05761 1.000 11.40875 161 HIS D N 1
ATOM 6730 C CA . HIS D 1 169 ? -11.14859 10.29898 16.10178 1.000 13.80900 161 HIS D CA 1
ATOM 6731 C C . HIS D 1 169 ? -12.41827 9.92746 15.34683 1.000 16.22165 161 HIS D C 1
ATOM 6732 O O . HIS D 1 169 ? -13.29247 10.77532 15.12371 1.000 13.62983 161 HIS D O 1
ATOM 6739 N N . GLY D 1 170 ? -12.51932 8.67142 14.90575 1.000 11.81187 162 GLY D N 1
ATOM 6740 C CA . GLY D 1 170 ? -13.71490 8.23730 14.19605 1.000 13.56247 162 GLY D CA 1
ATOM 6741 C C . GLY D 1 170 ? -14.99395 8.38423 15.01042 1.000 14.47285 162 GLY D C 1
ATOM 6742 O O . GLY D 1 170 ? -16.05206 8.71180 14.46053 1.000 14.71433 162 GLY D O 1
ATOM 6743 N N . LEU D 1 171 ? -14.91680 8.16239 16.32634 1.000 12.29231 163 LEU D N 1
ATOM 6744 C CA . LEU D 1 171 ? -16.11819 8.29503 17.15886 1.000 13.80540 163 LEU D CA 1
ATOM 6745 C C . LEU D 1 171 ? -16.71278 9.69670 17.08607 1.000 15.79498 163 LEU D C 1
ATOM 6746 O O . LEU D 1 171 ? -17.93535 9.85463 17.21350 1.000 15.07515 163 LEU D O 1
ATOM 6751 N N . LEU D 1 172 ? -15.87919 10.72844 16.93456 1.000 14.47385 164 LEU D N 1
ATOM 6752 C CA . LEU D 1 172 ? -16.43033 12.07567 16.77078 1.000 12.69027 164 LEU D CA 1
ATOM 6753 C C . LEU D 1 172 ? -17.33569 12.13973 15.54382 1.000 14.04237 164 LEU D C 1
ATOM 6754 O O . LEU D 1 172 ? -18.40821 12.75141 15.58690 1.000 13.65806 164 LEU D O 1
ATOM 6759 N N . GLY D 1 173 ? -16.89290 11.54798 14.43295 1.000 12.36087 165 GLY D N 1
ATOM 6760 C CA . GLY D 1 173 ? -17.69271 11.54141 13.21072 1.000 10.50229 165 GLY D CA 1
ATOM 6761 C C . GLY D 1 173 ? -19.04473 10.88840 13.41484 1.000 14.82483 165 GLY D C 1
ATOM 6762 O O . GLY D 1 173 ? -20.08249 11.41162 12.98432 1.000 14.36570 165 GLY D O 1
ATOM 6763 N N . LEU D 1 174 ? -19.04913 9.73169 14.08255 1.000 13.68613 166 LEU D N 1
ATOM 6764 C CA . LEU D 1 174 ? -20.29485 9.00068 14.29186 1.000 15.27746 166 LEU D CA 1
ATOM 6765 C C . LEU D 1 174 ? -21.24486 9.81976 15.14949 1.000 14.66942 166 LEU D C 1
ATOM 6766 O O . LEU D 1 174 ? -22.43517 9.94429 14.83740 1.000 14.98677 166 LEU D O 1
ATOM 6771 N N . ALA D 1 175 ? -20.72641 10.37203 16.24993 1.000 14.17657 167 ALA D N 1
ATOM 6772 C CA . ALA D 1 175 ? -21.54603 11.20857 17.13012 1.000 17.45887 167 ALA D CA 1
ATOM 6773 C C . ALA D 1 175 ? -22.13309 12.39409 16.38475 1.000 18.30098 167 ALA D C 1
ATOM 6774 O O . ALA D 1 175 ? -23.29270 12.76006 16.59976 1.000 15.00752 167 ALA D O 1
ATOM 6776 N N . ARG D 1 176 ? -21.34063 13.00907 15.50418 1.000 15.09443 168 ARG D N 1
ATOM 6777 C CA . ARG D 1 176 ? -21.81605 14.19686 14.80593 1.000 16.37292 168 ARG D CA 1
ATOM 6778 C C . ARG D 1 176 ? -22.92747 13.84795 13.82746 1.000 18.07253 168 ARG D C 1
ATOM 6779 O O . ARG D 1 176 ? -23.90896 14.59020 13.70811 1.000 16.20063 168 ARG D O 1
ATOM 6787 N N . VAL D 1 177 ? -22.82288 12.69671 13.15176 1.000 13.76124 169 VAL D N 1
ATOM 6788 C CA . VAL D 1 177 ? -23.92929 12.25947 12.30663 1.000 13.37001 169 VAL D CA 1
ATOM 6789 C C . VAL D 1 177 ? -25.16060 11.95118 13.15270 1.000 12.59001 169 VAL D C 1
ATOM 6790 O O . VAL D 1 177 ? -26.27393 12.33907 12.79445 1.000 15.55030 169 VAL D O 1
ATOM 6794 N N . LEU D 1 178 ? -24.98698 11.24437 14.27564 1.000 15.53237 170 LEU D N 1
ATOM 6795 C CA . LEU D 1 178 ? -26.13919 10.91171 15.11244 1.000 16.71958 170 LEU D CA 1
ATOM 6796 C C . LEU D 1 178 ? -26.85340 12.16762 15.59814 1.000 15.58872 170 LEU D C 1
ATOM 6797 O O . LEU D 1 178 ? -28.08070 12.20470 15.66097 1.000 16.77697 170 LEU D O 1
ATOM 6802 N N . ALA D 1 179 ? -26.10311 13.21876 15.93114 1.000 17.08993 171 ALA D N 1
ATOM 6803 C CA . ALA D 1 179 ? -26.75523 14.45324 16.36485 1.000 16.14704 171 ALA D CA 1
ATOM 6804 C C . ALA D 1 179 ? -27.68551 15.00146 15.28735 1.000 18.98005 171 ALA D C 1
ATOM 6805 O O . ALA D 1 179 ? -28.77736 15.49910 15.59409 1.000 18.78356 171 ALA D O 1
ATOM 6807 N N . LYS D 1 180 ? -27.27186 14.93413 14.01950 1.000 14.54229 172 LYS D N 1
ATOM 6808 C CA . LYS D 1 180 ? -28.13003 15.43213 12.94473 1.000 18.78308 172 LYS D CA 1
ATOM 6809 C C . LYS D 1 180 ? -29.32532 14.51430 12.70349 1.000 15.68383 172 LYS D C 1
ATOM 6810 O O . LYS D 1 180 ? -30.45738 14.98468 12.51827 1.000 20.23945 172 LYS D O 1
ATOM 6816 N N . GLU D 1 181 ? -29.08522 13.19989 12.64679 1.000 15.17011 173 GLU D N 1
ATOM 6817 C CA . GLU D 1 181 ? -30.17826 12.26881 12.35468 1.000 17.14869 173 GLU D CA 1
ATOM 6818 C C . GLU D 1 181 ? -31.12793 12.12810 13.52763 1.000 17.32697 173 GLU D C 1
ATOM 6819 O O . GLU D 1 181 ? -32.34134 11.95381 13.33935 1.000 18.86748 173 GLU D O 1
ATOM 6825 N N . GLY D 1 182 ? -30.59392 12.13448 14.74728 1.000 15.89199 174 GLY D N 1
ATOM 6826 C CA . GLY D 1 182 ? -31.43147 11.79311 15.88579 1.000 18.88811 174 GLY D CA 1
ATOM 6827 C C . GLY D 1 182 ? -32.34211 12.90824 16.35051 1.000 23.83055 174 GLY D C 1
ATOM 6828 O O . GLY D 1 182 ? -33.31460 12.63724 17.05686 1.000 21.09752 174 GLY D O 1
ATOM 6829 N N . ALA D 1 183 ? -32.05394 14.14619 15.94329 1.000 18.93373 175 ALA D N 1
ATOM 6830 C CA . ALA D 1 183 ? -32.73946 15.30510 16.49248 1.000 21.25332 175 ALA D CA 1
ATOM 6831 C C . ALA D 1 183 ? -34.24757 15.19477 16.31512 1.000 23.82519 175 ALA D C 1
ATOM 6832 O O . ALA D 1 183 ? -35.01574 15.49090 17.24053 1.000 28.05864 175 ALA D O 1
ATOM 6834 N N . LYS D 1 184 ? -34.69367 14.77499 15.12586 1.000 22.28830 176 LYS D N 1
ATOM 6835 C CA . LYS D 1 184 ? -36.12556 14.65480 14.86180 1.000 27.73785 176 LYS D CA 1
ATOM 6836 C C . LYS D 1 184 ? -36.79963 13.60436 15.73757 1.000 26.17877 176 LYS D C 1
ATOM 6837 O O . LYS D 1 184 ? -38.03711 13.57410 15.80073 1.000 27.91695 176 LYS D O 1
ATOM 6843 N N . HIS D 1 185 ? -36.03141 12.74820 16.41072 1.000 25.18661 177 HIS D N 1
ATOM 6844 C CA . HIS D 1 185 ? -36.58841 11.73236 17.29834 1.000 24.37627 177 HIS D CA 1
ATOM 6845 C C . HIS D 1 185 ? -36.28333 11.99826 18.76313 1.000 26.05389 177 HIS D C 1
ATOM 6846 O O . HIS D 1 185 ? -36.45464 11.09267 19.59035 1.000 25.42168 177 HIS D O 1
ATOM 6853 N N . ASN D 1 186 ? -35.78104 13.19487 19.09026 1.000 26.09596 178 ASN D N 1
ATOM 6854 C CA . ASN D 1 186 ? -35.42329 13.58384 20.45403 1.000 25.16084 178 ASN D CA 1
ATOM 6855 C C . ASN D 1 186 ? -34.23426 12.79329 20.98923 1.000 24.58036 178 ASN D C 1
ATOM 6856 O O . ASN D 1 186 ? -34.13763 12.54318 22.18785 1.000 24.53926 178 ASN D O 1
ATOM 6861 N N . VAL D 1 187 ? -33.30192 12.41867 20.12099 1.000 21.96736 179 VAL D N 1
ATOM 6862 C CA . VAL D 1 187 ? -32.10500 11.69233 20.52734 1.000 20.98212 179 VAL D CA 1
ATOM 6863 C C . VAL D 1 187 ? -30.92333 12.64727 20.39727 1.000 19.77657 179 VAL D C 1
ATOM 6864 O O . VAL D 1 187 ? -30.70694 13.22601 19.32751 1.000 22.25391 179 VAL D O 1
ATOM 6868 N N . ARG D 1 188 ? -30.18130 12.82019 21.48759 1.000 18.86475 180 ARG D N 1
ATOM 6869 C CA . ARG D 1 188 ? -28.98725 13.65739 21.55532 1.000 18.50494 180 ARG D CA 1
ATOM 6870 C C . ARG D 1 188 ? -27.76135 12.76099 21.50312 1.000 21.27206 180 ARG D C 1
ATOM 6871 O O . ARG D 1 188 ? -27.81217 11.60387 21.92026 1.000 20.43270 180 ARG D O 1
ATOM 6879 N N . SER D 1 189 ? -26.65294 13.30095 20.99916 1.000 18.31457 181 SER D N 1
ATOM 6880 C CA . SER D 1 189 ? -25.38402 12.58756 21.01542 1.000 15.58335 181 SER D CA 1
ATOM 6881 C C . SER D 1 189 ? -24.31022 13.46970 21.64030 1.000 19.68387 181 SER D C 1
ATOM 6882 O O . SER D 1 189 ? -24.32967 14.70384 21.50464 1.000 16.95769 181 SER D O 1
ATOM 6885 N N . HIS D 1 190 ? -23.37405 12.82560 22.33789 1.000 14.26204 182 HIS D N 1
ATOM 6886 C CA . HIS D 1 190 ? -22.20808 13.54489 22.84424 1.000 18.31747 182 HIS D CA 1
ATOM 6887 C C . HIS D 1 190 ? -21.00508 12.60825 22.84264 1.000 13.25557 182 HIS D C 1
ATOM 6888 O O . HIS D 1 190 ? -21.14872 11.37178 22.84318 1.000 16.92863 182 HIS D O 1
ATOM 6895 N N . VAL D 1 191 ? -19.81613 13.20540 22.91879 1.000 16.13007 183 VAL D N 1
ATOM 6896 C CA . VAL D 1 191 ? -18.58072 12.45025 23.12595 1.000 16.24927 183 VAL D CA 1
ATOM 6897 C C . VAL D 1 191 ? -17.88455 13.04456 24.33661 1.000 17.20836 183 VAL D C 1
ATOM 6898 O O . VAL D 1 191 ? -17.59788 14.24849 24.36500 1.000 19.36404 183 VAL D O 1
ATOM 6902 N N . VAL D 1 192 ? -17.60014 12.21519 25.32867 1.000 15.28015 184 VAL D N 1
ATOM 6903 C CA . VAL D 1 192 ? -16.83516 12.65513 26.48947 1.000 17.38041 184 VAL D CA 1
ATOM 6904 C C . VAL D 1 192 ? -15.40040 12.18194 26.31766 1.000 21.10967 184 VAL D C 1
ATOM 6905 O O . VAL D 1 192 ? -15.15709 11.00904 25.99999 1.000 19.51862 184 VAL D O 1
ATOM 6909 N N . CYS D 1 193 ? -14.45037 13.09778 26.50700 1.000 18.63619 185 CYS D N 1
ATOM 6910 C CA . CYS D 1 193 ? -13.04836 12.86033 26.16204 1.000 19.13317 185 CYS D CA 1
ATOM 6911 C C . CYS D 1 193 ? -12.20174 13.02859 27.41196 1.000 18.74246 185 CYS D C 1
ATOM 6912 O O . CYS D 1 193 ? -11.68193 14.12160 27.66133 1.000 19.39802 185 CYS D O 1
ATOM 6915 N N . PRO D 1 194 ? -12.01690 11.97651 28.20875 1.000 20.19632 186 PRO D N 1
ATOM 6916 C CA . PRO D 1 194 ? -11.15623 12.09550 29.38832 1.000 18.07660 186 PRO D CA 1
ATOM 6917 C C . PRO D 1 194 ? -9.70159 12.25933 28.99132 1.000 21.34196 186 PRO D C 1
ATOM 6918 O O . PRO D 1 194 ? -9.25899 11.77814 27.94385 1.000 20.96597 186 PRO D O 1
ATOM 6922 N N . GLY D 1 195 ? -8.95806 12.95526 29.85642 1.000 21.38966 187 GLY D N 1
ATOM 6923 C CA . GLY D 1 195 ? -7.51175 12.94634 29.82468 1.000 20.74629 187 GLY D CA 1
ATOM 6924 C C . GLY D 1 195 ? -7.00001 11.69992 30.50830 1.000 27.09291 187 GLY D C 1
ATOM 6925 O O . GLY D 1 195 ? -7.67542 10.67280 30.55523 1.000 28.62082 187 GLY D O 1
ATOM 6926 N N . PHE D 1 196 ? -5.78945 11.78816 31.04370 1.000 23.73981 188 PHE D N 1
ATOM 6927 C CA . PHE D 1 196 ? -5.11830 10.65393 31.68206 1.000 26.68904 188 PHE D CA 1
ATOM 6928 C C . PHE D 1 196 ? -5.79280 10.36291 33.02019 1.000 24.97050 188 PHE D C 1
ATOM 6929 O O . PHE D 1 196 ? -5.71963 11.17996 33.94079 1.000 27.64920 188 PHE D O 1
ATOM 6937 N N . VAL D 1 197 ? -6.44031 9.19924 33.14631 1.000 25.29138 189 VAL D N 1
ATOM 6938 C CA . VAL D 1 197 ? -7.10635 8.79774 34.38493 1.000 30.13461 189 VAL D CA 1
ATOM 6939 C C . VAL D 1 197 ? -6.18465 7.88637 35.18036 1.000 35.60058 189 VAL D C 1
ATOM 6940 O O . VAL D 1 197 ? -5.68843 6.88064 34.65601 1.000 33.16390 189 VAL D O 1
ATOM 6944 N N . ARG D 1 198 ? -5.95543 8.23202 36.45090 1.000 35.79362 190 ARG D N 1
ATOM 6945 C CA . ARG D 1 198 ? -5.10105 7.42086 37.30468 1.000 37.17742 190 ARG D CA 1
ATOM 6946 C C . ARG D 1 198 ? -5.80091 6.10770 37.62662 1.000 46.61751 190 ARG D C 1
ATOM 6947 O O . ARG D 1 198 ? -6.89253 6.09179 38.20514 1.000 53.33312 190 ARG D O 1
ATOM 6955 N N . THR D 1 199 ? -5.19173 5.02081 37.23011 1.000 42.50238 191 THR D N 1
ATOM 6956 C CA . THR D 1 199 ? -5.76328 3.70997 37.49427 1.000 49.91423 191 THR D CA 1
ATOM 6957 C C . THR D 1 199 ? -4.76922 2.91549 38.32868 1.000 51.96922 191 THR D C 1
ATOM 6958 O O . THR D 1 199 ? -3.64069 3.37694 38.54860 1.000 55.09110 191 THR D O 1
ATOM 6962 N N . PRO D 1 200 ? -5.15216 1.74192 38.84622 1.000 58.45185 192 PRO D N 1
ATOM 6963 C CA . PRO D 1 200 ? -4.16226 0.91152 39.55024 1.000 59.02943 192 PRO D CA 1
ATOM 6964 C C . PRO D 1 200 ? -2.92645 0.60158 38.71938 1.000 59.19631 192 PRO D C 1
ATOM 6965 O O . PRO D 1 200 ? -1.81506 0.55150 39.26717 1.000 47.87533 192 PRO D O 1
ATOM 6969 N N . LEU D 1 201 ? -3.08475 0.39140 37.40851 1.000 55.23522 193 LEU D N 1
ATOM 6970 C CA . LEU D 1 201 ? -1.91816 0.14862 36.56354 1.000 62.40894 193 LEU D CA 1
ATOM 6971 C C . LEU D 1 201 ? -0.97603 1.34726 36.57596 1.000 66.44659 193 LEU D C 1
ATOM 6972 O O . LEU D 1 201 ? 0.24797 1.18349 36.67373 1.000 66.18788 193 LEU D O 1
ATOM 6977 N N . VAL D 1 202 ? -1.53284 2.56043 36.49393 1.000 52.48112 194 VAL D N 1
ATOM 6978 C CA . VAL D 1 202 ? -0.71944 3.77247 36.56802 1.000 55.35776 194 VAL D CA 1
ATOM 6979 C C . VAL D 1 202 ? 0.04377 3.82367 37.88794 1.000 60.37234 194 VAL D C 1
ATOM 6980 O O . VAL D 1 202 ? 1.22306 4.19739 37.92633 1.000 59.66007 194 VAL D O 1
ATOM 6984 N N . ASP D 1 203 ? -0.60805 3.42766 38.98648 1.000 63.44435 195 ASP D N 1
ATOM 6985 C CA . ASP D 1 203 ? 0.01131 3.50831 40.30858 1.000 64.71534 195 ASP D CA 1
ATOM 6986 C C . ASP D 1 203 ? 1.25082 2.62611 40.44341 1.000 71.17483 195 ASP D C 1
ATOM 6987 O O . ASP D 1 203 ? 2.09496 2.89089 41.31075 1.000 69.53255 195 ASP D O 1
ATOM 6992 N N . LYS D 1 204 ? 1.38725 1.58943 39.61793 1.000 68.13831 196 LYS D N 1
ATOM 6993 C CA . LYS D 1 204 ? 2.57988 0.75168 39.63699 1.000 74.93602 196 LYS D CA 1
ATOM 6994 C C . LYS D 1 204 ? 3.59128 1.14212 38.56544 1.000 74.64230 196 LYS D C 1
ATOM 6995 O O . LYS D 1 204 ? 4.67345 0.55470 38.50984 1.000 76.93253 196 LYS D O 1
ATOM 6997 N N . GLN D 1 205 ? 3.26789 2.11637 37.71615 1.000 76.95543 197 GLN D N 1
ATOM 6998 C CA . GLN D 1 205 ? 4.22749 2.63889 36.75135 1.000 78.80546 197 GLN D CA 1
ATOM 6999 C C . GLN D 1 205 ? 5.01737 3.81943 37.29401 1.000 77.51822 197 GLN D C 1
ATOM 7000 O O . GLN D 1 205 ? 6.17817 4.00818 36.90968 1.000 79.86127 197 GLN D O 1
ATOM 7006 N N . ILE D 1 206 ? 4.40873 4.61663 38.17551 1.000 72.81227 198 ILE D N 1
ATOM 7007 C CA . ILE D 1 206 ? 5.09619 5.79205 38.71326 1.000 75.70078 198 ILE D CA 1
ATOM 7008 C C . ILE D 1 206 ? 6.38686 5.42013 39.43687 1.000 83.25576 198 ILE D C 1
ATOM 7009 O O . ILE D 1 206 ? 7.41346 6.07805 39.19679 1.000 84.56331 198 ILE D O 1
ATOM 7014 N N . PRO D 1 207 ? 6.42390 4.40227 40.30994 1.000 84.43584 199 PRO D N 1
ATOM 7015 C CA . PRO D 1 207 ? 7.72667 3.95872 40.83412 1.000 89.59334 199 PRO D CA 1
ATOM 7016 C C . PRO D 1 207 ? 8.57796 3.22111 39.80809 1.000 92.66191 199 PRO D C 1
ATOM 7017 O O . PRO D 1 207 ? 9.79808 3.13190 39.99776 1.000 89.86277 199 PRO D O 1
ATOM 7021 N N . GLU D 1 208 ? 7.98268 2.69433 38.73159 1.000 90.77499 200 GLU D N 1
ATOM 7022 C CA . GLU D 1 208 ? 8.77300 2.03191 37.69602 1.000 86.88435 200 GLU D CA 1
ATOM 7023 C C . GLU D 1 208 ? 9.55895 3.04960 36.87426 1.000 92.15326 200 GLU D C 1
ATOM 7024 O O . GLU D 1 208 ? 10.75541 2.86617 36.61559 1.000 91.73484 200 GLU D O 1
ATOM 7026 N N . GLN D 1 209 ? 8.90192 4.12923 36.45698 1.000 73.77452 201 GLN D N 1
ATOM 7027 C CA . GLN D 1 209 ? 9.56004 5.20953 35.73545 1.000 61.70817 201 GLN D CA 1
ATOM 7028 C C . GLN D 1 209 ? 10.52141 5.95903 36.65210 1.000 64.45680 201 GLN D C 1
ATOM 7029 O O . GLN D 1 209 ? 11.70541 6.09788 36.34676 1.000 81.08946 201 GLN D O 1
ATOM 7031 N N . GLU D 1 218 ? 7.10000 11.65231 41.81828 1.000 68.36878 210 GLU D N 1
ATOM 7032 C CA . GLU D 1 218 ? 6.41816 12.92191 41.61577 1.000 77.37172 210 GLU D CA 1
ATOM 7033 C C . GLU D 1 218 ? 7.11265 13.72197 40.52090 1.000 91.64549 210 GLU D C 1
ATOM 7034 O O . GLU D 1 218 ? 6.96493 14.94099 40.43794 1.000 95.71228 210 GLU D O 1
ATOM 7036 N N . GLU D 1 219 ? 7.88026 13.02142 39.68704 1.000 90.34906 211 GLU D N 1
ATOM 7037 C CA . GLU D 1 219 ? 8.47470 13.58924 38.48317 1.000 79.63237 211 GLU D CA 1
ATOM 7038 C C . GLU D 1 219 ? 7.86206 13.01410 37.21516 1.000 72.71945 211 GLU D C 1
ATOM 7039 O O . GLU D 1 219 ? 7.41530 13.77080 36.34494 1.000 67.87603 211 GLU D O 1
ATOM 7041 N N . VAL D 1 220 ? 7.82515 11.68134 37.09441 1.000 75.94270 212 VAL D N 1
ATOM 7042 C CA . VAL D 1 220 ? 7.12033 11.03043 35.99035 1.000 69.81330 212 VAL D CA 1
ATOM 7043 C C . VAL D 1 220 ? 5.67292 11.49125 35.93488 1.000 64.21837 212 VAL D C 1
ATOM 7044 O O . VAL D 1 220 ? 5.07310 11.56667 34.85491 1.000 59.88282 212 VAL D O 1
ATOM 7046 N N . ILE D 1 221 ? 5.09309 11.81215 37.09318 1.000 56.00558 213 ILE D N 1
ATOM 7047 C CA . ILE D 1 221 ? 3.70940 12.27189 37.14650 1.000 55.59459 213 ILE D CA 1
ATOM 7048 C C . ILE D 1 221 ? 3.56312 13.59363 36.40263 1.000 58.29037 213 ILE D C 1
ATOM 7049 O O . ILE D 1 221 ? 2.84097 13.69210 35.40306 1.000 53.15870 213 ILE D O 1
ATOM 7054 N N . LYS D 1 222 ? 4.25926 14.62815 36.87071 1.000 69.78418 214 LYS D N 1
ATOM 7055 C CA . LYS D 1 222 ? 4.05930 15.96238 36.32014 1.000 63.92547 214 LYS D CA 1
ATOM 7056 C C . LYS D 1 222 ? 4.72666 16.16715 34.96320 1.000 61.53136 214 LYS D C 1
ATOM 7057 O O . LYS D 1 222 ? 4.40168 17.14551 34.28252 1.000 63.89783 214 LYS D O 1
ATOM 7059 N N . LYS D 1 223 ? 5.62755 15.27603 34.54445 1.000 55.83381 215 LYS D N 1
ATOM 7060 C CA . LYS D 1 223 ? 6.39277 15.45924 33.31343 1.000 58.85789 215 LYS D CA 1
ATOM 7061 C C . LYS D 1 223 ? 6.02709 14.41438 32.26483 1.000 51.32495 215 LYS D C 1
ATOM 7062 O O . LYS D 1 223 ? 5.47730 14.76177 31.21856 1.000 55.11155 215 LYS D O 1
ATOM 7064 N N . VAL D 1 224 ? 6.33049 13.13825 32.50408 1.000 51.34142 216 VAL D N 1
ATOM 7065 C CA . VAL D 1 224 ? 6.07580 12.11816 31.48956 1.000 51.04122 216 VAL D CA 1
ATOM 7066 C C . VAL D 1 224 ? 4.57582 11.94303 31.27174 1.000 53.33587 216 VAL D C 1
ATOM 7067 O O . VAL D 1 224 ? 4.08521 11.95235 30.13495 1.000 49.44903 216 VAL D O 1
ATOM 7069 N N . MET D 1 225 ? 3.82150 11.80008 32.35954 1.000 46.31515 217 MET D N 1
ATOM 7070 C CA . MET D 1 225 ? 2.40487 11.48146 32.23801 1.000 41.21407 217 MET D CA 1
ATOM 7071 C C . MET D 1 225 ? 1.55869 12.73577 32.04121 1.000 39.27272 217 MET D C 1
ATOM 7072 O O . MET D 1 225 ? 0.79607 12.83155 31.07763 1.000 38.29330 217 MET D O 1
ATOM 7077 N N . LEU D 1 226 ? 1.70256 13.72108 32.92369 1.000 35.21352 218 LEU D N 1
ATOM 7078 C CA . LEU D 1 226 ? 0.82055 14.87939 32.94116 1.000 28.17443 218 LEU D CA 1
ATOM 7079 C C . LEU D 1 226 ? 1.51031 16.15118 32.47112 1.000 37.04501 218 LEU D C 1
ATOM 7080 O O . LEU D 1 226 ? 1.01524 17.24997 32.73847 1.000 27.71592 218 LEU D O 1
ATOM 7085 N N . GLY D 1 227 ? 2.63862 16.02567 31.77081 1.000 34.95698 219 GLY D N 1
ATOM 7086 C CA . GLY D 1 227 ? 3.33342 17.20768 31.29003 1.000 32.58376 219 GLY D CA 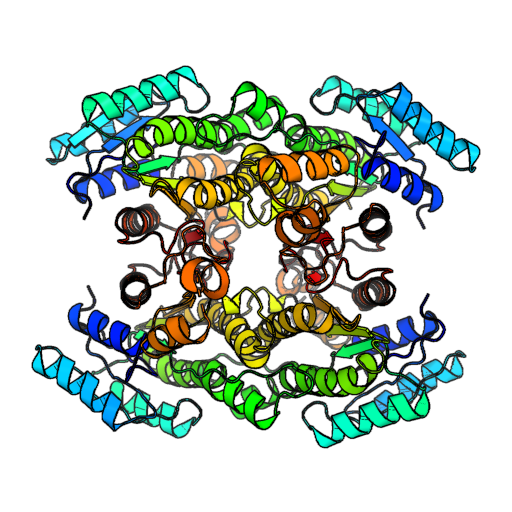1
ATOM 7087 C C . GLY D 1 227 ? 2.49397 18.06214 30.36130 1.000 28.13133 219 GLY D C 1
ATOM 7088 O O . GLY D 1 227 ? 2.73692 19.26237 30.22768 1.000 31.02230 219 GLY D O 1
ATOM 7089 N N . ASN D 1 228 ? 1.49635 17.47033 29.70781 1.000 28.89451 220 ASN D N 1
ATOM 7090 C CA . ASN D 1 228 ? 0.67334 18.24130 28.78510 1.000 33.31981 220 ASN D CA 1
ATOM 7091 C C . ASN D 1 228 ? -0.59605 18.78904 29.42664 1.000 23.99291 220 ASN D C 1
ATOM 7092 O O . ASN D 1 228 ? -1.36231 19.47683 28.74257 1.000 28.50619 220 ASN D O 1
ATOM 7097 N N . THR D 1 229 ? -0.82028 18.54043 30.72101 1.000 22.49121 221 THR D N 1
ATOM 7098 C CA . THR D 1 229 ? -1.86317 19.23959 31.46877 1.000 25.80247 221 THR D CA 1
ATOM 7099 C C . THR D 1 229 ? -1.35015 20.59568 31.96765 1.000 26.37192 221 THR D C 1
ATOM 7100 O O . THR D 1 229 ? -0.14687 20.85877 32.00274 1.000 22.82924 221 THR D O 1
ATOM 7104 N N . VAL D 1 230 ? -2.28030 21.45899 32.39162 1.000 21.63532 222 VAL D N 1
ATOM 7105 C CA . VAL D 1 230 ? -1.85330 22.75821 32.90717 1.000 20.79191 222 VAL D CA 1
ATOM 7106 C C . VAL D 1 230 ? -1.45983 22.71000 34.37447 1.000 27.38256 222 VAL D C 1
ATOM 7107 O O . VAL D 1 230 ? -0.79303 23.63499 34.85663 1.000 26.71164 222 VAL D O 1
ATOM 7111 N N . ASP D 1 231 ? -1.86074 21.66477 35.10263 1.000 25.44066 223 ASP D N 1
ATOM 7112 C CA . ASP D 1 231 ? -1.73630 21.64707 36.55222 1.000 24.54408 223 ASP D CA 1
ATOM 7113 C C . ASP D 1 231 ? -1.08302 20.38745 37.09951 1.000 25.23154 223 ASP D C 1
ATOM 7114 O O . ASP D 1 231 ? -0.85461 20.30922 38.31207 1.000 28.29937 223 ASP D O 1
ATOM 7119 N N . GLY D 1 232 ? -0.76771 19.41273 36.25005 1.000 25.10135 224 GLY D N 1
ATOM 7120 C CA . GLY D 1 232 ? -0.18829 18.17222 36.74122 1.000 27.46891 224 GLY D CA 1
ATOM 7121 C C . GLY D 1 232 ? -1.14702 17.32602 37.55017 1.000 27.19669 224 GLY D C 1
ATOM 7122 O O . GLY D 1 232 ? -0.71445 16.60566 38.44796 1.000 29.81542 224 GLY D O 1
ATOM 7123 N N . VAL D 1 233 ? -2.44346 17.38427 37.25803 1.000 24.43396 225 VAL D N 1
ATOM 7124 C CA . VAL D 1 233 ? -3.44437 16.66091 38.03861 1.000 26.27299 225 VAL D CA 1
ATOM 7125 C C . VAL D 1 233 ? -4.06771 15.56870 37.16821 1.000 23.18292 225 VAL D C 1
ATOM 7126 O O . VAL D 1 233 ? -4.43845 15.81763 36.02016 1.000 23.25897 225 VAL D O 1
ATOM 7130 N N . PHE D 1 234 ? -4.19203 14.36160 37.71769 1.000 26.39322 226 PHE D N 1
ATOM 7131 C CA . PHE D 1 234 ? -4.87313 13.29527 36.99211 1.000 24.62191 226 PHE D CA 1
ATOM 7132 C C . PHE D 1 234 ? -6.36566 13.57562 36.89208 1.000 24.00619 226 PHE D C 1
ATOM 7133 O O . PHE D 1 234 ? -6.99532 14.01251 37.85706 1.000 27.01984 226 PHE D O 1
ATOM 7141 N N . THR D 1 235 ? -6.94089 13.27433 35.73235 1.000 21.12553 227 THR D N 1
ATOM 7142 C CA . THR D 1 235 ? -8.39477 13.21195 35.61760 1.000 25.56327 227 THR D CA 1
ATOM 7143 C C . THR D 1 235 ? -8.93422 12.05370 36.45366 1.000 24.88615 227 THR D C 1
ATOM 7144 O O . THR D 1 235 ? -8.34230 10.97851 36.49813 1.000 24.83732 227 THR D O 1
ATOM 7148 N N . THR D 1 236 ? -10.05295 12.26632 37.13802 1.000 25.87128 228 THR D N 1
ATOM 7149 C CA . THR D 1 236 ? -10.61071 11.18884 37.94597 1.000 26.58069 228 THR D CA 1
ATOM 7150 C C . THR D 1 236 ? -11.82144 10.55740 37.26938 1.000 25.16753 228 THR D C 1
ATOM 7151 O O . THR D 1 236 ? -12.46096 11.15842 36.40136 1.000 23.16317 228 THR D O 1
ATOM 7155 N N . VAL D 1 237 ? -12.13653 9.32739 37.68917 1.000 25.26636 229 VAL D N 1
ATOM 7156 C CA . VAL D 1 237 ? -13.36156 8.69132 37.20205 1.000 22.88337 229 VAL D CA 1
ATOM 7157 C C . VAL D 1 237 ? -14.57807 9.50351 37.62414 1.000 22.15321 229 VAL D C 1
ATOM 7158 O O . VAL D 1 237 ? -15.59694 9.51495 36.92366 1.000 23.40587 229 VAL D O 1
ATOM 7162 N N . GLN D 1 238 ? -14.49069 10.20155 38.76421 1.000 24.03973 230 GLN D N 1
ATOM 7163 C CA . GLN D 1 238 ? -15.57648 11.08601 39.17643 1.000 25.93024 230 GLN D CA 1
ATOM 7164 C C . GLN D 1 238 ? -15.73945 12.25763 38.21885 1.000 25.98862 230 GLN D C 1
ATOM 7165 O O . GLN D 1 238 ? -16.87291 12.60613 37.86429 1.000 25.97383 230 GLN D O 1
ATOM 7171 N N . ASP D 1 239 ? -14.62630 12.88764 37.79761 1.000 25.09641 231 ASP D N 1
ATOM 7172 C CA . ASP D 1 239 ? -14.69947 13.92836 36.76760 1.000 26.13978 231 ASP D CA 1
ATOM 7173 C C . ASP D 1 239 ? -15.52570 13.45098 35.58375 1.000 23.13056 231 ASP D C 1
ATOM 7174 O O . ASP D 1 239 ? -16.41619 14.15944 35.09863 1.000 22.69460 231 ASP D O 1
ATOM 7179 N N . VAL D 1 240 ? -15.21353 12.25254 35.08535 1.000 23.19116 232 VAL D N 1
ATOM 7180 C CA . VAL D 1 240 ? -15.85343 11.75111 33.87428 1.000 25.39916 232 VAL D CA 1
ATOM 7181 C C . VAL D 1 240 ? -17.32647 11.48263 34.12602 1.000 22.76668 232 VAL D C 1
ATOM 7182 O O . VAL D 1 240 ? -18.19142 11.87796 33.33295 1.000 20.89980 232 VAL D O 1
ATOM 7186 N N . ALA D 1 241 ? -17.62548 10.79643 35.22805 1.000 21.58222 233 ALA D N 1
ATOM 7187 C CA . ALA D 1 241 ? -19.00127 10.40724 35.51784 1.000 25.85406 233 ALA D CA 1
ATOM 7188 C C . ALA D 1 241 ? -19.87454 11.63046 35.78000 1.000 21.97572 233 ALA D C 1
ATOM 7189 O O . ALA D 1 241 ? -21.04363 11.65659 35.37988 1.000 21.41289 233 ALA D O 1
ATOM 7191 N N . GLN D 1 242 ? -19.32638 12.65688 36.44998 1.000 19.87113 234 GLN D N 1
ATOM 7192 C CA . GLN D 1 242 ? -20.10867 13.86454 36.68560 1.000 22.41242 234 GLN D CA 1
ATOM 7193 C C . GLN D 1 242 ? -20.44803 14.54760 35.37443 1.000 22.26753 234 GLN D C 1
ATOM 7194 O O . GLN D 1 242 ? -21.55187 15.07537 35.20254 1.000 20.89776 234 GLN D O 1
ATOM 7200 N N . THR D 1 243 ? -19.50564 14.55039 34.42890 1.000 19.49101 235 THR D N 1
ATOM 7201 C CA . THR D 1 243 ? -19.80431 15.10854 33.11665 1.000 18.98969 235 THR D CA 1
ATOM 7202 C C . THR D 1 243 ? -20.86742 14.27798 32.39878 1.000 21.41375 235 THR D C 1
ATOM 7203 O O . THR D 1 243 ? -21.79364 14.82744 31.79126 1.000 23.83581 235 THR D O 1
ATOM 7207 N N . VAL D 1 244 ? -20.79573 12.95285 32.52111 1.000 20.18355 236 VAL D N 1
ATOM 7208 C CA . VAL D 1 244 ? -21.81892 12.10327 31.91656 1.000 16.93616 236 VAL D CA 1
ATOM 7209 C C . VAL D 1 244 ? -23.18601 12.35149 32.54423 1.000 17.85389 236 VAL D C 1
ATOM 7210 O O . VAL D 1 244 ? -24.20031 12.39183 31.83865 1.000 19.75762 236 VAL D O 1
ATOM 7214 N N . LEU D 1 245 ? -23.24562 12.54522 33.86708 1.000 17.91938 237 LEU D N 1
ATOM 7215 C CA . LEU D 1 245 ? -24.55114 12.78199 34.49184 1.000 18.83128 237 LEU D CA 1
ATOM 7216 C C . LEU D 1 245 ? -25.15107 14.11185 34.05265 1.000 21.93965 237 LEU D C 1
ATOM 7217 O O . LEU D 1 245 ? -26.35992 14.20144 33.80349 1.000 21.66629 237 LEU D O 1
ATOM 7222 N N . PHE D 1 246 ? -24.31655 15.15052 33.96488 1.000 22.29858 238 PHE D N 1
ATOM 7223 C CA . PHE D 1 246 ? -24.74906 16.46292 33.47292 1.000 22.12131 238 PHE D CA 1
ATOM 7224 C C . PHE D 1 246 ? -25.37859 16.36318 32.08854 1.000 24.10224 238 PHE D C 1
ATOM 7225 O O . PHE D 1 246 ? -26.47347 16.89287 31.85144 1.000 21.66904 238 PHE D O 1
ATOM 7233 N N . LEU D 1 247 ? -24.69274 15.68349 31.16187 1.000 19.55573 239 LEU D N 1
ATOM 7234 C CA . LEU D 1 247 ? -25.20932 15.52502 29.80606 1.000 21.18819 239 LEU D CA 1
ATOM 7235 C C . LEU D 1 247 ? -26.49514 14.71048 29.80198 1.000 24.78708 239 LEU D C 1
ATOM 7236 O O . LEU D 1 247 ? -27.43555 15.01960 29.05992 1.000 21.72066 239 LEU D O 1
ATOM 7241 N N . SER D 1 248 ? -26.55014 13.66630 30.62788 1.000 23.64929 240 SER D N 1
ATOM 7242 C CA . SER D 1 248 ? -27.68872 12.75093 30.61231 1.000 24.08759 240 SER D CA 1
ATOM 7243 C C . SER D 1 248 ? -28.96447 13.42163 31.10032 1.000 26.84818 240 SER D C 1
ATOM 7244 O O . SER D 1 248 ? -30.06586 13.03563 30.68680 1.000 27.22679 240 SER D O 1
ATOM 7247 N N . ALA D 1 249 ? -28.84358 14.40178 31.99505 1.000 22.15108 241 ALA D N 1
ATOM 7248 C CA . ALA D 1 249 ? -30.00101 15.08536 32.54606 1.000 29.23427 241 ALA D CA 1
ATOM 7249 C C . ALA D 1 249 ? -30.25747 16.44837 31.90993 1.000 27.10969 241 ALA D C 1
ATOM 7250 O O . ALA D 1 249 ? -31.15392 17.15961 32.37017 1.000 27.36486 241 ALA D O 1
ATOM 7252 N N . PHE D 1 250 ? -29.50804 16.83769 30.87175 1.000 23.61127 242 PHE D N 1
ATOM 7253 C CA . PHE D 1 250 ? -29.66997 18.20058 30.37067 1.000 23.53224 242 PHE D CA 1
ATOM 7254 C C . PHE D 1 250 ? -31.08816 18.37435 29.81979 1.000 25.99754 242 PHE D C 1
ATOM 7255 O O . PHE D 1 250 ? -31.59593 17.48899 29.12579 1.000 28.07603 242 PHE D O 1
ATOM 7263 N N . PRO D 1 251 ? -31.77111 19.48056 30.13250 1.000 25.91312 243 PRO D N 1
ATOM 7264 C CA . PRO D 1 251 ? -33.21312 19.56549 29.81563 1.000 30.00268 243 PRO D CA 1
ATOM 7265 C C . PRO D 1 251 ? -33.52310 19.72238 28.33915 1.000 30.69115 243 PRO D C 1
ATOM 7266 O O . PRO D 1 251 ? -34.68212 19.55541 27.94974 1.000 36.20206 243 PRO D O 1
ATOM 7270 N N . SER D 1 252 ? -32.54255 20.02782 27.50415 1.000 26.13702 244 SER D N 1
ATOM 7271 C CA . SER D 1 252 ? -32.79121 20.27679 26.09514 1.000 26.08139 244 SER D CA 1
ATOM 7272 C C . SER D 1 252 ? -31.70279 19.58906 25.29337 1.000 26.23908 244 SER D C 1
ATOM 7273 O O . SER D 1 252 ? -30.73930 19.05252 25.85040 1.000 26.93526 244 SER D O 1
ATOM 7276 N N . ALA D 1 253 ? -31.85127 19.63909 23.97162 1.000 22.11900 245 ALA D N 1
ATOM 7277 C CA . ALA D 1 253 ? -30.85079 19.15041 23.03385 1.000 22.58239 245 ALA D CA 1
ATOM 7278 C C . ALA D 1 253 ? -29.74782 20.17116 22.75156 1.000 23.26682 245 ALA D C 1
ATOM 7279 O O . ALA D 1 253 ? -29.01303 20.01551 21.76187 1.000 18.70106 245 ALA D O 1
ATOM 7281 N N . ALA D 1 254 ? -29.60138 21.20680 23.59027 1.000 18.92072 246 ALA D N 1
ATOM 7282 C CA . ALA D 1 254 ? -28.67288 22.28637 23.26418 1.000 21.05791 246 ALA D CA 1
ATOM 7283 C C . ALA D 1 254 ? -27.23717 21.80668 23.08018 1.000 18.83278 246 ALA D C 1
ATOM 7284 O O . ALA D 1 254 ? -26.47110 22.44294 22.34317 1.000 17.03845 246 ALA D O 1
ATOM 7286 N N . LEU D 1 255 ? -26.83410 20.71533 23.74407 1.000 19.03477 247 LEU D N 1
ATOM 7287 C CA . LEU D 1 255 ? -25.44023 20.28579 23.70877 1.000 19.60959 247 LEU D CA 1
ATOM 7288 C C . LEU D 1 255 ? -25.19819 19.14102 22.73594 1.000 17.36164 247 LEU D C 1
ATOM 7289 O O . LEU D 1 255 ? -24.12516 18.52182 22.77136 1.000 17.12529 247 LEU D O 1
ATOM 7294 N N . THR D 1 256 ? -26.15362 18.84133 21.86336 1.000 16.50691 248 THR D N 1
ATOM 7295 C CA . THR D 1 256 ? -26.02526 17.65109 21.03265 1.000 17.30845 248 THR D CA 1
ATOM 7296 C C . THR D 1 256 ? -24.90608 17.81749 19.99643 1.000 17.61418 248 THR D C 1
ATOM 7297 O O . THR D 1 256 ? -24.66147 18.90972 19.47711 1.000 18.62864 248 THR D O 1
ATOM 7301 N N . GLY D 1 257 ? -24.19927 16.72179 19.72140 1.000 17.77421 249 GLY D N 1
ATOM 7302 C CA . GLY D 1 257 ? -23.14108 16.74680 18.73906 1.000 18.57091 249 GLY D CA 1
ATOM 7303 C C . GLY D 1 257 ? -21.79354 17.21398 19.24017 1.000 19.54982 249 GLY D C 1
ATOM 7304 O O . GLY D 1 257 ? -20.82751 17.18262 18.46460 1.000 19.34605 249 GLY D O 1
ATOM 7305 N N . GLN D 1 258 ? -21.69811 17.65208 20.49541 1.000 16.54843 250 GLN D N 1
ATOM 7306 C CA . GLN D 1 258 ? -20.47575 18.23589 21.03692 1.000 17.00347 250 GLN D CA 1
ATOM 7307 C C . GLN D 1 258 ? -19.62500 17.20370 21.76218 1.000 18.78674 250 GLN D C 1
ATOM 7308 O O . GLN D 1 258 ? -20.12936 16.21846 22.31613 1.000 18.02701 250 GLN D O 1
ATOM 7314 N N . SER D 1 259 ? -18.31778 17.43826 21.75472 1.000 15.07961 251 SER D N 1
ATOM 7315 C CA . SER D 1 259 ? -17.41232 16.65879 22.58469 1.000 17.37950 251 SER D CA 1
ATOM 7316 C C . SER D 1 259 ? -16.91933 17.52140 23.74097 1.000 18.22171 251 SER D C 1
ATOM 7317 O O . SER D 1 259 ? -16.81820 18.75193 23.63528 1.000 17.69229 251 SER D O 1
ATOM 7320 N N . PHE D 1 260 ? -16.64631 16.86565 24.86380 1.000 17.11969 252 PHE D N 1
ATOM 7321 C CA . PHE D 1 260 ? -16.30572 17.53439 26.11076 1.000 22.17210 252 PHE D CA 1
ATOM 7322 C C . PHE D 1 260 ? -14.96425 16.99157 26.56274 1.000 18.11180 252 PHE D C 1
ATOM 7323 O O . PHE D 1 260 ? -14.81927 15.78095 26.78138 1.000 17.42943 252 PHE D O 1
ATOM 7331 N N . ILE D 1 261 ? -13.97627 17.87031 26.65933 1.000 18.67366 253 ILE D N 1
ATOM 7332 C CA A ILE D 1 261 ? -12.61100 17.47557 26.99471 0.534 19.37042 253 ILE D CA 1
ATOM 7333 C CA B ILE D 1 261 ? -12.62905 17.44914 27.00521 0.466 19.36813 253 ILE D CA 1
ATOM 7334 C C . ILE D 1 261 ? -12.45471 17.61486 28.50612 1.000 14.88227 253 ILE D C 1
ATOM 7335 O O . ILE D 1 261 ? -12.50542 18.72517 29.03300 1.000 18.33329 253 ILE D O 1
ATOM 7344 N N . VAL D 1 262 ? -12.25780 16.49044 29.19048 1.000 18.65857 254 VAL D N 1
ATOM 7345 C CA . VAL D 1 262 ? -12.18463 16.43809 30.64175 1.000 19.37760 254 VAL D CA 1
ATOM 7346 C C . VAL D 1 262 ? -10.75791 16.04310 30.98617 1.000 17.91214 254 VAL D C 1
ATOM 7347 O O . VAL D 1 262 ? -10.49515 14.89598 31.34460 1.000 21.74210 254 VAL D O 1
ATOM 7351 N N . SER D 1 263 ? -9.80308 16.97418 30.81044 1.000 19.62481 255 SER D N 1
ATOM 7352 C CA . SER D 1 263 ? -8.40880 16.55408 30.70877 1.000 20.67216 255 SER D CA 1
ATOM 7353 C C . SER D 1 263 ? -7.45136 17.45690 31.47208 1.000 21.42368 255 SER D C 1
ATOM 7354 O O . SER D 1 263 ? -6.22911 17.28206 31.34431 1.000 20.64969 255 SER D O 1
ATOM 7357 N N . HIS D 1 264 ? -7.95088 18.40918 32.24855 1.000 16.96484 256 HIS D N 1
ATOM 7358 C CA . HIS D 1 264 ? -7.08384 19.36300 32.93944 1.000 18.75504 256 HIS D CA 1
ATOM 7359 C C . HIS D 1 264 ? -6.19726 20.12378 31.95286 1.000 24.33900 256 HIS D C 1
ATOM 7360 O O . HIS D 1 264 ? -5.00805 20.35411 32.20511 1.000 19.59670 256 HIS D O 1
ATOM 7367 N N . GLY D 1 265 ? -6.77448 20.50288 30.81422 1.000 21.53082 257 GLY D N 1
ATOM 7368 C CA . GLY D 1 265 ? -6.09994 21.43035 29.92319 1.000 24.69591 257 GLY D CA 1
ATOM 7369 C C . GLY D 1 265 ? -5.22359 20.79809 28.87254 1.000 27.33079 257 GLY D C 1
ATOM 7370 O O . GLY D 1 265 ? -4.52005 21.52953 28.16221 1.000 20.82885 257 GLY D O 1
ATOM 7371 N N . TRP D 1 266 ? -5.24161 19.46636 28.75276 1.000 20.45607 258 TRP D N 1
ATOM 7372 C CA . TRP D 1 266 ? -4.55350 18.75445 27.67798 1.000 17.24019 258 TRP D CA 1
ATOM 7373 C C . TRP D 1 266 ? -5.46732 18.75298 26.45375 1.000 22.09142 258 TRP D C 1
ATOM 7374 O O . TRP D 1 266 ? -6.48914 18.05335 26.43371 1.000 18.88253 258 TRP D O 1
ATOM 7385 N N . PHE D 1 267 ? -5.09403 19.55383 25.44550 1.000 16.97809 259 PHE D N 1
ATOM 7386 C CA . PHE D 1 267 ? -5.87002 19.91855 24.26387 1.000 17.06813 259 PHE D CA 1
ATOM 7387 C C . PHE D 1 267 ? -7.03624 20.82410 24.64692 1.000 18.38646 259 PHE D C 1
ATOM 7388 O O . PHE D 1 267 ? -7.95068 20.41218 25.36302 1.000 18.52271 259 PHE D O 1
ATOM 7396 N N . MET D 1 268 ? -7.03716 22.05886 24.15788 1.000 17.84109 260 MET D N 1
ATOM 7397 C CA . MET D 1 268 ? -8.10732 22.99592 24.46069 1.000 14.28723 260 MET D CA 1
ATOM 7398 C C . MET D 1 268 ? -8.88326 23.31325 23.18679 1.000 19.84740 260 MET D C 1
ATOM 7399 O O . MET D 1 268 ? -8.29287 23.69230 22.17615 1.000 20.79024 260 MET D O 1
ATOM 7404 N N . GLN D 1 269 ? -10.19827 23.14498 23.22499 1.000 16.47222 261 GLN D N 1
ATOM 7405 C CA . GLN D 1 269 ? -11.03948 23.63257 22.12367 1.000 14.72916 261 GLN D CA 1
ATOM 7406 C C . GLN D 1 269 ? -12.12230 24.49438 22.74512 1.000 18.91833 261 GLN D C 1
ATOM 7407 O O . GLN D 1 269 ? -12.66782 24.07605 23.75720 1.000 19.84000 261 GLN D O 1
#

Radius of gyration: 28.04 Å; Cα contacts (8 Å, |Δi|>4): 2640; chains: 4; bounding box: 63×70×75 Å

Sequence (1012 aa):
NLNGKTTAVVVTGAASGIGKEIALELAKAGAAVAIIADLNQDGANAVADEINKAGGKAIGVAMDVTNEEAVNTGIDKVAEEAFGSVDILVSNAGIQIVNPIENNYSFADWKKMQAIHVDGAFLTTKAALKHMYKDDRGGVVIYMGSVHSHEASPLKSAYVTAKHGLLGLARVLAKEGAKHNVRSHVVCPGFVRTPLVDKQIPEQAEVIKKVMLGNTVDGVFTTVQDVAQTVLLFLSAFPSAALTGQSFIIVSHGWFMQNLNGKKTTAVVVTGAASGIGKEIALELAKAGAAVAIADLNQDGANAVADDEINKAGGKAIGVAMDVTNEEAVNTGIDKVAEAFGSVDILVSNAGIQIVVNPIENYSFADWKKMQAIHVDGAFLTTKAALKHMYKDDRGGVVIYMGSVHSHEASPLKSAYVTAKHGLLGLARVLAKEGAKHNVRSHVVCPGFVRTPLVDKQIPEQEEVIKKVMLGNTVDGVFTTVQDVAQTVLFLSAFPSAALTGQSFIVSHGWFMQNLNGKTTAVVVTGAASSGIGKEIALELAKAGAAVAIADLNQDGANAVADEINKAGGKAIGVAMDVTNEEAVNTGIDKVAEAFGSVDILVSNAGIQIVNPIENYSFADWKKMQQAIHVDGAFLTTKAALKHMYKDDRGGVVIYMGSVHSHEASPLKSAYVTAKHGLLGLARVLAKEGAKHNVRSHVVCPGFVRTPLVDKQIPEQAKELGISEEEVIKKVMLGNTVDGVFTTVQDVAQTVLFLSAFPSAALTGQSFIVSHGWFMQNLNGKTAVVVTGAASSGIGKEIALELAKAGAAVAIIADLNQDGANAVADEINKAGGKAIGVAMDVTNEEAVNTGIDKVAEAFGSVDILVSNAGIIQIVNPIENYSFADWKKMQQAIHVDGAFLTTKAALKHMYKDDRGGVVIYMGSVHSHEASPLKSAYVTAKHGLLGLARVLAKEGAKHNVRSHVVCPGFVRTPLVDKQIPEQEEVIKKVMLGNTVDGVFTTVQDVAQTVLFLSAFPSAALTGQSFIIVSHGWFMQ

B-factor: mean 26.81, std 12.6, range [9.46, 95.71]

InterPro domains:
  IPR002347 Short-chain dehydrogenase/reductase SDR [PF00106] (7-198)
  IPR002347 Short-chain dehydrogenase/reductase SDR [PR00080] (82-93)
  IPR002347 Short-chain dehydrogenase/reductase SDR [PR00080] (136-144)
  IPR002347 Short-chain dehydrogenase/reductase SDR [PR00080] (156-175)
  IPR002347 Short-chain dehydrogenase/reductase SDR [PR00081] (8-25)
  IPR002347 Short-chain dehydrogenase/reductase SDR [PR00081] (82-93)
  IPR002347 Short-chain dehydrogenase/reductase SDR [PR00081] (130-146)
  IPR002347 Short-chain dehydrogenase/reductase SDR [PR00081] (156-175)
  IPR002347 Short-chain dehydrogenase/reductase SDR [PR00081] (177-194)
  IPR002347 Short-chain dehydrogenase/reductase SDR [PR00081] (222-242)
  IPR011294 3-hydroxybutyrate dehydrogenase [TIGR01963] (7-261)
  IPR020904 Short-chain dehydrogenase/reductase, conserved site [PS00061] (143-171)
  IPR036291 NAD(P)-binding domain superfamily [SSF51735] (5-260)
  IPR050259 Short-chain dehydrogenases/reductases [PTHR42879] (1-259)

Solvent-accessible surface area: 33642 Å² total; per-residue (Å²): 139,4,100,65,93,6,0,0,0,1,13,0,16,75,41,39,0,74,30,1,0,41,28,1,14,92,27,26,2,16,0,0,0,0,18,138,79,90,117,13,0,58,61,4,3,78,83,6,63,183,92,70,34,48,8,41,14,2,47,4,55,10,42,71,54,133,32,0,53,85,3,0,74,99,0,14,148,57,49,63,15,3,10,3,0,0,11,19,26,40,72,76,39,74,50,39,0,46,102,0,41,20,72,37,0,100,115,0,18,20,30,6,7,14,2,0,0,0,0,0,14,3,0,0,118,53,2,26,57,152,60,134,4,10,10,0,0,1,8,3,9,0,10,0,16,47,2,26,65,78,60,0,0,37,0,2,0,9,4,2,2,10,0,0,1,18,0,0,0,65,6,0,16,147,41,88,2,38,0,3,2,0,0,8,10,64,14,117,50,118,120,7,65,62,76,25,98,83,68,96,107,10,48,63,72,112,20,2,47,71,18,30,42,26,69,19,2,57,33,80,5,0,1,53,0,0,42,29,0,10,42,10,93,30,23,0,2,2,3,2,6,3,1,0,1,2,5,25,38,21,17,142,3,102,67,88,7,0,0,0,1,11,0,16,52,23,31,0,74,31,0,0,42,30,0,13,94,24,27,3,6,0,0,0,0,17,140,80,80,118,14,0,66,62,5,6,95,82,8,69,89,91,71,32,119,6,41,9,2,50,4,52,11,42,71,63,132,29,0,52,86,2,0,76,97,0,13,155,59,32,65,12,2,10,3,0,0,12,19,25,29,56,31,38,49,52,32,0,64,93,0,47,22,73,41,0,100,114,0,8,22,26,6,3,13,1,2,0,3,0,0,27,5,0,0,102,35,2,28,128,145,62,137,5,12,11,0,0,0,9,4,9,0,10,1,17,42,1,25,64,80,36,0,0,22,0,2,0,9,4,1,4,9,0,0,0,18,0,0,0,63,4,0,17,141,40,91,2,37,0,3,1,0,0,8,9,32,8,123,14,70,55,13,63,165,34,34,110,83,89,111,78,38,34,67,65,101,18,16,56,68,18,33,47,44,68,43,3,59,32,83,5,0,0,52,1,0,38,31,0,5,42,10,94,29,25,0,2,2,2,3,5,5,2,0,1,3,5,12,38,20,17,140,6,104,69,97,4,0,0,0,2,14,0,14,59,21,32,1,74,31,0,0,39,27,0,11,95,21,22,3,12,0,0,0,0,19,136,77,86,116,15,0,68,61,4,5,62,84,6,64,172,93,68,32,113,7,45,16,5,52,4,53,11,41,70,66,133,29,0,64,87,4,0,74,119,0,14,152,54,28,63,14,2,10,3,0,0,12,19,26,48,44,76,34,73,51,38,0,43,94,1,44,22,72,37,0,102,102,0,14,22,33,6,2,13,1,1,0,4,0,0,45,9,0,0,68,49,2,29,54,151,63,133,4,10,10,0,0,0,9,4,10,0,9,0,16,40,1,24,65,80,43,0,2,36,0,2,0,9,3,2,4,9,0,0,1,18,0,0,0,61,6,0,17,142,37,90,3,40,0,2,2,0,0,9,9,46,8,113,25,97,82,25,68,64,45,2,72,64,28,13,86,88,95,67,61,56,88,104,86,0,17,81,151,77,16,4,43,94,18,30,44,15,67,25,2,57,32,84,5,0,0,56,0,0,43,30,0,10,42,9,92,26,24,0,2,2,3,3,6,5,2,0,1,4,3,13,36,20,15,146,2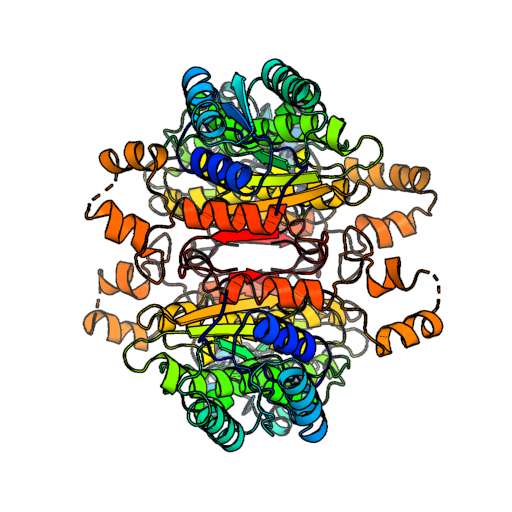,106,67,87,6,0,0,0,1,13,0,15,77,41,39,0,71,30,0,0,41,32,0,14,94,28,29,3,18,0,0,0,0,17,135,74,91,121,14,0,69,63,4,6,63,81,6,69,163,92,72,35,51,8,49,24,13,50,4,54,10,40,70,63,135,28,0,64,86,4,0,76,40,0,16,152,57,50,66,12,3,9,3,0,0,12,18,24,41,62,76,42,74,56,34,0,32,92,3,42,22,71,39,0,108,117,0,20,22,24,6,7,15,1,0,0,4,0,0,37,6,0,0,106,48,1,28,57,150,62,137,5,9,10,0,0,0,8,4,9,0,12,0,16,46,2,26,66,80,60,0,0,38,0,3,0,8,4,2,4,10,0,0,1,19,0,0,0,65,5,0,16,141,40,88,3,38,0,2,2,0,0,8,10,61,16,118,48,117,126,10,69,69,78,27,109,82,97,118,74,18,33,57,72,83,25,2,45,75,18,31,45,27,67,19,2,57,35,81,4,0,0,54,1,0,40,31,0,5,42,9,92,27,23,0,1,2,3,4,6,4,2,0,1,2,5,26,37,21,16

Secondary structure (DSSP, 8-state):
--TT-EEEEETTTSHHHHHHHHHHHHTT-EEEEEES-HHHHHHHHHHHHHTT--EEEEE--TT-HHHHHHHHHHHHHHHS---EEEE-------B-GGG--HHHHHHHHIIIIIHHHHHHHHHHHHHTGGG--EEEEEE--GGGTS--TTBHHHHHHHHHHHHHHHHHHHHHGGGTEEEEEEEE-PBP-HHHHHHHHHH--IIIIIITTTSSS---B-HHHHHHHHHHHHH-SSSTTTTEEEEESTTSS--/--TT-EEEEETTTSHHHHHHHHHHHHTT-EEEEEES-HHHHHHHHHHHHHTT--EEEEE--TT-HHHHHHHHHHHHHHHS---EEEE-------B-GGG--HHHHHHHHIIIIIHHHHHHHHHHHHHTGGG--EEEEEE--GGGTS--TTBHHHHHHHHHHHHHHHHHHHHHGGGTEEEEEEEE--B-SHHHHHHTTT--HIIIIIIGGGSSS--PBPHHHHHHHHHHHHH-SSSTTTTEEEEESSSSS--/--TT-EEEEETTTSHHHHHHHHHHHHTT-EEEEEES-HHHHHHHHHHHHHTT--EEEEE--TT-HHHHHHHHHHHHHHHS---EEEE-------B-GGG--HHHHHHHHIIIIIHHHHHHHHHHHHHTGGG--EEEEEE--GGGTS--TTBHHHHHHHHHHHHHHHHHHHHHGGGTEEEEEEEE--B--HHHHHHHHHHHHHHTS-HHHIIIIIISTTSSS---B-HHHHHHHHHHHHH-SSSTTTTEEEEESTTSS--/--TT-EEEEETTTSHHHHHHHHHHHHTT-EEEEEES-HHHHHHHHHHHHHTT--EEEEE--TT-HHHHHHHHHHHHHHHS---EEEE---------GGG--HHHHHHHHIIIIIHHHHHHHHHHHHHTGGG--EEEEEE--GGGTS--TT-HHHHHHHHHHHHHHHHHHHHHGGGTEEEEEEEE--B--HHHHHHTTT---IIIIIITTTSSS--PBPHHHHHHHHHHHHT-SSSTTTTEEEEESTTSS--